Protein AF-0000000076148195 (afdb_homodimer)

pLDDT: mean 84.01, std 14.73, range [21.88, 97.12]

Sequence (1240 aa):
MNKMLRAEDVKEEFLLCCICTKDFDEDLHVPRVLPCLHTFCQSCLRKMLKGEVLPCPMCKTEYLLPSEGIYVFPKDATRRNLIEFLRVRKRSSDIICKDCPDDNIASEFCKECYIFMCLECTRAHRRSLASRNHAVLSVEQLQKQGPEIFKRRLKCNKQGHEGQHLSFYCAKKGCEKMICTSCTVCDHDKNRGHIIQNMNDVHVEKKHELDKIFRMLEEDVKIAKELHKQTEQEMVNLDIKEFEVEQELDDAVKRCHDMIERRREDLREKVAILTDAKKSSLRARAEQLESFIQGVTGAREFSENIMTHTDVSEFVPLHTTLYRRLKVLTKHHVKKTMQIESPAFEPTRMEGDFHRFVKGMGNVTTVTHNKQLCTTRGHSDVSLASLRNTQAEGDVRHGEITCPNITFDSNTVHQYRDVSEDGKTLKNQSIGGQRLIGSNERRLKNYRGAISSRPLKGPGKFYFEVLVDFQITKPLDNVNFVFEIGFSRRHDVDIGHYVYDQSTAWSFCAQQCDEHKQLCQWCRHNGRNLAHAPLSSASAGTVSQNTYGFLLETEQKRITVYDCTFKKKFYTFHNVDVSRPIWPVFGCHWPSKVKIDITLKTGADIVSIPNYMRTSSTMAMNKMLRAEDVKEEFLLCCICTKDFDEDLHVPRVLPCLHTFCQSCLRKMLKGEVLPCPMCKTEYLLPSEGIYVFPKDATRRNLIEFLRVRKRSSDIICKDCPDDNIASEFCKECYIFMCLECTRAHRRSLASRNHAVLSVEQLQKQGPEIFKRRLKCNKQGHEGQHLSFYCAKKGCEKMICTSCTVCDHDKNRGHIIQNMNDVHVEKKHELDKIFRMLEEDVKIAKELHKQTEQEMVNLDIKEFEVEQELDDAVKRCHDMIERRREDLREKVAILTDAKKSSLRARAEQLESFIQGVTGAREFSENIMTHTDVSEFVPLHTTLYRRLKVLTKHHVKKTMQIESPAFEPTRMEGDFHRFVKGMGNVTTVTHNKQLCTTRGHSDVSLASLRNTQAEGDVRHGEITCPNITFDSNTVHQYRDVSEDGKTLKNQSIGGQRLIGSNERRLKNYRGAISSRPLKGPGKFYFEVLVDFQITKPLDNVNFVFEIGFSRRHDVDIGHYVYDQSTAWSFCAQQCDEHKQLCQWCRHNGRNLAHAPLSSASAGTVSQNTYGFLLETEQKRITVYDCTFKKKFYTFHNVDVSRPIWPVFGCHWPSKVKIDITLKTGADIVSIPNYMRTSSTMA

Structure (mmCIF, N/CA/C/O backbone):
data_AF-0000000076148195-model_v1
#
loop_
_entity.id
_entity.type
_entity.pdbx_description
1 polymer 'Tripartite motif-containing protein 56'
#
loop_
_atom_site.group_PDB
_atom_site.id
_atom_site.type_symbol
_atom_site.label_atom_id
_atom_site.label_alt_id
_atom_site.label_comp_id
_atom_site.label_asym_id
_atom_site.label_entity_id
_atom_site.label_seq_id
_atom_site.pdbx_PDB_ins_code
_atom_site.Cartn_x
_atom_site.Cartn_y
_atom_site.Cartn_z
_atom_site.occupancy
_atom_site.B_iso_or_equiv
_atom_site.auth_seq_id
_atom_site.auth_comp_id
_atom_site.auth_asym_id
_atom_site.auth_atom_id
_atom_site.pdbx_PDB_model_num
ATOM 1 N N . MET A 1 1 ? -9.156 -73.5 -17.234 1 30.02 1 MET A N 1
ATOM 2 C CA . MET A 1 1 ? -10.266 -73.25 -18.156 1 30.02 1 MET A CA 1
ATOM 3 C C . MET A 1 1 ? -9.969 -72.062 -19.047 1 30.02 1 MET A C 1
ATOM 5 O O . MET A 1 1 ? -9.703 -70.938 -18.562 1 30.02 1 MET A O 1
ATOM 9 N N . ASN A 1 2 ? -9.297 -72.312 -20.062 1 39.12 2 ASN A N 1
ATOM 10 C CA . ASN A 1 2 ? -8.82 -71.312 -21.047 1 39.12 2 ASN A CA 1
ATOM 11 C C . ASN A 1 2 ? -9.914 -70.312 -21.438 1 39.12 2 ASN A C 1
ATOM 13 O O . ASN A 1 2 ? -10.938 -70.75 -22 1 39.12 2 ASN A O 1
ATOM 17 N N . LYS A 1 3 ? -10.18 -69.438 -20.703 1 51.25 3 LYS A N 1
ATOM 18 C CA . LYS A 1 3 ? -11.266 -68.5 -20.953 1 51.25 3 LYS A CA 1
ATOM 19 C C . LYS A 1 3 ? -11.305 -68.062 -22.422 1 51.25 3 LYS A C 1
ATOM 21 O O . LYS A 1 3 ? -10.312 -67.625 -22.953 1 51.25 3 LYS A O 1
ATOM 26 N N . MET A 1 4 ? -12.148 -68.75 -23.141 1 59.94 4 MET A N 1
ATOM 27 C CA . MET A 1 4 ? -12.453 -68.5 -24.547 1 59.94 4 MET A CA 1
ATOM 28 C C . MET A 1 4 ? -12.625 -67 -24.797 1 59.94 4 MET A C 1
ATOM 30 O O . MET A 1 4 ? -13.367 -66.312 -24.094 1 59.94 4 MET A O 1
ATOM 34 N N . LEU A 1 5 ? -11.742 -66.375 -25.344 1 68.31 5 LEU A N 1
ATOM 35 C CA . LEU A 1 5 ? -11.836 -64.938 -25.719 1 68.31 5 LEU A CA 1
ATOM 36 C C . LEU A 1 5 ? -13.219 -64.625 -26.25 1 68.31 5 LEU A C 1
ATOM 38 O O . LEU A 1 5 ? -13.742 -65.312 -27.109 1 68.31 5 LEU A O 1
ATOM 42 N N . ARG A 1 6 ? -14.047 -63.75 -25.391 1 67.12 6 ARG A N 1
ATOM 43 C CA . ARG A 1 6 ? -15.336 -63.281 -25.859 1 67.12 6 ARG A CA 1
ATOM 44 C C . ARG A 1 6 ? -15.156 -62.125 -26.859 1 67.12 6 ARG A C 1
ATOM 46 O O . ARG A 1 6 ? -14.195 -61.375 -26.766 1 67.12 6 ARG A O 1
ATOM 53 N N . ALA A 1 7 ? -15.883 -62.281 -27.938 1 72.19 7 ALA A N 1
ATOM 54 C CA . ALA A 1 7 ? -15.859 -61.219 -28.953 1 72.19 7 ALA A CA 1
ATOM 55 C C . ALA A 1 7 ? -15.914 -59.844 -28.312 1 72.19 7 ALA A C 1
ATOM 57 O O . ALA A 1 7 ? -15.297 -58.906 -28.812 1 72.19 7 ALA A O 1
ATOM 58 N N . GLU A 1 8 ? -16.516 -59.719 -27.203 1 72.69 8 GLU A N 1
ATOM 59 C CA . GLU A 1 8 ? -16.672 -58.438 -26.516 1 72.69 8 GLU A CA 1
ATOM 60 C C . GLU A 1 8 ? -15.352 -58 -25.891 1 72.69 8 GLU A C 1
ATOM 62 O O . GLU A 1 8 ? -15.156 -56.812 -25.625 1 72.69 8 GLU A O 1
ATOM 67 N N . ASP A 1 9 ? -14.508 -59 -25.719 1 71.56 9 ASP A N 1
ATOM 68 C CA . ASP A 1 9 ? -13.242 -58.688 -25.062 1 71.56 9 ASP A CA 1
ATOM 69 C C . ASP A 1 9 ? -12.242 -58.094 -26.047 1 71.56 9 ASP A C 1
ATOM 71 O O . ASP A 1 9 ? -11.211 -57.531 -25.641 1 71.56 9 ASP A O 1
ATOM 75 N N . VAL A 1 10 ? -12.562 -58.188 -27.297 1 74.94 10 VAL A N 1
ATOM 76 C CA . VAL A 1 10 ? -11.641 -57.688 -28.312 1 74.94 10 VAL A CA 1
ATOM 77 C C . VAL A 1 10 ? -11.961 -56.25 -28.641 1 74.94 10 VAL A C 1
ATOM 79 O O . VAL A 1 10 ? -13.102 -55.906 -28.969 1 74.94 10 VAL A O 1
ATOM 82 N N . LYS A 1 11 ? -11.031 -55.406 -28.375 1 72.31 11 LYS A N 1
ATOM 83 C CA . LYS A 1 11 ? -11.242 -53.969 -28.656 1 72.31 11 LYS A CA 1
ATOM 84 C C . LYS A 1 11 ? -11.336 -53.75 -30.172 1 72.31 11 LYS A C 1
ATOM 86 O O . LYS A 1 11 ? -10.453 -54.156 -30.922 1 72.31 11 LYS A O 1
ATOM 91 N N . GLU A 1 12 ? -12.383 -53.094 -30.641 1 71.25 12 GLU A N 1
ATOM 92 C CA . GLU A 1 12 ? -12.656 -52.875 -32.062 1 71.25 12 GLU A CA 1
ATOM 93 C C . GLU A 1 12 ? -11.539 -52.062 -32.688 1 71.25 12 GLU A C 1
ATOM 95 O O . GLU A 1 12 ? -11.305 -52.156 -33.906 1 71.25 12 GLU A O 1
ATOM 100 N N . GLU A 1 13 ? -10.797 -51.375 -31.844 1 73.25 13 GLU A N 1
ATOM 101 C CA . GLU A 1 13 ? -9.688 -50.562 -32.344 1 73.25 13 GLU A CA 1
ATOM 102 C C . GLU A 1 13 ? -8.578 -51.438 -32.906 1 73.25 13 GLU A C 1
ATOM 104 O O . GLU A 1 13 ? -7.797 -51 -33.75 1 73.25 13 GLU A O 1
ATOM 109 N N . PHE A 1 14 ? -8.711 -52.594 -32.469 1 74.81 14 PHE A N 1
ATOM 110 C CA . PHE A 1 14 ? -7.711 -53.562 -32.906 1 74.81 14 PHE A CA 1
ATOM 111 C C . PHE A 1 14 ? -7.926 -53.938 -34.344 1 74.81 14 PHE A C 1
ATOM 113 O O . PHE A 1 14 ? -6.996 -54.406 -35.031 1 74.81 14 PHE A O 1
ATOM 120 N N . LEU A 1 15 ? -9.086 -53.625 -34.844 1 78 15 LEU A N 1
ATOM 121 C CA . LEU A 1 15 ? -9.461 -54.125 -36.188 1 78 15 LEU A CA 1
ATOM 122 C C . LEU A 1 15 ? -9.281 -53.031 -37.219 1 78 15 LEU A C 1
ATOM 124 O O . LEU A 1 15 ? -9.367 -53.312 -38.438 1 78 15 LEU A O 1
ATOM 128 N N . LEU A 1 16 ? -8.945 -51.875 -36.719 1 85.75 16 LEU A N 1
ATOM 129 C CA . LEU A 1 16 ? -8.836 -50.719 -37.656 1 85.75 16 LEU A CA 1
ATOM 130 C C . LEU A 1 16 ? -7.41 -50.188 -37.656 1 85.75 16 LEU A C 1
ATOM 132 O O . LEU A 1 16 ? -6.723 -50.188 -36.656 1 85.75 16 LEU A O 1
ATOM 136 N N . CYS A 1 17 ? -6.961 -49.875 -38.812 1 90.06 17 CYS A N 1
ATOM 137 C CA . CYS A 1 17 ? -5.707 -49.125 -38.906 1 90.06 17 CYS A CA 1
ATOM 138 C C . CYS A 1 17 ? -5.859 -47.719 -38.344 1 90.06 17 CYS A C 1
ATOM 140 O O . CYS A 1 17 ? -6.801 -47 -38.688 1 90.06 17 CYS A O 1
ATOM 142 N N . CYS A 1 18 ? -5.066 -47.312 -37.531 1 85.88 18 CYS A N 1
ATOM 143 C CA . CYS A 1 18 ? -5.199 -46.031 -36.812 1 85.88 18 CYS A CA 1
ATOM 144 C C . CYS A 1 18 ? -4.938 -44.875 -37.75 1 85.88 18 CYS A C 1
ATOM 146 O O . CYS A 1 18 ? -5.266 -43.719 -37.438 1 85.88 18 CYS A O 1
ATOM 148 N N . ILE A 1 19 ? -4.43 -45.094 -38.969 1 89.19 19 ILE A N 1
ATOM 149 C CA . ILE A 1 19 ? -4.102 -44.031 -39.906 1 89.19 19 ILE A CA 1
ATOM 150 C C . ILE A 1 19 ? -5.266 -43.812 -40.875 1 89.19 19 ILE A C 1
ATOM 152 O O . ILE A 1 19 ? -5.816 -42.719 -40.938 1 89.19 19 ILE A O 1
ATOM 156 N N . CYS A 1 20 ? -5.688 -44.875 -41.562 1 90.69 20 CYS A N 1
ATOM 157 C CA . CYS A 1 20 ? -6.715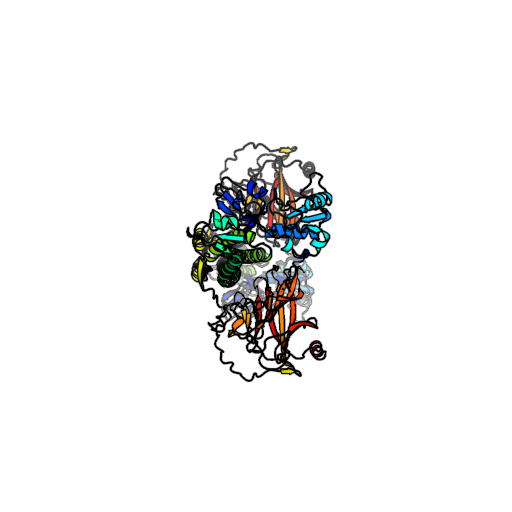 -44.719 -42.594 1 90.69 20 CYS A CA 1
ATOM 158 C C . CYS A 1 20 ? -8.086 -45.125 -42.031 1 90.69 20 CYS A C 1
ATOM 160 O O . CYS A 1 20 ? -9.109 -44.844 -42.688 1 90.69 20 CYS A O 1
ATOM 162 N N . THR A 1 21 ? -8.234 -45.875 -40.969 1 88.12 21 THR A N 1
ATOM 163 C CA . THR A 1 21 ? -9.445 -46.281 -40.281 1 88.12 21 THR A CA 1
ATOM 164 C C . THR A 1 21 ? -10.219 -47.312 -41.062 1 88.12 21 THR A C 1
ATOM 166 O O . THR A 1 21 ? -11.43 -47.5 -40.875 1 88.12 21 THR A O 1
ATOM 169 N N . LYS A 1 22 ? -9.461 -47.906 -41.875 1 87.25 22 LYS A N 1
ATOM 170 C CA . LYS A 1 22 ? -10.07 -49 -42.625 1 87.25 22 LYS A CA 1
ATOM 171 C C . LYS A 1 22 ? -9.812 -50.344 -41.938 1 87.25 22 LYS A C 1
ATOM 173 O O . LYS A 1 22 ? -8.852 -50.469 -41.188 1 87.25 22 LYS A O 1
ATOM 178 N N . ASP A 1 23 ? -10.625 -51.281 -42.188 1 83.62 23 ASP A N 1
ATOM 179 C CA . ASP A 1 23 ? -10.438 -52.625 -41.656 1 83.62 23 ASP A CA 1
ATOM 180 C C . ASP A 1 23 ? -9.211 -53.281 -42.281 1 83.62 23 ASP A C 1
ATOM 182 O O . ASP A 1 23 ? -8.969 -53.156 -43.469 1 83.62 23 ASP A O 1
ATOM 186 N N . PHE A 1 24 ? -8.477 -53.938 -41.406 1 89 24 PHE A N 1
ATOM 187 C CA . PHE A 1 24 ? -7.387 -54.75 -41.938 1 89 24 PHE A CA 1
ATOM 188 C C . PHE A 1 24 ? -7.926 -55.875 -42.812 1 89 24 PHE A C 1
ATOM 190 O O . PHE A 1 24 ? -8.984 -56.438 -42.531 1 89 24 PHE A O 1
ATOM 197 N N . ASP A 1 25 ? -7.289 -56.062 -43.906 1 83.75 25 ASP A N 1
ATOM 198 C CA . ASP A 1 25 ? -7.68 -57.156 -44.812 1 83.75 25 ASP A CA 1
ATOM 199 C C . ASP A 1 25 ? -6.453 -57.906 -45.344 1 83.75 25 ASP A C 1
ATOM 201 O O . ASP A 1 25 ? -5.34 -57.688 -44.875 1 83.75 25 ASP A O 1
ATOM 205 N N . GLU A 1 26 ? -6.676 -58.875 -46.188 1 82.38 26 GLU A N 1
ATOM 206 C CA . GLU A 1 26 ? -5.574 -59.688 -46.688 1 82.38 26 GLU A CA 1
ATOM 207 C C . GLU A 1 26 ? -5.09 -59.156 -48.062 1 82.38 26 GLU A C 1
ATOM 209 O O . GLU A 1 26 ? -4.215 -59.75 -48.688 1 82.38 26 GLU A O 1
ATOM 214 N N . ASP A 1 27 ? -5.512 -58 -48.438 1 85.31 27 ASP A N 1
ATOM 215 C CA . ASP A 1 27 ? -5.168 -57.5 -49.781 1 85.31 27 ASP A CA 1
ATOM 216 C C . ASP A 1 27 ? -4.48 -56.125 -49.688 1 85.31 27 ASP A C 1
ATOM 218 O O . ASP A 1 27 ? -3.25 -56.062 -49.625 1 85.31 27 ASP A O 1
ATOM 222 N N . LEU A 1 28 ? -5.234 -55.156 -49.469 1 87.88 28 LEU A N 1
ATOM 223 C CA . LEU A 1 28 ? -4.719 -53.781 -49.5 1 87.88 28 LEU A CA 1
ATOM 224 C C . LEU A 1 28 ? -4.34 -53.344 -48.094 1 87.88 28 LEU A C 1
ATOM 226 O O . LEU A 1 28 ? -3.357 -52.625 -47.906 1 87.88 28 LEU A O 1
ATOM 230 N N . HIS A 1 29 ? -5.055 -53.781 -47.188 1 92.62 29 HIS A N 1
ATOM 231 C CA . HIS A 1 29 ? -4.859 -53.312 -45.812 1 92.62 29 HIS A CA 1
ATOM 232 C C . HIS A 1 29 ? -4.336 -54.438 -44.906 1 92.62 29 HIS A C 1
ATOM 234 O O . HIS A 1 29 ? -4.859 -54.656 -43.812 1 92.62 29 HIS A O 1
ATOM 240 N N . VAL A 1 30 ? -3.256 -55.062 -45.375 1 91.56 30 VAL A N 1
ATOM 241 C CA . VAL A 1 30 ? -2.625 -56.125 -44.625 1 91.56 30 VAL A CA 1
ATOM 242 C C . VAL A 1 30 ? -1.911 -55.562 -43.406 1 91.56 30 VAL A C 1
ATOM 244 O O . VAL A 1 30 ? -1.104 -54.625 -43.531 1 91.56 30 VAL A O 1
ATOM 247 N N . PRO A 1 31 ? -2.271 -56.031 -42.25 1 93 31 PRO A N 1
ATOM 248 C CA . PRO A 1 31 ? -1.59 -55.531 -41.062 1 93 31 PRO A CA 1
ATOM 249 C C . PRO A 1 31 ? -0.141 -56 -40.969 1 93 31 PRO A C 1
ATOM 251 O O . PRO A 1 31 ? 0.129 -57.219 -41.062 1 93 31 PRO A O 1
ATOM 254 N N . ARG A 1 32 ? 0.76 -55.094 -40.812 1 93.44 32 ARG A N 1
ATOM 255 C CA . ARG A 1 32 ? 2.174 -55.438 -40.688 1 93.44 32 ARG A CA 1
ATOM 256 C C . ARG A 1 32 ? 2.762 -54.812 -39.406 1 93.44 32 ARG A C 1
ATOM 258 O O . ARG A 1 32 ? 2.43 -53.688 -39.062 1 93.44 32 ARG A O 1
ATOM 265 N N . VAL A 1 33 ? 3.619 -55.531 -38.75 1 94.5 33 VAL A N 1
ATOM 266 C CA . VAL A 1 33 ? 4.18 -55.125 -37.469 1 94.5 33 VAL A CA 1
ATOM 267 C C . VAL A 1 33 ? 5.555 -54.5 -37.688 1 94.5 33 VAL A C 1
ATOM 269 O O . VAL A 1 33 ? 6.441 -55.125 -38.281 1 94.5 33 VAL A O 1
ATOM 272 N N . LEU A 1 34 ? 5.742 -53.312 -37.219 1 93 34 LEU A N 1
ATOM 273 C CA . LEU A 1 34 ? 7.031 -52.625 -37.281 1 93 34 LEU A CA 1
ATOM 274 C C . LEU A 1 34 ? 7.926 -53.094 -36.125 1 93 34 LEU A C 1
ATOM 276 O O . LEU A 1 34 ? 7.449 -53.688 -35.156 1 93 34 LEU A O 1
ATOM 280 N N . PRO A 1 35 ? 9.25 -52.781 -36.219 1 91.44 35 PRO A N 1
ATOM 281 C CA . PRO A 1 35 ? 10.148 -53.219 -35.125 1 91.44 35 PRO A CA 1
ATOM 282 C C . PRO A 1 35 ? 9.766 -52.625 -33.781 1 91.44 35 PRO A C 1
ATOM 284 O O . PRO A 1 35 ? 10.094 -53.188 -32.719 1 91.44 35 PRO A O 1
ATOM 287 N N . CYS A 1 36 ? 9.023 -51.531 -33.75 1 91.88 36 CYS A N 1
ATOM 288 C CA . CYS A 1 36 ? 8.562 -50.906 -32.5 1 91.88 36 CYS A CA 1
ATOM 289 C C . CYS A 1 36 ? 7.293 -51.594 -32 1 91.88 36 CYS A C 1
ATOM 291 O O . CYS A 1 36 ? 6.758 -51.219 -30.969 1 91.88 36 CYS A O 1
ATOM 293 N N . LEU A 1 37 ? 6.742 -52.594 -32.75 1 92.19 37 LEU A N 1
ATOM 294 C CA . LEU A 1 37 ? 5.617 -53.438 -32.438 1 92.19 37 LEU A CA 1
ATOM 295 C C . LEU A 1 37 ? 4.293 -52.75 -32.688 1 92.19 37 LEU A C 1
ATOM 297 O O . LEU A 1 37 ? 3.234 -53.219 -32.281 1 92.19 37 LEU A O 1
ATOM 301 N N . HIS A 1 38 ? 4.375 -51.594 -33.406 1 90.25 38 HIS A N 1
ATOM 302 C CA . HIS A 1 38 ? 3.143 -50.969 -33.844 1 90.25 38 HIS A CA 1
ATOM 303 C C . HIS A 1 38 ? 2.715 -51.531 -35.219 1 90.25 38 HIS A C 1
ATOM 305 O O . HIS A 1 38 ? 3.559 -51.844 -36.062 1 90.25 38 HIS A O 1
ATOM 311 N N . THR A 1 39 ? 1.424 -51.688 -35.344 1 92.75 39 THR A N 1
ATOM 312 C CA . THR A 1 39 ? 0.886 -52.344 -36.531 1 92.75 39 THR A CA 1
ATOM 313 C C . THR A 1 39 ? 0.13 -51.312 -37.406 1 92.75 39 THR A C 1
ATOM 315 O O . THR A 1 39 ? -0.675 -50.531 -36.875 1 92.75 39 THR A O 1
ATOM 318 N N . PHE A 1 40 ? 0.441 -51.344 -38.688 1 92.88 40 PHE A N 1
ATOM 319 C CA . PHE A 1 40 ? -0.251 -50.5 -39.656 1 92.88 40 PHE A CA 1
ATOM 320 C C . PHE A 1 40 ? -0.542 -51.281 -40.938 1 92.88 40 PHE A C 1
ATOM 322 O O . PHE A 1 40 ? 0.041 -52.344 -41.156 1 92.88 40 PHE A O 1
ATOM 329 N N . CYS A 1 41 ? -1.517 -50.875 -41.688 1 93.94 41 CYS A N 1
ATOM 330 C CA . CYS A 1 41 ? -1.843 -51.594 -42.906 1 93.94 41 CYS A CA 1
ATOM 331 C C . CYS A 1 41 ? -0.826 -51.281 -44 1 93.94 41 CYS A C 1
ATOM 333 O O . CYS A 1 41 ? -0.189 -50.219 -44 1 93.94 41 CYS A O 1
ATOM 335 N N . GLN A 1 42 ? -0.674 -52.094 -44.906 1 93.69 42 GLN A N 1
ATOM 336 C CA . GLN A 1 42 ? 0.305 -52.031 -45.969 1 93.69 42 GLN A CA 1
ATOM 337 C C . GLN A 1 42 ? 0.105 -50.75 -46.812 1 93.69 42 GLN A C 1
ATOM 339 O O . GLN A 1 42 ? 1.075 -50.125 -47.219 1 93.69 42 GLN A O 1
ATOM 344 N N . SER A 1 43 ? -1.131 -50.375 -47.062 1 93.88 43 SER A N 1
ATOM 345 C CA . SER A 1 43 ? -1.434 -49.188 -47.844 1 93.88 43 SER A CA 1
ATOM 346 C C . SER A 1 43 ? -0.91 -47.906 -47.188 1 93.88 43 SER A C 1
ATOM 348 O O . SER A 1 43 ? -0.313 -47.062 -47.844 1 93.88 43 SER A O 1
ATOM 350 N N . CYS A 1 44 ? -1.159 -47.812 -45.969 1 94 44 CYS A N 1
ATOM 351 C CA . CYS A 1 44 ? -0.724 -46.656 -45.219 1 94 44 CYS A CA 1
ATOM 352 C C . CYS A 1 44 ? 0.795 -46.625 -45.094 1 94 44 CYS A C 1
ATOM 354 O O . CYS A 1 44 ? 1.405 -45.531 -45.156 1 94 44 CYS A O 1
ATOM 356 N N . LEU A 1 45 ? 1.437 -47.781 -44.875 1 93.56 45 LEU A N 1
ATOM 357 C CA . LEU A 1 45 ? 2.891 -47.844 -44.781 1 93.56 45 LEU A CA 1
ATOM 358 C C . LEU A 1 45 ? 3.543 -47.344 -46.062 1 93.56 45 LEU A C 1
ATOM 360 O O . LEU A 1 45 ? 4.57 -46.688 -46.031 1 93.56 45 LEU A O 1
ATOM 364 N N . ARG A 1 46 ? 2.889 -47.656 -47.125 1 91.38 46 ARG A N 1
ATOM 365 C CA . ARG A 1 46 ? 3.418 -47.219 -48.406 1 91.38 46 ARG A CA 1
ATOM 366 C C . ARG A 1 46 ? 3.348 -45.719 -48.562 1 91.38 46 ARG A C 1
ATOM 368 O O . ARG A 1 46 ? 4.27 -45.094 -49.094 1 91.38 46 ARG A O 1
ATOM 375 N N . LYS A 1 47 ? 2.279 -45.188 -48.094 1 91.69 47 LYS A N 1
ATOM 376 C CA . LYS A 1 47 ? 2.082 -43.75 -48.188 1 91.69 47 LYS A CA 1
ATOM 377 C C . LYS A 1 47 ? 3.061 -43 -47.312 1 91.69 47 LYS A C 1
ATOM 379 O O . LYS A 1 47 ? 3.459 -41.875 -47.594 1 91.69 47 LYS A O 1
ATOM 384 N N . MET A 1 48 ? 3.436 -43.562 -46.25 1 90.31 48 MET A N 1
ATOM 385 C CA . MET A 1 48 ? 4.258 -42.906 -45.25 1 90.31 48 MET A CA 1
ATOM 386 C C . MET A 1 48 ? 5.738 -43 -45.594 1 90.31 48 MET A C 1
ATOM 388 O O . MET A 1 48 ? 6.57 -42.312 -45 1 90.31 48 MET A O 1
ATOM 392 N N . LEU A 1 49 ? 6.02 -43.875 -46.531 1 88.81 49 LEU A N 1
ATOM 393 C CA . LEU A 1 49 ? 7.406 -44.125 -46.938 1 88.81 49 LEU A CA 1
ATOM 394 C C . LEU A 1 49 ? 7.996 -42.875 -47.562 1 88.81 49 LEU A C 1
ATOM 396 O O . LEU A 1 49 ? 7.414 -42.312 -48.5 1 88.81 49 LEU A O 1
ATOM 400 N N . LYS A 1 50 ? 8.977 -42.344 -46.969 1 86.81 50 LYS A N 1
ATOM 401 C CA . LYS A 1 50 ? 9.75 -41.25 -47.5 1 86.81 50 LYS A CA 1
ATOM 402 C C . LYS A 1 50 ? 11.117 -41.719 -48 1 86.81 50 LYS A C 1
ATOM 404 O O . LYS A 1 50 ? 12.07 -41.781 -47.219 1 86.81 50 LYS A O 1
ATOM 409 N N . GLY A 1 51 ? 11.258 -42.031 -49.25 1 84 51 GLY A N 1
ATOM 410 C CA . GLY A 1 51 ? 12.477 -42.625 -49.75 1 84 51 GLY A CA 1
ATOM 411 C C . GLY A 1 51 ? 12.711 -44.031 -49.219 1 84 51 GLY A C 1
ATOM 412 O O . GLY A 1 51 ? 11.953 -44.969 -49.5 1 84 51 GLY A O 1
ATOM 413 N N . GLU A 1 52 ? 13.68 -44.094 -48.312 1 88.44 52 GLU A N 1
ATOM 414 C CA . GLU A 1 52 ? 13.992 -45.406 -47.719 1 88.44 52 GLU A CA 1
ATOM 415 C C . GLU A 1 52 ? 13.742 -45.406 -46.219 1 88.44 52 GLU A C 1
ATOM 417 O O . GLU A 1 52 ? 14.039 -46.375 -45.531 1 88.44 52 GLU A O 1
ATOM 422 N N . VAL A 1 53 ? 13.148 -44.281 -45.906 1 91.5 53 VAL A N 1
ATOM 423 C CA . VAL A 1 53 ? 12.945 -44.156 -44.469 1 91.5 53 VAL A CA 1
ATOM 424 C C . VAL A 1 53 ? 11.453 -44.188 -44.125 1 91.5 53 VAL A C 1
ATOM 426 O O . VAL A 1 53 ? 10.664 -43.5 -44.781 1 91.5 53 VAL A O 1
ATOM 429 N N . LEU A 1 54 ? 11.078 -44.969 -43.125 1 92.5 54 LEU A N 1
ATOM 430 C CA . LEU A 1 54 ? 9.695 -45.062 -42.688 1 92.5 54 LEU A CA 1
ATOM 431 C C . LEU A 1 54 ? 9.57 -44.656 -41.219 1 92.5 54 LEU A C 1
ATOM 433 O O . LEU A 1 54 ? 10.031 -45.375 -40.344 1 92.5 54 LEU A O 1
ATOM 437 N N . PRO A 1 55 ? 9.07 -43.625 -40.969 1 91.75 55 PRO A N 1
ATOM 438 C CA . PRO A 1 55 ? 8.82 -43.219 -39.562 1 91.75 55 PRO A CA 1
ATOM 439 C C . PRO A 1 55 ? 7.531 -43.812 -39 1 91.75 55 PRO A C 1
ATOM 441 O O . PRO A 1 55 ? 6.508 -43.844 -39.688 1 91.75 55 PRO A O 1
ATOM 444 N N . CYS A 1 56 ? 7.648 -44.344 -37.812 1 91.06 56 CYS A N 1
ATOM 445 C CA . CYS A 1 56 ? 6.422 -44.812 -37.188 1 91.06 56 CYS A CA 1
ATOM 446 C C . CYS A 1 56 ? 5.586 -43.625 -36.688 1 91.06 56 CYS A C 1
ATOM 448 O O . CYS A 1 56 ? 6.055 -42.812 -35.906 1 91.06 56 CYS A O 1
ATOM 450 N N . PRO A 1 57 ? 4.508 -43.469 -37.156 1 86.5 57 PRO A N 1
ATOM 451 C CA . PRO A 1 57 ? 3.672 -42.312 -36.781 1 86.5 57 PRO A CA 1
ATOM 452 C C . PRO A 1 57 ? 3.34 -42.281 -35.281 1 86.5 57 PRO A C 1
ATOM 454 O O . PRO A 1 57 ? 3.014 -41.219 -34.75 1 86.5 57 PRO A O 1
ATOM 457 N N . MET A 1 58 ? 3.369 -43.406 -34.562 1 84.38 58 MET A N 1
ATOM 458 C CA . MET A 1 58 ? 2.955 -43.5 -33.188 1 84.38 58 MET A CA 1
ATOM 459 C C . MET A 1 58 ? 4.117 -43.156 -32.25 1 84.38 58 MET A C 1
ATOM 461 O O . MET A 1 58 ? 3.949 -42.438 -31.266 1 84.38 58 MET A O 1
ATOM 465 N N . CYS A 1 59 ? 5.34 -43.719 -32.5 1 84.38 59 CYS A N 1
ATOM 466 C CA . CYS A 1 59 ? 6.461 -43.531 -31.594 1 84.38 59 CYS A CA 1
ATOM 467 C C . CYS A 1 59 ? 7.543 -42.656 -32.25 1 84.38 59 CYS A C 1
ATOM 469 O O . CYS A 1 59 ? 8.516 -42.281 -31.578 1 84.38 59 CYS A O 1
ATOM 471 N N . LYS A 1 60 ? 7.484 -42.344 -33.531 1 85.44 60 LYS A N 1
ATOM 472 C CA . LYS A 1 60 ? 8.352 -41.438 -34.281 1 85.44 60 LYS A CA 1
ATOM 473 C C . LYS A 1 60 ? 9.711 -42.062 -34.531 1 85.44 60 LYS A C 1
ATOM 475 O O . LYS A 1 60 ? 10.625 -41.375 -35.031 1 85.44 60 LYS A O 1
ATOM 480 N N . THR A 1 61 ? 9.836 -43.375 -34.281 1 86.38 61 THR A N 1
ATOM 481 C CA . THR A 1 61 ? 11.078 -44.062 -34.594 1 86.38 61 THR A CA 1
ATOM 482 C C . THR A 1 61 ? 11.227 -44.219 -36.125 1 86.38 61 THR A C 1
ATOM 484 O O . THR A 1 61 ? 10.258 -44.531 -36.812 1 86.38 61 THR A O 1
ATOM 487 N N . GLU A 1 62 ? 12.367 -44.062 -36.594 1 91.06 62 GLU A N 1
ATOM 488 C CA . GLU A 1 62 ? 12.633 -44.156 -38.031 1 91.06 62 GLU A CA 1
ATOM 489 C C . GLU A 1 62 ? 13.312 -45.469 -38.375 1 91.06 62 GLU A C 1
ATOM 491 O O . GLU A 1 62 ? 14.227 -45.906 -37.688 1 91.06 62 GLU A O 1
ATOM 496 N N . TYR A 1 63 ? 12.758 -46.156 -39.406 1 89.31 63 TYR A N 1
ATOM 497 C CA . TYR A 1 63 ? 13.328 -47.406 -39.875 1 89.31 63 TYR A CA 1
ATOM 498 C C . TYR A 1 63 ? 13.844 -47.281 -41.281 1 89.31 63 TYR A C 1
ATOM 500 O O . TYR A 1 63 ? 13.172 -46.719 -42.156 1 89.31 63 TYR A O 1
ATOM 508 N N . LEU A 1 64 ? 15.023 -47.719 -41.5 1 89.25 64 LEU A N 1
ATOM 509 C CA . LEU A 1 64 ? 15.594 -47.781 -42.844 1 89.25 64 LEU A CA 1
ATOM 510 C C . LEU A 1 64 ? 15.18 -49.094 -43.531 1 89.25 64 LEU A C 1
ATOM 512 O O . LEU A 1 64 ? 15.422 -50.188 -43 1 89.25 64 LEU A O 1
ATOM 516 N N . LEU A 1 65 ? 14.406 -49 -44.625 1 86.5 65 LEU A N 1
ATOM 517 C CA . LEU A 1 65 ? 13.867 -50.188 -45.281 1 86.5 65 LEU A CA 1
ATOM 518 C C . LEU A 1 65 ? 14.852 -50.719 -46.312 1 86.5 65 LEU A C 1
ATOM 520 O O . LEU A 1 65 ? 15.516 -49.969 -47.031 1 86.5 65 LEU A O 1
ATOM 524 N N . PRO A 1 66 ? 15.008 -52.062 -46.219 1 77.25 66 PRO A N 1
ATOM 525 C CA . PRO A 1 66 ? 15.812 -52.688 -47.25 1 77.25 66 PRO A CA 1
ATOM 526 C C . PRO A 1 66 ? 15.117 -52.688 -48.625 1 77.25 66 PRO A C 1
ATOM 528 O O . PRO A 1 66 ? 14.047 -52.094 -48.781 1 77.25 66 PRO A O 1
ATOM 531 N N . SER A 1 67 ? 15.68 -53.375 -49.594 1 73 67 SER A N 1
ATOM 532 C CA . SER A 1 67 ? 15.227 -53.438 -51 1 73 67 SER A CA 1
ATOM 533 C C . SER A 1 67 ? 13.844 -54.094 -51.094 1 73 67 SER A C 1
ATOM 535 O O . SER A 1 67 ? 13.062 -53.75 -51.969 1 73 67 SER A O 1
ATOM 537 N N . GLU A 1 68 ? 13.492 -54.875 -50.094 1 74.69 68 GLU A N 1
ATOM 538 C CA . GLU A 1 68 ? 12.203 -55.562 -50.125 1 74.69 68 GLU A CA 1
ATOM 539 C C . GLU A 1 68 ? 11.07 -54.656 -49.719 1 74.69 68 GLU A C 1
ATOM 541 O O . GLU A 1 68 ? 9.891 -54.969 -49.906 1 74.69 68 GLU A O 1
ATOM 546 N N . GLY A 1 69 ? 11.43 -53.5 -49.281 1 82.88 69 GLY A N 1
ATOM 547 C CA . GLY A 1 69 ? 10.445 -52.469 -48.938 1 82.88 69 GLY A CA 1
ATOM 548 C C . GLY A 1 69 ? 9.648 -52.812 -47.688 1 82.88 69 GLY A C 1
ATOM 549 O O . GLY A 1 69 ? 10.18 -53.406 -46.75 1 82.88 69 GLY A O 1
ATOM 550 N N . ILE A 1 70 ? 8.375 -52.625 -47.656 1 88.75 70 ILE A N 1
ATOM 551 C CA . ILE A 1 70 ? 7.512 -52.719 -46.469 1 88.75 70 ILE A CA 1
ATOM 552 C C . ILE A 1 70 ? 7.156 -54.188 -46.219 1 88.75 70 ILE A C 1
ATOM 554 O O . ILE A 1 70 ? 6.672 -54.531 -45.125 1 88.75 70 ILE A O 1
ATOM 558 N N . TYR A 1 71 ? 7.461 -55.094 -47.156 1 87.94 71 TYR A N 1
ATOM 559 C CA . TYR A 1 71 ? 7.09 -56.5 -47.062 1 87.94 71 TYR A CA 1
ATOM 560 C C . TYR A 1 71 ? 8.039 -57.25 -46.125 1 87.94 71 TYR A C 1
ATOM 562 O O . TYR A 1 71 ? 7.793 -58.406 -45.781 1 87.94 71 TYR A O 1
ATOM 570 N N . VAL A 1 72 ? 9.055 -56.562 -45.75 1 87.75 72 VAL A N 1
ATOM 571 C CA . VAL A 1 72 ? 9.992 -57.125 -44.812 1 87.75 72 VAL A CA 1
ATOM 572 C C . VAL A 1 72 ? 9.328 -57.281 -43.438 1 87.75 72 VAL A C 1
ATOM 574 O O . VAL A 1 72 ? 9.719 -58.125 -42.625 1 87.75 72 VAL A O 1
ATOM 577 N N . PHE A 1 73 ? 8.273 -56.469 -43.219 1 92.25 73 PHE A N 1
ATOM 578 C CA . PHE A 1 73 ? 7.57 -56.531 -41.969 1 92.25 73 PHE A CA 1
ATOM 579 C C . PHE A 1 73 ? 6.578 -57.688 -41.938 1 92.25 73 PHE A C 1
ATOM 581 O O . PHE A 1 73 ? 5.789 -57.844 -42.844 1 92.25 73 PHE A O 1
ATOM 588 N N . PRO A 1 74 ? 6.684 -58.406 -40.844 1 91.94 74 PRO A N 1
ATOM 589 C CA . PRO A 1 74 ? 5.797 -59.562 -40.812 1 91.94 74 PRO A CA 1
ATOM 590 C C . PRO A 1 74 ? 4.324 -59.188 -40.688 1 91.94 74 PRO A C 1
ATOM 592 O O . PRO A 1 74 ? 4.004 -58.094 -40.156 1 91.94 74 PRO A O 1
ATOM 595 N N . LYS A 1 75 ? 3.467 -60.125 -41.188 1 92.56 75 LYS A N 1
ATOM 596 C CA . LYS A 1 75 ? 2.025 -59.938 -41.062 1 92.56 75 LYS A CA 1
ATOM 597 C C . LYS A 1 75 ? 1.558 -60.188 -39.625 1 92.56 75 LYS A C 1
ATOM 599 O O . LYS A 1 75 ? 2.014 -61.125 -38.969 1 92.56 75 LYS A O 1
ATOM 604 N N . ASP A 1 76 ? 0.777 -59.312 -39.219 1 92.75 76 ASP A N 1
ATOM 605 C CA . ASP A 1 76 ? 0.18 -59.469 -37.875 1 92.75 76 ASP A CA 1
ATOM 606 C C . ASP A 1 76 ? -0.917 -60.531 -37.938 1 92.75 76 ASP A C 1
ATOM 608 O O . ASP A 1 76 ? -2.092 -60.219 -38.125 1 92.75 76 ASP A O 1
ATOM 612 N N . ALA A 1 77 ? -0.484 -61.688 -37.688 1 89.56 77 ALA A N 1
ATOM 613 C CA . ALA A 1 77 ? -1.391 -62.844 -37.781 1 89.56 77 ALA A CA 1
ATOM 614 C C . ALA A 1 77 ? -2.451 -62.781 -36.688 1 89.56 77 ALA A C 1
ATOM 616 O O . ALA A 1 77 ? -3.568 -63.281 -36.875 1 89.56 77 ALA A O 1
ATOM 617 N N . THR A 1 78 ? -2.062 -62.219 -35.594 1 88.44 78 THR A N 1
ATOM 618 C CA . THR A 1 78 ? -2.996 -62.125 -34.5 1 88.44 78 THR A CA 1
ATOM 619 C C . THR A 1 78 ? -4.203 -61.281 -34.875 1 88.44 78 THR A C 1
ATOM 621 O O . THR A 1 78 ? -5.348 -61.656 -34.656 1 88.44 78 THR A O 1
ATOM 624 N N . ARG A 1 79 ? -3.953 -60.188 -35.438 1 87.12 79 ARG A N 1
ATOM 625 C CA . ARG A 1 79 ? -5.039 -59.281 -35.812 1 87.12 79 ARG A CA 1
ATOM 626 C C . ARG A 1 79 ? -5.926 -59.938 -36.875 1 87.12 79 ARG A C 1
ATOM 628 O O . ARG A 1 79 ? -7.152 -59.844 -36.812 1 87.12 79 ARG A O 1
ATOM 635 N N . ARG A 1 80 ? -5.242 -60.469 -37.75 1 85.38 80 ARG A N 1
ATOM 636 C CA . ARG A 1 80 ? -5.992 -61.156 -38.812 1 85.38 80 ARG A CA 1
ATOM 637 C C . ARG A 1 80 ? -6.938 -62.188 -38.219 1 85.38 80 ARG A C 1
ATOM 639 O O . ARG A 1 80 ? -8.117 -62.219 -38.562 1 85.38 80 ARG A O 1
ATOM 646 N N . ASN A 1 81 ? -6.41 -63 -37.375 1 87.25 81 ASN A N 1
ATOM 647 C CA . ASN A 1 81 ? -7.215 -64.062 -36.781 1 87.25 81 ASN A CA 1
ATOM 648 C C . ASN A 1 81 ? -8.367 -63.531 -35.938 1 87.25 81 ASN A C 1
ATOM 650 O O . ASN A 1 81 ? -9.492 -64 -36.031 1 87.25 81 ASN A O 1
ATOM 654 N N . LEU A 1 82 ? -8.109 -62.531 -35.281 1 86.62 82 LEU A N 1
ATOM 655 C CA . LEU A 1 82 ? -9.125 -61.938 -34.406 1 86.62 82 LEU A CA 1
ATOM 656 C C . LEU A 1 82 ? -10.195 -61.219 -35.219 1 86.62 82 LEU A C 1
ATOM 658 O O . LEU A 1 82 ? -11.367 -61.219 -34.844 1 86.62 82 LEU A O 1
ATOM 662 N N . ILE A 1 83 ? -9.789 -60.625 -36.312 1 84.62 83 ILE A N 1
ATOM 663 C CA . ILE A 1 83 ? -10.742 -59.969 -37.219 1 84.62 83 ILE A CA 1
ATOM 664 C C . ILE A 1 83 ? -11.727 -61 -37.75 1 84.62 83 ILE A C 1
ATOM 666 O O . ILE A 1 83 ? -12.938 -60.781 -37.75 1 84.62 83 ILE A O 1
ATOM 670 N N . GLU A 1 84 ? -11.188 -62.094 -38.219 1 85.81 84 GLU A N 1
ATOM 671 C CA . GLU A 1 84 ? -12.047 -63.156 -38.75 1 85.81 84 GLU A CA 1
ATOM 672 C C . GLU A 1 84 ? -12.977 -63.688 -37.656 1 85.81 84 GLU A C 1
ATOM 674 O O . GLU A 1 84 ? -14.156 -63.938 -37.938 1 85.81 84 GLU A O 1
ATOM 679 N N . PHE A 1 85 ? -12.484 -63.812 -36.531 1 87.44 85 PHE A N 1
ATOM 680 C CA . PHE A 1 85 ? -13.266 -64.25 -35.375 1 87.44 85 PHE A CA 1
ATOM 681 C C . PHE A 1 85 ? -14.422 -63.312 -35.094 1 87.44 85 PHE A C 1
ATOM 683 O O . PHE A 1 85 ? -15.562 -63.75 -34.938 1 87.44 85 PHE A O 1
ATOM 690 N N . LEU A 1 86 ? -14.141 -62.125 -35.094 1 85.44 86 LEU A N 1
ATOM 691 C CA . LEU A 1 86 ? -15.156 -61.125 -34.781 1 85.44 86 LEU A CA 1
ATOM 692 C C . LEU A 1 86 ? -16.172 -61 -35.906 1 85.44 86 LEU A C 1
ATOM 694 O O . LEU A 1 86 ? -17.375 -60.844 -35.656 1 85.44 86 LEU A O 1
ATOM 698 N N . ARG A 1 87 ? -15.664 -61.062 -37.125 1 83.38 87 ARG A N 1
ATOM 699 C CA . ARG A 1 87 ? -16.547 -61 -38.281 1 83.38 87 ARG A CA 1
ATOM 700 C C . ARG A 1 87 ? -17.578 -62.125 -38.25 1 83.38 87 ARG A C 1
ATOM 702 O O . ARG A 1 87 ? -18.766 -61.906 -38.5 1 83.38 87 ARG A O 1
ATOM 709 N N . VAL A 1 88 ? -17.125 -63.25 -37.938 1 88.88 88 VAL A N 1
ATOM 710 C CA . VAL A 1 88 ? -18 -64.438 -37.906 1 88.88 88 VAL A CA 1
ATOM 711 C C . VAL A 1 88 ? -19.016 -64.25 -36.781 1 88.88 88 VAL A C 1
ATOM 713 O O . VAL A 1 88 ? -20.188 -64.625 -36.906 1 88.88 88 VAL A O 1
ATOM 716 N N . ARG A 1 89 ? -18.594 -63.688 -35.688 1 86.69 89 ARG A N 1
ATOM 717 C CA . ARG A 1 89 ? -19.438 -63.594 -34.5 1 86.69 89 ARG A CA 1
ATOM 718 C C . ARG A 1 89 ? -20.406 -62.406 -34.625 1 86.69 89 ARG A C 1
ATOM 720 O O . ARG A 1 89 ? -21.562 -62.531 -34.219 1 86.69 89 ARG A O 1
ATOM 727 N N . LYS A 1 90 ? -19.969 -61.375 -35.188 1 81.88 90 LYS A N 1
ATOM 728 C CA . LYS A 1 90 ? -20.781 -60.156 -35.125 1 81.88 90 LYS A CA 1
ATOM 729 C C . LYS A 1 90 ? -21.406 -59.844 -36.5 1 81.88 90 LYS A C 1
ATOM 731 O O . LYS A 1 90 ? -22.469 -59.25 -36.562 1 81.88 90 LYS A O 1
ATOM 736 N N . ARG A 1 91 ? -20.688 -60.219 -37.562 1 83.12 91 ARG A N 1
ATOM 737 C CA . ARG A 1 91 ? -21.125 -59.781 -38.906 1 83.12 91 ARG A CA 1
ATOM 738 C C . ARG A 1 91 ? -21.031 -60.969 -39.875 1 83.12 91 ARG A C 1
ATOM 740 O O . ARG A 1 91 ? -20.469 -60.812 -40.969 1 83.12 91 ARG A O 1
ATOM 747 N N . SER A 1 92 ? -21.641 -61.969 -39.5 1 83.31 92 SER A N 1
ATOM 748 C CA . SER A 1 92 ? -21.531 -63.156 -40.344 1 83.31 92 SER A CA 1
ATOM 749 C C . SER A 1 92 ? -22.188 -62.969 -41.688 1 83.31 92 SER A C 1
ATOM 751 O O . SER A 1 92 ? -21.734 -63.531 -42.688 1 83.31 92 SER A O 1
ATOM 753 N N . SER A 1 93 ? -23.188 -62.125 -41.75 1 81.62 93 SER A N 1
ATOM 754 C CA . SER A 1 93 ? -23.953 -61.906 -43 1 81.62 93 SER A CA 1
ATOM 755 C C . SER A 1 93 ? -23.141 -61.094 -44 1 81.62 93 SER A C 1
ATOM 757 O O . SER A 1 93 ? -23.469 -61.062 -45.188 1 81.62 93 SER A O 1
ATOM 759 N N . ASP A 1 94 ? -22.062 -60.531 -43.562 1 81.69 94 ASP A N 1
ATOM 760 C CA . ASP A 1 94 ? -21.281 -59.656 -44.406 1 81.69 94 ASP A CA 1
ATOM 761 C C . ASP A 1 94 ? -20.109 -60.406 -45.031 1 81.69 94 ASP A C 1
ATOM 763 O O . ASP A 1 94 ? -19.391 -59.844 -45.875 1 81.69 94 ASP A O 1
ATOM 767 N N . ILE A 1 95 ? -19.984 -61.625 -44.656 1 87.69 95 ILE A N 1
ATOM 768 C CA . ILE A 1 95 ? -18.828 -62.344 -45.156 1 87.69 95 ILE A CA 1
ATOM 769 C C . ILE A 1 95 ? -19.141 -62.875 -46.562 1 87.69 95 ILE A C 1
ATOM 771 O O . ILE A 1 95 ? -20.094 -63.625 -46.75 1 87.69 95 ILE A O 1
ATOM 775 N N . ILE A 1 96 ? -18.297 -62.5 -47.5 1 87.44 96 ILE A N 1
ATOM 776 C CA . ILE A 1 96 ? -18.531 -62.844 -48.875 1 87.44 96 ILE A CA 1
ATOM 777 C C . ILE A 1 96 ? -17.672 -64.062 -49.281 1 87.44 96 ILE A C 1
ATOM 779 O O . ILE A 1 96 ? -16.594 -64.25 -48.719 1 87.44 96 ILE A O 1
ATOM 783 N N . CYS A 1 97 ? -18.234 -64.812 -50.156 1 91.06 97 CYS A N 1
ATOM 784 C CA . CYS A 1 97 ? -17.5 -65.938 -50.688 1 91.06 97 CYS A CA 1
ATOM 785 C C . CYS A 1 97 ? -16.25 -65.5 -51.438 1 91.06 97 CYS A C 1
ATOM 787 O O . CYS A 1 97 ? -16.328 -64.625 -52.281 1 91.06 97 CYS A O 1
ATOM 789 N N . LYS A 1 98 ? -15.125 -66.062 -51.094 1 84.19 98 LYS A N 1
ATOM 790 C CA . LYS A 1 98 ? -13.867 -65.625 -51.719 1 84.19 98 LYS A CA 1
ATOM 791 C C . LYS A 1 98 ? -13.547 -66.438 -52.938 1 84.19 98 LYS A C 1
ATOM 793 O O . LYS A 1 98 ? -12.672 -66.062 -53.719 1 84.19 98 LYS A O 1
ATOM 798 N N . ASP A 1 99 ? -14.258 -67.438 -53.188 1 82.94 99 ASP A N 1
ATOM 799 C CA . ASP A 1 99 ? -13.945 -68.375 -54.25 1 82.94 99 ASP A CA 1
ATOM 800 C C . ASP A 1 99 ? -14.797 -68.125 -55.5 1 82.94 99 ASP A C 1
ATOM 802 O O . ASP A 1 99 ? -14.594 -68.688 -56.531 1 82.94 99 ASP A O 1
ATOM 806 N N . CYS A 1 100 ? -15.797 -67.312 -55.406 1 84.69 100 CYS A N 1
ATOM 807 C CA . CYS A 1 100 ? -16.656 -67.062 -56.562 1 84.69 100 CYS A CA 1
ATOM 808 C C . CYS A 1 100 ? -16.766 -65.625 -56.906 1 84.69 100 CYS A C 1
ATOM 810 O O . CYS A 1 100 ? -16.594 -64.75 -56.062 1 84.69 100 CYS A O 1
ATOM 812 N N . PRO A 1 101 ? -16.938 -65.25 -58.25 1 82.5 101 PRO A N 1
ATOM 813 C CA . PRO A 1 101 ? -17.031 -63.875 -58.688 1 82.5 101 PRO A CA 1
ATOM 814 C C . PRO A 1 101 ? -18.391 -63.25 -58.375 1 82.5 101 PRO A C 1
ATOM 816 O O . PRO A 1 101 ? -18.547 -62.031 -58.469 1 82.5 101 PRO A O 1
ATOM 819 N N . ASP A 1 102 ? -19.422 -63.938 -58.062 1 81.31 102 ASP A N 1
ATOM 820 C CA . ASP A 1 102 ? -20.797 -63.438 -57.938 1 81.31 102 ASP A CA 1
ATOM 821 C C . ASP A 1 102 ? -21.031 -62.781 -56.594 1 81.31 102 ASP A C 1
ATOM 823 O O . ASP A 1 102 ? -22.125 -62.312 -56.312 1 81.31 102 ASP A O 1
ATOM 827 N N . ASP A 1 103 ? -20.109 -62.594 -55.781 1 81.88 103 ASP A N 1
ATOM 828 C CA . ASP A 1 103 ? -20.188 -61.938 -54.469 1 81.88 103 ASP A CA 1
ATOM 829 C C . ASP A 1 103 ? -21.281 -62.562 -53.625 1 81.88 103 ASP A C 1
ATOM 831 O O . ASP A 1 103 ? -22.078 -61.844 -53 1 81.88 103 ASP A O 1
ATOM 835 N N . ASN A 1 104 ? -21.406 -63.781 -53.531 1 87.69 104 ASN A N 1
ATOM 836 C CA . ASN A 1 104 ? -22.375 -64.5 -52.719 1 87.69 104 ASN A CA 1
ATOM 837 C C . ASN A 1 104 ? -21.969 -64.5 -51.25 1 87.69 104 ASN A C 1
ATOM 839 O O . ASN A 1 104 ? -20.781 -64.375 -50.938 1 87.69 104 ASN A O 1
ATOM 843 N N . ILE A 1 105 ? -22.953 -64.625 -50.406 1 90.94 105 ILE A N 1
ATOM 844 C CA . ILE A 1 105 ? -22.688 -64.688 -48.969 1 90.94 105 ILE A CA 1
ATOM 845 C C . ILE A 1 105 ? -22.078 -66.062 -48.625 1 90.94 105 ILE A C 1
ATOM 847 O O . ILE A 1 105 ? -22.516 -67.062 -49.156 1 90.94 105 ILE A O 1
ATOM 851 N N . ALA A 1 106 ? -21.047 -66 -47.812 1 92.31 106 ALA A N 1
ATOM 852 C CA . ALA A 1 106 ? -20.359 -67.188 -47.406 1 92.31 106 ALA A CA 1
ATOM 853 C C . ALA A 1 106 ? -21.203 -68 -46.438 1 92.31 106 ALA A C 1
ATOM 855 O O . ALA A 1 106 ? -21.875 -67.5 -45.562 1 92.31 106 ALA A O 1
ATOM 856 N N . SER A 1 107 ? -21.25 -69.375 -46.625 1 91.19 107 SER A N 1
ATOM 857 C CA . SER A 1 107 ? -22 -70.25 -45.75 1 91.19 107 SER A CA 1
ATOM 858 C C . SER A 1 107 ? -21.078 -71.188 -45.031 1 91.19 107 SER A C 1
ATOM 860 O O . SER A 1 107 ? -21.453 -71.75 -43.969 1 91.19 107 SER A O 1
ATOM 862 N N . GLU A 1 108 ? -19.969 -71.438 -45.594 1 93.94 108 GLU A N 1
ATOM 863 C CA . GLU A 1 108 ? -19.047 -72.375 -45 1 93.94 108 GLU A CA 1
ATOM 864 C C . GLU A 1 108 ? -17.609 -71.875 -45.062 1 93.94 108 GLU A C 1
ATOM 866 O O . GLU A 1 108 ? -17.297 -70.938 -45.781 1 93.94 108 GLU A O 1
ATOM 871 N N . PHE A 1 109 ? -16.734 -72.5 -44.219 1 93.5 109 PHE A N 1
ATOM 872 C CA . PHE A 1 109 ? -15.32 -72.188 -44.125 1 93.5 109 PHE A CA 1
ATOM 873 C C . PHE A 1 109 ? -14.453 -73.375 -44.25 1 93.5 109 PHE A C 1
ATOM 875 O O . PHE A 1 109 ? -14.688 -74.438 -43.594 1 93.5 109 PHE A O 1
ATOM 882 N N . CYS A 1 110 ? -13.555 -73.438 -45.188 1 93.31 110 CYS A N 1
ATOM 883 C CA . CYS A 1 110 ? -12.617 -74.5 -45.344 1 93.31 110 CYS A CA 1
ATOM 884 C C . CYS A 1 110 ? -11.391 -74.312 -44.438 1 93.31 110 CYS A C 1
ATOM 886 O O . CYS A 1 110 ? -10.664 -73.312 -44.594 1 93.31 110 CYS A O 1
ATOM 888 N N . LYS A 1 111 ? -11.055 -75.188 -43.625 1 88.75 111 LYS A N 1
ATOM 889 C CA . LYS A 1 111 ? -9.984 -75.125 -42.625 1 88.75 111 LYS A CA 1
ATOM 890 C C . LYS A 1 111 ? -8.617 -75.25 -43.281 1 88.75 111 LYS A C 1
ATOM 892 O O . LYS A 1 111 ? -7.598 -74.812 -42.719 1 88.75 111 LYS A O 1
ATOM 897 N N . GLU A 1 112 ? -8.609 -75.812 -44.375 1 85.88 112 GLU A N 1
ATOM 898 C CA . GLU A 1 112 ? -7.332 -76.062 -45.062 1 85.88 112 GLU A CA 1
ATOM 899 C C . GLU A 1 112 ? -6.992 -74.938 -46.031 1 85.88 112 GLU A C 1
ATOM 901 O O . GLU A 1 112 ? -5.832 -74.562 -46.156 1 85.88 112 GLU A O 1
ATOM 906 N N . CYS A 1 113 ? -8.031 -74.438 -46.719 1 86.56 113 CYS A N 1
ATOM 907 C CA . CYS A 1 113 ? -7.809 -73.375 -47.688 1 86.56 113 CYS A CA 1
ATOM 908 C C . CYS A 1 113 ? -7.938 -72 -47 1 86.56 113 CYS A C 1
ATOM 910 O O . CYS A 1 113 ? -7.5 -71 -47.562 1 86.56 113 CYS A O 1
ATOM 912 N N . TYR A 1 114 ? -8.5 -72 -45.906 1 88.06 114 TYR A N 1
ATOM 913 C CA . TYR A 1 114 ? -8.727 -70.75 -45.125 1 88.06 114 TYR A CA 1
ATOM 914 C C . TYR A 1 114 ? -9.578 -69.75 -45.906 1 88.06 114 TYR A C 1
ATOM 916 O O . TYR A 1 114 ? -9.25 -68.562 -45.938 1 88.06 114 TYR A O 1
ATOM 924 N N . ILE A 1 115 ? -10.602 -70.188 -46.5 1 88.81 115 ILE A N 1
ATOM 925 C CA . ILE A 1 115 ? -11.469 -69.312 -47.281 1 88.81 115 ILE A CA 1
ATOM 926 C C . ILE A 1 115 ? -12.93 -69.625 -46.938 1 88.81 115 ILE A C 1
ATOM 928 O O . ILE A 1 115 ? -13.289 -70.75 -46.625 1 88.81 115 ILE A O 1
ATOM 932 N N . PHE A 1 116 ? -13.664 -68.562 -47 1 91.5 116 PHE A N 1
ATOM 933 C CA . PHE A 1 116 ? -15.117 -68.625 -46.875 1 91.5 116 PHE A CA 1
ATOM 934 C C . PHE A 1 116 ? -15.75 -68.938 -48.219 1 91.5 116 PHE A C 1
ATOM 936 O O . PHE A 1 116 ? -15.336 -68.375 -49.25 1 91.5 116 PHE A O 1
ATOM 943 N N . MET A 1 117 ? -16.625 -69.812 -48.188 1 93.19 117 MET A N 1
ATOM 944 C CA . MET A 1 117 ? -17.25 -70.188 -49.469 1 93.19 117 MET A CA 1
ATOM 945 C C . MET A 1 117 ? -18.766 -70.188 -49.344 1 93.19 117 MET A C 1
ATOM 947 O O . MET A 1 117 ? -19.328 -70.375 -48.281 1 93.19 117 MET A O 1
ATOM 951 N N . CYS A 1 118 ? -19.344 -69.875 -50.469 1 93.5 118 CYS A N 1
ATOM 952 C CA . CYS A 1 118 ? -20.797 -70 -50.562 1 93.5 118 CYS A CA 1
ATOM 953 C C . CYS A 1 118 ? -21.25 -71.438 -50.75 1 93.5 118 CYS A C 1
ATOM 955 O O . CYS A 1 118 ? -20.406 -72.312 -50.906 1 93.5 118 CYS A O 1
ATOM 957 N N . LEU A 1 119 ? -22.562 -71.688 -50.781 1 92.62 119 LEU A N 1
ATOM 958 C CA . LEU A 1 119 ? -23.094 -73.062 -50.875 1 92.62 119 LEU A CA 1
ATOM 959 C C . LEU A 1 119 ? -22.688 -73.688 -52.188 1 92.62 119 LEU A C 1
ATOM 961 O O . LEU A 1 119 ? -22.312 -74.875 -52.188 1 92.62 119 LEU A O 1
ATOM 965 N N . GLU A 1 120 ? -22.688 -72.938 -53.25 1 92.44 120 GLU A N 1
ATOM 966 C CA . GLU A 1 120 ? -22.328 -73.5 -54.562 1 92.44 120 GLU A CA 1
ATOM 967 C C . GLU A 1 120 ? -20.844 -73.812 -54.625 1 92.44 120 GLU A C 1
ATOM 969 O O . GLU A 1 120 ? -20.469 -74.875 -55.156 1 92.44 120 GLU A O 1
ATOM 974 N N . CYS A 1 121 ? -20.109 -72.938 -54.125 1 93.44 121 CYS A N 1
ATOM 975 C CA . CYS A 1 121 ? -18.656 -73.125 -54.125 1 93.44 121 CYS A CA 1
ATOM 976 C C . CYS A 1 121 ? -18.266 -74.25 -53.188 1 93.44 121 CYS A C 1
ATOM 978 O O . CYS A 1 121 ? -17.312 -75 -53.469 1 93.44 121 CYS A O 1
ATOM 980 N N . THR A 1 122 ? -19 -74.438 -52.125 1 93.75 122 THR A N 1
ATOM 981 C CA . THR A 1 122 ? -18.75 -75.562 -51.219 1 93.75 122 THR A CA 1
ATOM 982 C C . THR A 1 122 ? -19 -76.875 -51.938 1 93.75 122 THR A C 1
ATOM 984 O O . THR A 1 122 ? -18.234 -77.875 -51.75 1 93.75 122 THR A O 1
ATOM 987 N N . ARG A 1 123 ? -20 -76.938 -52.688 1 92.62 123 ARG A N 1
ATOM 988 C CA . ARG A 1 123 ? -20.312 -78.125 -53.469 1 92.62 123 ARG A CA 1
ATOM 989 C C . ARG A 1 123 ? -19.188 -78.438 -54.438 1 92.62 123 ARG A C 1
ATOM 991 O O . ARG A 1 123 ? -18.781 -79.625 -54.562 1 92.62 123 ARG A O 1
ATOM 998 N N . ALA A 1 124 ? -18.844 -77.438 -55.062 1 92.12 124 ALA A N 1
ATOM 999 C CA . ALA A 1 124 ? -17.75 -77.625 -56 1 92.12 124 ALA A CA 1
ATOM 1000 C C . ALA A 1 124 ? -16.469 -78.062 -55.281 1 92.12 124 ALA A C 1
ATOM 1002 O O . ALA A 1 124 ? -15.742 -78.875 -55.781 1 92.12 124 ALA A O 1
ATOM 1003 N N . HIS A 1 125 ? -16.172 -77.438 -54.125 1 92 125 HIS A N 1
ATOM 1004 C CA . HIS A 1 125 ? -14.992 -77.75 -53.312 1 92 125 HIS A CA 1
ATOM 1005 C C . HIS A 1 125 ? -14.984 -79.188 -52.844 1 92 125 HIS A C 1
ATOM 1007 O O . HIS A 1 125 ? -13.945 -79.875 -52.875 1 92 125 HIS A O 1
ATOM 1013 N N . ARG A 1 126 ? -16.078 -79.75 -52.562 1 92 126 ARG A N 1
ATOM 1014 C CA . ARG A 1 126 ? -16.203 -81.125 -52.062 1 92 126 ARG A CA 1
ATOM 1015 C C . ARG A 1 126 ? -16.078 -82.125 -53.219 1 92 126 ARG A C 1
ATOM 1017 O O . ARG A 1 126 ? -15.742 -83.312 -53 1 92 126 ARG A O 1
ATOM 1024 N N . ARG A 1 127 ? -16.297 -81.625 -54.438 1 90.94 127 ARG A N 1
ATOM 1025 C CA . ARG A 1 127 ? -16.266 -82.5 -55.594 1 90.94 127 ARG A CA 1
ATOM 1026 C C . ARG A 1 127 ? -14.859 -82.562 -56.188 1 90.94 127 ARG A C 1
ATOM 1028 O O . ARG A 1 127 ? -14.516 -83.562 -56.875 1 90.94 127 ARG A O 1
ATOM 1035 N N . SER A 1 128 ? -14.195 -81.562 -55.938 1 89.88 128 SER A N 1
ATOM 1036 C CA . SER A 1 128 ? -12.859 -81.5 -56.531 1 89.88 128 SER A CA 1
ATOM 1037 C C . SER A 1 128 ? -11.922 -82.5 -55.844 1 89.88 128 SER A C 1
ATOM 1039 O O . SER A 1 128 ? -11.938 -82.625 -54.625 1 89.88 128 SER A O 1
ATOM 1041 N N . LEU A 1 129 ? -11.117 -83.188 -56.594 1 85.88 129 LEU A N 1
ATOM 1042 C CA . LEU A 1 129 ? -10.18 -84.188 -56.094 1 85.88 129 LEU A CA 1
ATOM 1043 C C . LEU A 1 129 ? -9.148 -83.562 -55.156 1 85.88 129 LEU A C 1
ATOM 1045 O O . LEU A 1 129 ? -8.734 -84.125 -54.188 1 85.88 129 LEU A O 1
ATOM 1049 N N . ALA A 1 130 ? -8.883 -82.375 -55.406 1 82.38 130 ALA A N 1
ATOM 1050 C CA . ALA A 1 130 ? -7.836 -81.688 -54.656 1 82.38 130 ALA A CA 1
ATOM 1051 C C . ALA A 1 130 ? -8.336 -81.25 -53.281 1 82.38 130 ALA A C 1
ATOM 1053 O O . ALA A 1 130 ? -7.551 -81.125 -52.344 1 82.38 130 ALA A O 1
ATOM 1054 N N . SER A 1 131 ? -9.68 -81.062 -53.094 1 87.06 131 SER A N 1
ATOM 1055 C CA . SER A 1 131 ? -10.164 -80.438 -51.875 1 87.06 131 SER A CA 1
ATOM 1056 C C . SER A 1 131 ? -11.242 -81.25 -51.188 1 87.06 131 SER A C 1
ATOM 1058 O O . SER A 1 131 ? -11.734 -80.875 -50.125 1 87.06 131 SER A O 1
ATOM 1060 N N . ARG A 1 132 ? -11.586 -82.375 -51.688 1 88.62 132 ARG A N 1
ATOM 1061 C CA . ARG A 1 132 ? -12.719 -83.188 -51.219 1 88.62 132 ARG A CA 1
ATOM 1062 C C . ARG A 1 132 ? -12.5 -83.625 -49.781 1 88.62 132 ARG A C 1
ATOM 1064 O O . ARG A 1 132 ? -13.469 -83.875 -49.062 1 88.62 132 ARG A O 1
ATOM 1071 N N . ASN A 1 133 ? -11.227 -83.75 -49.312 1 88.44 133 ASN A N 1
ATOM 1072 C CA . ASN A 1 133 ? -10.945 -84.25 -47.969 1 88.44 133 ASN A CA 1
ATOM 1073 C C . ASN A 1 133 ? -10.727 -83.125 -47 1 88.44 133 ASN A C 1
ATOM 1075 O O . ASN A 1 133 ? -10.375 -83.375 -45.844 1 88.44 133 ASN A O 1
ATOM 1079 N N . HIS A 1 134 ? -11 -81.938 -47.406 1 90.69 134 HIS A N 1
ATOM 1080 C CA . HIS A 1 134 ? -10.797 -80.75 -46.531 1 90.69 134 HIS A CA 1
ATOM 1081 C C . HIS A 1 134 ? -11.922 -80.625 -45.5 1 90.69 134 HIS A C 1
ATOM 1083 O O . HIS A 1 134 ? -13.055 -81.062 -45.781 1 90.69 134 HIS A O 1
ATOM 1089 N N . ALA A 1 135 ? -11.508 -80.25 -44.312 1 90.75 135 ALA A N 1
ATOM 1090 C CA . ALA A 1 135 ? -12.508 -80 -43.281 1 90.75 135 ALA A CA 1
ATOM 1091 C C . ALA A 1 135 ? -13.242 -78.688 -43.5 1 90.75 135 ALA A C 1
ATOM 1093 O O . ALA A 1 135 ? -12.625 -77.625 -43.469 1 90.75 135 ALA A O 1
ATOM 1094 N N . VAL A 1 136 ? -14.531 -78.75 -43.75 1 93.31 136 VAL A N 1
ATOM 1095 C CA . VAL A 1 136 ? -15.352 -77.562 -44 1 93.31 136 VAL A CA 1
ATOM 1096 C C . VAL A 1 136 ? -16.344 -77.375 -42.875 1 93.31 136 VAL A C 1
ATOM 1098 O O . VAL A 1 136 ? -16.984 -78.375 -42.438 1 93.31 136 VAL A O 1
ATOM 1101 N N . LEU A 1 137 ? -16.406 -76.188 -42.344 1 93.62 137 LEU A N 1
ATOM 1102 C CA . LEU A 1 137 ? -17.328 -75.875 -41.25 1 93.62 137 LEU A CA 1
ATOM 1103 C C . LEU A 1 137 ? -18.328 -74.812 -41.688 1 93.62 137 LEU A C 1
ATOM 1105 O O . LEU A 1 137 ? -17.984 -73.875 -42.406 1 93.62 137 LEU A O 1
ATOM 1109 N N . SER A 1 138 ? -19.531 -74.938 -41.188 1 93.56 138 SER A N 1
ATOM 1110 C CA . SER A 1 138 ? -20.547 -73.938 -41.469 1 93.56 138 SER A CA 1
ATOM 1111 C C . SER A 1 138 ? -20.312 -72.688 -40.625 1 93.56 138 SER A C 1
ATOM 1113 O O . SER A 1 138 ? -19.641 -72.75 -39.594 1 93.56 138 SER A O 1
ATOM 1115 N N . VAL A 1 139 ? -20.797 -71.625 -41.062 1 91.62 139 VAL A N 1
ATOM 1116 C CA . VAL A 1 139 ? -20.672 -70.375 -40.312 1 91.62 139 VAL A CA 1
ATOM 1117 C C . VAL A 1 139 ? -21.297 -70.5 -38.938 1 91.62 139 VAL A C 1
ATOM 1119 O O . VAL A 1 139 ? -20.797 -69.938 -37.969 1 91.62 139 VAL A O 1
ATOM 1122 N N . GLU A 1 140 ? -22.344 -71.25 -38.812 1 89.62 140 GLU A N 1
ATOM 1123 C CA . GLU A 1 140 ? -23 -71.5 -37.531 1 89.62 140 GLU A CA 1
ATOM 1124 C C . GLU A 1 140 ? -22.094 -72.25 -36.562 1 89.62 140 GLU A C 1
ATOM 1126 O O . GLU A 1 140 ? -22.047 -71.938 -35.375 1 89.62 140 GLU A O 1
ATOM 1131 N N . GLN A 1 141 ? -21.375 -73.125 -37.094 1 91.56 141 GLN A N 1
ATOM 1132 C CA . GLN A 1 141 ? -20.422 -73.875 -36.281 1 91.56 141 GLN A CA 1
ATOM 1133 C C . GLN A 1 141 ? -19.25 -73.062 -35.844 1 91.56 141 GLN A C 1
ATOM 1135 O O . GLN A 1 141 ? -18.75 -73.188 -34.75 1 91.56 141 GLN A O 1
ATOM 1140 N N . LEU A 1 142 ? -18.875 -72.188 -36.781 1 91.19 142 LEU A N 1
ATOM 1141 C CA . LEU A 1 142 ? -17.734 -71.312 -36.5 1 91.19 142 LEU A CA 1
ATOM 1142 C C . LEU A 1 142 ? -18.062 -70.375 -35.375 1 91.19 142 LEU A C 1
ATOM 1144 O O . LEU A 1 142 ? -17.172 -69.938 -34.625 1 91.19 142 LEU A O 1
ATOM 1148 N N . GLN A 1 143 ? -19.281 -70 -35.312 1 89.12 143 GLN A N 1
ATOM 1149 C CA . GLN A 1 143 ? -19.719 -69 -34.312 1 89.12 143 GLN A CA 1
ATOM 1150 C C . GLN A 1 143 ? -19.578 -69.562 -32.906 1 89.12 143 GLN A C 1
ATOM 1152 O O . GLN A 1 143 ? -19.5 -68.812 -31.922 1 89.12 143 GLN A O 1
ATOM 1157 N N . LYS A 1 144 ? -19.406 -70.938 -32.812 1 87.38 144 LYS A N 1
ATOM 1158 C CA . LYS A 1 144 ? -19.312 -71.625 -31.5 1 87.38 144 LYS A CA 1
ATOM 1159 C C . LYS A 1 144 ? -17.859 -71.938 -31.156 1 87.38 144 LYS A C 1
ATOM 1161 O O . LYS A 1 144 ? -17.562 -72.438 -30.078 1 87.38 144 LYS A O 1
ATOM 1166 N N . GLN A 1 145 ? -17.016 -71.562 -32.062 1 86.25 145 GLN A N 1
ATOM 1167 C CA . GLN A 1 145 ? -15.602 -71.875 -31.844 1 86.25 145 GLN A CA 1
ATOM 1168 C C . GLN A 1 145 ? -14.82 -70.625 -31.469 1 86.25 145 GLN A C 1
ATOM 1170 O O . GLN A 1 145 ? -15.32 -69.5 -31.609 1 86.25 145 GLN A O 1
ATOM 1175 N N . GLY A 1 146 ? -13.656 -70.938 -30.891 1 84.19 146 GLY A N 1
ATOM 1176 C CA . GLY A 1 146 ? -12.789 -69.812 -30.516 1 84.19 146 GLY A CA 1
ATOM 1177 C C . GLY A 1 146 ? -11.93 -69.312 -31.672 1 84.19 146 GLY A C 1
ATOM 1178 O O . GLY A 1 146 ? -12.016 -69.812 -32.781 1 84.19 146 GLY A O 1
ATOM 1179 N N . PRO A 1 147 ? -11.156 -68.25 -31.406 1 86.25 147 PRO A N 1
ATOM 1180 C CA . PRO A 1 147 ? -10.336 -67.688 -32.469 1 86.25 147 PRO A CA 1
ATOM 1181 C C . PRO A 1 147 ? -9.266 -68.625 -33 1 86.25 147 PRO A C 1
ATOM 1183 O O . PRO A 1 147 ? -8.695 -68.375 -34.062 1 86.25 147 PRO A O 1
ATOM 1186 N N . GLU A 1 148 ? -9.031 -69.75 -32.344 1 86.56 148 GLU A N 1
ATOM 1187 C CA . GLU A 1 148 ? -7.965 -70.688 -32.719 1 86.56 148 GLU A CA 1
ATOM 1188 C C . GLU A 1 148 ? -8.234 -71.312 -34.062 1 86.56 148 GLU A C 1
ATOM 1190 O O . GLU A 1 148 ? -7.301 -71.75 -34.75 1 86.56 148 GLU A O 1
ATOM 1195 N N . ILE A 1 149 ? -9.492 -71.375 -34.375 1 88.06 149 ILE A N 1
ATOM 1196 C CA . ILE A 1 149 ? -9.891 -72.062 -35.594 1 88.06 149 ILE A CA 1
ATOM 1197 C C . ILE A 1 149 ? -9.375 -71.25 -36.812 1 88.06 149 ILE A C 1
ATOM 1199 O O . ILE A 1 149 ? -9.234 -71.812 -37.906 1 88.06 149 ILE A O 1
ATOM 1203 N N . PHE A 1 150 ? -9.086 -70.125 -36.625 1 88.5 150 PHE A N 1
ATOM 1204 C CA . PHE A 1 150 ? -8.688 -69.25 -37.75 1 88.5 150 PHE A CA 1
ATOM 1205 C C . PHE A 1 150 ? -7.168 -69.188 -37.875 1 88.5 150 PHE A C 1
ATOM 1207 O O . PHE A 1 150 ? -6.633 -68.5 -38.719 1 88.5 150 PHE A O 1
ATOM 1214 N N . LYS A 1 151 ? -6.438 -69.875 -37.031 1 89.81 151 LYS A N 1
ATOM 1215 C CA . LYS A 1 151 ? -4.984 -69.938 -37.156 1 89.81 151 LYS A CA 1
ATOM 1216 C C . LYS A 1 151 ? -4.582 -70.625 -38.438 1 89.81 151 LYS A C 1
ATOM 1218 O O . LYS A 1 151 ? -5.195 -71.625 -38.875 1 89.81 151 LYS A O 1
ATOM 1223 N N . ARG A 1 152 ? -3.652 -70.062 -39.031 1 88.94 152 ARG A N 1
ATOM 1224 C CA . ARG A 1 152 ? -3.25 -70.562 -40.344 1 88.94 152 ARG A CA 1
ATOM 1225 C C . ARG A 1 152 ? -1.862 -71.188 -40.281 1 88.94 152 ARG A C 1
ATOM 1227 O O . ARG A 1 152 ? -0.945 -70.625 -39.688 1 88.94 152 ARG A O 1
ATOM 1234 N N . ARG A 1 153 ? -1.819 -72.312 -40.812 1 90.62 153 ARG A N 1
ATOM 1235 C CA . ARG A 1 153 ? -0.52 -73 -40.938 1 90.62 153 ARG A CA 1
ATOM 1236 C C . ARG A 1 153 ? 0.119 -72.625 -42.281 1 90.62 153 ARG A C 1
ATOM 1238 O O . ARG A 1 153 ? -0.458 -72.938 -43.344 1 90.62 153 ARG A O 1
ATOM 1245 N N . LEU A 1 154 ? 1.28 -72.125 -42.281 1 90.44 154 LEU A N 1
ATOM 1246 C CA . LEU A 1 154 ? 1.941 -71.688 -43.5 1 90.44 154 LEU A CA 1
ATOM 1247 C C . LEU A 1 154 ? 2.418 -72.875 -44.312 1 90.44 154 LEU A C 1
ATOM 1249 O O . LEU A 1 154 ? 2.822 -73.875 -43.781 1 90.44 154 LEU A O 1
ATOM 1253 N N . LYS A 1 155 ? 2.318 -72.625 -45.625 1 90.25 155 LYS A N 1
ATOM 1254 C CA . LYS A 1 155 ? 2.725 -73.688 -46.562 1 90.25 155 LYS A CA 1
ATOM 1255 C C . LYS A 1 155 ? 3.986 -73.25 -47.312 1 90.25 155 LYS A C 1
ATOM 1257 O O . LYS A 1 155 ? 4.301 -72.062 -47.438 1 90.25 155 LYS A O 1
ATOM 1262 N N . CYS A 1 156 ? 4.672 -74.312 -47.75 1 92.06 156 CYS A N 1
ATOM 1263 C CA . CYS A 1 156 ? 5.926 -74.062 -48.469 1 92.06 156 CYS A CA 1
ATOM 1264 C C . CYS A 1 156 ? 5.668 -73.5 -49.844 1 92.06 156 CYS A C 1
ATOM 1266 O O . CYS A 1 156 ? 4.75 -73.938 -50.531 1 92.06 156 CYS A O 1
ATOM 1268 N N . ASN A 1 157 ? 6.324 -72.5 -50.312 1 85.75 157 ASN A N 1
ATOM 1269 C CA . ASN A 1 157 ? 6.141 -71.875 -51.594 1 85.75 157 ASN A CA 1
ATOM 1270 C C . ASN A 1 157 ? 7.203 -72.312 -52.594 1 85.75 157 ASN A C 1
ATOM 1272 O O . ASN A 1 157 ? 7.305 -71.75 -53.688 1 85.75 157 ASN A O 1
ATOM 1276 N N . LYS A 1 158 ? 7.938 -73.188 -52.281 1 89.12 158 LYS A N 1
ATOM 1277 C CA . LYS A 1 158 ? 8.961 -73.688 -53.219 1 89.12 158 LYS A CA 1
ATOM 1278 C C . LYS A 1 158 ? 8.336 -74.625 -54.281 1 89.12 158 LYS A C 1
ATOM 1280 O O . LYS A 1 158 ? 7.391 -75.375 -54.031 1 89.12 158 LYS A O 1
ATOM 1285 N N . GLN A 1 159 ? 8.898 -74.5 -55.438 1 88.62 159 GLN A N 1
ATOM 1286 C CA . GLN A 1 159 ? 8.398 -75.25 -56.594 1 88.62 159 GLN A CA 1
ATOM 1287 C C . GLN A 1 159 ? 8.531 -76.75 -56.312 1 88.62 159 GLN A C 1
ATOM 1289 O O . GLN A 1 159 ? 9.609 -77.25 -56 1 88.62 159 GLN A O 1
ATOM 1294 N N . GLY A 1 160 ? 7.5 -77.438 -56.406 1 87.5 160 GLY A N 1
ATOM 1295 C CA . GLY A 1 160 ? 7.5 -78.875 -56.219 1 87.5 160 GLY A CA 1
ATOM 1296 C C . GLY A 1 160 ? 7.047 -79.25 -54.844 1 87.5 160 GLY A C 1
ATOM 1297 O O . GLY A 1 160 ? 6.809 -80.438 -54.594 1 87.5 160 GLY A O 1
ATOM 1298 N N . HIS A 1 161 ? 7.031 -78.312 -53.969 1 89.19 161 HIS A N 1
ATOM 1299 C CA . HIS A 1 161 ? 6.633 -78.625 -52.594 1 89.19 161 HIS A CA 1
ATOM 1300 C C . HIS A 1 161 ? 5.273 -78 -52.25 1 89.19 161 HIS A C 1
ATOM 1302 O O . HIS A 1 161 ? 4.941 -77.812 -51.094 1 89.19 161 HIS A O 1
ATOM 1308 N N . GLU A 1 162 ? 4.586 -77.688 -53.312 1 81.62 162 GLU A N 1
ATOM 1309 C CA . GLU A 1 162 ? 3.338 -77 -53.156 1 81.62 162 GLU A CA 1
ATOM 1310 C C . GLU A 1 162 ? 2.355 -77.75 -52.281 1 81.62 162 GLU A C 1
ATOM 1312 O O . GLU A 1 162 ? 2.182 -78.938 -52.438 1 81.62 162 GLU A O 1
ATOM 1317 N N . GLY A 1 163 ? 1.79 -77 -51.219 1 80.69 163 GLY A N 1
ATOM 1318 C CA . GLY A 1 163 ? 0.764 -77.625 -50.375 1 80.69 163 GLY A CA 1
ATOM 1319 C C . GLY A 1 163 ? 1.309 -78.188 -49.094 1 80.69 163 GLY A C 1
ATOM 1320 O O . GLY A 1 163 ? 0.547 -78.438 -48.156 1 80.69 163 GLY A O 1
ATOM 1321 N N . GLN A 1 164 ? 2.641 -78.312 -49.031 1 88.69 164 GLN A N 1
ATOM 1322 C CA . GLN A 1 164 ? 3.213 -78.875 -47.812 1 88.69 164 GLN A CA 1
ATOM 1323 C C . GLN A 1 164 ? 3.332 -77.812 -46.719 1 88.69 164 GLN A C 1
ATOM 1325 O O . GLN A 1 164 ? 3.713 -76.688 -47.031 1 88.69 164 GLN A O 1
ATOM 1330 N N . HIS A 1 165 ? 2.986 -78.25 -45.562 1 90.88 165 HIS A N 1
ATOM 1331 C CA . HIS A 1 165 ? 3.066 -77.312 -44.438 1 90.88 165 HIS A CA 1
ATOM 1332 C C . HIS A 1 165 ? 4.508 -77.125 -43.969 1 90.88 165 HIS A C 1
ATOM 1334 O O . HIS A 1 165 ? 5.332 -78.062 -44.125 1 90.88 165 HIS A O 1
ATOM 1340 N N . LEU A 1 166 ? 4.781 -75.938 -43.438 1 93.31 166 LEU A N 1
ATOM 1341 C CA . LEU A 1 166 ? 6.086 -75.688 -42.844 1 93.31 166 LEU A CA 1
ATOM 1342 C C . LEU A 1 166 ? 6.172 -76.25 -41.438 1 93.31 166 LEU A C 1
ATOM 1344 O O . LEU A 1 166 ? 5.992 -75.5 -40.469 1 93.31 166 LEU A O 1
ATOM 1348 N N . SER A 1 167 ? 6.527 -77.438 -41.25 1 92.5 167 SER A N 1
ATOM 1349 C CA . SER A 1 167 ? 6.449 -78.125 -39.969 1 92.5 167 SER A CA 1
ATOM 1350 C C . SER A 1 167 ? 7.816 -78.188 -39.312 1 92.5 167 SER A C 1
ATOM 1352 O O . SER A 1 167 ? 7.934 -78.625 -38.156 1 92.5 167 SER A O 1
ATOM 1354 N N . PHE A 1 168 ? 8.789 -77.688 -40.031 1 94.5 168 PHE A N 1
ATOM 1355 C CA . PHE A 1 168 ? 10.141 -77.812 -39.469 1 94.5 168 PHE A CA 1
ATOM 1356 C C . PHE A 1 168 ? 10.852 -76.438 -39.562 1 94.5 168 PHE A C 1
ATOM 1358 O O . PHE A 1 168 ? 10.406 -75.562 -40.281 1 94.5 168 PHE A O 1
ATOM 1365 N N . TYR A 1 169 ? 11.82 -76.312 -38.75 1 94.62 169 TYR A N 1
ATOM 1366 C CA . TYR A 1 169 ? 12.641 -75.125 -38.719 1 94.62 169 TYR A CA 1
ATOM 1367 C C . TYR A 1 169 ? 14.125 -75.5 -38.781 1 94.62 169 TYR A C 1
ATOM 1369 O O . TYR A 1 169 ? 14.586 -76.375 -38.062 1 94.62 169 TYR A O 1
ATOM 1377 N N . CYS A 1 170 ? 14.859 -74.875 -39.688 1 94.81 170 CYS A N 1
ATOM 1378 C CA . CYS A 1 170 ? 16.297 -75.062 -39.75 1 94.81 170 CYS A CA 1
ATOM 1379 C C . CYS A 1 170 ? 17.016 -74.062 -38.812 1 94.81 170 CYS A C 1
ATOM 1381 O O . CYS A 1 170 ? 17.016 -72.875 -39.062 1 94.81 170 CYS A O 1
ATOM 1383 N N . ALA A 1 171 ? 17.641 -74.562 -37.781 1 91.12 171 ALA A N 1
ATOM 1384 C CA . ALA A 1 171 ? 18.219 -73.688 -36.719 1 91.12 171 ALA A CA 1
ATOM 1385 C C . ALA A 1 171 ? 19.672 -73.375 -37.031 1 91.12 171 ALA A C 1
ATOM 1387 O O . ALA A 1 171 ? 20.375 -72.812 -36.188 1 91.12 171 ALA A O 1
ATOM 1388 N N . LYS A 1 172 ? 20.141 -73.75 -38.219 1 91.19 172 LYS A N 1
ATOM 1389 C CA . LYS A 1 172 ? 21.531 -73.438 -38.531 1 91.19 172 LYS A CA 1
ATOM 1390 C C . LYS A 1 172 ? 21.734 -71.938 -38.625 1 91.19 172 LYS A C 1
ATOM 1392 O O . LYS A 1 172 ? 20.938 -71.25 -39.281 1 91.19 172 LYS A O 1
ATOM 1397 N N . LYS A 1 173 ? 22.844 -71.562 -38 1 87.69 173 LYS A N 1
ATOM 1398 C CA . LYS A 1 173 ? 23.172 -70.125 -38.062 1 87.69 173 LYS A CA 1
ATOM 1399 C C . LYS A 1 173 ? 23.359 -69.625 -39.5 1 87.69 173 LYS A C 1
ATOM 1401 O O . LYS A 1 173 ? 24.141 -70.188 -40.25 1 87.69 173 LYS A O 1
ATOM 1406 N N . GLY A 1 174 ? 22.578 -68.75 -39.875 1 85.69 174 GLY A N 1
ATOM 1407 C CA . GLY A 1 174 ? 22.625 -68.188 -41.219 1 85.69 174 GLY A CA 1
ATOM 1408 C C . GLY A 1 174 ? 21.453 -68.625 -42.094 1 85.69 174 GLY A C 1
ATOM 1409 O O . GLY A 1 174 ? 21.156 -68 -43.094 1 85.69 174 GLY A O 1
ATOM 1410 N N . CYS A 1 175 ? 20.781 -69.75 -41.844 1 89.81 175 CYS A N 1
ATOM 1411 C CA . CYS A 1 175 ? 19.625 -70.25 -42.594 1 89.81 175 CYS A CA 1
ATOM 1412 C C . CYS A 1 175 ? 18.312 -69.875 -41.906 1 89.81 175 CYS A C 1
ATOM 1414 O O . CYS A 1 175 ? 17.578 -69 -42.344 1 89.81 175 CYS A O 1
ATOM 1416 N N . GLU A 1 176 ? 18.109 -70.25 -40.625 1 88.19 176 GLU A N 1
ATOM 1417 C CA . GLU A 1 176 ? 17 -69.938 -39.75 1 88.19 176 GLU A CA 1
ATOM 1418 C C . GLU A 1 176 ? 15.711 -69.688 -40.531 1 88.19 176 GLU A C 1
ATOM 1420 O O . GLU A 1 176 ? 15.141 -68.562 -40.469 1 88.19 176 GLU A O 1
ATOM 1425 N N . LYS A 1 177 ? 15.242 -70.75 -41.281 1 90.94 177 LYS A N 1
ATOM 1426 C CA . LYS A 1 177 ? 14.055 -70.688 -42.094 1 90.94 177 LYS A CA 1
ATOM 1427 C C . LYS A 1 177 ? 13.086 -71.812 -41.781 1 90.94 177 LYS A C 1
ATOM 1429 O O . LYS A 1 177 ? 13.508 -72.875 -41.375 1 90.94 177 LYS A O 1
ATOM 1434 N N . MET A 1 178 ? 11.875 -71.562 -41.969 1 92.94 178 MET A N 1
ATOM 1435 C CA . MET A 1 178 ? 10.859 -72.625 -41.906 1 92.94 178 MET A CA 1
ATOM 1436 C C . MET A 1 178 ? 10.844 -73.438 -43.188 1 92.94 178 MET A C 1
ATOM 1438 O O . MET A 1 178 ? 10.93 -72.938 -44.281 1 92.94 178 MET A O 1
ATOM 1442 N N . ILE A 1 179 ? 10.805 -74.75 -43 1 94 179 ILE A N 1
ATOM 1443 C CA . ILE A 1 179 ? 10.906 -75.625 -44.156 1 94 179 ILE A CA 1
ATOM 1444 C C . ILE A 1 179 ? 9.852 -76.75 -44.031 1 94 179 ILE A C 1
ATOM 1446 O O . ILE A 1 179 ? 9.336 -77 -42.969 1 94 179 ILE A O 1
ATOM 1450 N N . CYS A 1 180 ? 9.469 -77.25 -45.188 1 94.06 180 CYS A N 1
ATOM 1451 C CA . CYS A 1 180 ? 8.508 -78.312 -45.219 1 94.06 180 CYS A CA 1
ATOM 1452 C C . CYS A 1 180 ? 9.219 -79.688 -45.156 1 94.06 180 CYS A C 1
ATOM 1454 O O . CYS A 1 180 ? 10.438 -79.75 -45.031 1 94.06 180 CYS A O 1
ATOM 1456 N N . THR A 1 181 ? 8.508 -80.75 -45.156 1 91.81 181 THR A N 1
ATOM 1457 C CA . THR A 1 181 ? 9.047 -82.125 -45.062 1 91.81 181 THR A CA 1
ATOM 1458 C C . THR A 1 181 ? 9.977 -82.375 -46.25 1 91.81 181 THR A C 1
ATOM 1460 O O . THR A 1 181 ? 11.062 -82.938 -46.062 1 91.81 181 THR A O 1
ATOM 1463 N N . SER A 1 182 ? 9.609 -81.938 -47.469 1 92.56 182 SER A N 1
ATOM 1464 C CA . SER A 1 182 ? 10.414 -82.188 -48.656 1 92.56 182 SER A CA 1
ATOM 1465 C C . SER A 1 182 ? 11.695 -81.375 -48.625 1 92.56 182 SER A C 1
ATOM 1467 O O . SER A 1 182 ? 12.734 -81.812 -49.125 1 92.56 182 SER A O 1
ATOM 1469 N N . CYS A 1 183 ? 11.594 -80.188 -48.062 1 93.44 183 CYS A N 1
ATOM 1470 C CA . CYS A 1 183 ? 12.742 -79.312 -48 1 93.44 183 CYS A CA 1
ATOM 1471 C C . CYS A 1 183 ? 13.844 -79.938 -47.125 1 93.44 183 CYS A C 1
ATOM 1473 O O . CYS A 1 183 ? 15.031 -79.688 -47.344 1 93.44 183 CYS A O 1
ATOM 1475 N N . THR A 1 184 ? 13.469 -80.688 -46.062 1 90.88 184 THR A N 1
ATOM 1476 C CA . THR A 1 184 ? 14.43 -81.312 -45.125 1 90.88 184 THR A CA 1
ATOM 1477 C C . THR A 1 184 ? 15.375 -82.25 -45.844 1 90.88 184 THR A C 1
ATOM 1479 O O . THR A 1 184 ? 16.531 -82.438 -45.438 1 90.88 184 THR A O 1
ATOM 1482 N N . VAL A 1 185 ? 14.867 -82.75 -46.969 1 87 185 VAL A N 1
ATOM 1483 C CA . VAL A 1 185 ? 15.648 -83.75 -47.688 1 87 185 VAL A CA 1
ATOM 1484 C C . VAL A 1 185 ? 16.375 -83.125 -48.844 1 87 185 VAL A C 1
ATOM 1486 O O . VAL A 1 185 ? 17.547 -83.375 -49.094 1 87 185 VAL A O 1
ATOM 1489 N N . CYS A 1 186 ? 15.688 -82.188 -49.5 1 88.25 186 CYS A N 1
ATOM 1490 C CA . CYS A 1 186 ? 16.203 -81.688 -50.75 1 88.25 186 CYS A CA 1
ATOM 1491 C C . CYS A 1 186 ? 17.219 -80.562 -50.531 1 88.25 186 CYS A C 1
ATOM 1493 O O . CYS A 1 186 ? 18.25 -80.5 -51.188 1 88.25 186 CYS A O 1
ATOM 1495 N N . ASP A 1 187 ? 17.047 -79.75 -49.594 1 88.44 187 ASP A N 1
ATOM 1496 C CA . ASP A 1 187 ? 17.828 -78.5 -49.5 1 88.44 187 ASP A CA 1
ATOM 1497 C C . ASP A 1 187 ? 18.531 -78.375 -48.156 1 88.44 187 ASP A C 1
ATOM 1499 O O . ASP A 1 187 ? 19.562 -77.75 -48.062 1 88.44 187 ASP A O 1
ATOM 1503 N N . HIS A 1 188 ? 17.906 -79 -47.125 1 90.12 188 HIS A N 1
ATOM 1504 C CA . HIS A 1 188 ? 18.406 -78.75 -45.781 1 90.12 188 HIS A CA 1
ATOM 1505 C C . HIS A 1 188 ? 18.922 -80.062 -45.156 1 90.12 188 HIS A C 1
ATOM 1507 O O . HIS A 1 188 ? 18.422 -80.5 -44.125 1 90.12 188 HIS A O 1
ATOM 1513 N N . ASP A 1 189 ? 19.875 -80.5 -45.781 1 85.75 189 ASP A N 1
ATOM 1514 C CA . ASP A 1 189 ? 20.453 -81.812 -45.438 1 85.75 189 ASP A CA 1
ATOM 1515 C C . ASP A 1 189 ? 21.281 -81.688 -44.156 1 85.75 189 ASP A C 1
ATOM 1517 O O . ASP A 1 189 ? 22.125 -80.812 -44.031 1 85.75 189 ASP A O 1
ATOM 1521 N N . LYS A 1 190 ? 21.094 -82.625 -43.25 1 85 190 LYS A N 1
ATOM 1522 C CA . LYS A 1 190 ? 21.812 -82.688 -41.969 1 85 190 LYS A CA 1
ATOM 1523 C C . LYS A 1 190 ? 23.312 -82.875 -42.219 1 85 190 LYS A C 1
ATOM 1525 O O . LYS A 1 190 ? 24.125 -82.312 -41.438 1 85 190 LYS A O 1
ATOM 1530 N N . ASN A 1 191 ? 23.625 -83.5 -43.25 1 85.06 191 ASN A N 1
ATOM 1531 C CA . ASN A 1 191 ? 25.031 -83.75 -43.562 1 85.06 191 ASN A CA 1
ATOM 1532 C C . ASN A 1 191 ? 25.766 -82.5 -43.938 1 85.06 191 ASN A C 1
ATOM 1534 O O . ASN A 1 191 ? 27 -82.438 -43.906 1 85.06 191 ASN A O 1
ATOM 1538 N N . ARG A 1 192 ? 25.078 -81.5 -44.281 1 90.12 192 ARG A N 1
ATOM 1539 C CA . ARG A 1 192 ? 25.672 -80.25 -44.656 1 90.12 192 ARG A CA 1
ATOM 1540 C C . ARG A 1 192 ? 25.625 -79.25 -43.5 1 90.12 192 ARG A C 1
ATOM 1542 O O . ARG A 1 192 ? 25.734 -78.062 -43.688 1 90.12 192 ARG A O 1
ATOM 1549 N N . GLY A 1 193 ? 25.312 -79.75 -42.312 1 89.56 193 GLY A N 1
ATOM 1550 C CA . GLY A 1 193 ? 25.391 -78.938 -41.125 1 89.56 193 GLY A CA 1
ATOM 1551 C C . GLY A 1 193 ? 24.047 -78.312 -40.719 1 89.56 193 GLY A C 1
ATOM 1552 O O . GLY A 1 193 ? 23.984 -77.562 -39.781 1 89.56 193 GLY A O 1
ATOM 1553 N N . HIS A 1 194 ? 23 -78.562 -41.375 1 92.12 194 HIS A N 1
ATOM 1554 C CA . HIS A 1 194 ? 21.688 -78 -41.031 1 92.12 194 HIS A CA 1
ATOM 1555 C C . HIS A 1 194 ? 21.078 -78.75 -39.844 1 92.12 194 HIS A C 1
ATOM 1557 O O . HIS A 1 194 ? 21.219 -79.938 -39.719 1 92.12 194 HIS A O 1
ATOM 1563 N N . ILE A 1 195 ? 20.625 -77.938 -38.875 1 93 195 ILE A N 1
ATOM 1564 C CA . ILE A 1 195 ? 19.953 -78.5 -37.688 1 93 195 ILE A CA 1
ATOM 1565 C C . ILE A 1 195 ? 18.453 -78.312 -37.812 1 93 195 ILE A C 1
ATOM 1567 O O . ILE A 1 195 ? 17.938 -77.188 -37.719 1 93 195 ILE A O 1
ATOM 1571 N N . ILE A 1 196 ? 17.766 -79.438 -38.031 1 93.31 196 ILE A N 1
ATOM 1572 C CA . ILE A 1 196 ? 16.328 -79.375 -38.281 1 93.31 196 ILE A CA 1
ATOM 1573 C C . ILE A 1 196 ? 15.57 -79.625 -36.969 1 93.31 196 ILE A C 1
ATOM 1575 O O . ILE A 1 196 ? 15.852 -80.625 -36.281 1 93.31 196 ILE A O 1
ATOM 1579 N N . GLN A 1 197 ? 14.711 -78.812 -36.656 1 93.75 197 GLN A N 1
ATOM 1580 C CA . GLN A 1 197 ? 13.875 -78.938 -35.469 1 93.75 197 GLN A CA 1
ATOM 1581 C C . GLN A 1 197 ? 12.398 -78.875 -35.812 1 93.75 197 GLN A C 1
ATOM 1583 O O . GLN A 1 197 ? 12 -78.312 -36.844 1 93.75 197 GLN A O 1
ATOM 1588 N N . ASN A 1 198 ? 11.617 -79.562 -34.969 1 94.25 198 ASN A N 1
ATOM 1589 C CA . ASN A 1 198 ? 10.172 -79.438 -35.094 1 94.25 198 ASN A CA 1
ATOM 1590 C C . ASN A 1 198 ? 9.641 -78.125 -34.688 1 94.25 198 ASN A C 1
ATOM 1592 O O . ASN A 1 198 ? 10.102 -77.5 -33.719 1 94.25 198 ASN A O 1
ATOM 1596 N N . MET A 1 199 ? 8.695 -77.625 -35.344 1 93.25 199 MET A N 1
ATOM 1597 C CA . MET A 1 199 ? 8.172 -76.312 -35.125 1 93.25 199 MET A CA 1
ATOM 1598 C C . MET A 1 199 ? 7.617 -76.188 -33.719 1 93.25 199 MET A C 1
ATOM 1600 O O . MET A 1 199 ? 7.703 -75.125 -33.125 1 93.25 199 MET A O 1
ATOM 1604 N N . ASN A 1 200 ? 7.02 -77.188 -33.156 1 92.19 200 ASN A N 1
ATOM 1605 C CA . ASN A 1 200 ? 6.484 -77.125 -31.812 1 92.19 200 ASN A CA 1
ATOM 1606 C C . ASN A 1 200 ? 7.594 -76.938 -30.781 1 92.19 200 ASN A C 1
ATOM 1608 O O . ASN A 1 200 ? 7.418 -76.188 -29.797 1 92.19 200 ASN A O 1
ATOM 1612 N N . ASP A 1 201 ? 8.695 -77.562 -31.031 1 94 201 ASP A N 1
ATOM 1613 C CA . ASP A 1 201 ? 9.836 -77.438 -30.125 1 94 201 ASP A CA 1
ATOM 1614 C C . ASP A 1 201 ? 10.406 -76 -30.219 1 94 201 ASP A C 1
ATOM 1616 O O . ASP A 1 201 ? 10.781 -75.438 -29.203 1 94 201 ASP A O 1
ATOM 1620 N N . VAL A 1 202 ? 10.398 -75.562 -31.438 1 93.69 202 VAL A N 1
ATOM 1621 C CA . VAL A 1 202 ? 10.875 -74.188 -31.656 1 93.69 202 VAL A CA 1
ATOM 1622 C C . VAL A 1 202 ? 9.961 -73.188 -30.922 1 93.69 202 VAL A C 1
ATOM 1624 O O . VAL A 1 202 ? 10.438 -72.25 -30.312 1 93.69 202 VAL A O 1
ATOM 1627 N N . HIS A 1 203 ? 8.688 -73.438 -30.969 1 94.31 203 HIS A N 1
ATOM 1628 C CA . HIS A 1 203 ? 7.703 -72.625 -30.297 1 94.31 203 HIS A CA 1
ATOM 1629 C C . HIS A 1 203 ? 7.965 -72.562 -28.797 1 94.31 203 HIS A C 1
ATOM 1631 O O . HIS A 1 203 ? 7.957 -71.438 -28.203 1 94.31 203 HIS A O 1
ATOM 1637 N N . VAL A 1 204 ? 8.203 -73.688 -28.156 1 94.5 204 VAL A N 1
ATOM 1638 C CA . VAL A 1 204 ? 8.445 -73.75 -26.719 1 94.5 204 VAL A CA 1
ATOM 1639 C C . VAL A 1 204 ? 9.75 -73.062 -26.375 1 94.5 204 VAL A C 1
ATOM 1641 O O . VAL A 1 204 ? 9.812 -72.312 -25.391 1 94.5 204 VAL A O 1
ATOM 1644 N N . GLU A 1 205 ? 10.781 -73.25 -27.188 1 94.12 205 GLU A N 1
ATOM 1645 C CA . GLU A 1 205 ? 12.078 -72.562 -26.953 1 94.12 205 GLU A CA 1
ATOM 1646 C C . GLU A 1 205 ? 11.969 -71.062 -27.047 1 94.12 205 GLU A C 1
ATOM 1648 O O . GLU A 1 205 ? 12.492 -70.375 -26.188 1 94.12 205 GLU A O 1
ATOM 1653 N N . LYS A 1 206 ? 11.258 -70.625 -28.094 1 94.44 206 LYS A N 1
ATOM 1654 C CA . LYS A 1 206 ? 11.109 -69.188 -28.297 1 94.44 206 LYS A CA 1
ATOM 1655 C C . LYS A 1 206 ? 10.242 -68.562 -27.219 1 94.44 206 LYS A C 1
ATOM 1657 O O . LYS A 1 206 ? 10.492 -67.438 -26.797 1 94.44 206 LYS A O 1
ATOM 1662 N N . LYS A 1 207 ? 9.281 -69.25 -26.703 1 93.62 207 LYS A N 1
ATOM 1663 C CA . LYS A 1 207 ? 8.484 -68.812 -25.578 1 93.62 207 LYS A CA 1
ATOM 1664 C C . LYS A 1 207 ? 9.336 -68.625 -24.312 1 93.62 207 LYS A C 1
ATOM 1666 O O . LYS A 1 207 ? 9.227 -67.625 -23.609 1 93.62 207 LYS A O 1
ATOM 1671 N N . HIS A 1 208 ? 10.219 -69.562 -24.078 1 94.31 208 HIS A N 1
ATOM 1672 C CA . HIS A 1 208 ? 11.086 -69.562 -22.906 1 94.31 208 HIS A CA 1
ATOM 1673 C C . HIS A 1 208 ? 12.078 -68.375 -23 1 94.31 208 HIS A C 1
ATOM 1675 O O . HIS A 1 208 ? 12.375 -67.75 -21.984 1 94.31 208 HIS A O 1
ATOM 1681 N N . GLU A 1 209 ? 12.562 -68.188 -24.203 1 93.19 209 GLU A N 1
ATOM 1682 C CA . GLU A 1 209 ? 13.469 -67.062 -24.422 1 93.19 209 GLU A CA 1
ATOM 1683 C C . GLU A 1 209 ? 12.805 -65.75 -24.078 1 93.19 209 GLU A C 1
ATOM 1685 O O . GLU A 1 209 ? 13.406 -64.875 -23.391 1 93.19 209 GLU A O 1
ATOM 1690 N N . LEU A 1 210 ? 11.57 -65.562 -24.484 1 94.38 210 LEU A N 1
ATOM 1691 C CA . LEU A 1 210 ? 10.828 -64.312 -24.203 1 94.38 210 LEU A CA 1
ATOM 1692 C C . LEU A 1 210 ? 10.562 -64.188 -22.719 1 94.38 210 LEU A C 1
ATOM 1694 O O . LEU A 1 210 ? 10.719 -63.094 -22.156 1 94.38 210 LEU A O 1
ATOM 1698 N N . ASP A 1 211 ? 10.227 -65.25 -22.031 1 93.31 211 ASP A N 1
ATOM 1699 C CA . ASP A 1 211 ? 9.938 -65.25 -20.594 1 93.31 211 ASP A CA 1
ATOM 1700 C C . ASP A 1 211 ? 11.164 -64.812 -19.797 1 93.31 211 ASP A C 1
ATOM 1702 O O . ASP A 1 211 ? 11.047 -64 -18.828 1 93.31 211 ASP A O 1
ATOM 1706 N N . LYS A 1 212 ? 12.344 -65.25 -20.219 1 93.5 212 LYS A N 1
ATOM 1707 C CA . LYS A 1 212 ? 13.586 -64.875 -19.531 1 93.5 212 LYS A CA 1
ATOM 1708 C C . LYS A 1 212 ? 13.852 -63.375 -19.656 1 93.5 212 LYS A C 1
ATOM 1710 O O . LYS A 1 212 ? 14.172 -62.719 -18.656 1 93.5 212 LYS A O 1
ATOM 1715 N N . ILE A 1 213 ? 13.672 -62.844 -20.812 1 93.88 213 ILE A N 1
ATOM 1716 C CA . ILE A 1 213 ? 13.922 -61.406 -21.031 1 93.88 213 ILE A CA 1
ATOM 1717 C C . ILE A 1 213 ? 12.898 -60.594 -20.266 1 93.88 213 ILE A C 1
ATOM 1719 O O . ILE A 1 213 ? 13.242 -59.562 -19.672 1 93.88 213 ILE A O 1
ATOM 1723 N N . PHE A 1 214 ? 11.617 -61.062 -20.219 1 93.31 214 PHE A N 1
ATOM 1724 C CA . PHE A 1 214 ? 10.57 -60.312 -19.531 1 93.31 214 PHE A CA 1
ATOM 1725 C C . PHE A 1 214 ? 10.812 -60.312 -18.016 1 93.31 214 PHE A C 1
ATOM 1727 O O . PHE A 1 214 ? 10.508 -59.344 -17.344 1 93.31 214 PHE A O 1
ATOM 1734 N N . ARG A 1 215 ? 11.391 -61.344 -17.469 1 90.25 215 ARG A N 1
ATOM 1735 C CA . ARG A 1 215 ? 11.719 -61.375 -16.047 1 90.25 215 ARG A CA 1
ATOM 1736 C C . ARG A 1 215 ? 12.766 -60.312 -15.695 1 90.25 215 ARG A C 1
ATOM 1738 O O . ARG A 1 215 ? 12.641 -59.656 -14.68 1 90.25 215 ARG A O 1
ATOM 1745 N N . MET A 1 216 ? 13.727 -60.156 -16.625 1 87.94 216 MET A N 1
ATOM 1746 C CA . MET A 1 216 ? 14.766 -59.156 -16.422 1 87.94 216 MET A CA 1
ATOM 1747 C C . MET A 1 216 ? 14.188 -57.75 -16.531 1 87.94 216 MET A C 1
ATOM 1749 O O . MET A 1 216 ? 14.484 -56.875 -15.711 1 87.94 216 MET A O 1
ATOM 1753 N N . LEU A 1 217 ? 13.281 -57.625 -17.422 1 90.56 217 LEU A N 1
ATOM 1754 C CA . LEU A 1 217 ? 12.703 -56.312 -17.688 1 90.56 217 LEU A CA 1
ATOM 1755 C C . LEU A 1 217 ? 11.688 -55.938 -16.609 1 90.56 217 LEU A C 1
ATOM 1757 O O . LEU A 1 217 ? 11.438 -54.75 -16.375 1 90.56 217 LEU A O 1
ATOM 1761 N N . GLU A 1 218 ? 11.078 -56.969 -15.969 1 88.31 218 GLU A N 1
ATOM 1762 C CA . GLU A 1 218 ? 10.094 -56.719 -14.922 1 88.31 218 GLU A CA 1
ATOM 1763 C C . GLU A 1 218 ? 10.703 -55.938 -13.758 1 88.31 218 GLU A C 1
ATOM 1765 O O . GLU A 1 218 ? 10.078 -55.031 -13.219 1 88.31 218 GLU A O 1
ATOM 1770 N N . GLU A 1 219 ? 11.945 -56.312 -13.414 1 83.75 219 GLU A N 1
ATOM 1771 C CA . GLU A 1 219 ? 12.641 -55.594 -12.352 1 83.75 219 GLU A CA 1
ATOM 1772 C C . GLU A 1 219 ? 12.93 -54.156 -12.758 1 83.75 219 GLU A C 1
ATOM 1774 O O . GLU A 1 219 ? 12.758 -53.219 -11.961 1 83.75 219 GLU A O 1
ATOM 1779 N N . ASP A 1 220 ? 13.336 -54 -14.008 1 86.31 220 ASP A N 1
ATOM 1780 C CA . ASP A 1 220 ? 13.625 -52.656 -14.508 1 86.31 220 ASP A CA 1
ATOM 1781 C C . ASP A 1 220 ? 12.367 -51.812 -14.555 1 86.31 220 ASP A C 1
ATOM 1783 O O . ASP A 1 220 ? 12.414 -50.594 -14.266 1 86.31 220 ASP A O 1
ATOM 1787 N N . VAL A 1 221 ? 11.227 -52.438 -14.875 1 89.44 221 VAL A N 1
ATOM 1788 C CA . VAL A 1 221 ? 9.961 -51.719 -14.945 1 89.44 221 VAL A CA 1
ATOM 1789 C C . VAL A 1 221 ? 9.531 -51.281 -13.547 1 89.44 221 VAL A C 1
ATOM 1791 O O . VAL A 1 221 ? 9.039 -50.156 -13.359 1 89.44 221 VAL A O 1
ATOM 1794 N N . LYS A 1 222 ? 9.742 -52.156 -12.578 1 83.75 222 LYS A N 1
ATOM 1795 C CA . LYS A 1 222 ? 9.406 -51.812 -11.195 1 83.75 222 LYS A CA 1
ATOM 1796 C C . LYS A 1 222 ? 10.211 -50.625 -10.719 1 83.75 222 LYS A C 1
ATOM 1798 O O . LYS A 1 222 ? 9.656 -49.688 -10.133 1 83.75 222 LYS A O 1
ATOM 1803 N N . ILE A 1 223 ? 11.555 -50.656 -11.039 1 83.75 223 ILE A N 1
ATOM 1804 C CA . ILE A 1 223 ? 12.438 -49.531 -10.664 1 83.75 223 ILE A CA 1
ATOM 1805 C C . ILE A 1 223 ? 12.016 -48.281 -11.398 1 83.75 223 ILE A C 1
ATOM 1807 O O . ILE A 1 223 ? 11.938 -47.188 -10.797 1 83.75 223 ILE A O 1
ATOM 1811 N N . ALA A 1 224 ? 11.648 -48.406 -12.688 1 88.12 224 ALA A N 1
ATOM 1812 C CA . ALA A 1 224 ? 11.266 -47.25 -13.5 1 88.12 224 ALA A CA 1
ATOM 1813 C C . ALA A 1 224 ? 9.969 -46.625 -13 1 88.12 224 ALA A C 1
ATOM 1815 O O . ALA A 1 224 ? 9.812 -45.406 -13.008 1 88.12 224 ALA A O 1
ATOM 1816 N N . LYS A 1 225 ? 9 -47.5 -12.586 1 87.12 225 LYS A N 1
ATOM 1817 C CA . LYS A 1 225 ? 7.738 -47 -12.047 1 87.12 225 LYS A CA 1
ATOM 1818 C C . LYS A 1 225 ? 7.965 -46.188 -10.773 1 87.12 225 LYS A C 1
ATOM 1820 O O . LYS A 1 225 ? 7.371 -45.125 -10.594 1 87.12 225 LYS A O 1
ATOM 1825 N N . GLU A 1 226 ? 8.875 -46.688 -9.961 1 80.75 226 GLU A N 1
ATOM 1826 C CA . GLU A 1 226 ? 9.195 -46 -8.727 1 80.75 226 GLU A CA 1
ATOM 1827 C C . GLU A 1 226 ? 9.906 -44.656 -9.016 1 80.75 226 GLU A C 1
ATOM 1829 O O . GLU A 1 226 ? 9.586 -43.625 -8.422 1 80.75 226 GLU A O 1
ATOM 1834 N N . LEU A 1 227 ? 10.836 -44.719 -9.953 1 84.94 227 LEU A N 1
ATOM 1835 C CA . LEU A 1 227 ? 11.562 -43.531 -10.32 1 84.94 227 LEU A CA 1
ATOM 1836 C C . LEU A 1 227 ? 10.625 -42.5 -10.938 1 84.94 227 LEU A C 1
ATOM 1838 O O . LEU A 1 227 ? 10.781 -41.281 -10.719 1 84.94 227 LEU A O 1
ATOM 1842 N N . HIS A 1 228 ? 9.633 -43 -11.719 1 87.56 228 HIS A N 1
ATOM 1843 C CA . HIS A 1 228 ? 8.648 -42.125 -12.328 1 87.56 228 HIS A CA 1
ATOM 1844 C C . HIS A 1 228 ? 7.82 -41.406 -11.266 1 87.56 228 HIS A C 1
ATOM 1846 O O . HIS A 1 228 ? 7.637 -40.188 -11.328 1 87.56 228 HIS A O 1
ATOM 1852 N N . LYS A 1 229 ? 7.367 -42.188 -10.234 1 80.81 229 LYS A N 1
ATOM 1853 C CA . LYS A 1 229 ? 6.598 -41.625 -9.125 1 80.81 229 LYS A CA 1
ATOM 1854 C C . LYS A 1 229 ? 7.414 -40.562 -8.359 1 80.81 229 LYS A C 1
ATOM 1856 O O . LYS A 1 229 ? 6.918 -39.5 -8.047 1 80.81 229 LYS A O 1
ATOM 1861 N N . GLN A 1 230 ? 8.695 -40.906 -8.117 1 78.5 230 GLN A N 1
ATOM 1862 C CA . GLN A 1 230 ? 9.57 -40 -7.379 1 78.5 230 GLN A CA 1
ATOM 1863 C C . GLN A 1 230 ? 9.844 -38.719 -8.188 1 78.5 230 GLN A C 1
ATOM 1865 O O . GLN A 1 230 ? 9.898 -37.625 -7.625 1 78.5 230 GLN A O 1
ATOM 1870 N N . THR A 1 231 ? 10.008 -38.906 -9.5 1 85.06 231 THR A N 1
ATOM 1871 C CA . THR A 1 231 ? 10.258 -37.75 -10.367 1 85.06 231 THR A CA 1
ATOM 1872 C C . THR A 1 231 ? 9.07 -36.812 -10.367 1 85.06 231 THR A C 1
ATOM 1874 O O . THR A 1 231 ? 9.234 -35.594 -10.297 1 85.06 231 THR A O 1
ATOM 1877 N N . GLU A 1 232 ? 7.859 -37.406 -10.375 1 80.88 232 GLU A N 1
ATOM 1878 C CA . GLU A 1 232 ? 6.648 -36.594 -10.328 1 80.88 232 GLU A CA 1
ATOM 1879 C C . GLU A 1 232 ? 6.531 -35.844 -8.992 1 80.88 232 GLU A C 1
ATOM 1881 O O . GLU A 1 232 ? 6.133 -34.688 -8.945 1 80.88 232 GLU A O 1
ATOM 1886 N N . GLN A 1 233 ? 6.883 -36.562 -7.941 1 75.38 233 GLN A N 1
ATOM 1887 C CA . GLN A 1 233 ? 6.852 -35.938 -6.617 1 75.38 233 GLN A CA 1
ATOM 1888 C C . GLN A 1 233 ? 7.859 -34.812 -6.512 1 75.38 233 GLN A C 1
ATOM 1890 O O . GLN A 1 233 ? 7.578 -33.75 -5.902 1 75.38 233 GLN A O 1
ATOM 1895 N N . GLU A 1 234 ? 9.039 -34.969 -7.105 1 81.25 234 GLU A N 1
ATOM 1896 C CA . GLU A 1 234 ? 10.062 -33.938 -7.066 1 81.25 234 GLU A CA 1
ATOM 1897 C C . GLU A 1 234 ? 9.625 -32.688 -7.844 1 81.25 234 GLU A C 1
ATOM 1899 O O . GLU A 1 234 ? 9.969 -31.562 -7.473 1 81.25 234 GLU A O 1
ATOM 1904 N N . MET A 1 235 ? 8.828 -32.906 -8.906 1 80.38 235 MET A N 1
ATOM 1905 C CA . MET A 1 235 ? 8.289 -31.781 -9.656 1 80.38 235 MET A CA 1
ATOM 1906 C C . MET A 1 235 ? 7.359 -30.938 -8.789 1 80.38 235 MET A C 1
ATOM 1908 O O . MET A 1 235 ? 7.422 -29.719 -8.812 1 80.38 235 MET A O 1
ATOM 1912 N N . VAL A 1 236 ? 6.551 -31.625 -7.934 1 72.69 236 VAL A N 1
ATOM 1913 C CA . VAL A 1 236 ? 5.668 -30.922 -7.008 1 72.69 236 VAL A CA 1
ATOM 1914 C C . VAL A 1 236 ? 6.496 -30.219 -5.941 1 72.69 236 VAL A C 1
ATOM 1916 O O . VAL A 1 236 ? 6.215 -29.062 -5.59 1 72.69 236 VAL A O 1
ATOM 1919 N N . ASN A 1 237 ? 7.562 -30.906 -5.441 1 73.44 237 ASN A N 1
ATOM 1920 C CA . ASN A 1 237 ? 8.453 -30.297 -4.457 1 73.44 237 ASN A CA 1
ATOM 1921 C C . ASN A 1 237 ? 9.109 -29.031 -4.996 1 73.44 237 ASN A C 1
ATOM 1923 O O . ASN A 1 237 ? 9.32 -28.062 -4.254 1 73.44 237 ASN A O 1
ATOM 1927 N N . LEU A 1 238 ? 9.453 -29.094 -6.266 1 81.19 238 LEU A N 1
ATOM 1928 C CA . LEU A 1 238 ? 10.078 -27.938 -6.895 1 81.19 238 LEU A CA 1
ATOM 1929 C C . LEU A 1 238 ? 9.117 -26.75 -6.93 1 81.19 238 LEU A C 1
ATOM 1931 O O . LEU A 1 238 ? 9.531 -25.609 -6.75 1 81.19 238 LEU A O 1
ATOM 1935 N N . ASP A 1 239 ? 7.805 -27 -7.137 1 75.81 239 ASP A N 1
ATOM 1936 C CA . ASP A 1 239 ? 6.789 -25.953 -7.094 1 75.81 239 ASP A CA 1
ATOM 1937 C C . ASP A 1 239 ? 6.707 -25.328 -5.703 1 75.81 239 ASP A C 1
ATOM 1939 O O . ASP A 1 239 ? 6.637 -24.109 -5.57 1 75.81 239 ASP A O 1
ATOM 1943 N N . ILE A 1 240 ? 6.727 -26.156 -4.688 1 69.25 240 ILE A N 1
ATOM 1944 C CA . ILE A 1 240 ? 6.66 -25.688 -3.307 1 69.25 240 ILE A CA 1
ATOM 1945 C C . ILE A 1 240 ? 7.902 -24.859 -2.982 1 69.25 240 ILE A C 1
ATOM 1947 O O . ILE A 1 240 ? 7.801 -23.781 -2.385 1 69.25 240 ILE A O 1
ATOM 1951 N N . LYS A 1 241 ? 9.055 -25.422 -3.404 1 79.44 241 LYS A N 1
ATOM 1952 C CA . LYS A 1 241 ? 10.305 -24.703 -3.15 1 79.44 241 LYS A CA 1
ATOM 1953 C C . LYS A 1 241 ? 10.312 -23.344 -3.852 1 79.44 241 LYS A C 1
ATOM 1955 O O . LYS A 1 241 ? 10.812 -22.359 -3.301 1 79.44 241 LYS A O 1
ATOM 1960 N N . GLU A 1 242 ? 9.828 -23.359 -5.125 1 82 242 GLU A N 1
ATOM 1961 C CA . GLU A 1 242 ? 9.719 -22.094 -5.84 1 82 242 GLU A CA 1
ATOM 1962 C C . GLU A 1 242 ? 8.898 -21.078 -5.043 1 82 242 GLU A C 1
ATOM 1964 O O . GLU A 1 242 ? 9.305 -19.922 -4.895 1 82 242 GLU A O 1
ATOM 1969 N N . PHE A 1 243 ? 7.777 -21.422 -4.523 1 75.44 243 PHE A N 1
ATOM 1970 C CA . PHE A 1 243 ? 6.898 -20.562 -3.746 1 75.44 243 PHE A CA 1
ATOM 1971 C C . PHE A 1 243 ? 7.598 -20.078 -2.482 1 75.44 243 PHE A C 1
ATOM 1973 O O . PHE A 1 243 ? 7.52 -18.891 -2.139 1 75.44 243 PHE A O 1
ATOM 1980 N N . GLU A 1 244 ? 8.273 -21.031 -1.757 1 75.06 244 GLU A N 1
ATOM 1981 C CA . GLU A 1 244 ? 9 -20.688 -0.539 1 75.06 244 GLU A CA 1
ATOM 1982 C C . GLU A 1 244 ? 10.062 -19.625 -0.818 1 75.06 244 GLU A C 1
ATOM 1984 O O . GLU A 1 244 ? 10.203 -18.656 -0.064 1 75.06 244 GLU A O 1
ATOM 1989 N N . VAL A 1 245 ? 10.805 -19.906 -1.858 1 86.5 245 VAL A N 1
ATOM 1990 C CA . VAL A 1 245 ? 11.875 -18.984 -2.229 1 86.5 245 VAL A CA 1
ATOM 1991 C C . VAL A 1 245 ? 11.273 -17.625 -2.578 1 86.5 245 VAL A C 1
ATOM 1993 O O . VAL A 1 245 ? 11.812 -16.594 -2.188 1 86.5 245 VAL A O 1
ATOM 1996 N N . GLU A 1 246 ? 10.148 -17.625 -3.291 1 85.62 246 GLU A N 1
ATOM 1997 C CA . GLU A 1 246 ? 9.469 -16.391 -3.627 1 85.62 246 GLU A CA 1
ATOM 1998 C C . GLU A 1 246 ? 9 -15.656 -2.371 1 85.62 246 GLU A C 1
ATOM 2000 O O . GLU A 1 246 ? 9.102 -14.43 -2.283 1 85.62 246 GLU A O 1
ATOM 2005 N N . GLN A 1 247 ? 8.516 -16.406 -1.419 1 79.75 247 GLN A N 1
ATOM 2006 C CA . GLN A 1 247 ? 8.078 -15.797 -0.166 1 79.75 247 GLN A CA 1
ATOM 2007 C C . GLN A 1 247 ? 9.25 -15.195 0.599 1 79.75 247 GLN A C 1
ATOM 2009 O O . GLN A 1 247 ? 9.141 -14.094 1.147 1 79.75 247 GLN A O 1
ATOM 2014 N N . GLU A 1 248 ? 10.312 -15.984 0.642 1 83.44 248 GLU A N 1
ATOM 2015 C CA . GLU A 1 248 ? 11.516 -15.461 1.289 1 83.44 248 GLU A CA 1
ATOM 2016 C C . GLU A 1 248 ? 11.977 -14.164 0.632 1 83.44 248 GLU A C 1
ATOM 2018 O O . GLU A 1 248 ? 12.352 -13.219 1.32 1 83.44 248 GLU A O 1
ATOM 2023 N N . LEU A 1 249 ? 11.914 -14.219 -0.7 1 92.12 249 LEU A N 1
ATOM 2024 C CA . LEU A 1 249 ? 12.281 -13.039 -1.476 1 92.12 249 LEU A CA 1
ATOM 2025 C C . LEU A 1 249 ? 11.359 -11.867 -1.149 1 92.12 249 LEU A C 1
ATOM 2027 O O . LEU A 1 249 ? 11.828 -10.758 -0.877 1 92.12 249 LEU A O 1
ATOM 2031 N N . ASP A 1 250 ? 10.047 -12.078 -1.1 1 88.75 250 ASP A N 1
ATOM 2032 C CA . ASP A 1 250 ? 9.062 -11.039 -0.809 1 88.75 250 ASP A CA 1
ATOM 2033 C C . ASP A 1 250 ? 9.242 -10.5 0.608 1 88.75 250 ASP A C 1
ATOM 2035 O O . ASP A 1 250 ? 9.125 -9.289 0.837 1 88.75 250 ASP A O 1
ATOM 2039 N N . ASP A 1 251 ? 9.547 -11.359 1.56 1 87.12 251 ASP A N 1
ATOM 2040 C CA . ASP A 1 251 ? 9.766 -10.938 2.939 1 87.12 251 ASP A CA 1
ATOM 2041 C C . ASP A 1 251 ? 10.992 -10.039 3.053 1 87.12 251 ASP A C 1
ATOM 2043 O O . ASP A 1 251 ? 10.969 -9.031 3.762 1 87.12 251 ASP A O 1
ATOM 2047 N N . ALA A 1 252 ? 12.062 -10.562 2.363 1 92.62 252 ALA A N 1
ATOM 2048 C CA . ALA A 1 252 ? 13.281 -9.758 2.379 1 92.62 252 ALA A CA 1
ATOM 2049 C C . ALA A 1 252 ? 13.031 -8.375 1.78 1 92.62 252 ALA A C 1
ATOM 2051 O O . ALA A 1 252 ? 13.492 -7.363 2.324 1 92.62 252 ALA A O 1
ATOM 2052 N N . VAL A 1 253 ? 12.258 -8.273 0.665 1 95.19 253 VAL A N 1
ATOM 2053 C CA . VAL A 1 253 ? 11.93 -7.02 -0.005 1 95.19 253 VAL A CA 1
ATOM 2054 C C . VAL A 1 253 ? 11.062 -6.156 0.905 1 95.19 253 VAL A C 1
ATOM 2056 O O . VAL A 1 253 ? 11.258 -4.941 0.997 1 95.19 253 VAL A O 1
ATOM 2059 N N . LYS A 1 254 ? 10.109 -6.754 1.585 1 91.75 254 LYS A N 1
ATOM 2060 C CA . LYS A 1 254 ? 9.25 -6.031 2.518 1 91.75 254 LYS A CA 1
ATOM 2061 C C . LYS A 1 254 ? 10.07 -5.391 3.637 1 91.75 254 LYS A C 1
ATOM 2063 O O . LYS A 1 254 ? 9.82 -4.246 4.023 1 91.75 254 LYS A O 1
ATOM 2068 N N . ARG A 1 255 ? 11.039 -6.09 4.145 1 91.62 255 ARG A N 1
ATOM 2069 C CA . ARG A 1 255 ? 11.906 -5.535 5.176 1 91.62 255 ARG A CA 1
ATOM 2070 C C . ARG A 1 255 ? 12.68 -4.332 4.652 1 91.62 255 ARG A C 1
ATOM 2072 O O . ARG A 1 255 ? 12.867 -3.348 5.371 1 91.62 255 ARG A O 1
ATOM 2079 N N . CYS A 1 256 ? 13.117 -4.473 3.395 1 96.06 256 CYS A N 1
ATOM 2080 C CA . CYS A 1 256 ? 13.812 -3.346 2.773 1 96.06 256 CYS A CA 1
ATOM 2081 C C . CYS A 1 256 ? 12.891 -2.137 2.656 1 96.06 256 CYS A C 1
ATOM 2083 O O . CYS A 1 256 ? 13.289 -1.013 2.955 1 96.06 256 CYS A O 1
ATOM 2085 N N . HIS A 1 257 ? 11.633 -2.383 2.25 1 95.69 257 HIS A N 1
ATOM 2086 C CA . HIS A 1 257 ? 10.648 -1.308 2.186 1 95.69 257 HIS A CA 1
ATOM 2087 C C . HIS A 1 257 ? 10.445 -0.66 3.551 1 95.69 257 HIS A C 1
ATOM 2089 O O . HIS A 1 257 ? 10.375 0.567 3.656 1 95.69 257 HIS A O 1
ATOM 2095 N N . ASP A 1 258 ? 10.391 -1.478 4.574 1 93.31 258 ASP A N 1
ATOM 2096 C CA . ASP A 1 258 ? 10.188 -0.977 5.93 1 93.31 258 ASP A CA 1
ATOM 2097 C C . ASP A 1 258 ? 11.344 -0.085 6.367 1 93.31 258 ASP A C 1
ATOM 2099 O O . ASP A 1 258 ? 11.141 0.931 7.035 1 93.31 258 ASP A O 1
ATOM 2103 N N . MET A 1 259 ? 12.516 -0.524 6.023 1 96.06 259 MET A N 1
ATOM 2104 C CA . MET A 1 259 ? 13.688 0.271 6.379 1 96.06 259 MET A CA 1
ATOM 2105 C C . MET A 1 259 ? 13.656 1.631 5.688 1 96.06 259 MET A C 1
ATOM 2107 O O . MET A 1 259 ? 13.992 2.648 6.293 1 96.06 259 MET A O 1
ATOM 2111 N N . ILE A 1 260 ? 13.18 1.629 4.422 1 97 260 ILE A N 1
ATOM 2112 C CA . ILE A 1 260 ? 13.062 2.875 3.674 1 97 260 ILE A CA 1
ATOM 2113 C C . ILE A 1 260 ? 11.984 3.756 4.297 1 97 260 ILE A C 1
ATOM 2115 O O . ILE A 1 260 ? 12.164 4.969 4.422 1 97 260 ILE A O 1
ATOM 2119 N N . GLU A 1 261 ? 10.914 3.096 4.766 1 95.06 261 GLU A N 1
ATOM 2120 C CA . GLU A 1 261 ? 9.828 3.832 5.398 1 95.06 261 GLU A CA 1
ATOM 2121 C C . GLU A 1 261 ? 10.273 4.453 6.719 1 95.06 261 GLU A C 1
ATOM 2123 O O . GLU A 1 261 ? 9.898 5.582 7.039 1 95.06 261 GLU A O 1
ATOM 2128 N N . ARG A 1 262 ? 11.016 3.762 7.488 1 95 262 ARG A N 1
ATOM 2129 C CA . ARG A 1 262 ? 11.547 4.305 8.734 1 95 262 ARG A CA 1
ATOM 2130 C C . ARG A 1 262 ? 12.445 5.504 8.477 1 95 262 ARG A C 1
ATOM 2132 O O . ARG A 1 262 ? 12.391 6.5 9.203 1 95 262 ARG A O 1
ATOM 2139 N N . ARG A 1 263 ? 13.203 5.387 7.402 1 96.88 263 ARG A N 1
ATOM 2140 C CA . ARG A 1 263 ? 14.062 6.508 7.031 1 96.88 263 ARG A CA 1
ATOM 2141 C C . ARG A 1 263 ? 13.234 7.715 6.605 1 96.88 263 ARG A C 1
ATOM 2143 O O . ARG A 1 263 ? 13.555 8.852 6.957 1 96.88 263 ARG A O 1
ATOM 2150 N N . ARG A 1 264 ? 12.203 7.426 5.844 1 95.81 264 ARG A N 1
ATOM 2151 C CA . ARG A 1 264 ? 11.273 8.484 5.457 1 95.81 264 ARG A CA 1
ATOM 2152 C C . ARG A 1 264 ? 10.734 9.211 6.68 1 95.81 264 ARG A C 1
ATOM 2154 O O . ARG A 1 264 ? 10.711 10.445 6.719 1 95.81 264 ARG A O 1
ATOM 2161 N N . GLU A 1 265 ? 10.328 8.477 7.684 1 93.94 265 GLU A N 1
ATOM 2162 C CA . GLU A 1 265 ? 9.773 9.047 8.906 1 93.94 265 GLU A CA 1
ATOM 2163 C C . GLU A 1 265 ? 10.82 9.875 9.656 1 93.94 265 GLU A C 1
ATOM 2165 O O . GLU A 1 265 ? 10.516 10.953 10.164 1 93.94 265 GLU A O 1
ATOM 2170 N N . ASP A 1 266 ? 12.008 9.352 9.656 1 96.38 266 ASP A N 1
ATOM 2171 C CA . ASP A 1 266 ? 13.102 10.078 10.297 1 96.38 266 ASP A CA 1
ATOM 2172 C C . ASP A 1 266 ? 13.328 11.43 9.633 1 96.38 266 ASP A C 1
ATOM 2174 O O . ASP A 1 266 ? 13.469 12.445 10.312 1 96.38 266 ASP A O 1
ATOM 2178 N N . LEU A 1 267 ? 13.352 11.391 8.305 1 96.62 267 LEU A N 1
ATOM 2179 C CA . LEU A 1 267 ? 13.594 12.617 7.543 1 96.62 267 LEU A CA 1
ATOM 2180 C C . LEU A 1 267 ? 12.43 13.586 7.684 1 96.62 267 LEU A C 1
ATOM 2182 O O . LEU A 1 267 ? 12.633 14.797 7.812 1 96.62 267 LEU A O 1
ATOM 2186 N N . ARG A 1 268 ? 11.195 13.039 7.688 1 93.56 268 ARG A N 1
ATOM 2187 C CA . ARG A 1 268 ? 10.016 13.883 7.883 1 93.56 268 ARG A CA 1
ATOM 2188 C C . ARG A 1 268 ? 10.039 14.539 9.258 1 93.56 268 ARG A C 1
ATOM 2190 O O . ARG A 1 268 ? 9.664 15.703 9.406 1 93.56 268 ARG A O 1
ATOM 2197 N N . GLU A 1 269 ? 10.477 13.766 10.234 1 93.75 269 GLU A N 1
ATOM 2198 C CA . GLU A 1 269 ? 10.578 14.305 11.586 1 93.75 269 GLU A CA 1
ATOM 2199 C C . GLU A 1 269 ? 11.617 15.422 11.656 1 93.75 269 GLU A C 1
ATOM 2201 O O . GLU A 1 269 ? 11.391 16.438 12.305 1 93.75 269 GLU A O 1
ATOM 2206 N N . LYS A 1 270 ? 12.719 15.258 10.953 1 95.88 270 LYS A N 1
ATOM 2207 C CA . LYS A 1 270 ? 13.75 16.297 10.922 1 95.88 270 LYS A CA 1
ATOM 2208 C C . LYS A 1 270 ? 13.242 17.562 10.258 1 95.88 270 LYS A C 1
ATOM 2210 O O . LYS A 1 270 ? 13.508 18.672 10.734 1 95.88 270 LYS A O 1
ATOM 2215 N N . VAL A 1 271 ? 12.461 17.359 9.141 1 94 271 VAL A N 1
ATOM 2216 C CA . VAL A 1 271 ? 11.859 18.5 8.453 1 94 271 VAL A CA 1
ATOM 2217 C C . VAL A 1 271 ? 10.906 19.234 9.398 1 94 271 VAL A C 1
ATOM 2219 O O . VAL A 1 271 ? 10.938 20.453 9.5 1 94 271 VAL A O 1
ATOM 2222 N N . ALA A 1 272 ? 10.094 18.469 10.133 1 90.75 272 ALA A N 1
ATOM 2223 C CA . ALA A 1 272 ? 9.109 19.031 11.055 1 90.75 272 ALA A CA 1
ATOM 2224 C C . ALA A 1 272 ? 9.789 19.797 12.188 1 90.75 272 ALA A C 1
ATOM 2226 O O . ALA A 1 272 ? 9.391 20.906 12.516 1 90.75 272 ALA A O 1
ATOM 2227 N N . ILE A 1 273 ? 10.875 19.203 12.75 1 94 273 ILE A N 1
ATOM 2228 C CA . ILE A 1 273 ? 11.594 19.828 13.859 1 94 273 ILE A CA 1
ATOM 2229 C C . ILE A 1 273 ? 12.219 21.141 13.406 1 94 273 ILE A C 1
ATOM 2231 O O . ILE A 1 273 ? 12.102 22.156 14.086 1 94 273 ILE A O 1
ATOM 2235 N N . LEU A 1 274 ? 12.828 21.172 12.203 1 93.12 274 LEU A N 1
ATOM 2236 C CA . LEU A 1 274 ? 13.461 22.375 11.672 1 93.12 274 LEU A CA 1
ATOM 2237 C C . LEU A 1 274 ? 12.422 23.453 11.375 1 93.12 274 LEU A C 1
ATOM 2239 O O . LEU A 1 274 ? 12.625 24.609 11.727 1 93.12 274 LEU A O 1
ATOM 2243 N N . THR A 1 275 ? 11.305 23 10.789 1 88.94 275 THR A N 1
ATOM 2244 C CA . THR A 1 275 ? 10.258 23.938 10.43 1 88.94 275 THR A CA 1
ATOM 2245 C C . THR A 1 275 ? 9.602 24.516 11.68 1 88.94 275 THR A C 1
ATOM 2247 O O . THR A 1 275 ? 9.336 25.719 11.742 1 88.94 275 THR A O 1
ATOM 2250 N N . ASP A 1 276 ? 9.391 23.703 12.695 1 90.06 276 ASP A N 1
ATOM 2251 C CA . ASP A 1 276 ? 8.781 24.141 13.938 1 90.06 276 ASP A CA 1
ATOM 2252 C C . ASP A 1 276 ? 9.664 25.172 14.656 1 90.06 276 ASP A C 1
ATOM 2254 O O . ASP A 1 276 ? 9.172 26.141 15.211 1 90.06 276 ASP A O 1
ATOM 2258 N N . ALA A 1 277 ? 10.953 24.938 14.672 1 92.5 277 ALA A N 1
ATOM 2259 C CA . ALA A 1 277 ? 11.898 25.859 15.297 1 92.5 277 ALA A CA 1
ATOM 2260 C C . ALA A 1 277 ? 11.883 27.219 14.602 1 92.5 277 ALA A C 1
ATOM 2262 O O . ALA A 1 277 ? 11.867 28.266 15.266 1 92.5 277 ALA A O 1
ATOM 2263 N N . LYS A 1 278 ? 11.742 27.203 13.297 1 90.12 278 LYS A N 1
ATOM 2264 C CA . LYS A 1 278 ? 11.734 28.438 12.523 1 90.12 278 LYS A CA 1
ATOM 2265 C C . LYS A 1 278 ? 10.406 29.172 12.68 1 90.12 278 LYS A C 1
ATOM 2267 O O . LYS A 1 278 ? 10.383 30.406 12.781 1 90.12 278 LYS A O 1
ATOM 2272 N N . LYS A 1 279 ? 9.328 28.406 12.742 1 86.5 279 LYS A N 1
ATOM 2273 C CA . LYS A 1 279 ? 8.016 29 12.961 1 86.5 279 LYS A CA 1
ATOM 2274 C C . LYS A 1 279 ? 7.93 29.672 14.336 1 86.5 279 LYS A C 1
ATOM 2276 O O . LYS A 1 279 ? 7.359 30.75 14.477 1 86.5 279 LYS A O 1
ATOM 2281 N N . SER A 1 280 ? 8.57 28.984 15.289 1 91.69 280 SER A N 1
ATOM 2282 C CA . SER A 1 280 ? 8.578 29.531 16.641 1 91.69 280 SER A CA 1
ATOM 2283 C C . SER A 1 280 ? 9.352 30.844 16.703 1 91.69 280 SER A C 1
ATOM 2285 O O . SER A 1 280 ? 8.945 31.781 17.391 1 91.69 280 SER A O 1
ATOM 2287 N N . SER A 1 281 ? 10.438 30.922 15.938 1 91.56 281 SER A N 1
ATOM 2288 C CA . SER A 1 281 ? 11.234 32.156 15.875 1 91.56 281 SER A CA 1
ATOM 2289 C C . SER A 1 281 ? 10.461 33.281 15.211 1 91.56 281 SER A C 1
ATOM 2291 O O . SER A 1 281 ? 10.477 34.406 15.688 1 91.56 281 SER A O 1
ATOM 2293 N N . LEU A 1 282 ? 9.703 32.969 14.148 1 89.25 282 LEU A N 1
ATOM 2294 C CA . LEU A 1 282 ? 8.914 33.969 13.438 1 89.25 282 LEU A CA 1
ATOM 2295 C C . LEU A 1 282 ? 7.727 34.406 14.273 1 89.25 282 LEU A C 1
ATOM 2297 O O . LEU A 1 282 ? 7.363 35.594 14.258 1 89.25 282 LEU A O 1
ATOM 2301 N N . ARG A 1 283 ? 7.199 33.406 15.039 1 90.12 283 ARG A N 1
ATOM 2302 C CA . ARG A 1 283 ? 6.098 33.75 15.938 1 90.12 283 ARG A CA 1
ATOM 2303 C C . ARG A 1 283 ? 6.562 34.719 17.031 1 90.12 283 ARG A C 1
ATOM 2305 O O . ARG A 1 283 ? 5.859 35.688 17.359 1 90.12 283 ARG A O 1
ATOM 2312 N N . ALA A 1 284 ? 7.77 34.469 17.547 1 92.06 284 ALA A N 1
ATOM 2313 C CA . ALA A 1 284 ? 8.336 35.344 18.562 1 92.06 284 ALA A CA 1
ATOM 2314 C C . ALA A 1 284 ? 8.578 36.719 18.016 1 92.06 284 ALA A C 1
ATOM 2316 O O . ALA A 1 284 ? 8.289 37.719 18.688 1 92.06 284 ALA A O 1
ATOM 2317 N N . ARG A 1 285 ? 9.039 36.812 16.797 1 91.06 285 ARG A N 1
ATOM 2318 C CA . ARG A 1 285 ? 9.266 38.125 16.156 1 91.06 285 ARG A CA 1
ATOM 2319 C C . ARG A 1 285 ? 7.945 38.844 15.922 1 91.06 285 ARG A C 1
ATOM 2321 O O . ARG A 1 285 ? 7.84 40.031 16.188 1 91.06 285 ARG A O 1
ATOM 2328 N N . ALA A 1 286 ? 6.914 38.094 15.445 1 89.12 286 ALA A N 1
ATOM 2329 C CA . ALA A 1 286 ? 5.594 38.656 15.203 1 89.12 286 ALA A CA 1
ATOM 2330 C C . ALA A 1 286 ? 4.992 39.219 16.5 1 89.12 286 ALA A C 1
ATOM 2332 O O . ALA A 1 286 ? 4.41 40.312 16.516 1 89.12 286 ALA A O 1
ATOM 2333 N N . GLU A 1 287 ? 5.215 38.469 17.562 1 90.56 287 GLU A N 1
ATOM 2334 C CA . GLU A 1 287 ? 4.695 38.906 18.875 1 90.56 287 GLU A CA 1
ATOM 2335 C C . GLU A 1 287 ? 5.402 40.156 19.375 1 90.56 287 GLU A C 1
ATOM 2337 O O . GLU A 1 287 ? 4.77 41.031 19.953 1 90.56 287 GLU A O 1
ATOM 2342 N N . GLN A 1 288 ? 6.711 40.219 19.078 1 91 288 GLN A N 1
ATOM 2343 C CA . GLN A 1 288 ? 7.48 41.406 19.469 1 91 288 GLN A CA 1
ATOM 2344 C C . GLN A 1 288 ? 7.027 42.656 18.719 1 91 288 GLN A C 1
ATOM 2346 O O . GLN A 1 288 ? 6.867 43.719 19.312 1 91 288 GLN A O 1
ATOM 2351 N N . LEU A 1 289 ? 6.797 42.438 17.422 1 90.56 289 LEU A N 1
ATOM 2352 C CA . LEU A 1 289 ? 6.332 43.531 16.594 1 90.56 289 LEU A CA 1
ATOM 2353 C C . LEU A 1 289 ? 4.938 44 17.016 1 90.56 289 LEU A C 1
ATOM 2355 O O . LEU A 1 289 ? 4.68 45.188 17.141 1 90.56 289 LEU A O 1
ATOM 2359 N N . GLU A 1 290 ? 4.09 43 17.328 1 89.69 290 GLU A N 1
ATOM 2360 C CA . GLU A 1 290 ? 2.73 43.312 17.766 1 89.69 290 GLU A CA 1
ATOM 2361 C C . GLU A 1 290 ? 2.732 44.031 19.109 1 89.69 290 GLU A C 1
ATOM 2363 O O . GLU A 1 290 ? 1.954 44.969 19.312 1 89.69 290 GLU A O 1
ATOM 2368 N N . SER A 1 291 ? 3.631 43.562 20 1 89.81 291 SER A N 1
ATOM 2369 C CA . SER A 1 291 ? 3.738 44.219 21.312 1 89.81 291 SER A CA 1
ATOM 2370 C C . SER A 1 291 ? 4.18 45.656 21.188 1 89.81 291 SER A C 1
ATOM 2372 O O . SER A 1 291 ? 3.67 46.531 21.891 1 89.81 291 SER A O 1
ATOM 2374 N N . PHE A 1 292 ? 5.137 45.938 20.234 1 92.12 292 PHE A N 1
ATOM 2375 C CA . PHE A 1 292 ? 5.605 47.281 20 1 92.12 292 PHE A CA 1
ATOM 2376 C C . PHE A 1 292 ? 4.48 48.156 19.453 1 92.12 292 PHE A C 1
ATOM 2378 O O . PHE A 1 292 ? 4.262 49.281 19.922 1 92.12 292 PHE A O 1
ATOM 2385 N N . ILE A 1 293 ? 3.713 47.594 18.469 1 91.5 293 ILE A N 1
ATOM 2386 C CA . ILE A 1 293 ? 2.615 48.312 17.828 1 91.5 293 ILE A CA 1
ATOM 2387 C C . ILE A 1 293 ? 1.55 48.656 18.875 1 91.5 293 ILE A C 1
ATOM 2389 O O . ILE A 1 293 ? 1.1 49.781 18.969 1 91.5 293 ILE A O 1
ATOM 2393 N N . GLN A 1 294 ? 1.251 47.656 19.734 1 90.06 294 GLN A N 1
ATOM 2394 C CA . GLN A 1 294 ? 0.237 47.875 20.766 1 90.06 294 GLN A CA 1
ATOM 2395 C C . GLN A 1 294 ? 0.719 48.844 21.828 1 90.06 294 GLN A C 1
ATOM 2397 O O . GLN A 1 294 ? -0.071 49.625 22.375 1 90.06 294 GLN A O 1
ATOM 2402 N N . GLY A 1 295 ? 2.008 48.75 22.078 1 90.75 295 GLY A N 1
ATOM 2403 C CA . GLY A 1 295 ? 2.582 49.656 23.047 1 90.75 295 GLY A CA 1
ATOM 2404 C C . GLY A 1 295 ? 2.477 51.125 22.641 1 90.75 295 GLY A C 1
ATOM 2405 O O . GLY A 1 295 ? 2.041 51.969 23.422 1 90.75 295 GLY A O 1
ATOM 2406 N N . VAL A 1 296 ? 2.742 51.406 21.375 1 93.25 296 VAL A N 1
ATOM 2407 C CA . VAL A 1 296 ? 2.697 52.781 20.875 1 93.25 296 VAL A CA 1
ATOM 2408 C C . VAL A 1 296 ? 1.244 53.219 20.734 1 93.25 296 VAL A C 1
ATOM 2410 O O . VAL A 1 296 ? 0.889 54.344 21.109 1 93.25 296 VAL A O 1
ATOM 2413 N N . THR A 1 297 ? 0.402 52.312 20.203 1 91 297 THR A N 1
ATOM 2414 C CA . THR A 1 297 ? -1.007 52.625 20.016 1 91 297 THR A CA 1
ATOM 2415 C C . THR A 1 297 ? -1.679 52.906 21.359 1 91 297 THR A C 1
ATOM 2417 O O . THR A 1 297 ? -2.463 53.844 21.484 1 91 297 THR A O 1
ATOM 2420 N N . GLY A 1 298 ? -1.358 52.094 22.391 1 90 298 GLY A N 1
ATOM 2421 C CA . GLY A 1 298 ? -1.885 52.312 23.734 1 90 298 GLY A CA 1
ATOM 2422 C C . GLY A 1 298 ? -1.419 53.594 24.359 1 90 298 GLY A C 1
ATOM 2423 O O . GLY A 1 298 ? -2.199 54.281 25.016 1 90 298 GLY A O 1
ATOM 2424 N N . ALA A 1 299 ? -0.165 53.938 24.062 1 94.19 299 ALA A N 1
ATOM 2425 C CA . ALA A 1 299 ? 0.384 55.188 24.578 1 94.19 299 ALA A CA 1
ATOM 2426 C C . ALA A 1 299 ? -0.281 56.406 23.922 1 94.19 299 ALA A C 1
ATOM 2428 O O . ALA A 1 299 ? -0.534 57.406 24.578 1 94.19 299 ALA A O 1
ATOM 2429 N N . ARG A 1 300 ? -0.535 56.25 22.609 1 93.25 300 ARG A N 1
ATOM 2430 C CA . ARG A 1 300 ? -1.206 57.344 21.891 1 93.25 300 ARG A CA 1
ATOM 2431 C C . ARG A 1 300 ? -2.611 57.562 22.438 1 93.25 300 ARG A C 1
ATOM 2433 O O . ARG A 1 300 ? -3.02 58.719 22.656 1 93.25 300 ARG A O 1
ATOM 2440 N N . GLU A 1 301 ? -3.312 56.469 22.656 1 90.12 301 GLU A N 1
ATOM 2441 C CA . GLU A 1 301 ? -4.652 56.562 23.234 1 90.12 301 GLU A CA 1
ATOM 2442 C C . GLU A 1 301 ? -4.617 57.188 24.625 1 90.12 301 GLU A C 1
ATOM 2444 O O . GLU A 1 301 ? -5.457 58.031 24.969 1 90.12 301 GLU A O 1
ATOM 2449 N N . PHE A 1 302 ? -3.652 56.75 25.391 1 92.62 302 PHE A N 1
ATOM 2450 C CA . PHE A 1 302 ? -3.471 57.281 26.734 1 92.62 302 PHE A CA 1
ATOM 2451 C C . PHE A 1 302 ? -3.197 58.781 26.688 1 92.62 302 PHE A C 1
ATOM 2453 O O . PHE A 1 302 ? -3.779 59.562 27.438 1 92.62 302 PHE A O 1
ATOM 2460 N N . SER A 1 303 ? -2.342 59.156 25.766 1 94.31 303 SER A N 1
ATOM 2461 C CA . SER A 1 303 ? -1.993 60.562 25.594 1 94.31 303 SER A CA 1
ATOM 2462 C C . SER A 1 303 ? -3.217 61.406 25.234 1 94.31 303 SER A C 1
ATOM 2464 O O . SER A 1 303 ? -3.441 62.469 25.797 1 94.31 303 SER A O 1
ATOM 2466 N N . GLU A 1 304 ? -4.012 60.906 24.359 1 90.75 304 GLU A N 1
ATOM 2467 C CA . GLU A 1 304 ? -5.211 61.625 23.938 1 90.75 304 GLU A CA 1
ATOM 2468 C C . GLU A 1 304 ? -6.199 61.781 25.094 1 90.75 304 GLU A C 1
ATOM 2470 O O . GLU A 1 304 ? -6.809 62.844 25.25 1 90.75 304 GLU A O 1
ATOM 2475 N N . ASN A 1 305 ? -6.285 60.812 25.906 1 89.56 305 ASN A N 1
ATOM 2476 C CA . ASN A 1 305 ? -7.211 60.844 27.031 1 89.56 305 ASN A CA 1
ATOM 2477 C C . ASN A 1 305 ? -6.777 61.844 28.094 1 89.56 305 ASN A C 1
ATOM 2479 O O . ASN A 1 305 ? -7.598 62.625 28.578 1 89.56 305 ASN A O 1
ATOM 2483 N N . ILE A 1 306 ? -5.5 61.812 28.422 1 92.62 306 ILE A N 1
ATOM 2484 C CA . ILE A 1 306 ? -5.062 62.688 29.5 1 92.62 306 ILE A CA 1
ATOM 2485 C C . ILE A 1 306 ? -5.059 64.125 29.031 1 92.62 306 ILE A C 1
ATOM 2487 O O . ILE A 1 306 ? -5.277 65.062 29.812 1 92.62 306 ILE A O 1
ATOM 2491 N N . MET A 1 307 ? -4.848 64.375 27.766 1 89.62 307 MET A N 1
ATOM 2492 C CA . MET A 1 307 ? -4.84 65.688 27.203 1 89.62 307 MET A CA 1
ATOM 2493 C C . MET A 1 307 ? -6.254 66.312 27.156 1 89.62 307 MET A C 1
ATOM 2495 O O . MET A 1 307 ? -6.441 67.5 27.375 1 89.62 307 MET A O 1
ATOM 2499 N N . THR A 1 308 ? -7.184 65.438 26.984 1 88 308 THR A N 1
ATOM 2500 C CA . THR A 1 308 ? -8.547 65.875 26.766 1 88 308 THR A CA 1
ATOM 2501 C C . THR A 1 308 ? -9.328 65.938 28.078 1 88 308 THR A C 1
ATOM 2503 O O . THR A 1 308 ? -10.133 66.812 28.312 1 88 308 THR A O 1
ATOM 2506 N N . HIS A 1 309 ? -9.055 65.062 29.078 1 88.44 309 HIS A N 1
ATOM 2507 C CA . HIS A 1 309 ? -10 64.812 30.172 1 88.44 309 HIS A CA 1
ATOM 2508 C C . HIS A 1 309 ? -9.375 65.188 31.516 1 88.44 309 HIS A C 1
ATOM 2510 O O . HIS A 1 309 ? -9.969 64.938 32.562 1 88.44 309 HIS A O 1
ATOM 2516 N N . THR A 1 310 ? -8.266 65.688 31.547 1 90.44 310 THR A N 1
ATOM 2517 C CA . THR A 1 310 ? -7.629 66 32.812 1 90.44 310 THR A CA 1
ATOM 2518 C C . THR A 1 310 ? -7.293 67.5 32.906 1 90.44 310 THR A C 1
ATOM 2520 O O . THR A 1 310 ? -7.059 68.125 31.859 1 90.44 310 THR A O 1
ATOM 2523 N N . ASP A 1 311 ? -7.387 68 34.188 1 91.69 311 ASP A N 1
ATOM 2524 C CA . ASP A 1 311 ? -6.902 69.375 34.438 1 91.69 311 ASP A CA 1
ATOM 2525 C C . ASP A 1 311 ? -5.383 69.438 34.281 1 91.69 311 ASP A C 1
ATOM 2527 O O . ASP A 1 311 ? -4.691 68.438 34.375 1 91.69 311 ASP A O 1
ATOM 2531 N N . VAL A 1 312 ? -4.891 70.625 34.031 1 92.56 312 VAL A N 1
ATOM 2532 C CA . VAL A 1 312 ? -3.471 70.812 33.781 1 92.56 312 VAL A CA 1
ATOM 2533 C C . VAL A 1 312 ? -2.646 70.375 34.969 1 92.56 312 VAL A C 1
ATOM 2535 O O . VAL A 1 312 ? -1.582 69.75 34.781 1 92.56 312 VAL A O 1
ATOM 2538 N N . SER A 1 313 ? -3.145 70.562 36.188 1 91.81 313 SER A N 1
ATOM 2539 C CA . SER A 1 313 ? -2.402 70.25 37.375 1 91.81 313 SER A CA 1
ATOM 2540 C C . SER A 1 313 ? -2.348 68.688 37.562 1 91.81 313 SER A C 1
ATOM 2542 O O . SER A 1 313 ? -1.405 68.188 38.156 1 91.81 313 SER A O 1
ATOM 2544 N N . GLU A 1 314 ? -3.309 68 37.031 1 92.19 314 GLU A N 1
ATOM 2545 C CA . GLU A 1 314 ? -3.318 66.562 37.094 1 92.19 314 GLU A CA 1
ATOM 2546 C C . GLU A 1 314 ? -2.631 65.875 35.906 1 92.19 314 GLU A C 1
ATOM 2548 O O . GLU A 1 314 ? -2.221 64.75 35.938 1 92.19 314 GLU A O 1
ATOM 2553 N N . PHE A 1 315 ? -2.539 66.625 34.844 1 93.56 315 PHE A N 1
ATOM 2554 C CA . PHE A 1 315 ? -1.926 66.188 33.594 1 93.56 315 PHE A CA 1
ATOM 2555 C C . PHE A 1 315 ? -0.423 66 33.75 1 93.56 315 PHE A C 1
ATOM 2557 O O . PHE A 1 315 ? 0.153 65.062 33.219 1 93.56 315 PHE A O 1
ATOM 2564 N N . VAL A 1 316 ? 0.223 66.812 34.531 1 92.31 316 VAL A N 1
ATOM 2565 C CA . VAL A 1 316 ? 1.679 66.875 34.594 1 92.31 316 VAL A CA 1
ATOM 2566 C C . VAL A 1 316 ? 2.26 65.625 35.125 1 92.31 316 VAL A C 1
ATOM 2568 O O . VAL A 1 316 ? 3.166 65 34.531 1 92.31 316 VAL A O 1
ATOM 2571 N N . PRO A 1 317 ? 1.706 65.062 36.25 1 90.5 317 PRO A N 1
ATOM 2572 C CA . PRO A 1 317 ? 2.254 63.781 36.719 1 90.5 317 PRO A CA 1
ATOM 2573 C C . PRO A 1 317 ? 2.033 62.656 35.719 1 90.5 317 PRO A C 1
ATOM 2575 O O . PRO A 1 317 ? 2.898 61.781 35.562 1 90.5 317 PRO A O 1
ATOM 2578 N N . LEU A 1 318 ? 0.923 62.625 35.062 1 94.12 318 LEU A N 1
ATOM 2579 C CA . LEU A 1 318 ? 0.612 61.594 34.062 1 94.12 318 LEU A CA 1
ATOM 2580 C C . LEU A 1 318 ? 1.499 61.75 32.844 1 94.12 318 LEU A C 1
ATOM 2582 O O . LEU A 1 318 ? 1.909 60.75 32.25 1 94.12 318 LEU A O 1
ATOM 2586 N N . HIS A 1 319 ? 1.767 63 32.5 1 94.25 319 HIS A N 1
ATOM 2587 C CA . HIS A 1 319 ? 2.676 63.281 31.391 1 94.25 319 HIS A CA 1
ATOM 2588 C C . HIS A 1 319 ? 4.059 62.688 31.656 1 94.25 319 HIS A C 1
ATOM 2590 O O . HIS A 1 319 ? 4.68 62.125 30.75 1 94.25 319 HIS A O 1
ATOM 2596 N N . THR A 1 320 ? 4.539 62.844 32.875 1 91.69 320 THR A N 1
ATOM 2597 C CA . THR A 1 320 ? 5.863 62.344 33.219 1 91.69 320 THR A CA 1
ATOM 2598 C C . THR A 1 320 ? 5.934 60.812 33.031 1 91.69 320 THR A C 1
ATOM 2600 O O . THR A 1 320 ? 6.902 60.312 32.469 1 91.69 320 THR A O 1
ATOM 2603 N N . THR A 1 321 ? 4.895 60.125 33.438 1 93.56 321 THR A N 1
ATOM 2604 C CA . THR A 1 321 ? 4.824 58.688 33.281 1 93.56 321 THR A CA 1
ATOM 2605 C C . THR A 1 321 ? 4.766 58.312 31.797 1 93.56 321 THR A C 1
ATOM 2607 O O . THR A 1 321 ? 5.48 57.406 31.344 1 93.56 321 THR A O 1
ATOM 2610 N N . LEU A 1 322 ? 3.9 58.969 31.062 1 95.5 322 LEU A N 1
ATOM 2611 C CA . LEU A 1 322 ? 3.742 58.719 29.625 1 95.5 322 LEU A CA 1
ATOM 2612 C C . LEU A 1 322 ? 5.039 59 28.875 1 95.5 322 LEU A C 1
ATOM 2614 O O . LEU A 1 322 ? 5.453 58.219 28.016 1 95.5 322 LEU A O 1
ATOM 2618 N N . TYR A 1 323 ? 5.652 60.125 29.234 1 94.31 323 TYR A N 1
ATOM 2619 C CA . TYR A 1 323 ? 6.891 60.531 28.578 1 94.31 323 TYR A CA 1
ATOM 2620 C C . TYR A 1 323 ? 7.984 59.5 28.781 1 94.31 323 TYR A C 1
ATOM 2622 O O . TYR A 1 323 ? 8.719 59.188 27.844 1 94.31 323 TYR A O 1
ATOM 2630 N N . ARG A 1 324 ? 8.117 58.938 29.922 1 92.5 324 ARG A N 1
ATOM 2631 C CA . ARG A 1 324 ? 9.109 57.906 30.219 1 92.5 324 ARG A CA 1
ATOM 2632 C C . ARG A 1 324 ? 8.836 56.625 29.406 1 92.5 324 ARG A C 1
ATOM 2634 O O . ARG A 1 324 ? 9.758 56.031 28.891 1 92.5 324 ARG A O 1
ATOM 2641 N N . ARG A 1 325 ? 7.586 56.281 29.297 1 93.75 325 ARG A N 1
ATOM 2642 C CA . ARG A 1 325 ? 7.199 55.094 28.516 1 93.75 325 ARG A CA 1
ATOM 2643 C C . ARG A 1 325 ? 7.543 55.281 27.047 1 93.75 325 ARG A C 1
ATOM 2645 O O . ARG A 1 325 ? 8.047 54.375 26.391 1 93.75 325 ARG A O 1
ATOM 2652 N N . LEU A 1 326 ? 7.223 56.469 26.531 1 93.75 326 LEU A N 1
ATOM 2653 C CA . LEU A 1 326 ? 7.496 56.781 25.125 1 93.75 326 LEU A CA 1
ATOM 2654 C C . LEU A 1 326 ? 8.992 56.75 24.844 1 93.75 326 LEU A C 1
ATOM 2656 O O . LEU A 1 326 ? 9.414 56.281 23.781 1 93.75 326 LEU A O 1
ATOM 2660 N N . LYS A 1 327 ? 9.844 57.156 25.812 1 90.38 327 LYS A N 1
ATOM 2661 C CA . LYS A 1 327 ? 11.297 57.094 25.656 1 90.38 327 LYS A CA 1
ATOM 2662 C C . LYS A 1 327 ? 11.781 55.656 25.562 1 90.38 327 LYS A C 1
ATOM 2664 O O . LYS A 1 327 ? 12.688 55.344 24.781 1 90.38 327 LYS A O 1
ATOM 2669 N N . VAL A 1 328 ? 11.141 54.781 26.312 1 89.75 328 VAL A N 1
ATOM 2670 C CA . VAL A 1 328 ? 11.477 53.344 26.266 1 89.75 328 VAL A CA 1
ATOM 2671 C C . VAL A 1 328 ? 11.094 52.781 24.906 1 89.75 328 VAL A C 1
ATOM 2673 O O . VAL A 1 328 ? 11.852 52 24.328 1 89.75 328 VAL A O 1
ATOM 2676 N N . LEU A 1 329 ? 9.914 53.188 24.406 1 90.06 329 LEU A N 1
ATOM 2677 C CA . LEU A 1 329 ? 9.398 52.688 23.141 1 90.06 329 LEU A CA 1
ATOM 2678 C C . LEU A 1 329 ? 10.242 53.188 21.969 1 90.06 329 LEU A C 1
ATOM 2680 O O . LEU A 1 329 ? 10.398 52.469 20.969 1 90.06 329 LEU A O 1
ATOM 2684 N N . THR A 1 330 ? 10.836 54.375 22.078 1 88.69 330 THR A N 1
ATOM 2685 C CA . THR A 1 330 ? 11.664 54.938 21.016 1 88.69 330 THR A CA 1
ATOM 2686 C C . THR A 1 330 ? 13 54.219 20.922 1 88.69 330 THR A C 1
ATOM 2688 O O . THR A 1 330 ? 13.641 54.219 19.859 1 88.69 330 THR A O 1
ATOM 2691 N N . LYS A 1 331 ? 13.43 53.562 22.016 1 85.5 331 LYS A N 1
ATOM 2692 C CA . LYS A 1 331 ? 14.695 52.844 22.031 1 85.5 331 LYS A CA 1
ATOM 2693 C C . LYS A 1 331 ? 14.562 51.469 21.375 1 85.5 331 LYS A C 1
ATOM 2695 O O . LYS A 1 331 ? 15.562 50.844 21.016 1 85.5 331 LYS A O 1
ATOM 2700 N N . HIS A 1 332 ? 13.328 51.062 21.203 1 78.56 332 HIS A N 1
ATOM 2701 C CA . HIS A 1 332 ? 13.102 49.781 20.547 1 78.56 332 HIS A CA 1
ATOM 2702 C C . HIS A 1 332 ? 13.219 49.906 19.031 1 78.56 332 HIS A C 1
ATOM 2704 O O . HIS A 1 332 ? 12.344 50.5 18.391 1 78.56 332 HIS A O 1
ATOM 2710 N N . HIS A 1 333 ? 14.406 49.656 18.453 1 73.31 333 HIS A N 1
ATOM 2711 C CA . HIS A 1 333 ? 14.617 49.719 17.016 1 73.31 333 HIS A CA 1
ATOM 2712 C C . HIS A 1 333 ? 14.188 48.438 16.328 1 73.31 333 HIS A C 1
ATOM 2714 O O . HIS A 1 333 ? 14.562 47.344 16.766 1 73.31 333 HIS A O 1
ATOM 2720 N N . VAL A 1 334 ? 13.133 48.656 15.461 1 74.75 334 VAL A N 1
ATOM 2721 C CA . VAL A 1 334 ? 12.648 47.5 14.695 1 74.75 334 VAL A CA 1
ATOM 2722 C C . VAL A 1 334 ? 13.641 47.156 13.578 1 74.75 334 VAL A C 1
ATOM 2724 O O . VAL A 1 334 ? 14.023 48.031 12.797 1 74.75 334 VAL A O 1
ATOM 2727 N N . LYS A 1 335 ? 14.281 45.969 13.688 1 75.44 335 LYS A N 1
ATOM 2728 C CA . LYS A 1 335 ? 15.18 45.5 12.641 1 75.44 335 LYS A CA 1
ATOM 2729 C C . LYS A 1 335 ? 14.43 45.281 11.328 1 75.44 335 LYS A C 1
ATOM 2731 O O . LYS A 1 335 ? 13.445 44.531 11.281 1 75.44 335 LYS A O 1
ATOM 2736 N N . LYS A 1 336 ? 14.938 45.969 10.25 1 74 336 LYS A N 1
ATOM 2737 C CA . LYS A 1 336 ? 14.273 45.938 8.945 1 74 336 LYS A CA 1
ATOM 2738 C C . LYS A 1 336 ? 14.664 44.688 8.156 1 74 336 LYS A C 1
ATOM 2740 O O . LYS A 1 336 ? 14.047 44.375 7.137 1 74 336 LYS A O 1
ATOM 2745 N N . THR A 1 337 ? 15.672 43.969 8.594 1 75 337 THR A N 1
ATOM 2746 C CA . THR A 1 337 ? 16.109 42.75 7.895 1 75 337 THR A CA 1
ATOM 2747 C C . THR A 1 337 ? 15.578 41.5 8.578 1 75 337 THR A C 1
ATOM 2749 O O . THR A 1 337 ? 15.438 41.469 9.805 1 75 337 THR A O 1
ATOM 2752 N N . MET A 1 338 ? 14.969 40.688 7.723 1 74.06 338 MET A N 1
ATOM 2753 C CA . MET A 1 338 ? 14.484 39.406 8.258 1 74.06 338 MET A CA 1
ATOM 2754 C C . MET A 1 338 ? 15.234 38.25 7.625 1 74.06 338 MET A C 1
ATOM 2756 O O . MET A 1 338 ? 15.414 38.188 6.406 1 74.06 338 MET A O 1
ATOM 2760 N N . GLN A 1 339 ? 15.922 37.531 8.477 1 77.12 339 GLN A N 1
ATOM 2761 C CA . GLN A 1 339 ? 16.531 36.281 8.039 1 77.12 339 GLN A CA 1
ATOM 2762 C C . GLN A 1 339 ? 15.516 35.156 8 1 77.12 339 GLN A C 1
ATOM 2764 O O . GLN A 1 339 ? 14.867 34.875 9.008 1 77.12 339 GLN A O 1
ATOM 2769 N N . ILE A 1 340 ? 15.211 34.719 6.633 1 75.44 340 ILE A N 1
ATOM 2770 C CA . ILE A 1 340 ? 14.25 33.625 6.465 1 75.44 340 ILE A CA 1
ATOM 2771 C C . ILE A 1 340 ? 14.992 32.312 6.215 1 75.44 340 ILE A C 1
ATOM 2773 O O . ILE A 1 340 ? 15.844 32.25 5.332 1 75.44 340 ILE A O 1
ATOM 2777 N N . GLU A 1 341 ? 14.891 31.422 7.145 1 83.88 341 GLU A N 1
ATOM 2778 C CA . GLU A 1 341 ? 15.445 30.078 7.008 1 83.88 341 GLU A CA 1
ATOM 2779 C C . GLU A 1 341 ? 14.359 29.062 6.664 1 83.88 341 GLU A C 1
ATOM 2781 O O . GLU A 1 341 ? 13.242 29.141 7.18 1 83.88 341 GLU A O 1
ATOM 2786 N N . SER A 1 342 ? 14.578 28.312 5.531 1 81.75 342 SER A N 1
ATOM 2787 C CA . SER A 1 342 ? 13.633 27.281 5.129 1 81.75 342 SER A CA 1
ATOM 2788 C C . SER A 1 342 ? 14.328 25.922 4.996 1 81.75 342 SER A C 1
ATOM 2790 O O . SER A 1 342 ? 15.539 25.859 4.754 1 81.75 342 SER A O 1
ATOM 2792 N N . PRO A 1 343 ? 13.547 24.875 5.352 1 88.75 343 PRO A N 1
ATOM 2793 C CA . PRO A 1 343 ? 14.133 23.547 5.18 1 88.75 343 PRO A CA 1
ATOM 2794 C C . PRO A 1 343 ? 14.312 23.172 3.711 1 88.75 343 PRO A C 1
ATOM 2796 O O . PRO A 1 343 ? 13.625 23.703 2.842 1 88.75 343 PRO A O 1
ATOM 2799 N N . ALA A 1 344 ? 15.383 22.438 3.346 1 88.31 344 ALA A N 1
ATOM 2800 C CA . ALA A 1 344 ? 15.633 21.891 2.016 1 88.31 344 ALA A CA 1
ATOM 2801 C C . ALA A 1 344 ? 16 20.406 2.094 1 88.31 344 ALA A C 1
ATOM 2803 O O . ALA A 1 344 ? 16.609 19.953 3.07 1 88.31 344 ALA A O 1
ATOM 2804 N N . PHE A 1 345 ? 15.477 19.656 1.078 1 94.25 345 PHE A N 1
ATOM 2805 C CA . PHE A 1 345 ? 15.742 18.219 1.004 1 94.25 345 PHE A CA 1
ATOM 2806 C C . PHE A 1 345 ? 16.625 17.891 -0.192 1 94.25 345 PHE A C 1
ATOM 2808 O O . PHE A 1 345 ? 16.375 18.359 -1.305 1 94.25 345 PHE A O 1
ATOM 2815 N N . GLU A 1 346 ? 17.719 17.219 0.039 1 91.19 346 GLU A N 1
ATOM 2816 C CA . GLU A 1 346 ? 18.594 16.672 -0.998 1 91.19 346 GLU A CA 1
ATOM 2817 C C . GLU A 1 346 ? 18.547 15.148 -1.016 1 91.19 346 GLU A C 1
ATOM 2819 O O . GLU A 1 346 ? 18.859 14.5 -0.016 1 91.19 346 GLU A O 1
ATOM 2824 N N . PRO A 1 347 ? 18.078 14.547 -2.168 1 93.19 347 PRO A N 1
ATOM 2825 C CA . PRO A 1 347 ? 18 13.086 -2.262 1 93.19 347 PRO A CA 1
ATOM 2826 C C . PRO A 1 347 ? 19.375 12.43 -2.416 1 93.19 347 PRO A C 1
ATOM 2828 O O . PRO A 1 347 ? 19.594 11.68 -3.371 1 93.19 347 PRO A O 1
ATOM 2831 N N . THR A 1 348 ? 20.219 12.648 -1.408 1 92.81 348 THR A N 1
ATOM 2832 C CA . THR A 1 348 ? 21.547 12.055 -1.407 1 92.81 348 THR A CA 1
ATOM 2833 C C . THR A 1 348 ? 21.469 10.539 -1.349 1 92.81 348 THR A C 1
ATOM 2835 O O . THR A 1 348 ? 20.719 9.984 -0.53 1 92.81 348 THR A O 1
ATOM 2838 N N . ARG A 1 349 ? 22.156 9.742 -2.221 1 94.38 349 ARG A N 1
ATOM 2839 C CA . ARG A 1 349 ? 22.266 8.289 -2.264 1 94.38 349 ARG A CA 1
ATOM 2840 C C . ARG A 1 349 ? 20.906 7.648 -2.551 1 94.38 349 ARG A C 1
ATOM 2842 O O . ARG A 1 349 ? 20.672 6.504 -2.16 1 94.38 349 ARG A O 1
ATOM 2849 N N . MET A 1 350 ? 19.875 8.398 -3.094 1 95.12 350 MET A N 1
ATOM 2850 C CA . MET A 1 350 ? 18.531 7.867 -3.301 1 95.12 350 MET A CA 1
ATOM 2851 C C . MET A 1 350 ? 18.234 7.691 -4.785 1 95.12 350 MET A C 1
ATOM 2853 O O . MET A 1 350 ? 17.141 7.277 -5.164 1 95.12 350 MET A O 1
ATOM 2857 N N . GLU A 1 351 ? 19.219 7.973 -5.672 1 91.06 351 GLU A N 1
ATOM 2858 C CA . GLU A 1 351 ? 19.031 7.848 -7.113 1 91.06 351 GLU A CA 1
ATOM 2859 C C . GLU A 1 351 ? 20.016 6.844 -7.715 1 91.06 351 GLU A C 1
ATOM 2861 O O . GLU A 1 351 ? 19.906 5.641 -7.461 1 91.06 351 GLU A O 1
ATOM 2866 N N . GLY A 1 352 ? 21.031 7.336 -8.383 1 90.62 352 GLY A N 1
ATOM 2867 C CA . GLY A 1 352 ? 21.969 6.453 -9.055 1 90.62 352 GLY A CA 1
ATOM 2868 C C . GLY A 1 352 ? 22.672 5.5 -8.109 1 90.62 352 GLY A C 1
ATOM 2869 O O . GLY A 1 352 ? 22.812 4.309 -8.406 1 90.62 352 GLY A O 1
ATOM 2870 N N . ASP A 1 353 ? 23.094 6.051 -6.957 1 92.38 353 ASP A N 1
ATOM 2871 C CA . ASP A 1 353 ? 23.766 5.23 -5.961 1 92.38 353 ASP A CA 1
ATOM 2872 C C . ASP A 1 353 ? 22.844 4.125 -5.441 1 92.38 353 ASP A C 1
ATOM 2874 O O . ASP A 1 353 ? 23.266 2.979 -5.289 1 92.38 353 ASP A O 1
ATOM 2878 N N . PHE A 1 354 ? 21.656 4.512 -5.297 1 96.81 354 PHE A N 1
ATOM 2879 C CA . PHE A 1 354 ? 20.672 3.547 -4.809 1 96.81 354 PHE A CA 1
ATOM 2880 C C . PHE A 1 354 ? 20.375 2.498 -5.871 1 96.81 354 PHE A C 1
ATOM 2882 O O . PHE A 1 354 ? 20.297 1.304 -5.57 1 96.81 354 PHE A O 1
ATOM 2889 N N . HIS A 1 355 ? 20.234 2.934 -7.109 1 94.69 355 HIS A N 1
ATOM 2890 C CA . HIS A 1 355 ? 19.969 2.02 -8.211 1 94.69 355 HIS A CA 1
ATOM 2891 C C . HIS A 1 355 ? 21.078 0.981 -8.352 1 94.69 355 HIS A C 1
ATOM 2893 O O . HIS A 1 355 ? 20.797 -0.212 -8.492 1 94.69 355 HIS A O 1
ATOM 2899 N N . ARG A 1 356 ? 22.344 1.436 -8.266 1 94.62 356 ARG A N 1
ATOM 2900 C CA . ARG A 1 356 ? 23.484 0.532 -8.367 1 94.62 356 ARG A CA 1
ATOM 2901 C C . ARG A 1 356 ? 23.5 -0.457 -7.207 1 94.62 356 ARG A C 1
ATOM 2903 O O . ARG A 1 356 ? 23.812 -1.638 -7.395 1 94.62 356 ARG A O 1
ATOM 2910 N N . PHE A 1 357 ? 23.141 0.054 -5.98 1 97.12 357 PHE A N 1
ATOM 2911 C CA . PHE A 1 357 ? 23.094 -0.803 -4.801 1 97.12 357 PHE A CA 1
ATOM 2912 C C . PHE A 1 357 ? 22.016 -1.87 -4.941 1 97.12 357 PHE A C 1
ATOM 2914 O O . PHE A 1 357 ? 22.266 -3.053 -4.703 1 97.12 357 PHE A O 1
ATOM 2921 N N . VAL A 1 358 ? 20.828 -1.457 -5.445 1 96.31 358 VAL A N 1
ATOM 2922 C CA . VAL A 1 358 ? 19.656 -2.322 -5.535 1 96.31 358 VAL A CA 1
ATOM 2923 C C . VAL A 1 358 ? 19.891 -3.402 -6.59 1 96.31 358 VAL A C 1
ATOM 2925 O O . VAL A 1 358 ? 19.469 -4.547 -6.418 1 96.31 358 VAL A O 1
ATOM 2928 N N . LYS A 1 359 ? 20.641 -3.078 -7.66 1 94.69 359 LYS A N 1
ATOM 2929 C CA . LYS A 1 359 ? 20.906 -4.031 -8.727 1 94.69 359 LYS A CA 1
ATOM 2930 C C . LYS A 1 359 ? 21.703 -5.23 -8.211 1 94.69 359 LYS A C 1
ATOM 2932 O O . LYS A 1 359 ? 21.594 -6.332 -8.758 1 94.69 359 LYS A O 1
ATOM 2937 N N . GLY A 1 360 ? 22.422 -5.02 -7.105 1 94.25 360 GLY A N 1
ATOM 2938 C CA . GLY A 1 360 ? 23.25 -6.082 -6.555 1 94.25 360 GLY A CA 1
ATOM 2939 C C . GLY A 1 360 ? 22.594 -6.793 -5.383 1 94.25 360 GLY A C 1
ATOM 2940 O O . GLY A 1 360 ? 23.219 -7.66 -4.758 1 94.25 360 GLY A O 1
ATOM 2941 N N . MET A 1 361 ? 21.312 -6.473 -5.133 1 96.06 361 MET A N 1
ATOM 2942 C CA . MET A 1 361 ? 20.609 -7.047 -3.992 1 96.06 361 MET A CA 1
ATOM 2943 C C . MET A 1 361 ? 20.016 -8.406 -4.344 1 96.06 361 MET A C 1
ATOM 2945 O O . MET A 1 361 ? 19.406 -8.57 -5.406 1 96.06 361 MET A O 1
ATOM 2949 N N . GLY A 1 362 ? 20.188 -9.312 -3.416 1 95.31 362 GLY A N 1
ATOM 2950 C CA . GLY A 1 362 ? 19.562 -10.625 -3.574 1 95.31 362 GLY A CA 1
ATOM 2951 C C . GLY A 1 362 ? 20.281 -11.5 -4.59 1 95.31 362 GLY A C 1
ATOM 2952 O O . GLY A 1 362 ? 20.797 -11 -5.59 1 95.31 362 GLY A O 1
ATOM 2953 N N . ASN A 1 363 ? 20.469 -12.789 -4.273 1 94.12 363 ASN A N 1
ATOM 2954 C CA . ASN A 1 363 ? 21.094 -13.773 -5.156 1 94.12 363 ASN A CA 1
ATOM 2955 C C . ASN A 1 363 ? 20.281 -15.062 -5.207 1 94.12 363 ASN A C 1
ATOM 2957 O O . ASN A 1 363 ? 19.812 -15.555 -4.176 1 94.12 363 ASN A O 1
ATOM 2961 N N . VAL A 1 364 ? 19.969 -15.383 -6.445 1 94.81 364 VAL A N 1
ATOM 2962 C CA . VAL A 1 364 ? 19.266 -16.656 -6.648 1 94.81 364 VAL A CA 1
ATOM 2963 C C . VAL A 1 364 ? 20.25 -17.703 -7.141 1 94.81 364 VAL A C 1
ATOM 2965 O O . VAL A 1 364 ? 20.953 -17.484 -8.133 1 94.81 364 VAL A O 1
ATOM 2968 N N . THR A 1 365 ? 20.438 -18.812 -6.348 1 90.81 365 THR A N 1
ATOM 2969 C CA . THR A 1 365 ? 21.359 -19.891 -6.68 1 90.81 365 THR A CA 1
ATOM 2970 C C . THR A 1 365 ? 20.625 -21.219 -6.77 1 90.81 365 THR A C 1
ATOM 2972 O O . THR A 1 365 ? 19.406 -21.266 -6.617 1 90.81 365 THR A O 1
ATOM 2975 N N . THR A 1 366 ? 21.359 -22.172 -7.328 1 90.06 366 THR A N 1
ATOM 2976 C CA . THR A 1 366 ? 20.844 -23.516 -7.434 1 90.06 366 THR A CA 1
ATOM 2977 C C . THR A 1 366 ? 21.5 -24.438 -6.406 1 90.06 366 THR A C 1
ATOM 2979 O O . THR A 1 366 ? 22.719 -24.391 -6.207 1 90.06 366 THR A O 1
ATOM 2982 N N . VAL A 1 367 ? 20.688 -25.094 -5.59 1 81.69 367 VAL A N 1
ATOM 2983 C CA . VAL A 1 367 ? 21.172 -26.094 -4.637 1 81.69 367 VAL A CA 1
ATOM 2984 C C . VAL A 1 367 ? 20.922 -27.5 -5.184 1 81.69 367 VAL A C 1
ATOM 2986 O O . VAL A 1 367 ? 19.828 -27.797 -5.668 1 81.69 367 VAL A O 1
ATOM 2989 N N . THR A 1 368 ? 22.016 -28.281 -5.305 1 82.19 368 THR A N 1
ATOM 2990 C CA . THR A 1 368 ? 21.953 -29.625 -5.867 1 82.19 368 THR A CA 1
ATOM 2991 C C . THR A 1 368 ? 21.953 -30.672 -4.762 1 82.19 368 THR A C 1
ATOM 2993 O O . THR A 1 368 ? 22.734 -30.594 -3.822 1 82.19 368 THR A O 1
ATOM 2996 N N . HIS A 1 369 ? 20.844 -31.484 -4.766 1 69.19 369 HIS A N 1
ATOM 2997 C CA . HIS A 1 369 ? 20.781 -32.625 -3.867 1 69.19 369 HIS A CA 1
ATOM 2998 C C . HIS A 1 369 ? 20.734 -33.938 -4.645 1 69.19 369 HIS A C 1
ATOM 3000 O O . HIS A 1 369 ? 20.047 -34.031 -5.672 1 69.19 369 HIS A O 1
ATOM 3006 N N . ASN A 1 370 ? 21.766 -34.75 -4.461 1 66.75 370 ASN A N 1
ATOM 3007 C CA . ASN A 1 370 ? 21.75 -36.094 -5.059 1 66.75 370 ASN A CA 1
ATOM 3008 C C . ASN A 1 370 ? 20.922 -37.062 -4.223 1 66.75 370 ASN A C 1
ATOM 3010 O O . ASN A 1 370 ? 21.141 -37.188 -3.014 1 66.75 370 ASN A O 1
ATOM 3014 N N . LYS A 1 371 ? 19.781 -37.312 -4.727 1 57.5 371 LYS A N 1
ATOM 3015 C CA . LYS A 1 371 ? 18.938 -38.281 -4.016 1 57.5 371 LYS A CA 1
ATOM 3016 C C . LYS A 1 371 ? 19.109 -39.688 -4.578 1 57.5 371 LYS A C 1
ATOM 3018 O O . LYS A 1 371 ? 19.078 -39.875 -5.793 1 57.5 371 LYS A O 1
ATOM 3023 N N . GLN A 1 372 ? 19.844 -40.5 -3.795 1 53.81 372 GLN A N 1
ATOM 3024 C CA . GLN A 1 372 ? 19.891 -41.906 -4.168 1 53.81 372 GLN A CA 1
ATOM 3025 C C . GLN A 1 372 ? 18.516 -42.562 -3.984 1 53.81 372 GLN A C 1
ATOM 3027 O O . GLN A 1 372 ? 17.906 -42.438 -2.922 1 53.81 372 GLN A O 1
ATOM 3032 N N . LEU A 1 373 ? 17.953 -42.719 -5.16 1 45.53 373 LEU A N 1
ATOM 3033 C CA . LEU A 1 373 ? 16.609 -43.281 -5.105 1 45.53 373 LEU A CA 1
ATOM 3034 C C . LEU A 1 373 ? 16.641 -44.688 -4.523 1 45.53 373 LEU A C 1
ATOM 3036 O O . LEU A 1 373 ? 17.484 -45.5 -4.91 1 45.53 373 LEU A O 1
ATOM 3040 N N . CYS A 1 374 ? 16.609 -44.719 -3.191 1 38 374 CYS A N 1
ATOM 3041 C CA . CYS A 1 374 ? 16.609 -46.031 -2.51 1 38 374 CYS A CA 1
ATOM 3042 C C . CYS A 1 374 ? 15.539 -46.938 -3.078 1 38 374 CYS A C 1
ATOM 3044 O O . CYS A 1 374 ? 14.383 -46.531 -3.215 1 38 374 CYS A O 1
ATOM 3046 N N . THR A 1 375 ? 15.977 -47.719 -4.105 1 35.06 375 THR A N 1
ATOM 3047 C CA . THR A 1 375 ? 15.047 -48.719 -4.574 1 35.06 375 THR A CA 1
ATOM 3048 C C . THR A 1 375 ? 14.43 -49.469 -3.395 1 35.06 375 THR A C 1
ATOM 3050 O O . THR A 1 375 ? 13.438 -50.188 -3.559 1 35.06 375 THR A O 1
ATOM 3053 N N . THR A 1 376 ? 15.383 -50.156 -2.545 1 28.7 376 THR A N 1
ATOM 3054 C CA . THR A 1 376 ? 14.906 -51.031 -1.472 1 28.7 376 THR A CA 1
ATOM 3055 C C . THR A 1 376 ? 14.391 -50.188 -0.299 1 28.7 376 THR A C 1
ATOM 3057 O O . THR A 1 376 ? 15.055 -49.25 0.155 1 28.7 376 THR A O 1
ATOM 3060 N N . ARG A 1 377 ? 13.164 -49.812 -0.327 1 29.2 377 ARG A N 1
ATOM 3061 C CA . ARG A 1 377 ? 12.477 -49.281 0.843 1 29.2 377 ARG A CA 1
ATOM 3062 C C . ARG A 1 377 ? 12.992 -49.938 2.125 1 29.2 377 ARG A C 1
ATOM 3064 O O . ARG A 1 377 ? 12.266 -50.656 2.795 1 29.2 377 ARG A O 1
ATOM 3071 N N . GLY A 1 378 ? 14.227 -50.531 2.09 1 24.09 378 GLY A N 1
ATOM 3072 C CA . GLY A 1 378 ? 14.469 -51.219 3.35 1 24.09 378 GLY A CA 1
ATOM 3073 C C . GLY A 1 378 ? 14.406 -50.312 4.555 1 24.09 378 GLY A C 1
ATOM 3074 O O . GLY A 1 378 ? 14.398 -49.094 4.402 1 24.09 378 GLY A O 1
ATOM 3075 N N . HIS A 1 379 ? 14.391 -50.969 5.793 1 24.25 379 HIS A N 1
ATOM 3076 C CA . HIS A 1 379 ? 14.148 -50.875 7.227 1 24.25 379 HIS A CA 1
ATOM 3077 C C . HIS A 1 379 ? 15.141 -49.938 7.891 1 24.25 379 HIS A C 1
ATOM 3079 O O . HIS A 1 379 ? 16.328 -50.25 7.973 1 24.25 379 HIS A O 1
ATOM 3085 N N . SER A 1 380 ? 15.359 -48.812 7.387 1 23.98 380 SER A N 1
ATOM 3086 C CA . SER A 1 380 ? 16.375 -48.25 8.266 1 23.98 380 SER A CA 1
ATOM 3087 C C . SER A 1 380 ? 15.969 -48.375 9.727 1 23.98 380 SER A C 1
ATOM 3089 O O . SER A 1 380 ? 14.789 -48.25 10.055 1 23.98 380 SER A O 1
ATOM 3091 N N . ASP A 1 381 ? 16.75 -49.062 10.508 1 22.44 381 ASP A N 1
ATOM 3092 C CA . ASP A 1 381 ? 16.859 -49.281 11.938 1 22.44 381 ASP A CA 1
ATOM 3093 C C . ASP A 1 381 ? 16.938 -47.969 12.711 1 22.44 381 ASP A C 1
ATOM 3095 O O . ASP A 1 381 ? 18 -47.344 12.773 1 22.44 381 ASP A O 1
ATOM 3099 N N . VAL A 1 382 ? 16.047 -47.062 12.422 1 26.81 382 VAL A N 1
ATOM 3100 C CA . VAL A 1 382 ? 16.156 -45.906 13.281 1 26.81 382 VAL A CA 1
ATOM 3101 C C . VAL A 1 382 ? 16.188 -46.344 14.742 1 26.81 382 VAL A C 1
ATOM 3103 O O . VAL A 1 382 ? 15.43 -47.219 15.148 1 26.81 382 VAL A O 1
ATOM 3106 N N . SER A 1 383 ? 17.297 -46.312 15.336 1 22.8 383 SER A N 1
ATOM 3107 C CA . SER A 1 383 ? 17.562 -46.562 16.75 1 22.8 383 SER A CA 1
ATOM 3108 C C . SER A 1 383 ? 16.484 -45.938 17.641 1 22.8 383 SER A C 1
ATOM 3110 O O . SER A 1 383 ? 15.891 -44.906 17.281 1 22.8 383 SER A O 1
ATOM 3112 N N . LEU A 1 384 ? 15.797 -46.75 18.516 1 23.75 384 LEU A N 1
ATOM 3113 C CA . LEU A 1 384 ? 14.844 -46.625 19.609 1 23.75 384 LEU A CA 1
ATOM 3114 C C . LEU A 1 384 ? 15.148 -45.438 20.484 1 23.75 384 LEU A C 1
ATOM 3116 O O . LEU A 1 384 ? 16.219 -45.344 21.109 1 23.75 384 LEU A O 1
ATOM 3120 N N . ALA A 1 385 ? 15.023 -44.25 20 1 24.88 385 ALA A N 1
ATOM 3121 C CA . ALA A 1 385 ? 15.242 -43.344 21.141 1 24.88 385 ALA A CA 1
ATOM 3122 C C . ALA A 1 385 ? 14.477 -43.812 22.375 1 24.88 385 ALA A C 1
ATOM 3124 O O . ALA A 1 385 ? 13.43 -44.469 22.25 1 24.88 385 ALA A O 1
ATOM 3125 N N . SER A 1 386 ? 15.133 -44.094 23.469 1 26.3 386 SER A N 1
ATOM 3126 C CA . SER A 1 386 ? 14.648 -44.5 24.781 1 26.3 386 SER A CA 1
ATOM 3127 C C . SER A 1 386 ? 13.367 -43.75 25.141 1 26.3 386 SER A C 1
ATOM 3129 O O . SER A 1 386 ? 13.32 -42.531 25.125 1 26.3 386 SER A O 1
ATOM 3131 N N . LEU A 1 387 ? 12.164 -44.219 24.766 1 29.31 387 LEU A N 1
ATOM 3132 C CA . LEU A 1 387 ? 10.852 -43.875 25.297 1 29.31 387 LEU A CA 1
ATOM 3133 C C . LEU A 1 387 ? 10.922 -43.656 26.797 1 29.31 387 LEU A C 1
ATOM 3135 O O . LEU A 1 387 ? 11.102 -44.594 27.578 1 29.31 387 LEU A O 1
ATOM 3139 N N . ARG A 1 388 ? 11.617 -42.688 27.344 1 27.75 388 ARG A N 1
ATOM 3140 C CA . ARG A 1 388 ? 11.406 -42.562 28.781 1 27.75 388 ARG A CA 1
ATOM 3141 C C . ARG A 1 388 ? 9.922 -42.594 29.125 1 27.75 388 ARG A C 1
ATOM 3143 O O . ARG A 1 388 ? 9.125 -41.875 28.531 1 27.75 388 ARG A O 1
ATOM 3150 N N . ASN A 1 389 ? 9.266 -43.688 29.438 1 30.8 389 ASN A N 1
ATOM 3151 C CA . ASN A 1 389 ? 7.996 -44 30.078 1 30.8 389 ASN A CA 1
ATOM 3152 C C . ASN A 1 389 ? 7.574 -42.906 31.062 1 30.8 389 ASN A C 1
ATOM 3154 O O . ASN A 1 389 ? 7.871 -43 32.25 1 30.8 389 ASN A O 1
ATOM 3158 N N . THR A 1 390 ? 7.883 -41.656 30.859 1 33.16 390 THR A N 1
ATOM 3159 C CA . THR A 1 390 ? 7.391 -40.938 32.031 1 33.16 390 THR A CA 1
ATOM 3160 C C . THR A 1 390 ? 5.887 -41.156 32.188 1 33.16 390 THR A C 1
ATOM 3162 O O . THR A 1 390 ? 5.117 -40.969 31.25 1 33.16 390 THR A O 1
ATOM 3165 N N . GLN A 1 391 ? 5.414 -42.062 32.906 1 36.59 391 GLN A N 1
ATOM 3166 C CA . GLN A 1 391 ? 4.074 -42.156 33.469 1 36.59 391 GLN A CA 1
ATOM 3167 C C . GLN A 1 391 ? 3.404 -40.812 33.594 1 36.59 391 GLN A C 1
ATOM 3169 O O . GLN A 1 391 ? 3.814 -39.969 34.406 1 36.59 391 GLN A O 1
ATOM 3174 N N . ALA A 1 392 ? 3.078 -40.094 32.531 1 42.22 392 ALA A N 1
ATOM 3175 C CA . ALA A 1 392 ? 2.713 -38.688 32.469 1 42.22 392 ALA A CA 1
ATOM 3176 C C . ALA A 1 392 ? 1.51 -38.375 33.375 1 42.22 392 ALA A C 1
ATOM 3178 O O . ALA A 1 392 ? 0.516 -39.125 33.344 1 42.22 392 ALA A O 1
ATOM 3179 N N . GLU A 1 393 ? 1.46 -37.781 34.219 1 50.69 393 GLU A N 1
ATOM 3180 C CA . GLU A 1 393 ? 0.497 -36.969 34.938 1 50.69 393 GLU A CA 1
ATOM 3181 C C . GLU A 1 393 ? -0.446 -36.25 33.969 1 50.69 393 GLU A C 1
ATOM 3183 O O . GLU A 1 393 ? -0.004 -35.656 32.969 1 50.69 393 GLU A O 1
ATOM 3188 N N . GLY A 1 394 ? -1.976 -36.75 33.906 1 65.56 394 GLY A N 1
ATOM 3189 C CA . GLY A 1 394 ? -3.023 -36.062 33.188 1 65.56 394 GLY A CA 1
ATOM 3190 C C . GLY A 1 394 ? -3.834 -36.938 32.281 1 65.56 394 GLY A C 1
ATOM 3191 O O . GLY A 1 394 ? -4.758 -36.469 31.609 1 65.56 394 GLY A O 1
ATOM 3192 N N . ASP A 1 395 ? -3.4 -38.312 32.125 1 73.62 395 ASP A N 1
ATOM 3193 C CA . ASP A 1 395 ? -4.242 -39.219 31.375 1 73.62 395 ASP A CA 1
ATOM 3194 C C . ASP A 1 395 ? -5.555 -39.5 32.094 1 73.62 395 ASP A C 1
ATOM 3196 O O . ASP A 1 395 ? -5.578 -39.59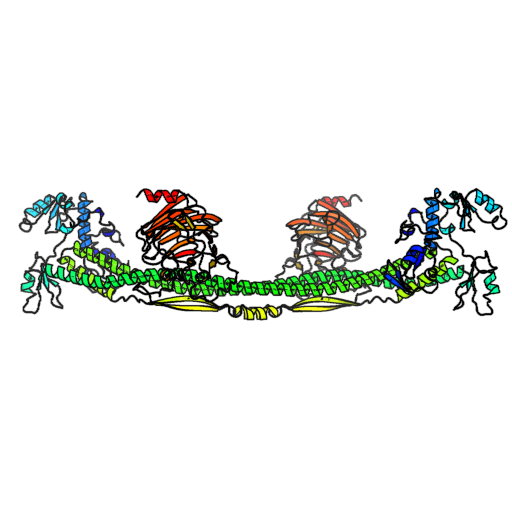4 33.344 1 73.62 395 ASP A O 1
ATOM 3200 N N . VAL A 1 396 ? -6.621 -39.469 31.359 1 82.75 396 VAL A N 1
ATOM 3201 C CA . VAL A 1 396 ? -7.93 -39.75 31.938 1 82.75 396 VAL A CA 1
ATOM 3202 C C . VAL A 1 396 ? -8.5 -41.031 31.312 1 82.75 396 VAL A C 1
ATOM 3204 O O . VAL A 1 396 ? -8.211 -41.344 30.172 1 82.75 396 VAL A O 1
ATOM 3207 N N . ARG A 1 397 ? -9.148 -41.75 32.188 1 81.75 397 ARG A N 1
ATOM 3208 C CA . ARG A 1 397 ? -9.766 -42.969 31.719 1 81.75 397 ARG A CA 1
ATOM 3209 C C . ARG A 1 397 ? -11.289 -42.875 31.75 1 81.75 397 ARG A C 1
ATOM 3211 O O . ARG A 1 397 ? -11.852 -42.375 32.719 1 81.75 397 ARG A O 1
ATOM 3218 N N . HIS A 1 398 ? -11.828 -43.156 30.656 1 82.69 398 HIS A N 1
ATOM 3219 C CA . HIS A 1 398 ? -13.281 -43.281 30.562 1 82.69 398 HIS A CA 1
ATOM 3220 C C . HIS A 1 398 ? -13.68 -44.719 30.266 1 82.69 398 HIS A C 1
ATOM 3222 O O . HIS A 1 398 ? -13.703 -45.125 29.094 1 82.69 398 HIS A O 1
ATOM 3228 N N . GLY A 1 399 ? -13.906 -45.5 31.219 1 77.69 399 GLY A N 1
ATOM 3229 C CA . GLY A 1 399 ? -14.141 -46.938 31.016 1 77.69 399 GLY A CA 1
ATOM 3230 C C . GLY A 1 399 ? -12.891 -47.688 30.609 1 77.69 399 GLY A C 1
ATOM 3231 O O . GLY A 1 399 ? -11.891 -47.688 31.328 1 77.69 399 GLY A O 1
ATOM 3232 N N . GLU A 1 400 ? -12.992 -48.219 29.406 1 82.94 400 GLU A N 1
ATOM 3233 C CA . GLU A 1 400 ? -11.859 -48.969 28.906 1 82.94 400 GLU A CA 1
ATOM 3234 C C . GLU A 1 400 ? -10.984 -48.125 27.984 1 82.94 400 GLU A C 1
ATOM 3236 O O . GLU A 1 400 ? -9.938 -48.594 27.516 1 82.94 400 GLU A O 1
ATOM 3241 N N . ILE A 1 401 ? -11.414 -46.906 27.875 1 90.25 401 ILE A N 1
ATOM 3242 C CA . ILE A 1 401 ? -10.727 -46.031 26.922 1 90.25 401 ILE A CA 1
ATOM 3243 C C . ILE A 1 401 ? -9.812 -45.062 27.672 1 90.25 401 ILE A C 1
ATOM 3245 O O . ILE A 1 401 ? -10.25 -44.406 28.609 1 90.25 401 ILE A O 1
ATOM 3249 N N . THR A 1 402 ? -8.578 -45.031 27.312 1 90 402 THR A N 1
ATOM 3250 C CA . THR A 1 402 ? -7.609 -44.094 27.859 1 90 402 THR A CA 1
ATOM 3251 C C . THR A 1 402 ? -7.461 -42.875 26.953 1 90 402 THR A C 1
ATOM 3253 O O . THR A 1 402 ? -7.285 -43.031 25.75 1 90 402 THR A O 1
ATOM 3256 N N . CYS A 1 403 ? -7.613 -41.781 27.547 1 92.75 403 CYS A N 1
ATOM 3257 C CA . CYS A 1 403 ? -7.332 -40.531 26.828 1 92.75 403 CYS A CA 1
ATOM 3258 C C . CYS A 1 403 ? -5.973 -39.969 27.234 1 92.75 403 CYS A C 1
ATOM 3260 O O . CYS A 1 403 ? -5.848 -39.281 28.25 1 92.75 403 CYS A O 1
ATOM 3262 N N . PRO A 1 404 ? -4.992 -40.281 26.391 1 89.25 404 PRO A N 1
ATOM 3263 C CA . PRO A 1 404 ? -3.631 -39.844 26.734 1 89.25 404 PRO A CA 1
ATOM 3264 C C . PRO A 1 404 ? -3.438 -38.344 26.641 1 89.25 404 PRO A C 1
ATOM 3266 O O . PRO A 1 404 ? -4.078 -37.688 25.812 1 89.25 404 PRO A O 1
ATOM 3269 N N . ASN A 1 405 ? -2.619 -37.844 27.516 1 87.88 405 ASN A N 1
ATOM 3270 C CA . ASN A 1 405 ? -2.238 -36.438 27.438 1 87.88 405 ASN A CA 1
ATOM 3271 C C . ASN A 1 405 ? -1.114 -36.219 26.422 1 87.88 405 ASN A C 1
ATOM 3273 O O . ASN A 1 405 ? 0.064 -36.281 26.781 1 87.88 405 ASN A O 1
ATOM 3277 N N . ILE A 1 406 ? -1.51 -36 25.234 1 89.5 406 ILE A N 1
ATOM 3278 C CA . ILE A 1 406 ? -0.528 -35.781 24.188 1 89.5 406 ILE A CA 1
ATOM 3279 C C . ILE A 1 406 ? -0.534 -34.281 23.781 1 89.5 406 ILE A C 1
ATOM 3281 O O . ILE A 1 406 ? -1.588 -33.656 23.766 1 89.5 406 ILE A O 1
ATOM 3285 N N . THR A 1 407 ? 0.639 -33.812 23.578 1 90.75 407 THR A N 1
ATOM 3286 C CA . THR A 1 407 ? 0.861 -32.469 23.016 1 90.75 407 THR A CA 1
ATOM 3287 C C . THR A 1 407 ? 1.705 -32.562 21.75 1 90.75 407 THR A C 1
ATOM 3289 O O . THR A 1 407 ? 2.174 -33.656 21.375 1 90.75 407 THR A O 1
ATOM 3292 N N . PHE A 1 408 ? 1.669 -31.531 21.109 1 92.69 408 PHE A N 1
ATOM 3293 C CA . PHE A 1 408 ? 2.625 -31.484 20.016 1 92.69 408 PHE A CA 1
ATOM 3294 C C . PHE A 1 408 ? 4.055 -31.438 20.547 1 92.69 408 PHE A C 1
ATOM 3296 O O . PHE A 1 408 ? 4.352 -30.703 21.484 1 92.69 408 PHE A O 1
ATOM 3303 N N . ASP A 1 409 ? 4.867 -32.25 20.047 1 85.69 409 ASP A N 1
ATOM 3304 C CA . ASP A 1 409 ? 6.285 -32.188 20.391 1 85.69 409 ASP A CA 1
ATOM 3305 C C . ASP A 1 409 ? 6.941 -30.953 19.75 1 85.69 409 ASP A C 1
ATOM 3307 O O . ASP A 1 409 ? 7.176 -30.938 18.531 1 85.69 409 ASP A O 1
ATOM 3311 N N . SER A 1 410 ? 7.227 -30.062 20.547 1 83.44 410 SER A N 1
ATOM 3312 C CA . SER A 1 410 ? 7.754 -28.781 20.062 1 83.44 410 SER A CA 1
ATOM 3313 C C . SER A 1 410 ? 9.07 -28.984 19.312 1 83.44 410 SER A C 1
ATOM 3315 O O . SER A 1 410 ? 9.43 -28.172 18.453 1 83.44 410 SER A O 1
ATOM 3317 N N . ASN A 1 411 ? 9.648 -30.078 19.578 1 78.44 411 ASN A N 1
ATOM 3318 C CA . ASN A 1 411 ? 10.945 -30.312 18.953 1 78.44 411 ASN A CA 1
ATOM 3319 C C . ASN A 1 411 ? 10.805 -30.891 17.562 1 78.44 411 ASN A C 1
ATOM 3321 O O . ASN A 1 411 ? 11.773 -30.969 16.812 1 78.44 411 ASN A O 1
ATOM 3325 N N . THR A 1 412 ? 9.547 -31.312 17.266 1 85.62 412 THR A N 1
ATOM 3326 C CA . THR A 1 412 ? 9.367 -31.984 15.977 1 85.62 412 THR A CA 1
ATOM 3327 C C . THR A 1 412 ? 8.641 -31.062 14.992 1 85.62 412 THR A C 1
ATOM 3329 O O . THR A 1 412 ? 8.438 -31.422 13.836 1 85.62 412 THR A O 1
ATOM 3332 N N . VAL A 1 413 ? 8.336 -29.922 15.406 1 88 413 VAL A N 1
ATOM 3333 C CA . VAL A 1 413 ? 7.508 -29.047 14.594 1 88 413 VAL A CA 1
ATOM 3334 C C . VAL A 1 413 ? 8.289 -28.578 13.375 1 88 413 VAL A C 1
ATOM 3336 O O . VAL A 1 413 ? 9.43 -28.109 13.492 1 88 413 VAL A O 1
ATOM 3339 N N . HIS A 1 414 ? 7.594 -28.812 12.328 1 84.81 414 HIS A N 1
ATOM 3340 C CA . HIS A 1 414 ? 8.195 -28.359 11.078 1 84.81 414 HIS A CA 1
ATOM 3341 C C . HIS A 1 414 ? 8.438 -26.859 11.094 1 84.81 414 HIS A C 1
ATOM 3343 O O . HIS A 1 414 ? 7.699 -26.109 11.742 1 84.81 414 HIS A O 1
ATOM 3349 N N . GLN A 1 415 ? 9.242 -26.391 10.383 1 75.06 415 GLN A N 1
ATOM 3350 C CA . GLN A 1 415 ? 9.711 -25.016 10.414 1 75.06 415 GLN A CA 1
ATOM 3351 C C . GLN A 1 415 ? 8.594 -24.047 10 1 75.06 415 GLN A C 1
ATOM 3353 O O . GLN A 1 415 ? 8.562 -22.906 10.445 1 75.06 415 GLN A O 1
ATOM 3358 N N . TYR A 1 416 ? 7.664 -24.578 9.164 1 75.94 416 TYR A N 1
ATOM 3359 C CA . TYR A 1 416 ? 6.617 -23.688 8.688 1 75.94 416 TYR A CA 1
ATOM 3360 C C . TYR A 1 416 ? 5.375 -23.766 9.562 1 75.94 416 TYR A C 1
ATOM 3362 O O . TYR A 1 416 ? 4.312 -23.266 9.203 1 75.94 416 TYR A O 1
ATOM 3370 N N . ARG A 1 417 ? 5.613 -24.453 10.648 1 86 417 ARG A N 1
ATOM 3371 C CA . ARG A 1 417 ? 4.484 -24.625 11.562 1 86 417 ARG A CA 1
ATOM 3372 C C . ARG A 1 417 ? 4.82 -24.109 12.953 1 86 417 ARG A C 1
ATOM 3374 O O . ARG A 1 417 ? 5.992 -23.938 13.297 1 86 417 ARG A O 1
ATOM 3381 N N . ASP A 1 418 ? 3.742 -23.719 13.617 1 85 418 ASP A N 1
ATOM 3382 C CA . ASP A 1 418 ? 3.902 -23.234 14.984 1 85 418 ASP A CA 1
ATOM 3383 C C . ASP A 1 418 ? 2.949 -23.953 15.938 1 85 418 ASP A C 1
ATOM 3385 O O . ASP A 1 418 ? 1.844 -24.328 15.547 1 85 418 ASP A O 1
ATOM 3389 N N . VAL A 1 419 ? 3.541 -24.125 17.109 1 89 419 VAL A N 1
ATOM 3390 C CA . VAL A 1 419 ? 2.738 -24.734 18.172 1 89 419 VAL A CA 1
ATOM 3391 C C . VAL A 1 419 ? 2.562 -23.75 19.328 1 89 419 VAL A C 1
ATOM 3393 O O . VAL A 1 419 ? 3.48 -23 19.641 1 89 419 VAL A O 1
ATOM 3396 N N . SER A 1 420 ? 1.488 -23.719 19.859 1 87.88 420 SER A N 1
ATOM 3397 C CA . SER A 1 420 ? 1.206 -22.844 20.984 1 87.88 420 SER A CA 1
ATOM 3398 C C . SER A 1 420 ? 2.094 -23.188 22.172 1 87.88 420 SER A C 1
ATOM 3400 O O . SER A 1 420 ? 2.664 -24.266 22.25 1 87.88 420 SER A O 1
ATOM 3402 N N . GLU A 1 421 ? 2.18 -22.203 23.094 1 83.06 421 GLU A N 1
ATOM 3403 C CA . GLU A 1 421 ? 3.018 -22.359 24.266 1 83.06 421 GLU A CA 1
ATOM 3404 C C . GLU A 1 421 ? 2.588 -23.562 25.094 1 83.06 421 GLU A C 1
ATOM 3406 O O . GLU A 1 421 ? 3.426 -24.266 25.672 1 83.06 421 GLU A O 1
ATOM 3411 N N . ASP A 1 422 ? 1.301 -23.844 25 1 83.81 422 ASP A N 1
ATOM 3412 C CA . ASP A 1 422 ? 0.794 -24.969 25.781 1 83.81 422 ASP A CA 1
ATOM 3413 C C . ASP A 1 422 ? 0.935 -26.281 25.016 1 83.81 422 ASP A C 1
ATOM 3415 O O . ASP A 1 422 ? 0.605 -27.344 25.547 1 83.81 422 ASP A O 1
ATOM 3419 N N . GLY A 1 423 ? 1.381 -26.172 23.781 1 88.56 423 GLY A N 1
ATOM 3420 C CA . GLY A 1 423 ? 1.619 -27.359 22.969 1 88.56 423 GLY A CA 1
ATOM 3421 C C . GLY A 1 423 ? 0.343 -27.984 22.453 1 88.56 423 GLY A C 1
ATOM 3422 O O . GLY A 1 423 ? 0.343 -29.156 22.047 1 88.56 423 GLY A O 1
ATOM 3423 N N . LYS A 1 424 ? -0.777 -27.219 22.312 1 92.44 424 LYS A N 1
ATOM 3424 C CA . LYS A 1 424 ? -2.057 -27.844 22 1 92.44 424 LYS A CA 1
ATOM 3425 C C . LYS A 1 424 ? -2.613 -27.344 20.672 1 92.44 424 LYS A C 1
ATOM 3427 O O . LYS A 1 424 ? -3.58 -27.906 20.141 1 92.44 424 LYS A O 1
ATOM 3432 N N . THR A 1 425 ? -2.012 -26.375 20.125 1 94.12 425 THR A N 1
ATOM 3433 C CA . THR A 1 425 ? -2.506 -25.844 18.859 1 94.12 425 THR A CA 1
ATOM 3434 C C . THR A 1 425 ? -1.382 -25.75 17.828 1 94.12 425 THR A C 1
ATOM 3436 O O . THR A 1 425 ? -0.317 -25.203 18.109 1 94.12 425 THR A O 1
ATOM 3439 N N . LEU A 1 426 ? -1.686 -26.359 16.719 1 93.12 426 LEU A N 1
ATOM 3440 C CA . LEU A 1 426 ? -0.783 -26.312 15.578 1 93.12 426 LEU A CA 1
ATOM 3441 C C . LEU A 1 426 ? -1.339 -25.406 14.484 1 93.12 426 LEU A C 1
ATOM 3443 O O . LEU A 1 426 ? -2.514 -25.5 14.125 1 93.12 426 LEU A O 1
ATOM 3447 N N . LYS A 1 427 ? -0.606 -24.547 14.047 1 88.81 427 LYS A N 1
ATOM 3448 C CA . LYS A 1 427 ? -1.047 -23.609 13 1 88.81 427 LYS A CA 1
ATOM 3449 C C . LYS A 1 427 ? 0.072 -23.344 12 1 88.81 427 LYS A C 1
ATOM 3451 O O . LYS A 1 427 ? 1.223 -23.719 12.227 1 88.81 427 LYS A O 1
ATOM 3456 N N . ASN A 1 428 ? -0.445 -22.844 10.961 1 82 428 ASN A N 1
ATOM 3457 C CA . ASN A 1 428 ? 0.558 -22.375 10.008 1 82 428 ASN A CA 1
ATOM 3458 C C . ASN A 1 428 ? 1.33 -21.172 10.547 1 82 428 ASN A C 1
ATOM 3460 O O . ASN A 1 428 ? 0.77 -20.344 11.258 1 82 428 ASN A O 1
ATOM 3464 N N . GLN A 1 429 ? 2.553 -21.203 10.539 1 67.88 429 GLN A N 1
ATOM 3465 C CA . GLN A 1 429 ? 3.34 -20.062 11 1 67.88 429 GLN A CA 1
ATOM 3466 C C . GLN A 1 429 ? 2.959 -18.781 10.25 1 67.88 429 GLN A C 1
ATOM 3468 O O . GLN A 1 429 ? 2.73 -18.828 9.039 1 67.88 429 GLN A O 1
ATOM 3473 N N . SER A 1 430 ? 2.664 -17.797 11.148 1 53.53 430 SER A N 1
ATOM 3474 C CA . SER A 1 430 ? 2.379 -16.5 10.547 1 53.53 430 SER A CA 1
ATOM 3475 C C . SER A 1 430 ? 3.584 -15.969 9.773 1 53.53 430 SER A C 1
ATOM 3477 O O . SER A 1 430 ? 4.73 -16.219 10.156 1 53.53 430 SER A O 1
ATOM 3479 N N . ILE A 1 431 ? 3.555 -15.703 8.586 1 48.31 431 ILE A N 1
ATOM 3480 C CA . ILE A 1 431 ? 4.574 -15.312 7.621 1 48.31 431 ILE A CA 1
ATOM 3481 C C . ILE A 1 431 ? 5.574 -14.367 8.281 1 48.31 431 ILE A C 1
ATOM 3483 O O . ILE A 1 431 ? 6.773 -14.414 7.996 1 48.31 431 ILE A O 1
ATOM 3487 N N . GLY A 1 432 ? 5.371 -13.602 9.445 1 43.09 432 GLY A N 1
ATOM 3488 C CA . GLY A 1 432 ? 6.195 -12.547 10.008 1 43.09 432 GLY A CA 1
ATOM 3489 C C . GLY A 1 432 ? 6.941 -12.977 11.258 1 43.09 432 GLY A C 1
ATOM 3490 O O . GLY A 1 432 ? 7.762 -12.227 11.789 1 43.09 432 GLY A O 1
ATOM 3491 N N . GLY A 1 433 ? 6.484 -13.82 12.094 1 41.66 433 GLY A N 1
ATOM 3492 C CA . GLY A 1 433 ? 7.117 -14.047 13.383 1 41.66 433 GLY A CA 1
ATOM 3493 C C . GLY A 1 433 ? 8.367 -14.898 13.297 1 41.66 433 GLY A C 1
ATOM 3494 O O . GLY A 1 433 ? 8.367 -15.945 12.641 1 41.66 433 GLY A O 1
ATOM 3495 N N . GLN A 1 434 ? 9.477 -14.234 13.352 1 37.25 434 GLN A N 1
ATOM 3496 C CA . GLN A 1 434 ? 10.812 -14.789 13.508 1 37.25 434 GLN A CA 1
ATOM 3497 C C . GLN A 1 434 ? 10.859 -15.781 14.664 1 37.25 434 GLN A C 1
ATOM 3499 O O . GLN A 1 434 ? 11.062 -15.398 15.812 1 37.25 434 GLN A O 1
ATOM 3504 N N . ARG A 1 435 ? 10.055 -16.719 15.039 1 42.75 435 ARG A N 1
ATOM 3505 C CA . ARG A 1 435 ? 10.547 -17.484 16.172 1 42.75 435 ARG A CA 1
ATOM 3506 C C . ARG A 1 435 ? 11.836 -18.219 15.828 1 42.75 435 ARG A C 1
ATOM 3508 O O . ARG A 1 435 ? 11.961 -18.781 14.734 1 42.75 435 ARG A O 1
ATOM 3515 N N . LEU A 1 436 ? 12.992 -17.875 16.438 1 40.38 436 LEU A N 1
ATOM 3516 C CA . LEU A 1 436 ? 14.273 -18.547 16.578 1 40.38 436 LEU A CA 1
ATOM 3517 C C . LEU A 1 436 ? 14.094 -20.047 16.734 1 40.38 436 LEU A C 1
ATOM 3519 O O . LEU A 1 436 ? 13.773 -20.531 17.828 1 40.38 436 LEU A O 1
ATOM 3523 N N . ILE A 1 437 ? 13.422 -20.688 15.906 1 43.84 437 ILE A N 1
ATOM 3524 C CA . ILE A 1 437 ? 13.352 -22.109 16.234 1 43.84 437 ILE A CA 1
ATOM 3525 C C . ILE A 1 437 ? 14.758 -22.703 16.234 1 43.84 437 ILE A C 1
ATOM 3527 O O . ILE A 1 437 ? 15.461 -22.672 15.227 1 43.84 437 ILE A O 1
ATOM 3531 N N . GLY A 1 438 ? 15.461 -22.688 17.281 1 43.94 438 GLY A N 1
ATOM 3532 C CA . GLY A 1 438 ? 16.719 -23.375 17.547 1 43.94 438 GLY A CA 1
ATOM 3533 C C . GLY A 1 438 ? 16.844 -24.703 16.797 1 43.94 438 GLY A C 1
ATOM 3534 O O . GLY A 1 438 ? 15.852 -25.25 16.328 1 43.94 438 GLY A O 1
ATOM 3535 N N . SER A 1 439 ? 18.016 -25.062 16.328 1 48.06 439 SER A N 1
ATOM 3536 C CA . SER A 1 439 ? 18.453 -26.297 15.68 1 48.06 439 SER A CA 1
ATOM 3537 C C . SER A 1 439 ? 18.094 -27.516 16.516 1 48.06 439 SER A C 1
ATOM 3539 O O . SER A 1 439 ? 18.641 -27.703 17.609 1 48.06 439 SER A O 1
ATOM 3541 N N . ASN A 1 440 ? 16.938 -27.938 16.641 1 56.69 440 ASN A N 1
ATOM 3542 C CA . ASN A 1 440 ? 16.562 -29.172 17.312 1 56.69 440 ASN A CA 1
ATOM 3543 C C . ASN A 1 440 ? 16.609 -30.359 16.359 1 56.69 440 ASN A C 1
ATOM 3545 O O . ASN A 1 440 ? 16.031 -30.312 15.266 1 56.69 440 ASN A O 1
ATOM 3549 N N . GLU A 1 441 ? 17.5 -31.312 16.516 1 62 441 GLU A N 1
ATOM 3550 C CA . GLU A 1 441 ? 17.703 -32.531 15.742 1 62 441 GLU A CA 1
ATOM 3551 C C . GLU A 1 441 ? 16.406 -33.312 15.562 1 62 441 GLU A C 1
ATOM 3553 O O . GLU A 1 441 ? 16.25 -34.062 14.602 1 62 441 GLU A O 1
ATOM 3558 N N . ARG A 1 442 ? 15.383 -33.031 16.25 1 72 442 ARG A N 1
ATOM 3559 C CA . ARG A 1 442 ? 14.141 -33.781 16.219 1 72 442 ARG A CA 1
ATOM 3560 C C . ARG A 1 442 ? 13.086 -33.094 15.367 1 72 442 ARG A C 1
ATOM 3562 O O . ARG A 1 442 ? 11.984 -33.594 15.18 1 72 442 ARG A O 1
ATOM 3569 N N . ARG A 1 443 ? 13.516 -32.062 14.742 1 81.19 443 ARG A N 1
ATOM 3570 C CA . ARG A 1 443 ? 12.562 -31.297 13.953 1 81.19 443 ARG A CA 1
ATOM 3571 C C . ARG A 1 443 ? 12.273 -31.984 12.625 1 81.19 443 ARG A C 1
ATOM 3573 O O . ARG A 1 443 ? 13.195 -32.438 11.945 1 81.19 443 ARG A O 1
ATOM 3580 N N . LEU A 1 444 ? 11 -31.984 12.328 1 81.5 444 LEU A N 1
ATOM 3581 C CA . LEU A 1 444 ? 10.594 -32.594 11.062 1 81.5 444 LEU A CA 1
ATOM 3582 C C . LEU A 1 444 ? 11.039 -31.734 9.883 1 81.5 444 LEU A C 1
ATOM 3584 O O . LEU A 1 444 ? 10.906 -30.516 9.914 1 81.5 444 LEU A O 1
ATOM 3588 N N . LYS A 1 445 ? 11.516 -32.375 8.977 1 74.44 445 LYS A N 1
ATOM 3589 C CA . LYS A 1 445 ? 12.047 -31.641 7.824 1 74.44 445 LYS A CA 1
ATOM 3590 C C . LYS A 1 445 ? 11.117 -31.75 6.621 1 74.44 445 LYS A C 1
ATOM 3592 O O . LYS A 1 445 ? 10.922 -30.781 5.887 1 74.44 445 LYS A O 1
ATOM 3597 N N . ASN A 1 446 ? 10.477 -32.938 6.484 1 75.62 446 ASN A N 1
ATOM 3598 C CA . ASN A 1 446 ? 9.641 -33.188 5.32 1 75.62 446 ASN A CA 1
ATOM 3599 C C . ASN A 1 446 ? 8.156 -33.125 5.668 1 75.62 446 ASN A C 1
ATOM 3601 O O . ASN A 1 446 ? 7.406 -32.375 5.031 1 75.62 446 ASN A O 1
ATOM 3605 N N . TYR A 1 447 ? 7.84 -33.781 6.66 1 85.69 447 TYR A N 1
ATOM 3606 C CA . TYR A 1 447 ? 6.434 -33.781 7.051 1 85.69 447 TYR A CA 1
ATOM 3607 C C . TYR A 1 447 ? 6.027 -32.406 7.594 1 85.69 447 TYR A C 1
ATOM 3609 O O . TYR A 1 447 ? 6.629 -31.922 8.547 1 85.69 447 TYR A O 1
ATOM 3617 N N . ARG A 1 448 ? 5.055 -31.906 7.008 1 86.19 448 ARG A N 1
ATOM 3618 C CA . ARG A 1 448 ? 4.648 -30.547 7.355 1 86.19 448 ARG A CA 1
ATOM 3619 C C . ARG A 1 448 ? 3.639 -30.562 8.5 1 86.19 448 ARG A C 1
ATOM 3621 O O . ARG A 1 448 ? 2.473 -30.203 8.312 1 86.19 448 ARG A O 1
ATOM 3628 N N . GLY A 1 449 ? 4.188 -30.875 9.531 1 91.44 449 GLY A N 1
ATOM 3629 C CA . GLY A 1 449 ? 3.35 -30.969 10.719 1 91.44 449 GLY A CA 1
ATOM 3630 C C . GLY A 1 449 ? 4.141 -31.203 11.992 1 91.44 449 GLY A C 1
ATOM 3631 O O . GLY A 1 449 ? 5.199 -30.594 12.188 1 91.44 449 GLY A O 1
ATOM 3632 N N . ALA A 1 450 ? 3.646 -31.859 12.828 1 92.06 450 ALA A N 1
ATOM 3633 C CA . ALA A 1 450 ? 4.25 -32.188 14.117 1 92.06 450 ALA A CA 1
ATOM 3634 C C . ALA A 1 450 ? 3.854 -33.594 14.578 1 92.06 450 ALA A C 1
ATOM 3636 O O . ALA A 1 450 ? 2.875 -34.156 14.078 1 92.06 450 ALA A O 1
ATOM 3637 N N . ILE A 1 451 ? 4.711 -34.062 15.43 1 91.44 451 ILE A N 1
ATOM 3638 C CA . ILE A 1 451 ? 4.465 -35.375 16.016 1 91.44 451 ILE A CA 1
ATOM 3639 C C . ILE A 1 451 ? 3.977 -35.219 17.453 1 91.44 451 ILE A C 1
ATOM 3641 O O . ILE A 1 451 ? 4.277 -34.188 18.109 1 91.44 451 ILE A O 1
ATOM 3645 N N . SER A 1 452 ? 3.311 -36.125 17.875 1 92.19 452 SER A N 1
ATOM 3646 C CA . SER A 1 452 ? 2.865 -36.094 19.266 1 92.19 452 SER A CA 1
ATOM 3647 C C . SER A 1 452 ? 4.043 -36.219 20.219 1 92.19 452 SER A C 1
ATOM 3649 O O . SER A 1 452 ? 5.09 -36.781 19.875 1 92.19 452 SER A O 1
ATOM 3651 N N . SER A 1 453 ? 3.883 -35.625 21.328 1 87.06 453 SER A N 1
ATOM 3652 C CA . SER A 1 453 ? 4.918 -35.656 22.359 1 87.06 453 SER A CA 1
ATOM 3653 C C . SER A 1 453 ? 5.207 -37.062 22.844 1 87.06 453 SER A C 1
ATOM 3655 O O . SER A 1 453 ? 6.305 -37.344 23.328 1 87.06 453 SER A O 1
ATOM 3657 N N . ARG A 1 454 ? 4.227 -37.969 22.688 1 85 454 ARG A N 1
ATOM 3658 C CA . ARG A 1 454 ? 4.406 -39.375 23.094 1 85 454 ARG A CA 1
ATOM 3659 C C . ARG A 1 454 ? 3.686 -40.312 22.156 1 85 454 ARG A C 1
ATOM 3661 O O . ARG A 1 454 ? 2.699 -39.938 21.516 1 85 454 ARG A O 1
ATOM 3668 N N . PRO A 1 455 ? 4.227 -41.5 21.984 1 86.62 455 PRO A N 1
ATOM 3669 C CA . PRO A 1 455 ? 3.541 -42.5 21.188 1 86.62 455 PRO A CA 1
ATOM 3670 C C . PRO A 1 455 ? 2.389 -43.188 21.922 1 86.62 455 PRO A C 1
ATOM 3672 O O . PRO A 1 455 ? 2.268 -43.031 23.141 1 86.62 455 PRO A O 1
ATOM 3675 N N . LEU A 1 456 ? 1.574 -43.75 21.156 1 87.81 456 LEU A N 1
ATOM 3676 C CA . LEU A 1 456 ? 0.574 -44.656 21.719 1 87.81 456 LEU A CA 1
ATOM 3677 C C . LEU A 1 456 ? 1.08 -46.094 21.719 1 87.81 456 LEU A C 1
ATOM 3679 O O . LEU A 1 456 ? 1.338 -46.656 20.656 1 87.81 456 LEU A O 1
ATOM 3683 N N . LYS A 1 457 ? 1.381 -46.5 22.891 1 79 457 LYS A N 1
ATOM 3684 C CA . LYS A 1 457 ? 1.968 -47.844 23.016 1 79 457 LYS A CA 1
ATOM 3685 C C . LYS A 1 457 ? 1.243 -48.656 24.094 1 79 457 LYS A C 1
ATOM 3687 O O . LYS A 1 457 ? 0.688 -48.094 25.031 1 79 457 LYS A O 1
ATOM 3692 N N . GLY A 1 458 ? 1.23 -50 23.906 1 77.81 458 GLY A N 1
ATOM 3693 C CA . GLY A 1 458 ? 0.674 -50.906 24.891 1 77.81 458 GLY A CA 1
ATOM 3694 C C . GLY A 1 458 ? -0.729 -51.375 24.547 1 77.81 458 GLY A C 1
ATOM 3695 O O . GLY A 1 458 ? -1.335 -50.906 23.594 1 77.81 458 GLY A O 1
ATOM 3696 N N . PRO A 1 459 ? -1.15 -52.375 25.172 1 82.75 459 PRO A N 1
ATOM 3697 C CA . PRO A 1 459 ? -2.506 -52.875 24.953 1 82.75 459 PRO A CA 1
ATOM 3698 C C . PRO A 1 459 ? -3.582 -51.938 25.5 1 82.75 459 PRO A C 1
ATOM 3700 O O . PRO A 1 459 ? -3.395 -51.344 26.562 1 82.75 459 PRO A O 1
ATOM 3703 N N . GLY A 1 460 ? -4.574 -51.594 24.781 1 88.31 460 GLY A N 1
ATOM 3704 C CA . GLY A 1 460 ? -5.695 -50.781 25.25 1 88.31 460 GLY A CA 1
ATOM 3705 C C . GLY A 1 460 ? -6.367 -50 24.156 1 88.31 460 GLY A C 1
ATOM 3706 O O . GLY A 1 460 ? -6.156 -50.25 22.969 1 88.31 460 GLY A O 1
ATOM 3707 N N . LYS A 1 461 ? -7.289 -49.188 24.609 1 90.56 461 LYS A N 1
ATOM 3708 C CA . LYS A 1 461 ? -8.016 -48.25 23.75 1 90.56 461 LYS A CA 1
ATOM 3709 C C . LYS A 1 461 ? -7.609 -46.812 24.047 1 90.56 461 LYS A C 1
ATOM 3711 O O . LYS A 1 461 ? -7.672 -46.375 25.203 1 90.56 461 LYS A O 1
ATOM 3716 N N . PHE A 1 462 ? -7.066 -46.156 23.062 1 92.88 462 PHE A N 1
ATOM 3717 C CA . PHE A 1 462 ? -6.605 -44.781 23.203 1 92.88 462 PHE A CA 1
ATOM 3718 C C . PHE A 1 462 ? -7.453 -43.844 22.359 1 92.88 462 PHE A C 1
ATOM 3720 O O . PHE A 1 462 ? -7.691 -44.094 21.188 1 92.88 462 PHE A O 1
ATOM 3727 N N . TYR A 1 463 ? -7.922 -42.812 23 1 93.69 463 TYR A N 1
ATOM 3728 C CA . TYR A 1 463 ? -8.805 -41.875 22.312 1 93.69 463 TYR A CA 1
ATOM 3729 C C . TYR A 1 463 ? -8.328 -40.438 22.484 1 93.69 463 TYR A C 1
ATOM 3731 O O . TYR A 1 463 ? -7.906 -40.062 23.578 1 93.69 463 TYR A O 1
ATOM 3739 N N . PHE A 1 464 ? -8.328 -39.688 21.422 1 94.12 464 PHE A N 1
ATOM 3740 C CA . PHE A 1 464 ? -8.125 -38.25 21.469 1 94.12 464 PHE A CA 1
ATOM 3741 C C . PHE A 1 464 ? -8.938 -37.531 20.391 1 94.12 464 PHE A C 1
ATOM 3743 O O . PHE A 1 464 ? -9.477 -38.188 19.484 1 94.12 464 PHE A O 1
ATOM 3750 N N . GLU A 1 465 ? -9.109 -36.281 20.5 1 94.75 465 GLU A N 1
ATOM 3751 C CA . GLU A 1 465 ? -9.859 -35.469 19.531 1 94.75 465 GLU A CA 1
ATOM 3752 C C . GLU A 1 465 ? -9 -34.344 18.969 1 94.75 465 GLU A C 1
ATOM 3754 O O . GLU A 1 465 ? -8.023 -33.906 19.594 1 94.75 465 GLU A O 1
ATOM 3759 N N . VAL A 1 466 ? -9.406 -33.969 17.797 1 95.88 466 VAL A N 1
ATOM 3760 C CA . VAL A 1 466 ? -8.727 -32.875 17.109 1 95.88 466 VAL A CA 1
ATOM 3761 C C . VAL A 1 466 ? -9.758 -31.906 16.547 1 95.88 466 VAL A C 1
ATOM 3763 O O . VAL A 1 466 ? -10.672 -32.312 15.82 1 95.88 466 VAL A O 1
ATOM 3766 N N . LEU A 1 467 ? -9.617 -30.703 16.984 1 95.44 467 LEU A N 1
ATOM 3767 C CA . LEU A 1 467 ? -10.422 -29.625 16.406 1 95.44 467 LEU A CA 1
ATOM 3768 C C . LEU A 1 467 ? -9.695 -28.984 15.227 1 95.44 467 LEU A C 1
ATOM 3770 O O . LEU A 1 467 ? -8.586 -28.469 15.391 1 95.44 467 LEU A O 1
ATOM 3774 N N . VAL A 1 468 ? -10.336 -29.062 14.109 1 95.12 468 VAL A N 1
ATOM 3775 C CA . VAL A 1 468 ? -9.75 -28.469 12.922 1 95.12 468 VAL A CA 1
ATOM 3776 C C . VAL A 1 468 ? -10.578 -27.25 12.492 1 95.12 468 VAL A C 1
ATOM 3778 O O . VAL A 1 468 ? -11.742 -27.391 12.125 1 95.12 468 VAL A O 1
ATOM 3781 N N . ASP A 1 469 ? -9.938 -26.141 12.57 1 94.12 469 ASP A N 1
ATOM 3782 C CA . ASP A 1 469 ? -10.508 -24.891 12.102 1 94.12 469 ASP A CA 1
ATOM 3783 C C . ASP A 1 469 ? -9.742 -24.344 10.898 1 94.12 469 ASP A C 1
ATOM 3785 O O . ASP A 1 469 ? -8.547 -24.094 10.984 1 94.12 469 ASP A O 1
ATOM 3789 N N . PHE A 1 470 ? -10.492 -24.25 9.75 1 92.19 470 PHE A N 1
ATOM 3790 C CA . PHE A 1 470 ? -9.734 -23.734 8.617 1 92.19 470 PHE A CA 1
ATOM 3791 C C . PHE A 1 470 ? -10.594 -22.781 7.789 1 92.19 470 PHE A C 1
ATOM 3793 O O . PHE A 1 470 ? -11.82 -22.812 7.871 1 92.19 470 PHE A O 1
ATOM 3800 N N . GLN A 1 471 ? -9.961 -21.891 7.059 1 93 471 GLN A N 1
ATOM 3801 C CA . GLN A 1 471 ? -10.531 -20.969 6.09 1 93 471 GLN A CA 1
ATOM 3802 C C . GLN A 1 471 ? -9.797 -21.031 4.758 1 93 471 GLN A C 1
ATOM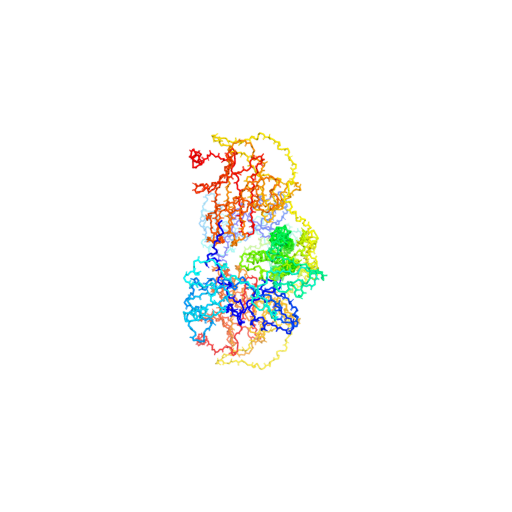 3804 O O . GLN A 1 471 ? -8.578 -20.859 4.707 1 93 471 GLN A O 1
ATOM 3809 N N . ILE A 1 472 ? -10.641 -21.266 3.811 1 88.31 472 ILE A N 1
ATOM 3810 C CA . ILE A 1 472 ? -10.047 -21.297 2.479 1 88.31 472 ILE A CA 1
ATOM 3811 C C . ILE A 1 472 ? -9.992 -19.875 1.921 1 88.31 472 ILE A C 1
ATOM 3813 O O . ILE A 1 472 ? -11.023 -19.219 1.738 1 88.31 472 ILE A O 1
ATOM 3817 N N . THR A 1 473 ? -8.812 -19.438 1.703 1 85.69 473 THR A N 1
ATOM 3818 C CA . THR A 1 473 ? -8.633 -18.062 1.258 1 85.69 473 THR A CA 1
ATOM 3819 C C . THR A 1 473 ? -8.562 -18 -0.265 1 85.69 473 THR A C 1
ATOM 3821 O O . THR A 1 473 ? -8.93 -16.984 -0.86 1 85.69 473 THR A O 1
ATOM 3824 N N . LYS A 1 474 ? -8.094 -19 -0.958 1 82.81 474 LYS A N 1
ATOM 3825 C CA . LYS A 1 474 ? -8.047 -19.156 -2.41 1 82.81 474 LYS A CA 1
ATOM 3826 C C . LYS A 1 474 ? -8.602 -20.516 -2.84 1 82.81 474 LYS A C 1
ATOM 3828 O O . LYS A 1 474 ? -8.445 -21.5 -2.129 1 82.81 474 LYS A O 1
ATOM 3833 N N . PRO A 1 475 ? -9.234 -20.516 -4.012 1 81.38 475 PRO A N 1
ATOM 3834 C CA . PRO A 1 475 ? -9.805 -21.781 -4.441 1 81.38 475 PRO A CA 1
ATOM 3835 C C . PRO A 1 475 ? -8.773 -22.906 -4.527 1 81.38 475 PRO A C 1
ATOM 3837 O O . PRO A 1 475 ? -7.637 -22.672 -4.945 1 81.38 475 PRO A O 1
ATOM 3840 N N . LEU A 1 476 ? -9.242 -24.125 -4.117 1 78.44 476 LEU A N 1
ATOM 3841 C CA . LEU A 1 476 ? -8.359 -25.281 -4.078 1 78.44 476 LEU A CA 1
ATOM 3842 C C . LEU A 1 476 ? -8.359 -26.016 -5.418 1 78.44 476 LEU A C 1
ATOM 3844 O O . LEU A 1 476 ? -9.344 -25.969 -6.152 1 78.44 476 LEU A O 1
ATOM 3848 N N . ASP A 1 477 ? -7.301 -26.609 -5.762 1 71.5 477 ASP A N 1
ATOM 3849 C CA . ASP A 1 477 ? -7.199 -27.469 -6.934 1 71.5 477 ASP A CA 1
ATOM 3850 C C . ASP A 1 477 ? -7.098 -28.938 -6.52 1 71.5 477 ASP A C 1
ATOM 3852 O O . ASP A 1 477 ? -7.105 -29.25 -5.328 1 71.5 477 ASP A O 1
ATOM 3856 N N . ASN A 1 478 ? -7.039 -29.938 -7.496 1 61.31 478 ASN A N 1
ATOM 3857 C CA . ASN A 1 478 ? -7.105 -31.375 -7.262 1 61.31 478 ASN A CA 1
ATOM 3858 C C . ASN A 1 478 ? -5.902 -31.875 -6.469 1 61.31 478 ASN A C 1
ATOM 3860 O O . ASN A 1 478 ? -5.949 -32.938 -5.879 1 61.31 478 ASN A O 1
ATOM 3864 N N . VAL A 1 479 ? -4.926 -30.984 -6.25 1 62.47 479 VAL A N 1
ATOM 3865 C CA . VAL A 1 479 ? -3.723 -31.5 -5.602 1 62.47 479 VAL A CA 1
ATOM 3866 C C . VAL A 1 479 ? -3.617 -30.938 -4.184 1 62.47 479 VAL A C 1
ATOM 3868 O O . VAL A 1 479 ? -2.764 -31.359 -3.404 1 62.47 479 VAL A O 1
ATOM 3871 N N . ASN A 1 480 ? -4.543 -30.094 -3.785 1 69.88 480 ASN A N 1
ATOM 3872 C CA . ASN A 1 480 ? -4.367 -29.406 -2.51 1 69.88 480 ASN A CA 1
ATOM 3873 C C . ASN A 1 480 ? -4.855 -30.266 -1.344 1 69.88 480 ASN A C 1
ATOM 3875 O O . ASN A 1 480 ? -6.008 -30.703 -1.331 1 69.88 480 ASN A O 1
ATOM 3879 N N . PHE A 1 481 ? -3.75 -30.547 -0.398 1 78.25 481 PHE A N 1
ATOM 3880 C CA . PHE A 1 481 ? -3.945 -31.203 0.885 1 78.25 481 PHE A CA 1
ATOM 3881 C C . PHE A 1 481 ? -4.172 -30.188 1.994 1 78.25 481 PHE A C 1
ATOM 3883 O O . PHE A 1 481 ? -3.357 -29.281 2.188 1 78.25 481 PHE A O 1
ATOM 3890 N N . VAL A 1 482 ? -5.363 -30.188 2.639 1 87.69 482 VAL A N 1
ATOM 3891 C CA . VAL A 1 482 ? -5.656 -29.188 3.654 1 87.69 482 VAL A CA 1
ATOM 3892 C C . VAL A 1 482 ? -5.047 -29.609 4.992 1 87.69 482 VAL A C 1
ATOM 3894 O O . VAL A 1 482 ? -4.281 -28.859 5.598 1 87.69 482 VAL A O 1
ATOM 3897 N N . PHE A 1 483 ? -5.371 -30.781 5.41 1 93.25 483 PHE A N 1
ATOM 3898 C CA . PHE A 1 483 ? -4.781 -31.297 6.641 1 93.25 483 PHE A CA 1
ATOM 3899 C C . PHE A 1 483 ? -4.645 -32.812 6.582 1 93.25 483 PHE A C 1
ATOM 3901 O O . PHE A 1 483 ? -5.227 -33.469 5.711 1 93.25 483 PHE A O 1
ATOM 3908 N N . GLU A 1 484 ? -3.799 -33.281 7.418 1 93.5 484 GLU A N 1
ATOM 3909 C CA . GLU A 1 484 ? -3.615 -34.719 7.605 1 93.5 484 GLU A CA 1
ATOM 3910 C C . GLU A 1 484 ? -3.463 -35.062 9.086 1 93.5 484 GLU A C 1
ATOM 3912 O O . GLU A 1 484 ? -2.686 -34.406 9.797 1 93.5 484 GLU A O 1
ATOM 3917 N N . ILE A 1 485 ? -4.305 -35.906 9.531 1 94.5 485 ILE A N 1
ATOM 3918 C CA . ILE A 1 485 ? -4.172 -36.5 10.859 1 94.5 485 ILE A CA 1
ATOM 3919 C C . ILE A 1 485 ? -3.99 -38.031 10.727 1 94.5 485 ILE A C 1
ATOM 3921 O O . ILE A 1 485 ? -4.812 -38.719 10.117 1 94.5 485 ILE A O 1
ATOM 3925 N N . GLY A 1 486 ? -2.875 -38.438 11.164 1 90 486 GLY A N 1
ATOM 3926 C CA . GLY A 1 486 ? -2.625 -39.844 10.953 1 90 486 GLY A CA 1
ATOM 3927 C C . GLY A 1 486 ? -1.81 -40.5 12.062 1 90 486 GLY A C 1
ATOM 3928 O O . GLY A 1 486 ? -1.647 -39.906 13.133 1 90 486 GLY A O 1
ATOM 3929 N N . PHE A 1 487 ? -1.511 -41.75 11.852 1 93.94 487 PHE A N 1
ATOM 3930 C CA . PHE A 1 487 ? -0.674 -42.594 12.703 1 93.94 487 PHE A CA 1
ATOM 3931 C C . PHE A 1 487 ? 0.486 -43.188 11.906 1 93.94 487 PHE A C 1
ATOM 3933 O O . PHE A 1 487 ? 0.301 -43.656 10.781 1 93.94 487 PHE A O 1
ATOM 3940 N N . SER A 1 488 ? 1.626 -42.938 12.453 1 91.06 488 SER A N 1
ATOM 3941 C CA . SER A 1 488 ? 2.795 -43.469 11.758 1 91.06 488 SER A CA 1
ATOM 3942 C C . SER A 1 488 ? 3.891 -43.875 12.734 1 91.06 488 SER A C 1
ATOM 3944 O O . SER A 1 488 ? 3.764 -43.656 13.938 1 91.06 488 SER A O 1
ATOM 3946 N N . ARG A 1 489 ? 4.801 -44.562 12.219 1 85.31 489 ARG A N 1
ATOM 3947 C CA . ARG A 1 489 ? 6.016 -44.781 12.992 1 85.31 489 ARG A CA 1
ATOM 3948 C C . ARG A 1 489 ? 6.891 -43.531 13.016 1 85.31 489 ARG A C 1
ATOM 3950 O O . ARG A 1 489 ? 6.957 -42.812 12.031 1 85.31 489 ARG A O 1
ATOM 3957 N N . ARG A 1 490 ? 7.457 -43.344 14.148 1 81.81 490 ARG A N 1
ATOM 3958 C CA . ARG A 1 490 ? 8.211 -42.125 14.352 1 81.81 490 ARG A CA 1
ATOM 3959 C C . ARG A 1 490 ? 9.25 -41.938 13.258 1 81.81 490 ARG A C 1
ATOM 3961 O O . ARG A 1 490 ? 9.414 -40.812 12.734 1 81.81 490 ARG A O 1
ATOM 3968 N N . HIS A 1 491 ? 9.805 -43.094 12.836 1 74.62 491 HIS A N 1
ATOM 3969 C CA . HIS A 1 491 ? 10.914 -42.969 11.891 1 74.62 491 HIS A CA 1
ATOM 3970 C C . HIS A 1 491 ? 10.406 -42.812 10.469 1 74.62 491 HIS A C 1
ATOM 3972 O O . HIS A 1 491 ? 11.148 -42.344 9.594 1 74.62 491 HIS A O 1
ATOM 3978 N N . ASP A 1 492 ? 9.102 -43.094 10.328 1 81.06 492 ASP A N 1
ATOM 3979 C CA . ASP A 1 492 ? 8.562 -43.094 8.969 1 81.06 492 ASP A CA 1
ATOM 3980 C C . ASP A 1 492 ? 7.875 -41.75 8.664 1 81.06 492 ASP A C 1
ATOM 3982 O O . ASP A 1 492 ? 7.535 -41.469 7.516 1 81.06 492 ASP A O 1
ATOM 3986 N N . VAL A 1 493 ? 7.723 -40.906 9.664 1 88.25 493 VAL A N 1
ATOM 3987 C CA . VAL A 1 493 ? 6.906 -39.688 9.516 1 88.25 493 VAL A CA 1
ATOM 3988 C C . VAL A 1 493 ? 7.57 -38.75 8.523 1 88.25 493 VAL A C 1
ATOM 3990 O O . VAL A 1 493 ? 6.914 -38.219 7.629 1 88.25 493 VAL A O 1
ATOM 3993 N N . ASP A 1 494 ? 8.859 -38.688 8.664 1 80.5 494 ASP A N 1
ATOM 3994 C CA . ASP A 1 494 ? 9.555 -37.594 7.957 1 80.5 494 ASP A CA 1
ATOM 3995 C C . ASP A 1 494 ? 10.086 -38.094 6.609 1 80.5 494 ASP A C 1
ATOM 3997 O O . ASP A 1 494 ? 10.953 -37.438 6.012 1 80.5 494 ASP A O 1
ATOM 4001 N N . ILE A 1 495 ? 9.477 -39.281 6.176 1 72.94 495 ILE A N 1
ATOM 4002 C CA . ILE A 1 495 ? 9.891 -39.875 4.902 1 72.94 495 ILE A CA 1
ATOM 4003 C C . ILE A 1 495 ? 9.352 -39.031 3.752 1 72.94 495 ILE A C 1
ATOM 4005 O O . ILE A 1 495 ? 10.008 -38.875 2.717 1 72.94 495 ILE A O 1
ATOM 4009 N N . GLY A 1 496 ? 8.133 -38.5 3.941 1 75.31 496 GLY A N 1
ATOM 4010 C CA . GLY A 1 496 ? 7.484 -37.688 2.926 1 75.31 496 GLY A CA 1
ATOM 4011 C C . GLY A 1 496 ? 6.711 -36.531 3.502 1 75.31 496 GLY A C 1
ATOM 4012 O O . GLY A 1 496 ? 6.82 -36.219 4.695 1 75.31 496 GLY A O 1
ATOM 4013 N N . HIS A 1 497 ? 5.988 -35.938 2.529 1 77 497 HIS A N 1
ATOM 4014 C CA . HIS A 1 497 ? 5.211 -34.75 2.939 1 77 497 HIS A CA 1
ATOM 4015 C C . HIS A 1 497 ? 3.91 -35.188 3.615 1 77 497 HIS A C 1
ATOM 4017 O O . HIS A 1 497 ? 3.283 -34.375 4.312 1 77 497 HIS A O 1
ATOM 4023 N N . TYR A 1 498 ? 3.666 -36.406 3.197 1 83.06 498 TYR A N 1
ATOM 4024 C CA . TYR A 1 498 ? 2.451 -37 3.75 1 83.06 498 TYR A CA 1
ATOM 4025 C C . TYR A 1 498 ? 2.707 -38.406 4.238 1 83.06 498 TYR A C 1
ATOM 4027 O O . TYR A 1 498 ? 3.695 -39.031 3.848 1 83.06 498 TYR A O 1
ATOM 4035 N N . VAL A 1 499 ? 1.84 -38.844 5.02 1 88.12 499 VAL A N 1
ATOM 4036 C CA . VAL A 1 499 ? 2.049 -40.188 5.516 1 88.12 499 VAL A CA 1
ATOM 4037 C C . VAL A 1 499 ? 1.04 -41.156 4.871 1 88.12 499 VAL A C 1
ATOM 4039 O O . VAL A 1 499 ? 1.139 -42.375 5.023 1 88.12 499 VAL A O 1
ATOM 4042 N N . TYR A 1 500 ? 0.142 -40.625 4.035 1 84.38 500 TYR A N 1
ATOM 4043 C CA . TYR A 1 500 ? -0.975 -41.438 3.584 1 84.38 500 TYR A CA 1
ATOM 4044 C C . TYR A 1 500 ? -0.501 -42.5 2.617 1 84.38 500 TYR A C 1
ATOM 4046 O O . TYR A 1 500 ? -1.199 -43.5 2.393 1 84.38 500 TYR A O 1
ATOM 4054 N N . ASP A 1 501 ? 0.661 -42.438 2.023 1 76.62 501 ASP A N 1
ATOM 4055 C CA . ASP A 1 501 ? 1.151 -43.375 1.026 1 76.62 501 ASP A CA 1
ATOM 4056 C C . ASP A 1 501 ? 2.004 -44.469 1.674 1 76.62 501 ASP A C 1
ATOM 4058 O O . ASP A 1 501 ? 2.467 -45.375 0.995 1 76.62 501 ASP A O 1
ATOM 4062 N N . GLN A 1 502 ? 2.109 -44.344 2.963 1 81.25 502 GLN A N 1
ATOM 4063 C CA . GLN A 1 502 ? 3 -45.281 3.658 1 81.25 502 GLN A CA 1
ATOM 4064 C C . GLN A 1 502 ? 2.246 -46.531 4.133 1 81.25 502 GLN A C 1
ATOM 4066 O O . GLN A 1 502 ? 1.095 -46.438 4.562 1 81.25 502 GLN A O 1
ATOM 4071 N N . SER A 1 503 ? 2.906 -47.656 3.99 1 82.94 503 SER A N 1
ATOM 4072 C CA . SER A 1 503 ? 2.297 -48.906 4.438 1 82.94 503 SER A CA 1
ATOM 4073 C C . SER A 1 503 ? 2.24 -48.969 5.961 1 82.94 503 SER A C 1
ATOM 4075 O O . SER A 1 503 ? 1.491 -49.781 6.523 1 82.94 503 SER A O 1
ATOM 4077 N N . THR A 1 504 ? 3.02 -48.062 6.555 1 85.38 504 THR A N 1
ATOM 4078 C CA . THR A 1 504 ? 3.076 -48.125 8.016 1 85.38 504 THR A CA 1
ATOM 4079 C C . THR A 1 504 ? 2.279 -46.969 8.617 1 85.38 504 THR A C 1
ATOM 4081 O O . THR A 1 504 ? 2.439 -46.625 9.797 1 85.38 504 THR A O 1
ATOM 4084 N N . ALA A 1 505 ? 1.485 -46.281 7.703 1 91.44 505 ALA A N 1
ATOM 4085 C CA . ALA A 1 505 ? 0.746 -45.156 8.211 1 91.44 505 ALA A CA 1
ATOM 4086 C C . ALA A 1 505 ? -0.733 -45.25 7.844 1 91.44 505 ALA A C 1
ATOM 4088 O O . ALA A 1 505 ? -1.099 -45.906 6.875 1 91.44 505 ALA A O 1
ATOM 4089 N N . TRP A 1 506 ? -1.566 -44.781 8.648 1 94.38 506 TRP A N 1
ATOM 4090 C CA . TRP A 1 506 ? -3.008 -44.625 8.469 1 94.38 506 TRP A CA 1
ATOM 4091 C C . TRP A 1 506 ? -3.42 -43.156 8.531 1 94.38 506 TRP A C 1
ATOM 4093 O O . TRP A 1 506 ? -3.248 -42.5 9.555 1 94.38 506 TRP A O 1
ATOM 4103 N N . SER A 1 507 ? -3.984 -42.688 7.43 1 94.06 507 SER A N 1
ATOM 4104 C CA . SER A 1 507 ? -4.125 -41.25 7.285 1 94.06 507 SER A CA 1
ATOM 4105 C C . SER A 1 507 ? -5.582 -40.844 7.074 1 94.06 507 SER A C 1
ATOM 4107 O O . SER A 1 507 ? -6.301 -41.5 6.312 1 94.06 507 SER A O 1
ATOM 4109 N N . PHE A 1 508 ? -6 -39.844 7.863 1 95 508 PHE A N 1
ATOM 4110 C CA . PHE A 1 508 ? -7.219 -39.094 7.645 1 95 508 PHE A CA 1
ATOM 4111 C C . PHE A 1 508 ? -6.891 -37.688 7.129 1 95 508 PHE A C 1
ATOM 4113 O O . PHE A 1 508 ? -6.176 -36.938 7.785 1 95 508 PHE A O 1
ATOM 4120 N N . CYS A 1 509 ? -7.332 -37.469 5.906 1 92.69 509 CYS A N 1
ATOM 4121 C CA . CYS A 1 509 ? -6.91 -36.188 5.344 1 92.69 509 CYS A CA 1
ATOM 4122 C C . CYS A 1 509 ? -8.047 -35.531 4.562 1 92.69 509 CYS A C 1
ATOM 4124 O O . CYS A 1 509 ? -9.078 -36.156 4.312 1 92.69 509 CYS A O 1
ATOM 4126 N N . ALA A 1 510 ? -7.969 -34.281 4.352 1 92.19 510 ALA A N 1
ATOM 4127 C CA . ALA A 1 510 ? -8.914 -33.5 3.529 1 92.19 510 ALA A CA 1
ATOM 4128 C C . ALA A 1 510 ? -8.242 -33 2.262 1 92.19 510 ALA A C 1
ATOM 4130 O O . ALA A 1 510 ? -7.195 -32.344 2.326 1 92.19 510 ALA A O 1
ATOM 4131 N N . GLN A 1 511 ? -8.836 -33.375 1.172 1 87 511 GLN A N 1
ATOM 4132 C CA . GLN A 1 511 ? -8.305 -32.969 -0.13 1 87 511 GLN A CA 1
ATOM 4133 C C . GLN A 1 511 ? -9.43 -32.719 -1.128 1 87 511 GLN A C 1
ATOM 4135 O O . GLN A 1 511 ? -10.523 -33.281 -0.997 1 87 511 GLN A O 1
ATOM 4140 N N . GLN A 1 512 ? -9.117 -31.984 -2.043 1 81.12 512 GLN A N 1
ATOM 4141 C CA . GLN A 1 512 ? -10.094 -31.719 -3.096 1 81.12 512 GLN A CA 1
ATOM 4142 C C . GLN A 1 512 ? -10.438 -33 -3.859 1 81.12 512 GLN A C 1
ATOM 4144 O O . GLN A 1 512 ? -9.555 -33.812 -4.16 1 81.12 512 GLN A O 1
ATOM 4149 N N . CYS A 1 513 ? -11.742 -33.188 -4.105 1 78.38 513 CYS A N 1
ATOM 4150 C CA . CYS A 1 513 ? -12.258 -34.375 -4.812 1 78.38 513 CYS A CA 1
ATOM 4151 C C . CYS A 1 513 ? -12.82 -33.969 -6.172 1 78.38 513 CYS A C 1
ATOM 4153 O O . CYS A 1 513 ? -13.719 -33.125 -6.258 1 78.38 513 CYS A O 1
ATOM 4155 N N . ASP A 1 514 ? -12.422 -34.594 -7.18 1 72.69 514 ASP A N 1
ATOM 4156 C CA . ASP A 1 514 ? -12.859 -34.25 -8.539 1 72.69 514 ASP A CA 1
ATOM 4157 C C . ASP A 1 514 ? -14.266 -34.781 -8.805 1 72.69 514 ASP A C 1
ATOM 4159 O O . ASP A 1 514 ? -15 -34.219 -9.617 1 72.69 514 ASP A O 1
ATOM 4163 N N . GLU A 1 515 ? -14.547 -35.812 -8.078 1 72.06 515 GLU A N 1
ATOM 4164 C CA . GLU A 1 515 ? -15.875 -36.406 -8.258 1 72.06 515 GLU A CA 1
ATOM 4165 C C . GLU A 1 515 ? -16.953 -35.531 -7.664 1 72.06 515 GLU A C 1
ATOM 4167 O O . GLU A 1 515 ? -17.984 -35.281 -8.297 1 72.06 515 GLU A O 1
ATOM 4172 N N . HIS A 1 516 ? -16.672 -34.906 -6.523 1 83.44 516 HIS A N 1
ATOM 4173 C CA . HIS A 1 516 ? -17.688 -34.125 -5.828 1 83.44 516 HIS A CA 1
ATOM 4174 C C . HIS A 1 516 ? -17.469 -32.625 -6.074 1 83.44 516 HIS A C 1
ATOM 4176 O O . HIS A 1 516 ? -18.328 -31.812 -5.723 1 83.44 516 HIS A O 1
ATOM 4182 N N . LYS A 1 517 ? -16.297 -32.281 -6.656 1 79.25 517 LYS A N 1
ATOM 4183 C CA . LYS A 1 517 ? -15.906 -30.875 -6.871 1 79.25 517 LYS A CA 1
ATOM 4184 C C . LYS A 1 517 ? -15.961 -30.078 -5.57 1 79.25 517 LYS A C 1
ATOM 4186 O O . LYS A 1 517 ? -16.406 -28.938 -5.559 1 79.25 517 LYS A O 1
ATOM 4191 N N . GLN A 1 518 ? -15.672 -30.703 -4.453 1 88.12 518 GLN A N 1
ATOM 4192 C CA . GLN A 1 518 ? -15.633 -30.156 -3.105 1 88.12 518 GLN A CA 1
ATOM 4193 C C . GLN A 1 518 ? -14.445 -30.703 -2.32 1 88.12 518 GLN A C 1
ATOM 4195 O O . GLN A 1 518 ? -13.695 -31.547 -2.826 1 88.12 518 GLN A O 1
ATOM 4200 N N . LEU A 1 519 ? -14.234 -30.078 -1.238 1 90.19 519 LEU A N 1
ATOM 4201 C CA . LEU A 1 519 ? -13.266 -30.656 -0.314 1 90.19 519 LEU A CA 1
ATOM 4202 C C . LEU A 1 519 ? -13.836 -31.906 0.355 1 90.19 519 LEU A C 1
ATOM 4204 O O . LEU A 1 519 ? -14.922 -31.859 0.941 1 90.19 519 LEU A O 1
ATOM 4208 N N . CYS A 1 520 ? -13.148 -33 0.143 1 89.31 520 CYS A N 1
ATOM 4209 C CA . CYS A 1 520 ? -13.602 -34.25 0.756 1 89.31 520 CYS A CA 1
ATOM 4210 C C . CYS A 1 520 ? -12.602 -34.719 1.804 1 89.31 520 CYS A C 1
ATOM 4212 O O . CYS A 1 520 ? -11.422 -34.375 1.754 1 89.31 520 CYS A O 1
ATOM 4214 N N . GLN A 1 521 ? -13.117 -35.438 2.754 1 91.25 521 GLN A N 1
ATOM 4215 C CA . GLN A 1 521 ? -12.297 -36.125 3.736 1 91.25 521 GLN A CA 1
ATOM 4216 C C . GLN A 1 521 ? -12.023 -37.562 3.309 1 91.25 521 GLN A C 1
ATOM 4218 O O . GLN A 1 521 ? -12.906 -38.25 2.758 1 91.25 521 GLN A O 1
ATOM 4223 N N . TRP A 1 522 ? -10.766 -37.969 3.502 1 89.69 522 TRP A N 1
ATOM 4224 C CA . TRP A 1 522 ? -10.312 -39.25 3.016 1 89.69 522 TRP A CA 1
ATOM 4225 C C . TRP A 1 522 ? -9.641 -40.062 4.129 1 89.69 522 TRP A C 1
ATOM 4227 O O . TRP A 1 522 ? -8.945 -39.469 4.977 1 89.69 522 TRP A O 1
ATOM 4237 N N . CYS A 1 523 ? -9.875 -41.375 4.109 1 92.69 523 CYS A N 1
ATOM 4238 C CA . CYS A 1 523 ? -9.023 -42.312 4.836 1 92.69 523 CYS A CA 1
ATOM 4239 C C . CYS A 1 523 ? -8.133 -43.094 3.877 1 92.69 523 CYS A C 1
ATOM 4241 O O . CYS A 1 523 ? -8.633 -43.719 2.934 1 92.69 523 CYS A O 1
ATOM 4243 N N . ARG A 1 524 ? -6.91 -42.969 4.129 1 90.38 524 ARG A N 1
ATOM 4244 C CA . ARG A 1 524 ? -5.949 -43.531 3.193 1 90.38 524 ARG A CA 1
ATOM 4245 C C . ARG A 1 524 ? -4.934 -44.406 3.922 1 90.38 524 ARG A C 1
ATOM 4247 O O . ARG A 1 524 ? -4.574 -44.125 5.066 1 90.38 524 ARG A O 1
ATOM 4254 N N . HIS A 1 525 ? -4.559 -45.531 3.301 1 87.44 525 HIS A N 1
ATOM 4255 C CA . HIS A 1 525 ? -3.535 -46.469 3.783 1 87.44 525 HIS A CA 1
ATOM 4256 C C . HIS A 1 525 ? -2.793 -47.125 2.625 1 87.44 525 HIS A C 1
ATOM 4258 O O . HIS A 1 525 ? -3.418 -47.625 1.689 1 87.44 525 HIS A O 1
ATOM 4264 N N . ASN A 1 526 ? -1.564 -47 2.697 1 78.44 526 ASN A N 1
ATOM 4265 C CA . ASN A 1 526 ? -0.711 -47.625 1.703 1 78.44 526 ASN A CA 1
ATOM 4266 C C . ASN A 1 526 ? -1.047 -47.156 0.29 1 78.44 526 ASN A C 1
ATOM 4268 O O . ASN A 1 526 ? -1.164 -47.969 -0.627 1 78.44 526 ASN A O 1
ATOM 4272 N N . GLY A 1 527 ? -1.439 -45.875 0.26 1 74.12 527 GLY A N 1
ATOM 4273 C CA . GLY A 1 527 ? -1.709 -45.281 -1.031 1 74.12 527 GLY A CA 1
ATOM 4274 C C . GLY A 1 527 ? -3.117 -45.531 -1.533 1 74.12 527 GLY A C 1
ATOM 4275 O O . GLY A 1 527 ? -3.469 -45.125 -2.643 1 74.12 527 GLY A O 1
ATOM 4276 N N . ARG A 1 528 ? -3.906 -46.219 -0.766 1 78.12 528 ARG A N 1
ATOM 4277 C CA . ARG A 1 528 ? -5.258 -46.562 -1.188 1 78.12 528 ARG A CA 1
ATOM 4278 C C . ARG A 1 528 ? -6.289 -45.656 -0.506 1 78.12 528 ARG A C 1
ATOM 4280 O O . ARG A 1 528 ? -6.145 -45.344 0.672 1 78.12 528 ARG A O 1
ATOM 4287 N N . ASN A 1 529 ? -7.227 -45.25 -1.291 1 85.69 529 ASN A N 1
ATOM 4288 C CA . ASN A 1 529 ? -8.391 -44.562 -0.739 1 85.69 529 ASN A CA 1
ATOM 4289 C C . ASN A 1 529 ? -9.406 -45.562 -0.174 1 85.69 529 ASN A C 1
ATOM 4291 O O . ASN A 1 529 ? -10.016 -46.312 -0.924 1 85.69 529 ASN A O 1
ATOM 4295 N N . LEU A 1 530 ? -9.539 -45.5 1.054 1 86.5 530 LEU A N 1
ATOM 4296 C CA . LEU A 1 530 ? -10.375 -46.5 1.707 1 86.5 530 LEU A CA 1
ATOM 4297 C C . LEU A 1 530 ? -11.805 -46 1.872 1 86.5 530 LEU A C 1
ATOM 4299 O O . LEU A 1 530 ? -12.758 -46.781 1.807 1 86.5 530 LEU A O 1
ATOM 4303 N N . ALA A 1 531 ? -11.914 -44.688 2.178 1 87.5 531 ALA A N 1
ATOM 4304 C CA . ALA A 1 531 ? -13.211 -44.031 2.363 1 87.5 531 ALA A CA 1
ATOM 4305 C C . ALA A 1 531 ? -13.125 -42.531 2.088 1 87.5 531 ALA A C 1
ATOM 4307 O O . ALA A 1 531 ? -12.062 -41.938 2.234 1 87.5 531 ALA A O 1
ATOM 4308 N N . HIS A 1 532 ? -14.086 -41.938 1.541 1 85.81 532 HIS A N 1
ATOM 4309 C CA . HIS A 1 532 ? -14.117 -40.469 1.436 1 85.81 532 HIS A CA 1
ATOM 4310 C C . HIS A 1 532 ? -15.547 -39.969 1.492 1 85.81 532 HIS A C 1
ATOM 4312 O O . HIS A 1 532 ? -16.5 -40.688 1.218 1 85.81 532 HIS A O 1
ATOM 4318 N N . ALA A 1 533 ? -15.75 -38.812 2.059 1 88.56 533 ALA A N 1
ATOM 4319 C CA . ALA A 1 533 ? -17.016 -38.094 2.188 1 88.56 533 ALA A CA 1
ATOM 4320 C C . ALA A 1 533 ? -16.828 -36.594 2.014 1 88.56 533 ALA A C 1
ATOM 4322 O O . ALA A 1 533 ? -15.781 -36.031 2.361 1 88.56 533 ALA A O 1
ATOM 4323 N N . PRO A 1 534 ? -17.844 -35.938 1.413 1 88.38 534 PRO A N 1
ATOM 4324 C CA . PRO A 1 534 ? -17.734 -34.5 1.273 1 88.38 534 PRO A CA 1
ATOM 4325 C C . PRO A 1 534 ? -17.609 -33.781 2.617 1 88.38 534 PRO A C 1
ATOM 4327 O O . PRO A 1 534 ? -18.25 -34.188 3.596 1 88.38 534 PRO A O 1
ATOM 4330 N N . LEU A 1 535 ? -16.734 -32.781 2.711 1 91.25 535 LEU A N 1
ATOM 4331 C CA . LEU A 1 535 ? -16.5 -32 3.928 1 91.25 535 LEU A CA 1
ATOM 4332 C C . LEU A 1 535 ? -17.031 -30.578 3.781 1 91.25 535 LEU A C 1
ATOM 4334 O O . LEU A 1 535 ? -17.828 -30.125 4.602 1 91.25 535 LEU A O 1
ATOM 4338 N N . SER A 1 536 ? -16.562 -29.859 2.797 1 90.75 536 SER A N 1
ATOM 4339 C CA . SER A 1 536 ? -16.953 -28.469 2.576 1 90.75 536 SER A CA 1
ATOM 4340 C C . SER A 1 536 ? -16.703 -28.047 1.129 1 90.75 536 SER A C 1
ATOM 4342 O O . SER A 1 536 ? -16.172 -28.828 0.333 1 90.75 536 SER A O 1
ATOM 4344 N N . SER A 1 537 ? -17.094 -26.781 0.827 1 89.69 537 SER A N 1
ATOM 4345 C CA . SER A 1 537 ? -16.766 -26.219 -0.472 1 89.69 537 SER A CA 1
ATOM 4346 C C . SER A 1 537 ? -15.266 -25.953 -0.592 1 89.69 537 SER A C 1
ATOM 4348 O O . SER A 1 537 ? -14.586 -25.734 0.413 1 89.69 537 SER A O 1
ATOM 4350 N N . ALA A 1 538 ? -14.844 -26.047 -1.745 1 86.56 538 ALA A N 1
ATOM 4351 C CA . ALA A 1 538 ? -13.43 -25.766 -2.021 1 86.56 538 ALA A CA 1
ATOM 4352 C C . ALA A 1 538 ? -13.234 -24.328 -2.486 1 86.56 538 ALA A C 1
ATOM 4354 O O . ALA A 1 538 ? -12.133 -23.938 -2.893 1 86.56 538 ALA A O 1
ATOM 4355 N N . SER A 1 539 ? -14.242 -23.531 -2.381 1 87.69 539 SER A N 1
ATOM 4356 C CA . SER A 1 539 ? -14.203 -22.156 -2.867 1 87.69 539 SER A CA 1
ATOM 4357 C C . SER A 1 539 ? -13.594 -21.219 -1.829 1 87.69 539 SER A C 1
ATOM 4359 O O . SER A 1 539 ? -13.594 -21.516 -0.634 1 87.69 539 SER A O 1
ATOM 4361 N N . ALA A 1 540 ? -13.164 -20.109 -2.344 1 86.69 540 ALA A N 1
ATOM 4362 C CA . ALA A 1 540 ? -12.578 -19.094 -1.466 1 86.69 540 ALA A CA 1
ATOM 4363 C C . ALA A 1 540 ? -13.625 -18.516 -0.522 1 86.69 540 ALA A C 1
ATOM 4365 O O . ALA A 1 540 ? -14.758 -18.25 -0.932 1 86.69 540 ALA A O 1
ATOM 4366 N N . GLY A 1 541 ? -13.211 -18.422 0.749 1 87.06 541 GLY A N 1
ATOM 4367 C CA . GLY A 1 541 ? -14.117 -17.859 1.743 1 87.06 541 GLY A CA 1
ATOM 4368 C C . GLY A 1 541 ? -14.766 -18.922 2.619 1 87.06 541 GLY A C 1
ATOM 4369 O O . GLY A 1 541 ? -15.391 -18.594 3.629 1 87.06 541 GLY A O 1
ATOM 4370 N N . THR A 1 542 ? -14.609 -20.141 2.262 1 91.06 542 THR A N 1
ATOM 4371 C CA . THR A 1 542 ? -15.211 -21.234 3.025 1 91.06 542 THR A CA 1
ATOM 4372 C C . THR A 1 542 ? -14.555 -21.344 4.398 1 91.06 542 THR A C 1
ATOM 4374 O O . THR A 1 542 ? -13.328 -21.344 4.516 1 91.06 542 THR A O 1
ATOM 4377 N N . VAL A 1 543 ? -15.352 -21.281 5.375 1 93.06 543 VAL A N 1
ATOM 4378 C CA . VAL A 1 543 ? -14.898 -21.5 6.746 1 93.06 543 VAL A CA 1
ATOM 4379 C C . VAL A 1 543 ? -15.516 -22.781 7.297 1 93.06 543 VAL A C 1
ATOM 4381 O O . VAL A 1 543 ? -16.703 -23.047 7.086 1 93.06 543 VAL A O 1
ATOM 4384 N N . SER A 1 544 ? -14.727 -23.594 7.895 1 92.38 544 SER A N 1
ATOM 4385 C CA . SER A 1 544 ? -15.219 -24.859 8.453 1 92.38 544 SER A CA 1
ATOM 4386 C C . SER A 1 544 ? -14.562 -25.156 9.797 1 92.38 544 SER A C 1
ATOM 4388 O O . SER A 1 544 ? -13.375 -24.891 9.992 1 92.38 544 SER A O 1
ATOM 4390 N N . GLN A 1 545 ? -15.305 -25.516 10.734 1 93.56 545 GLN A N 1
ATOM 4391 C CA . GLN A 1 545 ? -14.859 -25.984 12.047 1 93.56 545 GLN A CA 1
ATOM 4392 C C . GLN A 1 545 ? -15.383 -27.391 12.344 1 93.56 545 GLN A C 1
ATOM 4394 O O . GLN A 1 545 ? -16.594 -27.594 12.445 1 93.56 545 GLN A O 1
ATOM 4399 N N . ASN A 1 546 ? -14.469 -28.328 12.422 1 93.62 546 ASN A N 1
ATOM 4400 C CA . ASN A 1 546 ? -14.844 -29.734 12.625 1 93.62 546 ASN A CA 1
ATOM 4401 C C . ASN A 1 546 ? -14.008 -30.375 13.727 1 93.62 546 ASN A C 1
ATOM 4403 O O . ASN A 1 546 ? -12.812 -30.109 13.852 1 93.62 546 ASN A O 1
ATOM 4407 N N . THR A 1 547 ? -14.664 -31.188 14.469 1 94.06 547 THR A N 1
ATOM 4408 C CA . THR A 1 547 ? -13.969 -31.969 15.484 1 94.06 547 THR A CA 1
ATOM 4409 C C . THR A 1 547 ? -13.953 -33.438 15.094 1 94.06 547 THR A C 1
ATOM 4411 O O . THR A 1 547 ? -14.984 -34.031 14.742 1 94.06 547 THR A O 1
ATOM 4414 N N . TYR A 1 548 ? -12.766 -34.031 15.141 1 94 548 TYR A N 1
ATOM 4415 C CA . TYR A 1 548 ? -12.609 -35.438 14.82 1 94 548 TYR A CA 1
ATOM 4416 C C . TYR A 1 548 ? -12.094 -36.219 16.016 1 94 548 TYR A C 1
ATOM 4418 O O . TYR A 1 548 ? -11.281 -35.688 16.797 1 94 548 TYR A O 1
ATOM 4426 N N . GLY A 1 549 ? -12.562 -37.438 16.109 1 93.56 549 GLY A N 1
ATOM 4427 C CA . GLY A 1 549 ? -12.078 -38.344 17.125 1 93.56 549 GLY A CA 1
ATOM 4428 C C . GLY A 1 549 ? -11.336 -39.531 16.547 1 93.56 549 GLY A C 1
ATOM 4429 O O . GLY A 1 549 ? -11.703 -40.062 15.484 1 93.56 549 GLY A O 1
ATOM 4430 N N . PHE A 1 550 ? -10.312 -39.938 17.25 1 94.81 550 PHE A N 1
ATOM 4431 C CA . PHE A 1 550 ? -9.508 -41.062 16.828 1 94.81 550 PHE A CA 1
ATOM 4432 C C . PHE A 1 550 ? -9.383 -42.094 17.938 1 94.81 550 PHE A C 1
ATOM 4434 O O . PHE A 1 550 ? -8.938 -41.75 19.047 1 94.81 550 PHE A O 1
ATOM 4441 N N . LEU A 1 551 ? -9.797 -43.25 17.594 1 93.88 551 LEU A N 1
ATOM 4442 C CA . LEU A 1 551 ? -9.727 -44.344 18.562 1 93.88 551 LEU A CA 1
ATOM 4443 C C . LEU A 1 551 ? -8.797 -45.438 18.078 1 93.88 551 LEU A C 1
ATOM 4445 O O . LEU A 1 551 ? -9.047 -46.062 17.031 1 93.88 551 LEU A O 1
ATOM 4449 N N . LEU A 1 552 ? -7.777 -45.625 18.812 1 94 552 LEU A N 1
ATOM 4450 C CA . LEU A 1 552 ? -6.871 -46.75 18.547 1 94 552 LEU A CA 1
ATOM 4451 C C . LEU A 1 552 ? -7.148 -47.906 19.484 1 94 552 LEU A C 1
ATOM 4453 O O . LEU A 1 552 ? -7.113 -47.75 20.703 1 94 552 LEU A O 1
ATOM 4457 N N . GLU A 1 553 ? -7.457 -49 18.859 1 91.38 553 GLU A N 1
ATOM 4458 C CA . GLU A 1 553 ? -7.633 -50.25 19.609 1 91.38 553 GLU A CA 1
ATOM 4459 C C . GLU A 1 553 ? -6.52 -51.25 19.281 1 91.38 553 GLU A C 1
ATOM 4461 O O . GLU A 1 553 ? -6.578 -51.938 18.266 1 91.38 553 GLU A O 1
ATOM 4466 N N . THR A 1 554 ? -5.586 -51.375 20.156 1 90.5 554 THR A N 1
ATOM 4467 C CA . THR A 1 554 ? -4.383 -52.156 19.875 1 90.5 554 THR A CA 1
ATOM 4468 C C . THR A 1 554 ? -4.691 -53.656 19.844 1 90.5 554 THR A C 1
ATOM 4470 O O . THR A 1 554 ? -4.102 -54.406 19.062 1 90.5 554 THR A O 1
ATOM 4473 N N . GLU A 1 555 ? -5.562 -54.062 20.609 1 89.25 555 GLU A N 1
ATOM 4474 C CA . GLU A 1 555 ? -5.883 -55.5 20.656 1 89.25 555 GLU A CA 1
ATOM 4475 C C . GLU A 1 555 ? -6.625 -55.938 19.391 1 89.25 555 GLU A C 1
ATOM 4477 O O . GLU A 1 555 ? -6.363 -57 18.859 1 89.25 555 GLU A O 1
ATOM 4482 N N . GLN A 1 556 ? -7.578 -55.094 18.906 1 90.56 556 GLN A N 1
ATOM 4483 C CA . GLN A 1 556 ? -8.336 -55.406 17.703 1 90.56 556 GLN A CA 1
ATOM 4484 C C . GLN A 1 556 ? -7.59 -54.938 16.453 1 90.56 556 GLN A C 1
ATOM 4486 O O . GLN A 1 556 ? -8.031 -55.219 15.336 1 90.56 556 GLN A O 1
ATOM 4491 N N . LYS A 1 557 ? -6.5 -54.25 16.672 1 91.88 557 LYS A N 1
ATOM 4492 C CA . LYS A 1 557 ? -5.676 -53.75 15.578 1 91.88 557 LYS A CA 1
ATOM 4493 C C . LYS A 1 557 ? -6.496 -52.906 14.617 1 91.88 557 LYS A C 1
ATOM 4495 O O . LYS A 1 557 ? -6.469 -53.094 13.406 1 91.88 557 LYS A O 1
ATOM 4500 N N . ARG A 1 558 ? -7.203 -51.969 15.227 1 94.44 558 ARG A N 1
ATOM 4501 C CA . ARG A 1 558 ? -8.023 -51.094 14.398 1 94.44 558 ARG A CA 1
ATOM 4502 C C . ARG A 1 558 ? -7.902 -49.656 14.852 1 94.44 558 ARG A C 1
ATOM 4504 O O . ARG A 1 558 ? -7.629 -49.375 16.031 1 94.44 558 ARG A O 1
ATOM 4511 N N . ILE A 1 559 ? -8.016 -48.688 13.953 1 94.81 559 ILE A N 1
ATOM 4512 C CA . ILE A 1 559 ? -8.141 -47.25 14.18 1 94.81 559 ILE A CA 1
ATOM 4513 C C . ILE A 1 559 ? -9.469 -46.75 13.617 1 94.81 559 ILE A C 1
ATOM 4515 O O . ILE A 1 559 ? -9.742 -46.906 12.422 1 94.81 559 ILE A O 1
ATOM 4519 N N . THR A 1 560 ? -10.242 -46.25 14.461 1 93.69 560 THR A N 1
ATOM 4520 C CA . THR A 1 560 ? -11.539 -45.719 14.016 1 93.69 560 THR A CA 1
ATOM 4521 C C . THR A 1 560 ? -11.555 -44.188 14.039 1 93.69 560 THR A C 1
ATOM 4523 O O . THR A 1 560 ? -11.148 -43.594 15.031 1 93.69 560 THR A O 1
ATOM 4526 N N . VAL A 1 561 ? -11.984 -43.656 12.969 1 94.31 561 VAL A N 1
ATOM 4527 C CA . VAL A 1 561 ? -12.109 -42.188 12.836 1 94.31 561 VAL A CA 1
ATOM 4528 C C . VAL A 1 561 ? -13.578 -41.781 13.008 1 94.31 561 VAL A C 1
ATOM 4530 O O . VAL A 1 561 ? -14.461 -42.375 12.367 1 94.31 561 VAL A O 1
ATOM 4533 N N . TYR A 1 562 ? -13.734 -40.781 13.891 1 91.88 562 TYR A N 1
ATOM 4534 C CA . TYR A 1 562 ? -15.078 -40.281 14.141 1 91.88 562 TYR A CA 1
ATOM 4535 C C . TYR A 1 562 ? -15.195 -38.812 13.734 1 91.88 562 TYR A C 1
ATOM 4537 O O . TYR A 1 562 ? -14.273 -38.031 13.961 1 91.88 562 TYR A O 1
ATOM 4545 N N . ASP A 1 563 ? -16.266 -38.5 13.117 1 89.44 563 ASP A N 1
ATOM 4546 C CA . ASP A 1 563 ? -16.672 -37.125 12.953 1 89.44 563 ASP A CA 1
ATOM 4547 C C . ASP A 1 563 ? -17.547 -36.656 14.117 1 89.44 563 ASP A C 1
ATOM 4549 O O . ASP A 1 563 ? -18.75 -36.906 14.117 1 89.44 563 ASP A O 1
ATOM 4553 N N . CYS A 1 564 ? -16.938 -36 14.961 1 88.31 564 CYS A N 1
ATOM 4554 C CA . CYS A 1 564 ? -17.641 -35.625 16.172 1 88.31 564 CYS A CA 1
ATOM 4555 C C . CYS A 1 564 ? -18.609 -34.469 15.906 1 88.31 564 CYS A C 1
ATOM 4557 O O . CYS A 1 564 ? -19.562 -34.281 16.656 1 88.31 564 CYS A O 1
ATOM 4559 N N . THR A 1 565 ? -18.328 -33.781 14.93 1 86.81 565 THR A N 1
ATOM 4560 C CA . THR A 1 565 ? -19.219 -32.688 14.562 1 86.81 565 THR A CA 1
ATOM 4561 C C . THR A 1 565 ? -20.578 -33.219 14.094 1 86.81 565 THR A C 1
ATOM 4563 O O . THR A 1 565 ? -21.625 -32.719 14.516 1 86.81 565 THR A O 1
ATOM 4566 N N . PHE A 1 566 ? -20.516 -34.25 13.312 1 83.25 566 PHE A N 1
ATOM 4567 C CA . PHE A 1 566 ? -21.75 -34.812 12.797 1 83.25 566 PHE A CA 1
ATOM 4568 C C . PHE A 1 566 ? -22.094 -36.125 13.531 1 83.25 566 PHE A C 1
ATOM 4570 O O . PHE A 1 566 ? -23.016 -36.844 13.133 1 83.25 566 PHE A O 1
ATOM 4577 N N . LYS A 1 567 ? -21.375 -36.469 14.516 1 84.19 567 LYS A N 1
ATOM 4578 C CA . LYS A 1 567 ? -21.625 -37.594 15.414 1 84.19 567 LYS A CA 1
ATOM 4579 C C . LYS A 1 567 ? -21.75 -38.906 14.641 1 84.19 567 LYS A C 1
ATOM 4581 O O . LYS A 1 567 ? -22.703 -39.656 14.828 1 84.19 567 LYS A O 1
ATOM 4586 N N . LYS A 1 568 ? -20.812 -39.156 13.766 1 86.69 568 LYS A N 1
ATOM 4587 C CA . LYS A 1 568 ? -20.828 -40.375 12.977 1 86.69 568 LYS A CA 1
ATOM 4588 C C . LYS A 1 568 ? -19.438 -41 12.898 1 86.69 568 LYS A C 1
ATOM 4590 O O . LYS A 1 568 ? -18.438 -40.281 13.008 1 86.69 568 LYS A O 1
ATOM 4595 N N . LYS A 1 569 ? -19.484 -42.312 12.75 1 88.75 569 LYS A N 1
ATOM 4596 C CA . LYS A 1 569 ? -18.266 -43.062 12.453 1 88.75 569 LYS A CA 1
ATOM 4597 C C . LYS A 1 569 ? -17.859 -42.906 10.984 1 88.75 569 LYS A C 1
ATOM 4599 O O . LYS A 1 569 ? -18.688 -43.094 10.094 1 88.75 569 LYS A O 1
ATOM 4604 N N . PHE A 1 570 ? -16.766 -42.5 10.82 1 90.19 570 PHE A N 1
ATOM 4605 C CA . PHE A 1 570 ? -16.344 -42.25 9.453 1 90.19 570 PHE A CA 1
ATOM 4606 C C . PHE A 1 570 ? -15.789 -43.531 8.82 1 90.19 570 PHE A C 1
ATOM 4608 O O . PHE A 1 570 ? -16.297 -44 7.801 1 90.19 570 PHE A O 1
ATOM 4615 N N . TYR A 1 571 ? -14.719 -44.031 9.445 1 92.5 571 TYR A N 1
ATOM 4616 C CA . TYR A 1 571 ? -14.07 -45.219 8.891 1 92.5 571 TYR A CA 1
ATOM 4617 C C . TYR A 1 571 ? -13.227 -45.938 9.945 1 92.5 571 TYR A C 1
ATOM 4619 O O . TYR A 1 571 ? -12.742 -45.281 10.891 1 92.5 571 TYR A O 1
ATOM 4627 N N . THR A 1 572 ? -13.055 -47.281 9.742 1 92.81 572 THR A N 1
ATOM 4628 C CA . THR A 1 572 ? -12.195 -48.062 10.617 1 92.81 572 THR A CA 1
ATOM 4629 C C . THR A 1 572 ? -11.086 -48.75 9.812 1 92.81 572 THR A C 1
ATOM 4631 O O . THR A 1 572 ? -11.367 -49.531 8.891 1 92.81 572 THR A O 1
ATOM 4634 N N . PHE A 1 573 ? -9.906 -48.344 10.148 1 93.56 573 PHE A N 1
ATOM 4635 C CA . PHE A 1 573 ? -8.766 -49.094 9.602 1 93.56 573 PHE A CA 1
ATOM 4636 C C . PHE A 1 573 ? -8.602 -50.438 10.297 1 93.56 573 PHE A C 1
ATOM 4638 O O . PHE A 1 573 ? -8.656 -50.531 11.523 1 93.56 573 PHE A O 1
ATOM 4645 N N . HIS A 1 574 ? -8.375 -51.438 9.445 1 91.38 574 HIS A N 1
ATOM 4646 C CA . HIS A 1 574 ? -8.203 -52.75 10.016 1 91.38 574 HIS A CA 1
ATOM 4647 C C . HIS A 1 574 ? -6.777 -53.25 9.82 1 91.38 574 HIS A C 1
ATOM 4649 O O . HIS A 1 574 ? -6.039 -52.75 8.984 1 91.38 574 HIS A O 1
ATOM 4655 N N . ASN A 1 575 ? -6.367 -54.219 10.617 1 89.69 575 ASN A N 1
ATOM 4656 C CA . ASN A 1 575 ? -5.062 -54.875 10.562 1 89.69 575 ASN A CA 1
ATOM 4657 C C . ASN A 1 575 ? -3.93 -53.875 10.766 1 89.69 575 ASN A C 1
ATOM 4659 O O . ASN A 1 575 ? -2.955 -53.844 10.016 1 89.69 575 ASN A O 1
ATOM 4663 N N . VAL A 1 576 ? -4.199 -53 11.742 1 92.88 576 VAL A N 1
ATOM 4664 C CA . VAL A 1 576 ? -3.186 -52 12.078 1 92.88 576 VAL A CA 1
ATOM 4665 C C . VAL A 1 576 ? -2.027 -52.688 12.812 1 92.88 576 VAL A C 1
ATOM 4667 O O . VAL A 1 576 ? -2.24 -53.406 13.789 1 92.88 576 VAL A O 1
ATOM 4670 N N . ASP A 1 577 ? -0.856 -52.5 12.352 1 87.81 577 ASP A N 1
ATOM 4671 C CA . ASP A 1 577 ? 0.325 -53.062 13 1 87.81 577 ASP A CA 1
ATOM 4672 C C . ASP A 1 577 ? 0.67 -52.281 14.273 1 87.81 577 ASP A C 1
ATOM 4674 O O . ASP A 1 577 ? 1.21 -51.188 14.211 1 87.81 577 ASP A O 1
ATOM 4678 N N . VAL A 1 578 ? 0.415 -52.906 15.406 1 87.25 578 VAL A N 1
ATOM 4679 C CA . VAL A 1 578 ? 0.653 -52.25 16.688 1 87.25 578 VAL A CA 1
ATOM 4680 C C . VAL A 1 578 ? 1.855 -52.906 17.375 1 87.25 578 VAL A C 1
ATOM 4682 O O . VAL A 1 578 ? 2.018 -52.781 18.594 1 87.25 578 VAL A O 1
ATOM 4685 N N . SER A 1 579 ? 2.621 -53.594 16.562 1 82.56 579 SER A N 1
ATOM 4686 C CA . SER A 1 579 ? 3.789 -54.25 17.125 1 82.56 579 SER A CA 1
ATOM 4687 C C . SER A 1 579 ? 4.816 -53.25 17.625 1 82.56 579 SER A C 1
ATOM 4689 O O . SER A 1 579 ? 5.617 -53.562 18.516 1 82.56 579 SER A O 1
ATOM 4691 N N . ARG A 1 580 ? 4.797 -52.031 17.031 1 81.81 580 ARG A N 1
ATOM 4692 C CA . ARG A 1 580 ? 5.652 -50.938 17.453 1 81.81 580 ARG A CA 1
ATOM 4693 C C . ARG A 1 580 ? 4.82 -49.688 17.828 1 81.81 580 ARG A C 1
ATOM 4695 O O . ARG A 1 580 ? 3.656 -49.594 17.438 1 81.81 580 ARG A O 1
ATOM 4702 N N . PRO A 1 581 ? 5.441 -48.812 18.609 1 83.5 581 PRO A N 1
ATOM 4703 C CA . PRO A 1 581 ? 4.699 -47.625 19 1 83.5 581 PRO A CA 1
ATOM 4704 C C . PRO A 1 581 ? 4.211 -46.812 17.812 1 83.5 581 PRO A C 1
ATOM 4706 O O . PRO A 1 581 ? 4.922 -46.688 16.797 1 83.5 581 PRO A O 1
ATOM 4709 N N . ILE A 1 582 ? 2.955 -46.406 17.984 1 89.06 582 ILE A N 1
ATOM 4710 C CA . ILE A 1 582 ? 2.334 -45.594 16.938 1 89.06 582 ILE A CA 1
ATOM 4711 C C . ILE A 1 582 ? 2.289 -44.125 17.375 1 89.06 582 ILE A C 1
ATOM 4713 O O . ILE A 1 582 ? 1.93 -43.812 18.516 1 89.06 582 ILE A O 1
ATOM 4717 N N . TRP A 1 583 ? 2.689 -43.281 16.484 1 91.38 583 TRP A N 1
ATOM 4718 C CA . TRP A 1 583 ? 2.729 -41.844 16.781 1 91.38 583 TRP A CA 1
ATOM 4719 C C . TRP A 1 583 ? 1.635 -41.094 16.016 1 91.38 583 TRP A C 1
ATOM 4721 O O . TRP A 1 583 ? 1.558 -41.188 14.789 1 91.38 583 TRP A O 1
ATOM 4731 N N . PRO A 1 584 ? 0.76 -40.469 16.75 1 94.62 584 PRO A N 1
ATOM 4732 C CA . PRO A 1 584 ? -0.101 -39.5 16.031 1 94.62 584 PRO A CA 1
ATOM 4733 C C . PRO A 1 584 ? 0.686 -38.406 15.344 1 94.62 584 PRO A C 1
ATOM 4735 O O . PRO A 1 584 ? 1.645 -37.875 15.914 1 94.62 584 PRO A O 1
ATOM 4738 N N . VAL A 1 585 ? 0.314 -38.156 14.125 1 94.94 585 VAL A N 1
ATOM 4739 C CA . VAL A 1 585 ? 0.966 -37.094 13.344 1 94.94 585 VAL A CA 1
ATOM 4740 C C . VAL A 1 585 ? -0.079 -36.125 12.812 1 94.94 585 VAL A C 1
ATOM 4742 O O . VAL A 1 585 ? -1.213 -36.5 12.523 1 94.94 585 VAL A O 1
ATOM 4745 N N . PHE A 1 586 ? 0.32 -34.875 12.75 1 95.19 586 PHE A N 1
ATOM 4746 C CA . PHE A 1 586 ? -0.593 -33.812 12.383 1 95.19 586 PHE A CA 1
ATOM 4747 C C . PHE A 1 586 ? 0.038 -32.906 11.344 1 95.19 586 PHE A C 1
ATOM 4749 O O . PHE A 1 586 ? 1.098 -32.312 11.578 1 95.19 586 PHE A O 1
ATOM 4756 N N . GLY A 1 587 ? -0.699 -32.844 10.234 1 92.19 587 GLY A N 1
ATOM 4757 C CA . GLY A 1 587 ? -0.156 -32 9.164 1 92.19 587 GLY A CA 1
ATOM 4758 C C . GLY A 1 587 ? -1.09 -30.891 8.734 1 92.19 587 GLY A C 1
ATOM 4759 O O . GLY A 1 587 ? -2.311 -31.062 8.727 1 92.19 587 GLY A O 1
ATOM 4760 N N . CYS A 1 588 ? -0.554 -29.734 8.531 1 86.88 588 CYS A N 1
ATOM 4761 C CA . CYS A 1 588 ? -1.223 -28.594 7.914 1 86.88 588 CYS A CA 1
ATOM 4762 C C . CYS A 1 588 ? -0.551 -28.203 6.602 1 86.88 588 CYS A C 1
ATOM 4764 O O . CYS A 1 588 ? 0.671 -28.062 6.543 1 86.88 588 CYS A O 1
ATOM 4766 N N . HIS A 1 589 ? -1.421 -28.078 5.617 1 80.94 589 HIS A N 1
ATOM 4767 C CA . HIS A 1 589 ? -0.801 -27.922 4.305 1 80.94 589 HIS A CA 1
ATOM 4768 C C . HIS A 1 589 ? -1.316 -26.672 3.594 1 80.94 589 HIS A C 1
ATOM 4770 O O . HIS A 1 589 ? -2.373 -26.156 3.943 1 80.94 589 HIS A O 1
ATOM 4776 N N . TRP A 1 590 ? -0.621 -26.062 2.75 1 74.94 590 TRP A N 1
ATOM 4777 C CA . TRP A 1 590 ? -0.915 -24.984 1.819 1 74.94 590 TRP A CA 1
ATOM 4778 C C . TRP A 1 590 ? -1.25 -23.703 2.57 1 74.94 590 TRP A C 1
ATOM 4780 O O . TRP A 1 590 ? -2.373 -23.203 2.482 1 74.94 590 TRP A O 1
ATOM 4790 N N . PRO A 1 591 ? -0.275 -23.188 3.279 1 74.12 591 PRO A N 1
ATOM 4791 C CA . PRO A 1 591 ? -0.53 -21.984 4.07 1 74.12 591 PRO A CA 1
ATOM 4792 C C . PRO A 1 591 ? -0.976 -20.797 3.217 1 74.12 591 PRO A C 1
ATOM 4794 O O . PRO A 1 591 ? -1.614 -19.875 3.723 1 74.12 591 PRO A O 1
ATOM 4797 N N . SER A 1 592 ? -0.731 -20.812 1.951 1 72.88 592 SER A N 1
ATOM 4798 C CA . SER A 1 592 ? -1.085 -19.703 1.071 1 72.88 592 SER A CA 1
ATOM 4799 C C . SER A 1 592 ? -2.568 -19.734 0.714 1 72.88 592 SER A C 1
ATOM 4801 O O . SER A 1 592 ? -3.141 -18.719 0.338 1 72.88 592 SER A O 1
ATOM 4803 N N . LYS A 1 593 ? -3.135 -20.906 0.879 1 79.38 593 LYS A N 1
ATOM 4804 C CA . LYS A 1 593 ? -4.523 -21.031 0.441 1 79.38 593 LYS A CA 1
ATOM 4805 C C . LYS A 1 593 ? -5.449 -21.297 1.621 1 79.38 593 LYS A C 1
ATOM 4807 O O . LYS A 1 593 ? -6.656 -21.078 1.535 1 79.38 593 LYS A O 1
ATOM 4812 N N . VAL A 1 594 ? -4.832 -21.844 2.713 1 85.44 594 VAL A N 1
ATOM 4813 C CA . VAL A 1 594 ? -5.68 -22.281 3.818 1 85.44 594 VAL A CA 1
ATOM 4814 C C . VAL A 1 594 ? -5.102 -21.781 5.141 1 85.44 594 VAL A C 1
ATOM 4816 O O . VAL A 1 594 ? -3.934 -22.031 5.445 1 85.44 594 VAL A O 1
ATOM 4819 N N . LYS A 1 595 ? -5.879 -20.984 5.867 1 87.38 595 LYS A N 1
ATOM 4820 C CA . LYS A 1 595 ? -5.586 -20.734 7.273 1 87.38 595 LYS A CA 1
ATOM 4821 C C . LYS A 1 595 ? -6.164 -21.828 8.164 1 87.38 595 LYS A C 1
ATOM 4823 O O . LYS A 1 595 ? -7.375 -22.047 8.164 1 87.38 595 LYS A O 1
ATOM 4828 N N . ILE A 1 596 ? -5.285 -22.516 8.883 1 90.88 596 ILE A N 1
ATOM 4829 C CA . ILE A 1 596 ? -5.789 -23.688 9.609 1 90.88 596 ILE A CA 1
ATOM 4830 C C . ILE A 1 596 ? -5.211 -23.703 11.023 1 90.88 596 ILE A C 1
ATOM 4832 O O . ILE A 1 596 ? -4.039 -23.375 11.227 1 90.88 596 ILE A O 1
ATOM 4836 N N . ASP A 1 597 ? -6.059 -24 12.008 1 92.5 597 ASP A N 1
ATOM 4837 C CA . ASP A 1 597 ? -5.699 -24.297 13.391 1 92.5 597 ASP A CA 1
ATOM 4838 C C . ASP A 1 597 ? -6.137 -25.703 13.789 1 92.5 597 ASP A C 1
ATOM 4840 O O . ASP A 1 597 ? -7.32 -26.031 13.711 1 92.5 597 ASP A O 1
ATOM 4844 N N . ILE A 1 598 ? -5.133 -26.484 14.148 1 94.44 598 ILE A N 1
ATOM 4845 C CA . ILE A 1 598 ? -5.426 -27.812 14.672 1 94.44 598 ILE A CA 1
ATOM 4846 C C . ILE A 1 598 ? -5.219 -27.844 16.188 1 94.44 598 ILE A C 1
ATOM 4848 O O . ILE A 1 598 ? -4.102 -27.641 16.656 1 94.44 598 ILE A O 1
ATOM 4852 N N . THR A 1 599 ? -6.25 -28.062 16.922 1 95.44 599 THR A N 1
ATOM 4853 C CA . THR A 1 599 ? -6.184 -28.047 18.375 1 95.44 599 THR A CA 1
ATOM 4854 C C . THR A 1 599 ? -6.43 -29.453 18.938 1 95.44 599 THR A C 1
ATOM 4856 O O . THR A 1 599 ? -7.434 -30.094 18.609 1 95.44 599 THR A O 1
ATOM 4859 N N . LEU A 1 600 ? -5.512 -29.828 19.797 1 94.25 600 LEU A N 1
ATOM 4860 C CA . LEU A 1 600 ? -5.629 -31.156 20.406 1 94.25 600 LEU A CA 1
ATOM 4861 C C . LEU A 1 600 ? -6.508 -31.094 21.656 1 94.25 600 LEU A C 1
ATOM 4863 O O . LEU A 1 600 ? -6.367 -30.188 22.469 1 94.25 600 LEU A O 1
ATOM 4867 N N . LYS A 1 601 ? -7.406 -31.922 21.672 1 93.31 601 LYS A N 1
ATOM 4868 C CA . LYS A 1 601 ? -8.156 -32.219 22.891 1 93.31 601 LYS A CA 1
ATOM 4869 C C . LYS A 1 601 ? -7.781 -33.594 23.453 1 93.31 601 LYS A C 1
ATOM 4871 O O . LYS A 1 601 ? -8.234 -34.625 22.938 1 93.31 601 LYS A O 1
ATOM 4876 N N . THR A 1 602 ? -6.965 -33.531 24.438 1 90.5 602 THR A N 1
ATOM 4877 C CA . THR A 1 602 ? -6.395 -34.75 24.953 1 90.5 602 THR A CA 1
ATOM 4878 C C . THR A 1 602 ? -6.465 -34.781 26.484 1 90.5 602 THR A C 1
ATOM 4880 O O . THR A 1 602 ? -6.727 -33.75 27.109 1 90.5 602 THR A O 1
ATOM 4883 N N . GLY A 1 603 ? -6.422 -35.906 27 1 88.44 603 GLY A N 1
ATOM 4884 C CA . GLY A 1 603 ? -6.387 -36.094 28.438 1 88.44 603 GLY A CA 1
ATOM 4885 C C . GLY A 1 603 ? -7.617 -35.531 29.141 1 88.44 603 GLY A C 1
ATOM 4886 O O . GLY A 1 603 ? -8.742 -35.938 28.828 1 88.44 603 GLY A O 1
ATOM 4887 N N . ALA A 1 604 ? -7.379 -34.469 29.922 1 85.31 604 ALA A N 1
ATOM 4888 C CA . ALA A 1 604 ? -8.438 -33.938 30.766 1 85.31 604 ALA A CA 1
ATOM 4889 C C . ALA A 1 604 ? -9.367 -33.031 29.953 1 85.31 604 ALA A C 1
ATOM 4891 O O . ALA A 1 604 ? -10.484 -32.719 30.391 1 85.31 604 ALA A O 1
ATOM 4892 N N . ASP A 1 605 ? -8.938 -32.781 28.75 1 87.25 605 ASP A N 1
ATOM 4893 C CA . ASP A 1 605 ? -9.758 -31.922 27.906 1 87.25 605 ASP A CA 1
ATOM 4894 C C . ASP A 1 605 ? -10.961 -32.688 27.359 1 87.25 605 ASP A C 1
ATOM 4896 O O . ASP A 1 605 ? -11.922 -32.062 26.875 1 87.25 605 ASP A O 1
ATOM 4900 N N . ILE A 1 606 ? -10.797 -33.938 27.406 1 88.06 606 ILE A N 1
ATOM 4901 C CA . ILE A 1 606 ? -11.914 -34.781 26.953 1 88.06 606 ILE A CA 1
ATOM 4902 C C . ILE A 1 606 ? -12.867 -35.031 28.109 1 88.06 606 ILE A C 1
ATOM 4904 O O . ILE A 1 606 ? -12.562 -35.844 29 1 88.06 606 ILE A O 1
ATOM 4908 N N . VAL A 1 607 ? -13.984 -34.406 28.172 1 80.75 607 VAL A N 1
ATOM 4909 C CA . VAL A 1 607 ? -14.922 -34.469 29.297 1 80.75 607 VAL A CA 1
ATOM 4910 C C . VAL A 1 607 ? -15.766 -35.75 29.188 1 80.75 607 VAL A C 1
ATOM 4912 O O . VAL A 1 607 ? -16.078 -36.375 30.203 1 80.75 607 VAL A O 1
ATOM 4915 N N . SER A 1 608 ? -16.203 -36.062 27.938 1 82.12 608 SER A N 1
ATOM 4916 C CA . SER A 1 608 ? -16.969 -37.281 27.734 1 82.12 608 SER A CA 1
ATOM 4917 C C . SER A 1 608 ? -16.75 -37.844 26.344 1 82.12 608 SER A C 1
ATOM 4919 O O . SER A 1 608 ? -16.469 -37.094 25.391 1 82.12 608 SER A O 1
ATOM 4921 N N . ILE A 1 609 ? -16.703 -39.125 26.328 1 80.19 609 ILE A N 1
ATOM 4922 C CA . ILE A 1 609 ? -16.609 -39.812 25.047 1 80.19 609 ILE A CA 1
ATOM 4923 C C . ILE A 1 609 ? -18.016 -40.094 24.5 1 80.19 609 ILE A C 1
ATOM 4925 O O . ILE A 1 609 ? -18.875 -40.625 25.219 1 80.19 609 ILE A O 1
ATOM 4929 N N . PRO A 1 610 ? -18.328 -39.562 23.406 1 72.06 610 PRO A N 1
ATOM 4930 C CA . PRO A 1 610 ? -19.688 -39.688 22.891 1 72.06 610 PRO A CA 1
ATOM 4931 C C . PRO A 1 610 ? -20.188 -41.125 22.875 1 72.06 610 PRO A C 1
ATOM 4933 O O . PRO A 1 610 ? -19.406 -42.062 22.656 1 72.06 610 PRO A O 1
ATOM 4936 N N . ASN A 1 611 ? -21.438 -41.406 23.109 1 68.75 611 ASN A N 1
ATOM 4937 C CA . ASN A 1 611 ? -22.094 -42.688 23.234 1 68.75 611 ASN A CA 1
ATOM 4938 C C . ASN A 1 611 ? -22.031 -43.469 21.938 1 68.75 611 ASN A C 1
ATOM 4940 O O . ASN A 1 611 ? -22 -44.719 21.969 1 68.75 611 ASN A O 1
ATOM 4944 N N . TYR A 1 612 ? -22.047 -42.75 20.797 1 65.19 612 TYR A N 1
ATOM 4945 C CA . TYR A 1 612 ? -22.047 -43.469 19.516 1 65.19 612 TYR A CA 1
ATOM 4946 C C . TYR A 1 612 ? -20.734 -44.188 19.297 1 65.19 612 TYR A C 1
ATOM 4948 O O . TYR A 1 612 ? -20.625 -45 18.375 1 65.19 612 TYR A O 1
ATOM 4956 N N . MET A 1 613 ? -19.828 -43.938 20.172 1 69.69 613 MET A N 1
ATOM 4957 C CA . MET A 1 613 ? -18.547 -44.594 20.078 1 69.69 613 MET A CA 1
ATOM 4958 C C . MET A 1 613 ? -18.562 -45.906 20.875 1 69.69 613 MET A C 1
ATOM 4960 O O . MET A 1 613 ? -17.781 -46.812 20.594 1 69.69 613 MET A O 1
ATOM 4964 N N . ARG A 1 614 ? -19.391 -46 21.938 1 58.44 614 ARG A N 1
ATOM 4965 C CA . ARG A 1 614 ? -19.469 -47.156 22.828 1 58.44 614 ARG A CA 1
ATOM 4966 C C . ARG A 1 614 ? -20.188 -48.344 22.156 1 58.44 614 ARG A C 1
ATOM 4968 O O . ARG A 1 614 ? -19.859 -49.5 22.422 1 58.44 614 ARG A O 1
ATOM 4975 N N . THR A 1 615 ? -21.25 -48.031 21.391 1 49.41 615 THR A N 1
ATOM 4976 C CA . THR A 1 615 ? -22.094 -49.125 20.875 1 49.41 615 THR A CA 1
ATOM 4977 C C . THR A 1 615 ? -21.344 -49.938 19.828 1 49.41 615 THR A C 1
ATOM 4979 O O . THR A 1 615 ? -21.766 -51.031 19.469 1 49.41 615 THR A O 1
ATOM 4982 N N . SER A 1 616 ? -20.422 -49.438 19.219 1 44.25 616 SER A N 1
ATOM 4983 C CA . SER A 1 616 ? -19.891 -50.219 18.125 1 44.25 616 SER A CA 1
ATOM 4984 C C . SER A 1 616 ? -19.109 -51.438 18.656 1 44.25 616 SER A C 1
ATOM 4986 O O . SER A 1 616 ? -18.672 -52.281 17.891 1 44.25 616 SER A O 1
ATOM 4988 N N . SER A 1 617 ? -18.734 -51.406 19.891 1 39.22 617 SER A N 1
ATOM 4989 C CA . SER A 1 617 ? -17.969 -52.562 20.359 1 39.22 617 SER A CA 1
ATOM 4990 C C . SER A 1 617 ? -18.875 -53.781 20.547 1 39.22 617 SER A C 1
ATOM 4992 O O . SER A 1 617 ? -18.375 -54.906 20.75 1 39.22 617 SER A O 1
ATOM 4994 N N . THR A 1 618 ? -20.094 -53.656 20.953 1 34.62 618 THR A N 1
ATOM 4995 C CA . THR A 1 618 ? -20.859 -54.844 21.328 1 34.62 618 THR A CA 1
ATOM 4996 C C . THR A 1 618 ? -21.297 -55.594 20.078 1 34.62 618 THR A C 1
ATOM 4998 O O . THR A 1 618 ? -21.875 -56.688 20.188 1 34.62 618 THR A O 1
ATOM 5001 N N . MET A 1 619 ? -21.547 -54.875 18.969 1 30.34 619 MET A N 1
ATOM 5002 C CA . MET A 1 619 ? -22.094 -55.719 17.922 1 30.34 619 MET A CA 1
ATOM 5003 C C . MET A 1 619 ? -21 -56.562 17.25 1 30.34 619 MET A C 1
ATOM 5005 O O . MET A 1 619 ? -21.234 -57.156 16.219 1 30.34 619 MET A O 1
ATOM 5009 N N . ALA A 1 620 ? -19.859 -56.75 17.969 1 28.11 620 ALA A N 1
ATOM 5010 C CA . ALA A 1 620 ? -19.234 -58 17.516 1 28.11 620 ALA A CA 1
ATOM 5011 C C . ALA A 1 620 ? -19.812 -59.188 18.25 1 28.11 620 ALA A C 1
ATOM 5013 O O . ALA A 1 620 ? -20 -59.156 19.469 1 28.11 620 ALA A O 1
ATOM 5014 N N . MET B 1 1 ? -16.469 71.375 16.516 1 29.5 1 MET B N 1
ATOM 5015 C CA . MET B 1 1 ? -17.516 71 17.453 1 29.5 1 MET B CA 1
ATOM 5016 C C . MET B 1 1 ? -17.109 69.875 18.328 1 29.5 1 MET B C 1
ATOM 5018 O O . MET B 1 1 ? -16.766 68.812 17.828 1 29.5 1 MET B O 1
ATOM 5022 N N . ASN B 1 2 ? -16.438 70.188 19.312 1 38.69 2 ASN B N 1
ATOM 5023 C CA . ASN B 1 2 ? -15.852 69.25 20.281 1 38.69 2 ASN B CA 1
ATOM 5024 C C . ASN B 1 2 ? -16.844 68.188 20.703 1 38.69 2 ASN B C 1
ATOM 5026 O O . ASN B 1 2 ? -17.891 68.5 21.266 1 38.69 2 ASN B O 1
ATOM 5030 N N . LYS B 1 3 ? -17.047 67.312 19.953 1 50.81 3 LYS B N 1
ATOM 5031 C CA . LYS B 1 3 ? -18.031 66.25 20.203 1 50.81 3 LYS B CA 1
ATOM 5032 C C . LYS B 1 3 ? -18 65.812 21.672 1 50.81 3 LYS B C 1
ATOM 5034 O O . LYS B 1 3 ? -16.953 65.438 22.188 1 50.81 3 LYS B O 1
ATOM 5039 N N . MET B 1 4 ? -18.891 66.312 22.391 1 59.59 4 MET B N 1
ATOM 5040 C CA . MET B 1 4 ? -19.141 66.062 23.797 1 59.59 4 MET B CA 1
ATOM 5041 C C . MET B 1 4 ? -19.156 64.562 24.047 1 59.59 4 MET B C 1
ATOM 5043 O O . MET B 1 4 ? -19.844 63.812 23.328 1 59.59 4 MET B O 1
ATOM 5047 N N . LEU B 1 5 ? -18.219 64 24.562 1 68.25 5 LEU B N 1
ATOM 5048 C CA . LEU B 1 5 ? -18.156 62.594 24.906 1 68.25 5 LEU B CA 1
ATOM 5049 C C . LEU B 1 5 ? -19.5 62.094 25.469 1 68.25 5 LEU B C 1
ATOM 5051 O O . LEU B 1 5 ? -20.078 62.75 26.344 1 68.25 5 LEU B O 1
ATOM 5055 N N . ARG B 1 6 ? -20.25 61.188 24.609 1 66.88 6 ARG B N 1
ATOM 5056 C CA . ARG B 1 6 ? -21.469 60.562 25.094 1 66.88 6 ARG B CA 1
ATOM 5057 C C . ARG B 1 6 ? -21.172 59.438 26.078 1 66.88 6 ARG B C 1
ATOM 5059 O O . ARG B 1 6 ? -20.141 58.781 25.969 1 66.88 6 ARG B O 1
ATOM 5066 N N . ALA B 1 7 ? -21.906 59.5 27.156 1 71.88 7 ALA B N 1
ATOM 5067 C CA . ALA B 1 7 ? -21.766 58.438 28.141 1 71.88 7 ALA B CA 1
ATOM 5068 C C . ALA B 1 7 ? -21.672 57.062 27.484 1 71.88 7 ALA B C 1
ATOM 5070 O O . ALA B 1 7 ? -20.969 56.188 27.969 1 71.88 7 ALA B O 1
ATOM 5071 N N . GLU B 1 8 ? -22.266 56.906 26.375 1 72.44 8 GLU B N 1
ATOM 5072 C CA . GLU B 1 8 ? -22.297 55.625 25.672 1 72.44 8 GLU B CA 1
ATOM 5073 C C . GLU B 1 8 ? -20.938 55.312 25.031 1 72.44 8 GLU B C 1
ATOM 5075 O O . GLU B 1 8 ? -20.625 54.156 24.75 1 72.44 8 GLU B O 1
ATOM 5080 N N . ASP B 1 9 ? -20.219 56.375 24.859 1 71.25 9 ASP B N 1
ATOM 5081 C CA . ASP B 1 9 ? -18.938 56.219 24.188 1 71.25 9 ASP B CA 1
ATOM 5082 C C . ASP B 1 9 ? -17.859 55.719 25.156 1 71.25 9 ASP B C 1
ATOM 5084 O O . ASP B 1 9 ? -16.797 55.281 24.719 1 71.25 9 ASP B O 1
ATOM 5088 N N . VAL B 1 10 ? -18.172 55.812 26.422 1 74.69 10 VAL B N 1
ATOM 5089 C CA . VAL B 1 10 ? -17.188 55.375 27.406 1 74.69 10 VAL B CA 1
ATOM 5090 C C . VAL B 1 10 ? -17.344 53.906 27.703 1 74.69 10 VAL B C 1
ATOM 5092 O O . VAL B 1 10 ? -18.438 53.438 28.047 1 74.69 10 VAL B O 1
ATOM 5095 N N . LYS B 1 11 ? -16.344 53.156 27.422 1 72.06 11 LYS B N 1
ATOM 5096 C CA . LYS B 1 11 ? -16.391 51.719 27.703 1 72.06 11 LYS B CA 1
ATOM 5097 C C . LYS B 1 11 ? -16.438 51.438 29.203 1 72.06 11 LYS B C 1
ATOM 5099 O O . LYS B 1 11 ? -15.586 51.938 29.953 1 72.06 11 LYS B O 1
ATOM 5104 N N . GLU B 1 12 ? -17.406 50.719 29.656 1 71 12 GLU B N 1
ATOM 5105 C CA . GLU B 1 12 ? -17.641 50.438 31.078 1 71 12 GLU B CA 1
ATOM 5106 C C . GLU B 1 12 ? -16.438 49.719 31.688 1 71 12 GLU B C 1
ATOM 5108 O O . GLU B 1 12 ? -16.203 49.812 32.906 1 71 12 GLU B O 1
ATOM 5113 N N . GLU B 1 13 ? -15.656 49.125 30.828 1 72.81 13 GLU B N 1
ATOM 5114 C CA . GLU B 1 13 ? -14.461 48.438 31.297 1 72.81 13 GLU B CA 1
ATOM 5115 C C . GLU B 1 13 ? -13.445 49.406 31.875 1 72.81 13 GLU B C 1
ATOM 5117 O O . GLU B 1 13 ? -12.617 49.031 32.719 1 72.81 13 GLU B O 1
ATOM 5122 N N . PHE B 1 14 ? -13.688 50.531 31.469 1 74.44 14 PHE B N 1
ATOM 5123 C CA . PHE B 1 14 ? -12.789 51.594 31.906 1 74.44 14 PHE B CA 1
ATOM 5124 C C . PHE B 1 14 ? -13.039 51.938 33.375 1 74.44 14 PHE B C 1
ATOM 5126 O O . PHE B 1 14 ? -12.156 52.5 34.062 1 74.44 14 PHE B O 1
ATOM 5133 N N . LEU B 1 15 ? -14.164 51.469 33.875 1 78 15 LEU B N 1
ATOM 5134 C CA . LEU B 1 15 ? -14.578 51.906 35.188 1 78 15 LEU B CA 1
ATOM 5135 C C . LEU B 1 15 ? -14.273 50.844 36.25 1 78 15 LEU B C 1
ATOM 5137 O O . LEU B 1 15 ? -14.359 51.094 37.438 1 78 15 LEU B O 1
ATOM 5141 N N . LEU B 1 16 ? -13.828 49.719 35.719 1 85.69 16 LEU B N 1
ATOM 5142 C CA . LEU B 1 16 ? -13.594 48.594 36.625 1 85.69 16 LEU B CA 1
ATOM 5143 C C . LEU B 1 16 ? -12.117 48.219 36.625 1 85.69 16 LEU B C 1
ATOM 5145 O O . LEU B 1 16 ? -11.453 48.281 35.594 1 85.69 16 LEU B O 1
ATOM 5149 N N . CYS B 1 17 ? -11.633 47.906 37.75 1 89.88 17 CYS B N 1
ATOM 5150 C CA . CYS B 1 17 ? -10.305 47.312 37.812 1 89.88 17 CYS B CA 1
ATOM 5151 C C . CYS B 1 17 ? -10.32 45.906 37.25 1 89.88 17 CYS B C 1
ATOM 5153 O O . CYS B 1 17 ? -11.18 45.094 37.594 1 89.88 17 CYS B O 1
ATOM 5155 N N . CYS B 1 18 ? -9.492 45.594 36.438 1 85.44 18 CYS B N 1
ATOM 5156 C CA . CYS B 1 18 ? -9.5 44.344 35.719 1 85.44 18 CYS B CA 1
ATOM 5157 C C . CYS B 1 18 ? -9.109 43.188 36.625 1 85.44 18 CYS B C 1
ATOM 5159 O O . CYS B 1 18 ? -9.344 42.031 36.312 1 85.44 18 CYS B O 1
ATOM 5161 N N . ILE B 1 19 ? -8.625 43.438 37.812 1 88.81 19 ILE B N 1
ATOM 5162 C CA . ILE B 1 19 ? -8.18 42.406 38.75 1 88.81 19 ILE B CA 1
ATOM 5163 C C . ILE B 1 19 ? -9.305 42.062 39.719 1 88.81 19 ILE B C 1
ATOM 5165 O O . ILE B 1 19 ? -9.734 40.906 39.781 1 88.81 19 ILE B O 1
ATOM 5169 N N . CYS B 1 20 ? -9.836 43.094 40.438 1 90.44 20 CYS B N 1
ATOM 5170 C CA . CYS B 1 20 ? -10.836 42.812 41.469 1 90.44 20 CYS B CA 1
ATOM 5171 C C . CYS B 1 20 ? -12.242 43.062 40.938 1 90.44 20 CYS B C 1
ATOM 5173 O O . CYS B 1 20 ? -13.227 42.656 41.562 1 90.44 20 CYS B O 1
ATOM 5175 N N . THR B 1 21 ? -12.469 43.812 39.875 1 88 21 THR B N 1
ATOM 5176 C CA . THR B 1 21 ? -13.727 44.062 39.188 1 88 21 THR B CA 1
ATOM 5177 C C . THR B 1 21 ? -14.594 45.031 40 1 88 21 THR B C 1
ATOM 5179 O O . THR B 1 21 ? -15.812 45.062 39.812 1 88 21 THR B O 1
ATOM 5182 N N . LYS B 1 22 ? -13.891 45.656 40.812 1 87.12 22 LYS B N 1
ATOM 5183 C CA . LYS B 1 22 ? -14.609 46.688 41.562 1 87.12 22 LYS B CA 1
ATOM 5184 C C . LYS B 1 22 ? -14.492 48.062 40.906 1 87.12 22 LYS B C 1
ATOM 5186 O O . LYS B 1 22 ? -13.562 48.281 40.125 1 87.12 22 LYS B O 1
ATOM 5191 N N . ASP B 1 23 ? -15.398 48.906 41.188 1 83.69 23 ASP B N 1
ATOM 5192 C CA . ASP B 1 23 ? -15.352 50.281 40.656 1 83.69 23 ASP B CA 1
ATOM 5193 C C . ASP B 1 23 ? -14.203 51.062 41.281 1 83.69 23 ASP B C 1
ATOM 5195 O O . ASP B 1 23 ? -13.938 50.938 42.5 1 83.69 23 ASP B O 1
ATOM 5199 N N . PHE B 1 24 ? -13.539 51.781 40.438 1 89.12 24 PHE B N 1
ATOM 5200 C CA . PHE B 1 24 ? -12.531 52.688 40.969 1 89.12 24 PHE B CA 1
ATOM 5201 C C . PHE B 1 24 ? -13.18 53.75 41.844 1 89.12 24 PHE B C 1
ATOM 5203 O O . PHE B 1 24 ? -14.289 54.188 41.594 1 89.12 24 PHE B O 1
ATOM 5210 N N . ASP B 1 25 ? -12.555 54 42.969 1 83.81 25 ASP B N 1
ATOM 5211 C CA . ASP B 1 25 ? -13.047 55.031 43.875 1 83.81 25 ASP B CA 1
ATOM 5212 C C . ASP B 1 25 ? -11.898 55.875 44.406 1 83.81 25 ASP B C 1
ATOM 5214 O O . ASP B 1 25 ? -10.766 55.812 43.938 1 83.81 25 ASP B O 1
ATOM 5218 N N . GLU B 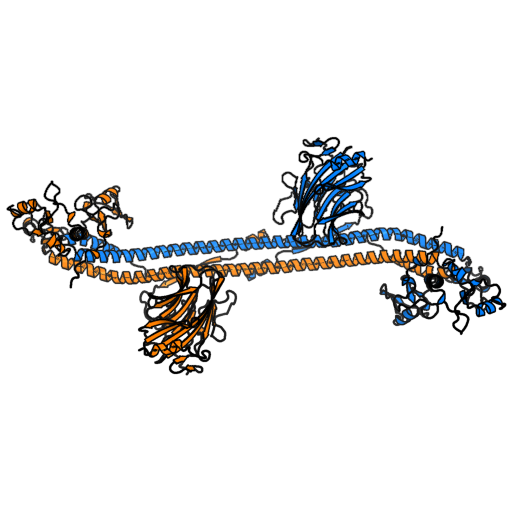1 26 ? -12.203 56.812 45.281 1 82.56 26 GLU B N 1
ATOM 5219 C CA . GLU B 1 26 ? -11.188 57.719 45.781 1 82.56 26 GLU B CA 1
ATOM 5220 C C . GLU B 1 26 ? -10.633 57.25 47.125 1 82.56 26 GLU B C 1
ATOM 5222 O O . GLU B 1 26 ? -9.797 57.938 47.719 1 82.56 26 GLU B O 1
ATOM 5227 N N . ASP B 1 27 ? -10.93 56.062 47.5 1 85.31 27 ASP B N 1
ATOM 5228 C CA . ASP B 1 27 ? -10.523 55.594 48.812 1 85.31 27 ASP B CA 1
ATOM 5229 C C . ASP B 1 27 ? -9.703 54.312 48.719 1 85.31 27 ASP B C 1
ATOM 5231 O O . ASP B 1 27 ? -8.477 54.344 48.688 1 85.31 27 ASP B O 1
ATOM 5235 N N . LEU B 1 28 ? -10.375 53.281 48.469 1 87.81 28 LEU B N 1
ATOM 5236 C CA . LEU B 1 28 ? -9.727 51.969 48.469 1 87.81 28 LEU B CA 1
ATOM 5237 C C . LEU B 1 28 ? -9.312 51.562 47.062 1 87.81 28 LEU B C 1
ATOM 5239 O O . LEU B 1 28 ? -8.266 50.938 46.875 1 87.81 28 LEU B O 1
ATOM 5243 N N . HIS B 1 29 ? -10.078 51.938 46.156 1 92.69 29 HIS B N 1
ATOM 5244 C CA . HIS B 1 29 ? -9.836 51.5 44.781 1 92.69 29 HIS B CA 1
ATOM 5245 C C . HIS B 1 29 ? -9.438 52.688 43.875 1 92.69 29 HIS B C 1
ATOM 5247 O O . HIS B 1 29 ? -10 52.875 42.812 1 92.69 29 HIS B O 1
ATOM 5253 N N . VAL B 1 30 ? -8.414 53.406 44.375 1 91.69 30 VAL B N 1
ATOM 5254 C CA . VAL B 1 30 ? -7.902 54.562 43.625 1 91.69 30 VAL B CA 1
ATOM 5255 C C . VAL B 1 30 ? -7.145 54.062 42.375 1 91.69 30 VAL B C 1
ATOM 5257 O O . VAL B 1 30 ? -6.242 53.25 42.5 1 91.69 30 VAL B O 1
ATOM 5260 N N . PRO B 1 31 ? -7.559 54.5 41.219 1 93.12 31 PRO B N 1
ATOM 5261 C CA . PRO B 1 31 ? -6.84 54.094 40.031 1 93.12 31 PRO B CA 1
ATOM 5262 C C . PRO B 1 31 ? -5.449 54.719 39.938 1 93.12 31 PRO B C 1
ATOM 5264 O O . PRO B 1 31 ? -5.301 55.938 40.031 1 93.12 31 PRO B O 1
ATOM 5267 N N . ARG B 1 32 ? -4.461 53.906 39.781 1 93.56 32 ARG B N 1
ATOM 5268 C CA . ARG B 1 32 ? -3.09 54.406 39.656 1 93.56 32 ARG B CA 1
ATOM 5269 C C . ARG B 1 32 ? -2.451 53.844 38.375 1 93.56 32 ARG B C 1
ATOM 5271 O O . ARG B 1 32 ? -2.676 52.688 38 1 93.56 32 ARG B O 1
ATOM 5278 N N . VAL B 1 33 ? -1.681 54.688 37.719 1 94.56 33 VAL B N 1
ATOM 5279 C CA . VAL B 1 33 ? -1.093 54.344 36.406 1 94.56 33 VAL B CA 1
ATOM 5280 C C . VAL B 1 33 ? 0.341 53.844 36.625 1 94.56 33 VAL B C 1
ATOM 5282 O O . VAL B 1 33 ? 1.169 54.562 37.188 1 94.56 33 VAL B O 1
ATOM 5285 N N . LEU B 1 34 ? 0.641 52.688 36.156 1 93.12 34 LEU B N 1
ATOM 5286 C CA . LEU B 1 34 ? 1.994 52.125 36.156 1 93.12 34 LEU B CA 1
ATOM 5287 C C . LEU B 1 34 ? 2.83 52.688 35.031 1 93.12 34 LEU B C 1
ATOM 5289 O O . LEU B 1 34 ? 2.287 53.281 34.094 1 93.12 34 LEU B O 1
ATOM 5293 N N . PRO B 1 35 ? 4.18 52.531 35.094 1 91.56 35 PRO B N 1
ATOM 5294 C CA . PRO B 1 35 ? 5.023 53.062 34.031 1 91.56 35 PRO B CA 1
ATOM 5295 C C . PRO B 1 35 ? 4.699 52.469 32.656 1 91.56 35 PRO B C 1
ATOM 5297 O O . PRO B 1 35 ? 4.961 53.094 31.625 1 91.56 35 PRO B O 1
ATOM 5300 N N . CYS B 1 36 ? 4.055 51.312 32.625 1 91.94 36 CYS B N 1
ATOM 5301 C CA . CYS B 1 36 ? 3.65 50.656 31.391 1 91.94 36 CYS B CA 1
ATOM 5302 C C . CYS B 1 36 ? 2.316 51.188 30.891 1 91.94 36 CYS B C 1
ATOM 5304 O O . CYS B 1 36 ? 1.811 50.781 29.844 1 91.94 36 CYS B O 1
ATOM 5306 N N . LEU B 1 37 ? 1.681 52.125 31.656 1 92.44 37 LEU B N 1
ATOM 5307 C CA . LEU B 1 37 ? 0.469 52.875 31.359 1 92.44 37 LEU B CA 1
ATOM 5308 C C . LEU B 1 37 ? -0.774 52.031 31.609 1 92.44 37 LEU B C 1
ATOM 5310 O O . LEU B 1 37 ? -1.882 52.438 31.234 1 92.44 37 LEU B O 1
ATOM 5314 N N . HIS B 1 38 ? -0.572 50.875 32.281 1 90.38 38 HIS B N 1
ATOM 5315 C CA . HIS B 1 38 ? -1.729 50.125 32.75 1 90.38 38 HIS B CA 1
ATOM 5316 C C . HIS B 1 38 ? -2.207 50.625 34.125 1 90.38 38 HIS B C 1
ATOM 5318 O O . HIS B 1 38 ? -1.393 51 34.969 1 90.38 38 HIS B O 1
ATOM 5324 N N . THR B 1 39 ? -3.508 50.688 34.25 1 92.81 39 THR B N 1
ATOM 5325 C CA . THR B 1 39 ? -4.098 51.25 35.469 1 92.81 39 THR B CA 1
ATOM 5326 C C . THR B 1 39 ? -4.742 50.156 36.312 1 92.81 39 THR B C 1
ATOM 5328 O O . THR B 1 39 ? -5.469 49.312 35.781 1 92.81 39 THR B O 1
ATOM 5331 N N . PHE B 1 40 ? -4.426 50.156 37.594 1 92.88 40 PHE B N 1
ATOM 5332 C CA . PHE B 1 40 ? -5.02 49.25 38.562 1 92.88 40 PHE B CA 1
ATOM 5333 C C . PHE B 1 40 ? -5.379 50 39.844 1 92.88 40 PHE B C 1
ATOM 5335 O O . PHE B 1 40 ? -4.91 51.125 40.062 1 92.88 40 PHE B O 1
ATOM 5342 N N . CYS B 1 41 ? -6.281 49.469 40.594 1 93.88 41 CYS B N 1
ATOM 5343 C CA . CYS B 1 41 ? -6.672 50.125 41.844 1 93.88 41 CYS B CA 1
ATOM 5344 C C . CYS B 1 41 ? -5.617 49.906 42.906 1 93.88 41 CYS B C 1
ATOM 5346 O O . CYS B 1 41 ? -4.879 48.938 42.906 1 93.88 41 CYS B O 1
ATOM 5348 N N . GLN B 1 42 ? -5.551 50.75 43.812 1 93.69 42 GLN B N 1
ATOM 5349 C CA . GLN B 1 42 ? -4.562 50.75 44.875 1 93.69 42 GLN B CA 1
ATOM 5350 C C . GLN B 1 42 ? -4.621 49.469 45.719 1 93.69 42 GLN B C 1
ATOM 5352 O O . GLN B 1 42 ? -3.588 48.938 46.094 1 93.69 42 GLN B O 1
ATOM 5357 N N . SER B 1 43 ? -5.805 48.938 45.969 1 93.81 43 SER B N 1
ATOM 5358 C CA . SER B 1 43 ? -5.977 47.719 46.75 1 93.81 43 SER B CA 1
ATOM 5359 C C . SER B 1 43 ? -5.328 46.531 46.062 1 93.81 43 SER B C 1
ATOM 5361 O O . SER B 1 43 ? -4.645 45.719 46.688 1 93.81 43 SER B O 1
ATOM 5363 N N . CYS B 1 44 ? -5.586 46.406 44.844 1 93.94 44 CYS B N 1
ATOM 5364 C CA . CYS B 1 44 ? -5.035 45.281 44.062 1 93.94 44 CYS B CA 1
ATOM 5365 C C . CYS B 1 44 ? -3.523 45.406 43.938 1 93.94 44 CYS B C 1
ATOM 5367 O O . CYS B 1 44 ? -2.807 44.406 43.969 1 93.94 44 CYS B O 1
ATOM 5369 N N . LEU B 1 45 ? -3 46.656 43.719 1 93.56 45 LEU B N 1
ATOM 5370 C CA . LEU B 1 45 ? -1.562 46.875 43.625 1 93.56 45 LEU B CA 1
ATOM 5371 C C . LEU B 1 45 ? -0.855 46.438 44.906 1 93.56 45 LEU B C 1
ATOM 5373 O O . LEU B 1 45 ? 0.244 45.875 44.844 1 93.56 45 LEU B O 1
ATOM 5377 N N . ARG B 1 46 ? -1.53 46.656 45.969 1 91.31 46 ARG B N 1
ATOM 5378 C CA . ARG B 1 46 ? -0.954 46.281 47.25 1 91.31 46 ARG B CA 1
ATOM 5379 C C . ARG B 1 46 ? -0.867 44.75 47.406 1 91.31 46 ARG B C 1
ATOM 5381 O O . ARG B 1 46 ? 0.113 44.219 47.938 1 91.31 46 ARG B O 1
ATOM 5388 N N . LYS B 1 47 ? -1.871 44.125 46.938 1 91.56 47 LYS B N 1
ATOM 5389 C CA . LYS B 1 47 ? -1.92 42.656 47 1 91.56 47 LYS B CA 1
ATOM 5390 C C . LYS B 1 47 ? -0.877 42.031 46.094 1 91.56 47 LYS B C 1
ATOM 5392 O O . LYS B 1 47 ? -0.385 40.938 46.375 1 91.56 47 LYS B O 1
ATOM 5397 N N . MET B 1 48 ? -0.576 42.656 45.062 1 90.19 48 MET B N 1
ATOM 5398 C CA . MET B 1 48 ? 0.303 42.094 44.031 1 90.19 48 MET B CA 1
ATOM 5399 C C . MET B 1 48 ? 1.768 42.312 44.375 1 90.19 48 MET B C 1
ATOM 5401 O O . MET B 1 48 ? 2.66 41.719 43.781 1 90.19 48 MET B O 1
ATOM 5405 N N . LEU B 1 49 ? 1.952 43.219 45.312 1 88.62 49 LEU B N 1
ATOM 5406 C CA . LEU B 1 49 ? 3.311 43.594 45.719 1 88.62 49 LEU B CA 1
ATOM 5407 C C . LEU B 1 49 ? 4.035 42.406 46.344 1 88.62 49 LEU B C 1
ATOM 5409 O O . LEU B 1 49 ? 3.521 41.781 47.25 1 88.62 49 LEU B O 1
ATOM 5413 N N . LYS B 1 50 ? 5.059 42 45.719 1 86.44 50 LYS B N 1
ATOM 5414 C CA . LYS B 1 50 ? 5.949 40.969 46.25 1 86.44 50 LYS B CA 1
ATOM 5415 C C . LYS B 1 50 ? 7.262 41.562 46.719 1 86.44 50 LYS B C 1
ATOM 5417 O O . LYS B 1 50 ? 8.219 41.688 45.969 1 86.44 50 LYS B O 1
ATOM 5422 N N . GLY B 1 51 ? 7.375 41.875 48 1 83.88 51 GLY B N 1
ATOM 5423 C CA . GLY B 1 51 ? 8.523 42.594 48.5 1 83.88 51 GLY B CA 1
ATOM 5424 C C . GLY B 1 51 ? 8.617 44.031 47.969 1 83.88 51 GLY B C 1
ATOM 5425 O O . GLY B 1 51 ? 7.762 44.844 48.281 1 83.88 51 GLY B O 1
ATOM 5426 N N . GLU B 1 52 ? 9.578 44.219 47.062 1 88.38 52 GLU B N 1
ATOM 5427 C CA . GLU B 1 52 ? 9.75 45.531 46.5 1 88.38 52 GLU B CA 1
ATOM 5428 C C . GLU B 1 52 ? 9.492 45.531 45 1 88.38 52 GLU B C 1
ATOM 5430 O O . GLU B 1 52 ? 9.672 46.562 44.312 1 88.38 52 GLU B O 1
ATOM 5435 N N . VAL B 1 53 ? 9.016 44.375 44.656 1 91.56 53 VAL B N 1
ATOM 5436 C CA . VAL B 1 53 ? 8.82 44.219 43.219 1 91.56 53 VAL B CA 1
ATOM 5437 C C . VAL B 1 53 ? 7.328 44.094 42.906 1 91.56 53 VAL B C 1
ATOM 5439 O O . VAL B 1 53 ? 6.613 43.344 43.562 1 91.56 53 VAL B O 1
ATOM 5442 N N . LEU B 1 54 ? 6.863 44.875 41.906 1 92.44 54 LEU B N 1
ATOM 5443 C CA . LEU B 1 54 ? 5.473 44.844 41.469 1 92.44 54 LEU B CA 1
ATOM 5444 C C . LEU B 1 54 ? 5.383 44.438 40 1 92.44 54 LEU B C 1
ATOM 5446 O O . LEU B 1 54 ? 5.758 45.219 39.125 1 92.44 54 LEU B O 1
ATOM 5450 N N . PRO B 1 55 ? 4.996 43.344 39.719 1 91.75 55 PRO B N 1
ATOM 5451 C CA . PRO B 1 55 ? 4.777 42.938 38.344 1 91.75 55 PRO B CA 1
ATOM 5452 C C . PRO B 1 55 ? 3.428 43.406 37.781 1 91.75 55 PRO B C 1
ATOM 5454 O O . PRO B 1 55 ? 2.41 43.281 38.5 1 91.75 55 PRO B O 1
ATOM 5457 N N . CYS B 1 56 ? 3.475 43.969 36.594 1 91 56 CYS B N 1
ATOM 5458 C CA . CYS B 1 56 ? 2.201 44.312 35.969 1 91 56 CYS B CA 1
ATOM 5459 C C . CYS B 1 56 ? 1.481 43.062 35.5 1 91 56 CYS B C 1
ATOM 5461 O O . CYS B 1 56 ? 2.027 42.281 34.688 1 91 56 CYS B O 1
ATOM 5463 N N . PRO B 1 57 ? 0.42 42.781 35.938 1 86.31 57 PRO B N 1
ATOM 5464 C CA . PRO B 1 57 ? -0.302 41.562 35.562 1 86.31 57 PRO B CA 1
ATOM 5465 C C . PRO B 1 57 ? -0.635 41.5 34.062 1 86.31 57 PRO B C 1
ATOM 5467 O O . PRO B 1 57 ? -0.86 40.438 33.531 1 86.31 57 PRO B O 1
ATOM 5470 N N . MET B 1 58 ? -0.709 42.625 33.375 1 84.06 58 MET B N 1
ATOM 5471 C CA . MET B 1 58 ? -1.137 42.656 31.984 1 84.06 58 MET B CA 1
ATOM 5472 C C . MET B 1 58 ? 0.05 42.469 31.047 1 84.06 58 MET B C 1
ATOM 5474 O O . MET B 1 58 ? -0.047 41.75 30.062 1 84.06 58 MET B O 1
ATOM 5478 N N . CYS B 1 59 ? 1.199 43.156 31.297 1 83.81 59 CYS B N 1
ATOM 5479 C CA . CYS B 1 59 ? 2.33 43.094 30.375 1 83.81 59 CYS B CA 1
ATOM 5480 C C . CYS B 1 59 ? 3.498 42.344 31.016 1 83.81 59 CYS B C 1
ATOM 5482 O O . CYS B 1 59 ? 4.496 42.062 30.344 1 83.81 59 CYS B O 1
ATOM 5484 N N . LYS B 1 60 ? 3.488 42.031 32.312 1 85.25 60 LYS B N 1
ATOM 5485 C CA . LYS B 1 60 ? 4.445 41.188 33.031 1 85.25 60 LYS B CA 1
ATOM 5486 C C . LYS B 1 60 ? 5.738 41.938 33.312 1 85.25 60 LYS B C 1
ATOM 5488 O O . LYS B 1 60 ? 6.719 41.375 33.781 1 85.25 60 LYS B O 1
ATOM 5493 N N . THR B 1 61 ? 5.727 43.25 33.031 1 86.12 61 THR B N 1
ATOM 5494 C CA . THR B 1 61 ? 6.887 44.062 33.375 1 86.12 61 THR B CA 1
ATOM 5495 C C . THR B 1 61 ? 7.031 44.219 34.875 1 86.12 61 THR B C 1
ATOM 5497 O O . THR B 1 61 ? 6.039 44.438 35.594 1 86.12 61 THR B O 1
ATOM 5500 N N . GLU B 1 62 ? 8.188 44.188 35.375 1 91.12 62 GLU B N 1
ATOM 5501 C CA . GLU B 1 62 ? 8.445 44.281 36.812 1 91.12 62 GLU B CA 1
ATOM 5502 C C . GLU B 1 62 ? 8.992 45.656 37.156 1 91.12 62 GLU B C 1
ATOM 5504 O O . GLU B 1 62 ? 9.852 46.219 36.469 1 91.12 62 GLU B O 1
ATOM 5509 N N . TYR B 1 63 ? 8.383 46.25 38.188 1 89.19 63 TYR B N 1
ATOM 5510 C CA . TYR B 1 63 ? 8.82 47.562 38.656 1 89.19 63 TYR B CA 1
ATOM 5511 C C . TYR B 1 63 ? 9.359 47.5 40.094 1 89.19 63 TYR B C 1
ATOM 5513 O O . TYR B 1 63 ? 8.758 46.844 40.938 1 89.19 63 TYR B O 1
ATOM 5521 N N . LEU B 1 64 ? 10.477 48.031 40.281 1 89.19 64 LEU B N 1
ATOM 5522 C CA . LEU B 1 64 ? 11.039 48.156 41.625 1 89.19 64 LEU B CA 1
ATOM 5523 C C . LEU B 1 64 ? 10.5 49.375 42.312 1 89.19 64 LEU B C 1
ATOM 5525 O O . LEU B 1 64 ? 10.625 50.5 41.812 1 89.19 64 LEU B O 1
ATOM 5529 N N . LEU B 1 65 ? 9.75 49.188 43.438 1 86.38 65 LEU B N 1
ATOM 5530 C CA . LEU B 1 65 ? 9.094 50.312 44.125 1 86.38 65 LEU B CA 1
ATOM 5531 C C . LEU B 1 65 ? 10.023 50.938 45.125 1 86.38 65 LEU B C 1
ATOM 5533 O O . LEU B 1 65 ? 10.773 50.25 45.812 1 86.38 65 LEU B O 1
ATOM 5537 N N . PRO B 1 66 ? 10.039 52.281 45.062 1 76.88 66 PRO B N 1
ATOM 5538 C CA . PRO B 1 66 ? 10.781 53 46.094 1 76.88 66 PRO B CA 1
ATOM 5539 C C . PRO B 1 66 ? 10.109 52.875 47.469 1 76.88 66 PRO B C 1
ATOM 5541 O O . PRO B 1 66 ? 9.102 52.188 47.625 1 76.88 66 PRO B O 1
ATOM 5544 N N . SER B 1 67 ? 10.609 53.625 48.438 1 72.38 67 SER B N 1
ATOM 5545 C CA . SER B 1 67 ? 10.164 53.656 49.812 1 72.38 67 SER B CA 1
ATOM 5546 C C . SER B 1 67 ? 8.719 54.125 49.938 1 72.38 67 SER B C 1
ATOM 5548 O O . SER B 1 67 ? 7.988 53.719 50.812 1 72.38 67 SER B O 1
ATOM 5550 N N . GLU B 1 68 ? 8.289 54.906 48.969 1 74 68 GLU B N 1
ATOM 5551 C CA . GLU B 1 68 ? 6.941 55.469 49 1 74 68 GLU B CA 1
ATOM 5552 C C . GLU B 1 68 ? 5.902 54.406 48.594 1 74 68 GLU B C 1
ATOM 5554 O O . GLU B 1 68 ? 4.703 54.594 48.812 1 74 68 GLU B O 1
ATOM 5559 N N . GLY B 1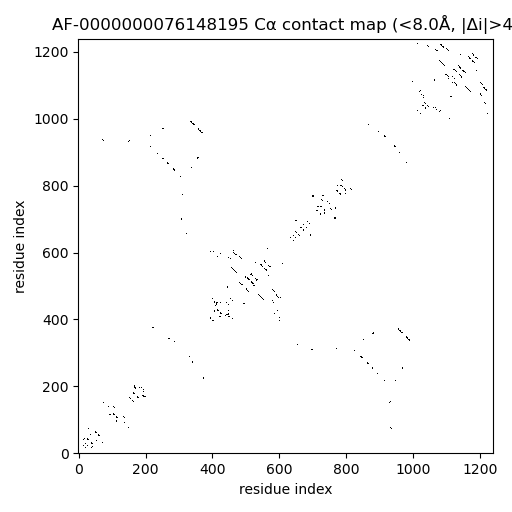 69 ? 6.367 53.312 48.156 1 82.75 69 GLY B N 1
ATOM 5560 C CA . GLY B 1 69 ? 5.488 52.219 47.812 1 82.75 69 GLY B CA 1
ATOM 5561 C C . GLY B 1 69 ? 4.652 52.469 46.562 1 82.75 69 GLY B C 1
ATOM 5562 O O . GLY B 1 69 ? 5.121 53.094 45.625 1 82.75 69 GLY B O 1
ATOM 5563 N N . ILE B 1 70 ? 3.404 52.156 46.531 1 88.88 70 ILE B N 1
ATOM 5564 C CA . ILE B 1 70 ? 2.521 52.188 45.344 1 88.88 70 ILE B CA 1
ATOM 5565 C C . ILE B 1 70 ? 2.016 53.594 45.125 1 88.88 70 ILE B C 1
ATOM 5567 O O . ILE B 1 70 ? 1.51 53.906 44.031 1 88.88 70 ILE B O 1
ATOM 5571 N N . TYR B 1 71 ? 2.234 54.531 46.094 1 88 71 TYR B N 1
ATOM 5572 C CA . TYR B 1 71 ? 1.724 55.875 46 1 88 71 TYR B CA 1
ATOM 5573 C C . TYR B 1 71 ? 2.58 56.75 45.094 1 88 71 TYR B C 1
ATOM 5575 O O . TYR B 1 71 ? 2.203 57.875 44.75 1 88 71 TYR B O 1
ATOM 5583 N N . VAL B 1 72 ? 3.668 56.156 44.688 1 87.81 72 VAL B N 1
ATOM 5584 C CA . VAL B 1 72 ? 4.535 56.844 43.719 1 87.81 72 VAL B CA 1
ATOM 5585 C C . VAL B 1 72 ? 3.854 56.938 42.375 1 87.81 72 VAL B C 1
ATOM 5587 O O . VAL B 1 72 ? 4.141 57.844 41.594 1 87.81 72 VAL B O 1
ATOM 5590 N N . PHE B 1 73 ? 2.881 56.031 42.156 1 92.44 73 PHE B N 1
ATOM 5591 C CA . PHE B 1 73 ? 2.172 56.031 40.875 1 92.44 73 PHE B CA 1
ATOM 5592 C C . PHE B 1 73 ? 1.066 57.062 40.875 1 92.44 73 PHE B C 1
ATOM 5594 O O . PHE B 1 73 ? 0.274 57.156 41.812 1 92.44 73 PHE B O 1
ATOM 5601 N N . PRO B 1 74 ? 1.093 57.812 39.812 1 92.12 74 PRO B N 1
ATOM 5602 C CA . PRO B 1 74 ? 0.089 58.875 39.781 1 92.12 74 PRO B CA 1
ATOM 5603 C C . PRO B 1 74 ? -1.337 58.344 39.656 1 92.12 74 PRO B C 1
ATOM 5605 O O . PRO B 1 74 ? -1.551 57.25 39.125 1 92.12 74 PRO B O 1
ATOM 5608 N N . LYS B 1 75 ? -2.293 59.188 40.188 1 92.75 75 LYS B N 1
ATOM 5609 C CA . LYS B 1 75 ? -3.707 58.844 40.062 1 92.75 75 LYS B CA 1
ATOM 5610 C C . LYS B 1 75 ? -4.211 59.062 38.656 1 92.75 75 LYS B C 1
ATOM 5612 O O . LYS B 1 75 ? -3.852 60.031 38 1 92.75 75 LYS B O 1
ATOM 5617 N N . ASP B 1 76 ? -4.891 58.094 38.219 1 92.94 76 ASP B N 1
ATOM 5618 C CA . ASP B 1 76 ? -5.516 58.25 36.906 1 92.94 76 ASP B CA 1
ATOM 5619 C C . ASP B 1 76 ? -6.715 59.188 36.969 1 92.94 76 ASP B C 1
ATOM 5621 O O . ASP B 1 76 ? -7.855 58.75 37.125 1 92.94 76 ASP B O 1
ATOM 5625 N N . ALA B 1 77 ? -6.418 60.406 36.719 1 89.94 77 ALA B N 1
ATOM 5626 C CA . ALA B 1 77 ? -7.438 61.438 36.844 1 89.94 77 ALA B CA 1
ATOM 5627 C C . ALA B 1 77 ? -8.492 61.281 35.75 1 89.94 77 ALA B C 1
ATOM 5629 O O . ALA B 1 77 ? -9.656 61.656 35.938 1 89.94 77 ALA B O 1
ATOM 5630 N N . THR B 1 78 ? -8.055 60.75 34.656 1 88.5 78 THR B N 1
ATOM 5631 C CA . THR B 1 78 ? -8.984 60.562 33.562 1 88.5 78 THR B CA 1
ATOM 5632 C C . THR B 1 78 ? -10.094 59.594 33.938 1 88.5 78 THR B C 1
ATOM 5634 O O . THR B 1 78 ? -11.273 59.875 33.719 1 88.5 78 THR B O 1
ATOM 5637 N N . ARG B 1 79 ? -9.727 58.531 34.469 1 87.38 79 ARG B N 1
ATOM 5638 C CA . ARG B 1 79 ? -10.711 57.531 34.844 1 87.38 79 ARG B CA 1
ATOM 5639 C C . ARG B 1 79 ? -11.641 58.062 35.938 1 87.38 79 ARG B C 1
ATOM 5641 O O . ARG B 1 79 ? -12.852 57.812 35.875 1 87.38 79 ARG B O 1
ATOM 5648 N N . ARG B 1 80 ? -11.016 58.656 36.812 1 85.44 80 ARG B N 1
ATOM 5649 C CA . ARG B 1 80 ? -11.82 59.219 37.906 1 85.44 80 ARG B CA 1
ATOM 5650 C C . ARG B 1 80 ? -12.875 60.188 37.344 1 85.44 80 ARG B C 1
ATOM 5652 O O . ARG B 1 80 ? -14.047 60.094 37.719 1 85.44 80 ARG B O 1
ATOM 5659 N N . ASN B 1 81 ? -12.445 61.062 36.469 1 87.44 81 ASN B N 1
ATOM 5660 C CA . ASN B 1 81 ? -13.359 62.062 35.906 1 87.44 81 ASN B CA 1
ATOM 5661 C C . ASN B 1 81 ? -14.461 61.406 35.094 1 87.44 81 ASN B C 1
ATOM 5663 O O . ASN B 1 81 ? -15.625 61.812 35.156 1 87.44 81 ASN B O 1
ATOM 5667 N N . LEU B 1 82 ? -14.109 60.438 34.406 1 86.69 82 LEU B N 1
ATOM 5668 C CA . LEU B 1 82 ? -15.07 59.75 33.531 1 86.69 82 LEU B CA 1
ATOM 5669 C C . LEU B 1 82 ? -16.047 58.938 34.344 1 86.69 82 LEU B C 1
ATOM 5671 O O . LEU B 1 82 ? -17.219 58.781 33.969 1 86.69 82 LEU B O 1
ATOM 5675 N N . ILE B 1 83 ? -15.578 58.375 35.438 1 84.69 83 ILE B N 1
ATOM 5676 C CA . ILE B 1 83 ? -16.453 57.594 36.344 1 84.69 83 ILE B CA 1
ATOM 5677 C C . ILE B 1 83 ? -17.531 58.531 36.906 1 84.69 83 ILE B C 1
ATOM 5679 O O . ILE B 1 83 ? -18.703 58.156 36.938 1 84.69 83 ILE B O 1
ATOM 5683 N N . GLU B 1 84 ? -17.094 59.656 37.375 1 85.94 84 GLU B N 1
ATOM 5684 C CA . GLU B 1 84 ? -18.047 60.594 37.938 1 85.94 84 GLU B CA 1
ATOM 5685 C C . GLU B 1 84 ? -19.047 61.062 36.875 1 85.94 84 GLU B C 1
ATOM 5687 O O . GLU B 1 84 ? -20.25 61.188 37.125 1 85.94 84 GLU B O 1
ATOM 5692 N N . PHE B 1 85 ? -18.578 61.25 35.719 1 87.44 85 PHE B N 1
ATOM 5693 C CA . PHE B 1 85 ? -19.422 61.656 34.594 1 87.44 85 PHE B CA 1
ATOM 5694 C C . PHE B 1 85 ? -20.469 60.594 34.312 1 87.44 85 PHE B C 1
ATOM 5696 O O . PHE B 1 85 ? -21.656 60.906 34.156 1 87.44 85 PHE B O 1
ATOM 5703 N N . LEU B 1 86 ? -20.078 59.406 34.312 1 85.62 86 LEU B N 1
ATOM 5704 C CA . LEU B 1 86 ? -20.984 58.312 34 1 85.62 86 LEU B CA 1
ATOM 5705 C C . LEU B 1 86 ? -21.969 58.094 35.125 1 85.62 86 LEU B C 1
ATOM 5707 O O . LEU B 1 86 ? -23.141 57.781 34.875 1 85.62 86 LEU B O 1
ATOM 5711 N N . ARG B 1 87 ? -21.453 58.188 36.344 1 83.44 87 ARG B N 1
ATOM 5712 C CA . ARG B 1 87 ? -22.312 58.031 37.5 1 83.44 87 ARG B CA 1
ATOM 5713 C C . ARG B 1 87 ? -23.453 59.031 37.469 1 83.44 87 ARG B C 1
ATOM 5715 O O . ARG B 1 87 ? -24.609 58.688 37.75 1 83.44 87 ARG B O 1
ATOM 5722 N N . VAL B 1 88 ? -23.125 60.188 37.188 1 88.94 88 VAL B N 1
ATOM 5723 C CA . VAL B 1 88 ? -24.125 61.25 37.156 1 88.94 88 VAL B CA 1
ATOM 5724 C C . VAL B 1 88 ? -25.125 61.031 36.031 1 88.94 88 VAL B C 1
ATOM 5726 O O . VAL B 1 88 ? -26.312 61.25 36.219 1 88.94 88 VAL B O 1
ATOM 5729 N N . ARG B 1 89 ? -24.656 60.5 34.969 1 86.75 89 ARG B N 1
ATOM 5730 C CA . ARG B 1 89 ? -25.5 60.344 33.781 1 86.75 89 ARG B CA 1
ATOM 5731 C C . ARG B 1 89 ? -26.344 59.062 33.875 1 86.75 89 ARG B C 1
ATOM 5733 O O . ARG B 1 89 ? -27.5 59.062 33.438 1 86.75 89 ARG B O 1
ATOM 5740 N N . LYS B 1 90 ? -25.797 58.062 34.438 1 81.94 90 LYS B N 1
ATOM 5741 C CA . LYS B 1 90 ? -26.469 56.781 34.375 1 81.94 90 LYS B CA 1
ATOM 5742 C C . LYS B 1 90 ? -27.047 56.406 35.75 1 81.94 90 LYS B C 1
ATOM 5744 O O . LYS B 1 90 ? -28.031 55.656 35.812 1 81.94 90 LYS B O 1
ATOM 5749 N N . ARG B 1 91 ? -26.359 56.812 36.812 1 83.19 91 ARG B N 1
ATOM 5750 C CA . ARG B 1 91 ? -26.734 56.344 38.125 1 83.19 91 ARG B CA 1
ATOM 5751 C C . ARG B 1 91 ? -26.75 57.5 39.125 1 83.19 91 ARG B C 1
ATOM 5753 O O . ARG B 1 91 ? -26.125 57.406 40.188 1 83.19 91 ARG B O 1
ATOM 5760 N N . SER B 1 92 ? -27.453 58.438 38.781 1 83.44 92 SER B N 1
ATOM 5761 C CA . SER B 1 92 ? -27.438 59.625 39.625 1 83.44 92 SER B CA 1
ATOM 5762 C C . SER B 1 92 ? -28.062 59.344 41 1 83.44 92 SER B C 1
ATOM 5764 O O . SER B 1 92 ? -27.656 59.938 42 1 83.44 92 SER B O 1
ATOM 5766 N N . SER B 1 93 ? -28.953 58.406 41.062 1 81.62 93 SER B N 1
ATOM 5767 C CA . SER B 1 93 ? -29.656 58.094 42.312 1 81.62 93 SER B CA 1
ATOM 5768 C C . SER B 1 93 ? -28.766 57.344 43.281 1 81.62 93 SER B C 1
ATOM 5770 O O . SER B 1 93 ? -29.062 57.281 44.469 1 81.62 93 SER B O 1
ATOM 5772 N N . ASP B 1 94 ? -27.656 56.906 42.812 1 81.62 94 ASP B N 1
ATOM 5773 C CA . ASP B 1 94 ? -26.781 56.094 43.656 1 81.62 94 ASP B CA 1
ATOM 5774 C C . ASP B 1 94 ? -25.688 56.938 44.281 1 81.62 94 ASP B C 1
ATOM 5776 O O . ASP B 1 94 ? -24.906 56.469 45.125 1 81.62 94 ASP B O 1
ATOM 5780 N N . ILE B 1 95 ? -25.688 58.188 43.906 1 87.75 95 ILE B N 1
ATOM 5781 C CA . ILE B 1 95 ? -24.609 59.031 44.438 1 87.75 95 ILE B CA 1
ATOM 5782 C C . ILE B 1 95 ? -24.969 59.5 45.844 1 87.75 95 ILE B C 1
ATOM 5784 O O . ILE B 1 95 ? -25.984 60.156 46.062 1 87.75 95 ILE B O 1
ATOM 5788 N N . ILE B 1 96 ? -24.078 59.188 46.75 1 87.5 96 ILE B N 1
ATOM 5789 C CA . ILE B 1 96 ? -24.328 59.5 48.156 1 87.5 96 ILE B CA 1
ATOM 5790 C C . ILE B 1 96 ? -23.594 60.781 48.531 1 87.5 96 ILE B C 1
ATOM 5792 O O . ILE B 1 96 ? -22.547 61.094 47.969 1 87.5 96 ILE B O 1
ATOM 5796 N N . CYS B 1 97 ? -24.219 61.5 49.438 1 91.06 97 CYS B N 1
ATOM 5797 C CA . CYS B 1 97 ? -23.594 62.688 50 1 91.06 97 CYS B CA 1
ATOM 5798 C C . CYS B 1 97 ? -22.297 62.344 50.719 1 91.06 97 CYS B C 1
ATOM 5800 O O . CYS B 1 97 ? -22.266 61.438 51.531 1 91.06 97 CYS B O 1
ATOM 5802 N N . LYS B 1 98 ? -21.25 63 50.375 1 84.38 98 LYS B N 1
ATOM 5803 C CA . LYS B 1 98 ? -19.938 62.688 50.969 1 84.38 98 LYS B CA 1
ATOM 5804 C C . LYS B 1 98 ? -19.688 63.562 52.219 1 84.38 98 LYS B C 1
ATOM 5806 O O . LYS B 1 98 ? -18.766 63.281 52.969 1 84.38 98 LYS B O 1
ATOM 5811 N N . ASP B 1 99 ? -20.5 64.438 52.469 1 83.06 99 ASP B N 1
ATOM 5812 C CA . ASP B 1 99 ? -20.281 65.375 53.562 1 83.06 99 ASP B CA 1
ATOM 5813 C C . ASP B 1 99 ? -21.078 65 54.781 1 83.06 99 ASP B C 1
ATOM 5815 O O . ASP B 1 99 ? -20.906 65.625 55.875 1 83.06 99 ASP B O 1
ATOM 5819 N N . CYS B 1 100 ? -21.969 64.125 54.719 1 84.94 100 CYS B N 1
ATOM 5820 C CA . CYS B 1 100 ? -22.797 63.812 55.875 1 84.94 100 CYS B CA 1
ATOM 5821 C C . CYS B 1 100 ? -22.734 62.312 56.219 1 84.94 100 CYS B C 1
ATOM 5823 O O . CYS B 1 100 ? -22.5 61.5 55.344 1 84.94 100 CYS B O 1
ATOM 5825 N N . PRO B 1 101 ? -22.875 61.938 57.531 1 82.94 101 PRO B N 1
ATOM 5826 C CA . PRO B 1 101 ? -22.828 60.531 57.969 1 82.94 101 PRO B CA 1
ATOM 5827 C C . PRO B 1 101 ? -24.109 59.781 57.656 1 82.94 101 PRO B C 1
ATOM 5829 O O . PRO B 1 101 ? -24.141 58.562 57.719 1 82.94 101 PRO B O 1
ATOM 5832 N N . ASP B 1 102 ? -25.172 60.344 57.344 1 81.5 102 ASP B N 1
ATOM 5833 C CA . ASP B 1 102 ? -26.5 59.719 57.25 1 81.5 102 ASP B CA 1
ATOM 5834 C C . ASP B 1 102 ? -26.672 59.062 55.875 1 81.5 102 ASP B C 1
ATOM 5836 O O . ASP B 1 102 ? -27.719 58.469 55.625 1 81.5 102 ASP B O 1
ATOM 5840 N N . ASP B 1 103 ? -25.781 59 55.062 1 82.06 103 ASP B N 1
ATOM 5841 C CA . ASP B 1 103 ? -25.797 58.344 53.75 1 82.06 103 ASP B CA 1
ATOM 5842 C C . ASP B 1 103 ? -26.984 58.875 52.906 1 82.06 103 ASP B C 1
ATOM 5844 O O . ASP B 1 103 ? -27.703 58.094 52.312 1 82.06 103 ASP B O 1
ATOM 5848 N N . ASN B 1 104 ? -27.219 60.062 52.844 1 87.75 104 ASN B N 1
ATOM 5849 C CA . ASN B 1 104 ? -28.266 60.656 52.031 1 87.75 104 ASN B CA 1
ATOM 5850 C C . ASN B 1 104 ? -27.875 60.75 50.562 1 87.75 104 ASN B C 1
ATOM 5852 O O . ASN B 1 104 ? -26.688 60.75 50.25 1 87.75 104 ASN B O 1
ATOM 5856 N N . ILE B 1 105 ? -28.875 60.781 49.75 1 91 105 ILE B N 1
ATOM 5857 C CA . ILE B 1 105 ? -28.641 60.906 48.312 1 91 105 ILE B CA 1
ATOM 5858 C C . ILE B 1 105 ? -28.172 62.312 48 1 91 105 ILE B C 1
ATOM 5860 O O . ILE B 1 105 ? -28.703 63.281 48.531 1 91 105 ILE B O 1
ATOM 5864 N N . ALA B 1 106 ? -27.172 62.375 47.125 1 92.12 106 ALA B N 1
ATOM 5865 C CA . ALA B 1 106 ? -26.625 63.656 46.75 1 92.12 106 ALA B CA 1
ATOM 5866 C C . ALA B 1 106 ? -27.562 64.438 45.812 1 92.12 106 ALA B C 1
ATOM 5868 O O . ALA B 1 106 ? -28.172 63.812 44.938 1 92.12 106 ALA B O 1
ATOM 5869 N N . SER B 1 107 ? -27.719 65.75 46.031 1 91.31 107 SER B N 1
ATOM 5870 C CA . SER B 1 107 ? -28.578 66.562 45.156 1 91.31 107 SER B CA 1
ATOM 5871 C C . SER B 1 107 ? -27.766 67.625 44.438 1 91.31 107 SER B C 1
ATOM 5873 O O . SER B 1 107 ? -28.203 68.125 43.375 1 91.31 107 SER B O 1
ATOM 5875 N N . GLU B 1 108 ? -26.672 67.938 45 1 94.06 108 GLU B N 1
ATOM 5876 C CA . GLU B 1 108 ? -25.875 69 44.406 1 94.06 108 GLU B CA 1
ATOM 5877 C C . GLU B 1 108 ? -24.391 68.625 44.438 1 94.06 108 GLU B C 1
ATOM 5879 O O . GLU B 1 108 ? -23.969 67.75 45.156 1 94.06 108 GLU B O 1
ATOM 5884 N N . PHE B 1 109 ? -23.594 69.375 43.594 1 93.44 109 PHE B N 1
ATOM 5885 C CA . PHE B 1 109 ? -22.156 69.125 43.469 1 93.44 109 PHE B CA 1
ATOM 5886 C C . PHE B 1 109 ? -21.422 70.5 43.594 1 93.44 109 PHE B C 1
ATOM 5888 O O . PHE B 1 109 ? -21.766 71.438 42.938 1 93.44 109 PHE B O 1
ATOM 5895 N N . CYS B 1 110 ? -20.516 70.562 44.531 1 93.44 110 CYS B N 1
ATOM 5896 C CA . CYS B 1 110 ? -19.703 71.812 44.688 1 93.44 110 CYS B CA 1
ATOM 5897 C C . CYS B 1 110 ? -18.484 71.75 43.781 1 93.44 110 CYS B C 1
ATOM 5899 O O . CYS B 1 110 ? -17.656 70.812 43.906 1 93.44 110 CYS B O 1
ATOM 5901 N N . LYS B 1 111 ? -18.25 72.625 42.969 1 88.81 111 LYS B N 1
ATOM 5902 C CA . LYS B 1 111 ? -17.172 72.688 41.969 1 88.81 111 LYS B CA 1
ATOM 5903 C C . LYS B 1 111 ? -15.828 72.938 42.625 1 88.81 111 LYS B C 1
ATOM 5905 O O . LYS B 1 111 ? -14.781 72.625 42.062 1 88.81 111 LYS B O 1
ATOM 5910 N N . GLU B 1 112 ? -15.867 73.5 43.719 1 86.25 112 GLU B N 1
ATOM 5911 C CA . GLU B 1 112 ? -14.625 73.875 44.375 1 86.25 112 GLU B CA 1
ATOM 5912 C C . GLU B 1 112 ? -14.156 72.812 45.344 1 86.25 112 GLU B C 1
ATOM 5914 O O . GLU B 1 112 ? -12.953 72.562 45.469 1 86.25 112 GLU B O 1
ATOM 5919 N N . CYS B 1 113 ? -15.125 72.125 46 1 86.88 113 CYS B N 1
ATOM 5920 C CA . CYS B 1 113 ? -14.781 71.062 46.969 1 86.88 113 CYS B CA 1
ATOM 5921 C C . CYS B 1 113 ? -14.781 69.75 46.281 1 86.88 113 CYS B C 1
ATOM 5923 O O . CYS B 1 113 ? -14.227 68.75 46.812 1 86.88 113 CYS B O 1
ATOM 5925 N N . TYR B 1 114 ? -15.352 69.688 45.156 1 88.19 114 TYR B N 1
ATOM 5926 C CA . TYR B 1 114 ? -15.461 68.438 44.375 1 88.19 114 TYR B CA 1
ATOM 5927 C C . TYR B 1 114 ? -16.188 67.375 45.156 1 88.19 114 TYR B C 1
ATOM 5929 O O . TYR B 1 114 ? -15.734 66.188 45.188 1 88.19 114 TYR B O 1
ATOM 5937 N N . ILE B 1 115 ? -17.266 67.688 45.781 1 88.88 115 ILE B N 1
ATOM 5938 C CA . ILE B 1 115 ? -18.016 66.75 46.562 1 88.88 115 ILE B CA 1
ATOM 5939 C C . ILE B 1 115 ? -19.5 66.875 46.25 1 88.88 115 ILE B C 1
ATOM 5941 O O . ILE B 1 115 ? -19.984 67.938 45.969 1 88.88 115 ILE B O 1
ATOM 5945 N N . PHE B 1 116 ? -20.109 65.688 46.281 1 91.56 116 PHE B N 1
ATOM 5946 C CA . PHE B 1 116 ? -21.562 65.625 46.188 1 91.56 116 PHE B CA 1
ATOM 5947 C C . PHE B 1 116 ? -22.219 65.812 47.562 1 91.56 116 PHE B C 1
ATOM 5949 O O . PHE B 1 116 ? -21.719 65.312 48.562 1 91.56 116 PHE B O 1
ATOM 5956 N N . MET B 1 117 ? -23.172 66.625 47.531 1 93.25 117 MET B N 1
ATOM 5957 C CA . MET B 1 117 ? -23.812 66.938 48.812 1 93.25 117 MET B CA 1
ATOM 5958 C C . MET B 1 117 ? -25.328 66.75 48.719 1 93.25 117 MET B C 1
ATOM 5960 O O . MET B 1 117 ? -25.906 66.875 47.656 1 93.25 117 MET B O 1
ATOM 5964 N N . CYS B 1 118 ? -25.844 66.375 49.844 1 93.56 118 CYS B N 1
ATOM 5965 C CA . CYS B 1 118 ? -27.297 66.312 49.938 1 93.56 118 CYS B CA 1
ATOM 5966 C C . CYS B 1 118 ? -27.891 67.75 50.156 1 93.56 118 CYS B C 1
ATOM 5968 O O . CYS B 1 118 ? -27.156 68.688 50.312 1 93.56 118 CYS B O 1
ATOM 5970 N N . LEU B 1 119 ? -29.219 67.812 50.219 1 92.81 119 LEU B N 1
ATOM 5971 C CA . LEU B 1 119 ? -29.906 69.125 50.344 1 92.81 119 LEU B CA 1
ATOM 5972 C C . LEU B 1 119 ? -29.547 69.812 51.656 1 92.81 119 LEU B C 1
ATOM 5974 O O . LEU B 1 119 ? -29.312 71 51.656 1 92.81 119 LEU B O 1
ATOM 5978 N N . GLU B 1 120 ? -29.438 69.062 52.688 1 92.69 120 GLU B N 1
ATOM 5979 C CA . GLU B 1 120 ? -29.125 69.625 54 1 92.69 120 GLU B CA 1
ATOM 5980 C C . GLU B 1 120 ? -27.688 70.062 54.062 1 92.69 120 GLU B C 1
ATOM 5982 O O . GLU B 1 120 ? -27.406 71.188 54.594 1 92.69 120 GLU B O 1
ATOM 5987 N N . CYS B 1 121 ? -26.875 69.312 53.531 1 93.56 121 CYS B N 1
ATOM 5988 C CA . CYS B 1 121 ? -25.469 69.688 53.562 1 93.56 121 CYS B CA 1
ATOM 5989 C C . CYS B 1 121 ? -25.188 70.812 52.625 1 93.56 121 CYS B C 1
ATOM 5991 O O . CYS B 1 121 ? -24.312 71.688 52.906 1 93.56 121 CYS B O 1
ATOM 5993 N N . THR B 1 122 ? -25.953 70.938 51.562 1 93.88 122 THR B N 1
ATOM 5994 C CA . THR B 1 122 ? -25.844 72.062 50.656 1 93.88 122 THR B CA 1
ATOM 5995 C C . THR B 1 122 ? -26.219 73.375 51.375 1 93.88 122 THR B C 1
ATOM 5997 O O . THR B 1 122 ? -25.562 74.375 51.188 1 93.88 122 THR B O 1
ATOM 6000 N N . ARG B 1 123 ? -27.203 73.312 52.156 1 92.62 123 ARG B N 1
ATOM 6001 C CA . ARG B 1 123 ? -27.641 74.438 52.938 1 92.62 123 ARG B CA 1
ATOM 6002 C C . ARG B 1 123 ? -26.547 74.875 53.906 1 92.62 123 ARG B C 1
ATOM 6004 O O . ARG B 1 123 ? -26.266 76.062 54.031 1 92.62 123 ARG B O 1
ATOM 6011 N N . ALA B 1 124 ? -26.078 73.875 54.531 1 92.25 124 ALA B N 1
ATOM 6012 C CA . ALA B 1 124 ? -25 74.188 55.469 1 92.25 124 ALA B CA 1
ATOM 6013 C C . ALA B 1 124 ? -23.781 74.75 54.719 1 92.25 124 ALA B C 1
ATOM 6015 O O . ALA B 1 124 ? -23.125 75.688 55.25 1 92.25 124 ALA B O 1
ATOM 6016 N N . HIS B 1 125 ? -23.453 74.188 53.562 1 92.12 125 HIS B N 1
ATOM 6017 C CA . HIS B 1 125 ? -22.312 74.625 52.75 1 92.12 125 HIS B CA 1
ATOM 6018 C C . HIS B 1 125 ? -22.469 76.062 52.312 1 92.12 125 HIS B C 1
ATOM 6020 O O . HIS B 1 125 ? -21.5 76.812 52.312 1 92.12 125 HIS B O 1
ATOM 6026 N N . ARG B 1 126 ? -23.625 76.562 52.031 1 92 126 ARG B N 1
ATOM 6027 C CA . ARG B 1 126 ? -23.906 77.875 51.562 1 92 126 ARG B CA 1
ATOM 6028 C C . ARG B 1 126 ? -23.859 78.875 52.719 1 92 126 ARG B C 1
ATOM 6030 O O . ARG B 1 126 ? -23.641 80.062 52.5 1 92 126 ARG B O 1
ATOM 6037 N N . ARG B 1 127 ? -23.984 78.312 53.938 1 90.88 127 ARG B N 1
ATOM 6038 C CA . ARG B 1 127 ? -24.031 79.188 55.094 1 90.88 127 ARG B CA 1
ATOM 6039 C C . ARG B 1 127 ? -22.641 79.438 55.688 1 90.88 127 ARG B C 1
ATOM 6041 O O . ARG B 1 127 ? -22.391 80.438 56.344 1 90.88 127 ARG B O 1
ATOM 6048 N N . SER B 1 128 ? -21.891 78.5 55.406 1 89.94 128 SER B N 1
ATOM 6049 C CA . SER B 1 128 ? -20.547 78.562 55.969 1 89.94 128 SER B CA 1
ATOM 6050 C C . SER B 1 128 ? -19.734 79.625 55.281 1 89.94 128 SER B C 1
ATOM 6052 O O . SER B 1 128 ? -19.781 79.812 54.062 1 89.94 128 SER B O 1
ATOM 6054 N N . LEU B 1 129 ? -18.984 80.375 56.062 1 86.06 129 LEU B N 1
ATOM 6055 C CA . LEU B 1 129 ? -18.172 81.5 55.562 1 86.06 129 LEU B CA 1
ATOM 6056 C C . LEU B 1 129 ? -17.078 80.938 54.625 1 86.06 129 LEU B C 1
ATOM 6058 O O . LEU B 1 129 ? -16.734 81.625 53.625 1 86.06 129 LEU B O 1
ATOM 6062 N N . ALA B 1 130 ? -16.719 79.875 54.844 1 82.62 130 ALA B N 1
ATOM 6063 C CA . ALA B 1 130 ? -15.602 79.25 54.062 1 82.62 130 ALA B CA 1
ATOM 6064 C C . ALA B 1 130 ? -16.062 78.812 52.688 1 82.62 130 ALA B C 1
ATOM 6066 O O . ALA B 1 130 ? -15.273 78.75 51.75 1 82.62 130 ALA B O 1
ATOM 6067 N N . SER B 1 131 ? -17.391 78.5 52.5 1 87.31 131 SER B N 1
ATOM 6068 C CA . SER B 1 131 ? -17.812 77.812 51.281 1 87.31 131 SER B CA 1
ATOM 6069 C C . SER B 1 131 ? -18.969 78.562 50.625 1 87.31 131 SER B C 1
ATOM 6071 O O . SER B 1 131 ? -19.422 78.125 49.562 1 87.31 131 SER B O 1
ATOM 6073 N N . ARG B 1 132 ? -19.438 79.562 51.125 1 88.56 132 ARG B N 1
ATOM 6074 C CA . ARG B 1 132 ? -20.641 80.25 50.688 1 88.56 132 ARG B CA 1
ATOM 6075 C C . ARG B 1 132 ? -20.5 80.75 49.25 1 88.56 132 ARG B C 1
ATOM 6077 O O . ARG B 1 132 ? -21.484 80.938 48.531 1 88.56 132 ARG B O 1
ATOM 6084 N N . ASN B 1 133 ? -19.266 81.062 48.781 1 88.38 133 ASN B N 1
ATOM 6085 C CA . ASN B 1 133 ? -19.047 81.562 47.438 1 88.38 133 ASN B CA 1
ATOM 6086 C C . ASN B 1 133 ? -18.719 80.5 46.438 1 88.38 133 ASN B C 1
ATOM 6088 O O . ASN B 1 133 ? -18.422 80.75 45.281 1 88.38 133 ASN B O 1
ATOM 6092 N N . HIS B 1 134 ? -18.859 79.25 46.875 1 90.75 134 HIS B N 1
ATOM 6093 C CA . HIS B 1 134 ? -18.547 78.125 45.969 1 90.75 134 HIS B CA 1
ATOM 6094 C C . HIS B 1 134 ? -19.656 77.938 44.938 1 90.75 134 HIS B C 1
ATOM 6096 O O . HIS B 1 134 ? -20.828 78.188 45.219 1 90.75 134 HIS B O 1
ATOM 6102 N N . ALA B 1 135 ? -19.219 77.562 43.75 1 90.81 135 ALA B N 1
ATOM 6103 C CA . ALA B 1 135 ? -20.203 77.25 42.719 1 90.81 135 ALA B CA 1
ATOM 6104 C C . ALA B 1 135 ? -20.797 75.875 42.906 1 90.81 135 ALA B C 1
ATOM 6106 O O . ALA B 1 135 ? -20.062 74.875 42.906 1 90.81 135 ALA B O 1
ATOM 6107 N N . VAL B 1 136 ? -22.078 75.812 43.156 1 93.38 136 VAL B N 1
ATOM 6108 C CA . VAL B 1 136 ? -22.766 74.562 43.406 1 93.38 136 VAL B CA 1
ATOM 6109 C C . VAL B 1 136 ? -23.766 74.25 42.281 1 93.38 136 VAL B C 1
ATOM 6111 O O . VAL B 1 136 ? -24.484 75.188 41.844 1 93.38 136 VAL B O 1
ATOM 6114 N N . LEU B 1 137 ? -23.703 73.062 41.75 1 93.75 137 LEU B N 1
ATOM 6115 C CA . LEU B 1 137 ? -24.578 72.688 40.688 1 93.75 137 LEU B CA 1
ATOM 6116 C C . LEU B 1 137 ? -25.469 71.5 41.094 1 93.75 137 LEU B C 1
ATOM 6118 O O . LEU B 1 137 ? -25.016 70.625 41.812 1 93.75 137 LEU B O 1
ATOM 6122 N N . SER B 1 138 ? -26.688 71.562 40.625 1 93.5 138 SER B N 1
ATOM 6123 C CA . SER B 1 138 ? -27.578 70.438 40.875 1 93.5 138 SER B CA 1
ATOM 6124 C C . SER B 1 138 ? -27.219 69.188 40.031 1 93.5 138 SER B C 1
ATOM 6126 O O . SER B 1 138 ? -26.594 69.375 38.969 1 93.5 138 SER B O 1
ATOM 6128 N N . VAL B 1 139 ? -27.609 68.062 40.438 1 91.75 139 VAL B N 1
ATOM 6129 C CA . VAL B 1 139 ? -27.344 66.875 39.719 1 91.75 139 VAL B CA 1
ATOM 6130 C C . VAL B 1 139 ? -28 66.938 38.344 1 91.75 139 VAL B C 1
ATOM 6132 O O . VAL B 1 139 ? -27.453 66.438 37.344 1 91.75 139 VAL B O 1
ATOM 6135 N N . GLU B 1 140 ? -29.109 67.562 38.219 1 89.75 140 GLU B N 1
ATOM 6136 C CA . GLU B 1 140 ? -29.797 67.75 36.938 1 89.75 140 GLU B CA 1
ATOM 6137 C C . GLU B 1 140 ? -28.984 68.625 36 1 89.75 140 GLU B C 1
ATOM 6139 O O . GLU B 1 140 ? -28.922 68.375 34.781 1 89.75 140 GLU B O 1
ATOM 6144 N N . GLN B 1 141 ? -28.359 69.625 36.5 1 91.56 141 GLN B N 1
ATOM 6145 C CA . GLN B 1 141 ? -27.516 70.5 35.688 1 91.56 141 GLN B CA 1
ATOM 6146 C C . GLN B 1 141 ? -26.25 69.75 35.25 1 91.56 141 GLN B C 1
ATOM 6148 O O . GLN B 1 141 ? -25.781 69.938 34.125 1 91.56 141 GLN B O 1
ATOM 6153 N N . LEU B 1 142 ? -25.797 68.938 36.156 1 91.25 142 LEU B N 1
ATOM 6154 C CA . LEU B 1 142 ? -24.578 68.188 35.844 1 91.25 142 LEU B CA 1
ATOM 6155 C C . LEU B 1 142 ? -24.812 67.188 34.719 1 91.25 142 LEU B C 1
ATOM 6157 O O . LEU B 1 142 ? -23.891 66.938 33.938 1 91.25 142 LEU B O 1
ATOM 6161 N N . GLN B 1 143 ? -25.984 66.688 34.656 1 89.12 143 GLN B N 1
ATOM 6162 C CA . GLN B 1 143 ? -26.328 65.688 33.656 1 89.12 143 GLN B CA 1
ATOM 6163 C C . GLN B 1 143 ? -26.266 66.312 32.25 1 89.12 143 GLN B C 1
ATOM 6165 O O . GLN B 1 143 ? -26.125 65.625 31.25 1 89.12 143 GLN B O 1
ATOM 6170 N N . LYS B 1 144 ? -26.234 67.688 32.156 1 87.25 144 LYS B N 1
ATOM 6171 C CA . LYS B 1 144 ? -26.219 68.375 30.875 1 87.25 144 LYS B CA 1
ATOM 6172 C C . LYS B 1 144 ? -24.812 68.875 30.531 1 87.25 144 LYS B C 1
ATOM 6174 O O . LYS B 1 144 ? -24.594 69.375 29.453 1 87.25 144 LYS B O 1
ATOM 6179 N N . GLN B 1 145 ? -23.938 68.562 31.391 1 86.38 145 GLN B N 1
ATOM 6180 C CA . GLN B 1 145 ? -22.562 69.062 31.172 1 86.38 145 GLN B CA 1
ATOM 6181 C C . GLN B 1 145 ? -21.656 67.875 30.766 1 86.38 145 GLN B C 1
ATOM 6183 O O . GLN B 1 145 ? -22.047 66.688 30.906 1 86.38 145 GLN B O 1
ATOM 6188 N N . GLY B 1 146 ? -20.531 68.25 30.188 1 84 146 GLY B N 1
ATOM 6189 C CA . GLY B 1 146 ? -19.562 67.25 29.797 1 84 146 GLY B CA 1
ATOM 6190 C C . GLY B 1 146 ? -18.641 66.875 30.938 1 84 146 GLY B C 1
ATOM 6191 O O . GLY B 1 146 ? -18.766 67.375 32.062 1 84 146 GLY B O 1
ATOM 6192 N N . PRO B 1 147 ? -17.75 65.875 30.641 1 86.19 147 PRO B N 1
ATOM 6193 C CA . PRO B 1 147 ? -16.859 65.375 31.688 1 86.19 147 PRO B CA 1
ATOM 6194 C C . PRO B 1 147 ? -15.898 66.438 32.219 1 86.19 147 PRO B C 1
ATOM 6196 O O . PRO B 1 147 ? -15.297 66.25 33.281 1 86.19 147 PRO B O 1
ATOM 6199 N N . GLU B 1 148 ? -15.781 67.562 31.594 1 86.81 148 GLU B N 1
ATOM 6200 C CA . GLU B 1 148 ? -14.82 68.625 31.953 1 86.81 148 GLU B CA 1
ATOM 6201 C C . GLU B 1 148 ? -15.141 69.188 33.312 1 86.81 148 GLU B C 1
ATOM 6203 O O . GLU B 1 148 ? -14.25 69.688 34 1 86.81 148 GLU B O 1
ATOM 6208 N N . ILE B 1 149 ? -16.391 69.125 33.656 1 88.25 149 ILE B N 1
ATOM 6209 C CA . ILE B 1 149 ? -16.844 69.75 34.906 1 88.25 149 ILE B CA 1
ATOM 6210 C C . ILE B 1 149 ? -16.234 69 36.094 1 88.25 149 ILE B C 1
ATOM 6212 O O . ILE B 1 149 ? -16.141 69.562 37.188 1 88.25 149 ILE B O 1
ATOM 6216 N N . PHE B 1 150 ? -15.828 67.875 35.875 1 88.69 150 PHE B N 1
ATOM 6217 C CA . PHE B 1 150 ? -15.336 67.062 36.969 1 88.69 150 PHE B CA 1
ATOM 6218 C C . PHE B 1 150 ? -13.812 67.125 37.062 1 88.69 150 PHE B C 1
ATOM 6220 O O . PHE B 1 150 ? -13.203 66.5 37.906 1 88.69 150 PHE B O 1
ATOM 6227 N N . LYS B 1 151 ? -13.172 67.875 36.25 1 90.06 151 LYS B N 1
ATOM 6228 C CA . LYS B 1 151 ? -11.734 68.125 36.344 1 90.06 151 LYS B CA 1
ATOM 6229 C C . LYS B 1 151 ? -11.391 68.812 37.656 1 90.06 151 LYS B C 1
ATOM 6231 O O . LYS B 1 151 ? -12.102 69.75 38.094 1 90.06 151 LYS B O 1
ATOM 6236 N N . ARG B 1 152 ? -10.398 68.312 38.219 1 89.19 152 ARG B N 1
ATOM 6237 C CA . ARG B 1 152 ? -10.039 68.875 39.531 1 89.19 152 ARG B CA 1
ATOM 6238 C C . ARG B 1 152 ? -8.727 69.625 39.469 1 89.19 152 ARG B C 1
ATOM 6240 O O . ARG B 1 152 ? -7.758 69.188 38.875 1 89.19 152 ARG B O 1
ATOM 6247 N N . ARG B 1 153 ? -8.789 70.75 40 1 90.94 153 ARG B N 1
ATOM 6248 C CA . ARG B 1 153 ? -7.566 71.562 40.125 1 90.94 153 ARG B CA 1
ATOM 6249 C C . ARG B 1 153 ? -6.887 71.25 41.469 1 90.94 153 ARG B C 1
ATOM 6251 O O . ARG B 1 153 ? -7.477 71.5 42.531 1 90.94 153 ARG B O 1
ATOM 6258 N N . LEU B 1 154 ? -5.684 70.875 41.438 1 90.75 154 LEU B N 1
ATOM 6259 C CA . LEU B 1 154 ? -4.969 70.438 42.656 1 90.75 154 LEU B CA 1
ATOM 6260 C C . LEU B 1 154 ? -4.605 71.688 43.5 1 90.75 154 LEU B C 1
ATOM 6262 O O . LEU B 1 154 ? -4.312 72.75 42.938 1 90.75 154 LEU B O 1
ATOM 6266 N N . LYS B 1 155 ? -4.672 71.5 44.781 1 90.5 155 LYS B N 1
ATOM 6267 C CA . LYS B 1 155 ? -4.363 72.562 45.719 1 90.5 155 LYS B CA 1
ATOM 6268 C C . LYS B 1 155 ? -3.059 72.25 46.469 1 90.5 155 LYS B C 1
ATOM 6270 O O . LYS B 1 155 ? -2.619 71.125 46.531 1 90.5 155 LYS B O 1
ATOM 6275 N N . CYS B 1 156 ? -2.467 73.312 46.906 1 92.12 156 CYS B N 1
ATOM 6276 C CA . CYS B 1 156 ? -1.194 73.188 47.625 1 92.12 156 CYS B CA 1
ATOM 6277 C C . CYS B 1 156 ? -1.386 72.562 49 1 92.12 156 CYS B C 1
ATOM 6279 O O . CYS B 1 156 ? -2.34 72.875 49.688 1 92.12 156 CYS B O 1
ATOM 6281 N N . ASN B 1 157 ? -0.624 71.625 49.438 1 86.06 157 ASN B N 1
ATOM 6282 C CA . ASN B 1 157 ? -0.733 71 50.719 1 86.06 157 ASN B CA 1
ATOM 6283 C C . ASN B 1 157 ? 0.276 71.5 51.719 1 86.06 157 ASN B C 1
ATOM 6285 O O . ASN B 1 157 ? 0.43 70.938 52.812 1 86.06 157 ASN B O 1
ATOM 6289 N N . LYS B 1 158 ? 0.908 72.5 51.438 1 89.38 158 LYS B N 1
ATOM 6290 C CA . LYS B 1 158 ? 1.866 73.062 52.375 1 89.38 158 LYS B CA 1
ATOM 6291 C C . LYS B 1 158 ? 1.154 73.875 53.469 1 89.38 158 LYS B C 1
ATOM 6293 O O . LYS B 1 158 ? 0.135 74.5 53.188 1 89.38 158 LYS B O 1
ATOM 6298 N N . GLN B 1 159 ? 1.74 73.812 54.594 1 88.62 159 GLN B N 1
ATOM 6299 C CA . GLN B 1 159 ? 1.158 74.562 55.75 1 88.62 159 GLN B CA 1
ATOM 6300 C C . GLN B 1 159 ? 1.143 76.062 55.5 1 88.62 159 GLN B C 1
ATOM 6302 O O . GLN B 1 159 ? 2.17 76.625 55.188 1 88.62 159 GLN B O 1
ATOM 6307 N N . GLY B 1 160 ? 0.037 76.562 55.625 1 87.44 160 GLY B N 1
ATOM 6308 C CA . GLY B 1 160 ? -0.102 78 55.438 1 87.44 160 GLY B CA 1
ATOM 6309 C C . GLY B 1 160 ? -0.604 78.438 54.062 1 87.44 160 GLY B C 1
ATOM 6310 O O . GLY B 1 160 ? -0.968 79.562 53.844 1 87.44 160 GLY B O 1
ATOM 6311 N N . HIS B 1 161 ? -0.532 77.5 53.156 1 89.25 161 HIS B N 1
ATOM 6312 C CA . HIS B 1 161 ? -0.969 77.75 51.781 1 89.25 161 HIS B CA 1
ATOM 6313 C C . HIS B 1 161 ? -2.283 77.062 51.5 1 89.25 161 HIS B C 1
ATOM 6315 O O . HIS B 1 161 ? -2.609 76.812 50.312 1 89.25 161 HIS B O 1
ATOM 6321 N N . GLU B 1 162 ? -2.945 76.688 52.531 1 81.38 162 GLU B N 1
ATOM 6322 C CA . GLU B 1 162 ? -4.137 75.875 52.375 1 81.38 162 GLU B CA 1
ATOM 6323 C C . GLU B 1 162 ? -5.172 76.562 51.5 1 81.38 162 GLU B C 1
ATOM 6325 O O . GLU B 1 162 ? -5.441 77.75 51.656 1 81.38 162 GLU B O 1
ATOM 6330 N N . GLY B 1 163 ? -5.664 75.75 50.438 1 80.75 163 GLY B N 1
ATOM 6331 C CA . GLY B 1 163 ? -6.73 76.25 49.594 1 80.75 163 GLY B CA 1
ATOM 6332 C C . GLY B 1 163 ? -6.23 76.875 48.312 1 80.75 163 GLY B C 1
ATOM 6333 O O . GLY B 1 163 ? -7.008 77.062 47.375 1 80.75 163 GLY B O 1
ATOM 6334 N N . GLN B 1 164 ? -4.926 77.125 48.25 1 88.75 164 GLN B N 1
ATOM 6335 C CA . GLN B 1 164 ? -4.395 77.75 47.031 1 88.75 164 GLN B CA 1
ATOM 6336 C C . GLN B 1 164 ? -4.172 76.688 45.938 1 88.75 164 GLN B C 1
ATOM 6338 O O . GLN B 1 164 ? -3.674 75.562 46.25 1 88.75 164 GLN B O 1
ATOM 6343 N N . HIS B 1 165 ? -4.559 77.062 44.781 1 91 165 HIS B N 1
ATOM 6344 C CA . HIS B 1 165 ? -4.391 76.188 43.656 1 91 165 HIS B CA 1
ATOM 6345 C C . HIS B 1 165 ? -2.945 76.125 43.188 1 91 165 HIS B C 1
ATOM 6347 O O . HIS B 1 165 ? -2.215 77.125 43.344 1 91 165 HIS B O 1
ATOM 6353 N N . LEU B 1 166 ? -2.559 75 42.625 1 93.44 166 LEU B N 1
ATOM 6354 C CA . LEU B 1 166 ? -1.238 74.875 42.031 1 93.44 166 LEU B CA 1
ATOM 6355 C C . LEU B 1 166 ? -1.222 75.438 40.625 1 93.44 166 LEU B C 1
ATOM 6357 O O . LEU B 1 166 ? -1.31 74.688 39.625 1 93.44 166 LEU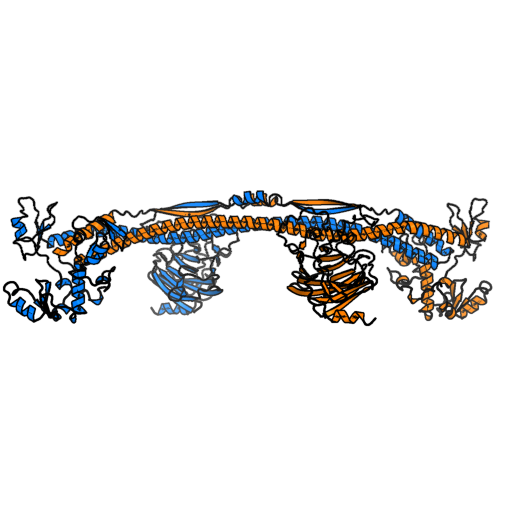 B O 1
ATOM 6361 N N . SER B 1 167 ? -1.002 76.688 40.469 1 92.69 167 SER B N 1
ATOM 6362 C CA . SER B 1 167 ? -1.161 77.438 39.188 1 92.69 167 SER B CA 1
ATOM 6363 C C . SER B 1 167 ? 0.185 77.625 38.5 1 92.69 167 SER B C 1
ATOM 6365 O O . SER B 1 167 ? 0.241 78.125 37.375 1 92.69 167 SER B O 1
ATOM 6367 N N . PHE B 1 168 ? 1.218 77.25 39.219 1 94.62 168 PHE B N 1
ATOM 6368 C CA . PHE B 1 168 ? 2.543 77.438 38.656 1 94.62 168 PHE B CA 1
ATOM 6369 C C . PHE B 1 168 ? 3.393 76.188 38.719 1 94.62 168 PHE B C 1
ATOM 6371 O O . PHE B 1 168 ? 3.047 75.25 39.438 1 94.62 168 PHE B O 1
ATOM 6378 N N . TYR B 1 169 ? 4.367 76.188 37.906 1 94.75 169 TYR B N 1
ATOM 6379 C CA . TYR B 1 169 ? 5.309 75.062 37.844 1 94.75 169 TYR B CA 1
ATOM 6380 C C . TYR B 1 169 ? 6.746 75.562 37.875 1 94.75 169 TYR B C 1
ATOM 6382 O O . TYR B 1 169 ? 7.113 76.5 37.188 1 94.75 169 TYR B O 1
ATOM 6390 N N . CYS B 1 170 ? 7.543 75.062 38.812 1 94.94 170 CYS B N 1
ATOM 6391 C CA . CYS B 1 170 ? 8.961 75.375 38.844 1 94.94 170 CYS B CA 1
ATOM 6392 C C . CYS B 1 170 ? 9.758 74.5 37.906 1 94.94 170 CYS B C 1
ATOM 6394 O O . CYS B 1 170 ? 9.875 73.25 38.125 1 94.94 170 CYS B O 1
ATOM 6396 N N . ALA B 1 171 ? 10.32 75 36.844 1 91.06 171 ALA B N 1
ATOM 6397 C CA . ALA B 1 171 ? 10.969 74.25 35.781 1 91.06 171 ALA B CA 1
ATOM 6398 C C . ALA B 1 171 ? 12.453 74.062 36.062 1 91.06 171 ALA B C 1
ATOM 6400 O O . ALA B 1 171 ? 13.195 73.562 35.219 1 91.06 171 ALA B O 1
ATOM 6401 N N . LYS B 1 172 ? 12.898 74.5 37.25 1 91.38 172 LYS B N 1
ATOM 6402 C CA . LYS B 1 172 ? 14.305 74.312 37.594 1 91.38 172 LYS B CA 1
ATOM 6403 C C . LYS B 1 172 ? 14.664 72.812 37.656 1 91.38 172 LYS B C 1
ATOM 6405 O O . LYS B 1 172 ? 13.961 72 38.281 1 91.38 172 LYS B O 1
ATOM 6410 N N . LYS B 1 173 ? 15.805 72.562 37.031 1 87.62 173 LYS B N 1
ATOM 6411 C CA . LYS B 1 173 ? 16.281 71.188 37.031 1 87.62 173 LYS B CA 1
ATOM 6412 C C . LYS B 1 173 ? 16.531 70.688 38.469 1 87.62 173 LYS B C 1
ATOM 6414 O O . LYS B 1 173 ? 17.25 71.312 39.219 1 87.62 173 LYS B O 1
ATOM 6419 N N . GLY B 1 174 ? 15.844 69.688 38.812 1 85.56 174 GLY B N 1
ATOM 6420 C CA . GLY B 1 174 ? 15.969 69.125 40.188 1 85.56 174 GLY B CA 1
ATOM 6421 C C . GLY B 1 174 ? 14.766 69.438 41.062 1 85.56 174 GLY B C 1
ATOM 6422 O O . GLY B 1 174 ? 14.531 68.75 42.062 1 85.56 174 GLY B O 1
ATOM 6423 N N . CYS B 1 175 ? 13.961 70.5 40.844 1 89.81 175 CYS B N 1
ATOM 6424 C CA . CYS B 1 175 ? 12.766 70.812 41.594 1 89.81 175 CYS B CA 1
ATOM 6425 C C . CYS B 1 175 ? 11.508 70.375 40.906 1 89.81 175 CYS B C 1
ATOM 6427 O O . CYS B 1 175 ? 10.852 69.438 41.344 1 89.81 175 CYS B O 1
ATOM 6429 N N . GLU B 1 176 ? 11.25 70.688 39.625 1 88.12 176 GLU B N 1
ATOM 6430 C CA . GLU B 1 176 ? 10.164 70.312 38.75 1 88.12 176 GLU B CA 1
ATOM 6431 C C . GLU B 1 176 ? 8.922 69.938 39.531 1 88.12 176 GLU B C 1
ATOM 6433 O O . GLU B 1 176 ? 8.461 68.75 39.5 1 88.12 176 GLU B O 1
ATOM 6438 N N . LYS B 1 177 ? 8.336 70.938 40.312 1 90.88 177 LYS B N 1
ATOM 6439 C CA . LYS B 1 177 ? 7.16 70.688 41.156 1 90.88 177 LYS B CA 1
ATOM 6440 C C . LYS B 1 177 ? 6.082 71.75 40.844 1 90.88 177 LYS B C 1
ATOM 6442 O O . LYS B 1 177 ? 6.391 72.875 40.438 1 90.88 177 LYS B O 1
ATOM 6447 N N . MET B 1 178 ? 4.918 71.375 41.062 1 93.06 178 MET B N 1
ATOM 6448 C CA . MET B 1 178 ? 3.803 72.312 41 1 93.06 178 MET B CA 1
ATOM 6449 C C . MET B 1 178 ? 3.721 73.125 42.281 1 93.06 178 MET B C 1
ATOM 6451 O O . MET B 1 178 ? 3.885 72.625 43.375 1 93.06 178 MET B O 1
ATOM 6455 N N . ILE B 1 179 ? 3.525 74.438 42.094 1 94 179 ILE B N 1
ATOM 6456 C CA . ILE B 1 179 ? 3.547 75.312 43.281 1 94 179 ILE B CA 1
ATOM 6457 C C . ILE B 1 179 ? 2.387 76.312 43.188 1 94 179 ILE B C 1
ATOM 6459 O O . ILE B 1 179 ? 1.845 76.562 42.125 1 94 179 ILE B O 1
ATOM 6463 N N . CYS B 1 180 ? 1.977 76.75 44.344 1 94.19 180 CYS B N 1
ATOM 6464 C CA . CYS B 1 180 ? 0.91 77.75 44.406 1 94.19 180 CYS B CA 1
ATOM 6465 C C . CYS B 1 180 ? 1.478 79.125 44.375 1 94.19 180 CYS B C 1
ATOM 6467 O O . CYS B 1 180 ? 2.688 79.312 44.219 1 94.19 180 CYS B O 1
ATOM 6469 N N . THR B 1 181 ? 0.658 80.125 44.406 1 91.88 181 THR B N 1
ATOM 6470 C CA . THR B 1 181 ? 1.062 81.562 44.312 1 91.88 181 THR B CA 1
ATOM 6471 C C . THR B 1 181 ? 1.961 81.938 45.5 1 91.88 181 THR B C 1
ATOM 6473 O O . THR B 1 181 ? 2.984 82.562 45.312 1 91.88 181 THR B O 1
ATOM 6476 N N . SER B 1 182 ? 1.658 81.438 46.719 1 92.62 182 SER B N 1
ATOM 6477 C CA . SER B 1 182 ? 2.447 81.688 47.906 1 92.62 182 SER B CA 1
ATOM 6478 C C . SER B 1 182 ? 3.803 81 47.875 1 92.62 182 SER B C 1
ATOM 6480 O O . SER B 1 182 ? 4.801 81.562 48.344 1 92.62 182 SER B O 1
ATOM 6482 N N . CYS B 1 183 ? 3.828 79.875 47.281 1 93.5 183 CYS B N 1
ATOM 6483 C CA . CYS B 1 183 ? 5.062 79.125 47.156 1 93.5 183 CYS B CA 1
ATOM 6484 C C . CYS B 1 183 ? 6.086 79.812 46.312 1 93.5 183 CYS B C 1
ATOM 6486 O O . CYS B 1 183 ? 7.293 79.688 46.5 1 93.5 183 CYS B O 1
ATOM 6488 N N . THR B 1 184 ? 5.617 80.562 45.25 1 91 184 THR B N 1
ATOM 6489 C CA . THR B 1 184 ? 6.504 81.25 44.312 1 91 184 THR B CA 1
ATOM 6490 C C . THR B 1 184 ? 7.359 82.312 45.062 1 91 184 THR B C 1
ATOM 6492 O O . THR B 1 184 ? 8.484 82.625 44.625 1 91 184 THR B O 1
ATOM 6495 N N . VAL B 1 185 ? 6.82 82.75 46.188 1 86.94 185 VAL B N 1
ATOM 6496 C CA . VAL B 1 185 ? 7.5 83.812 46.906 1 86.94 185 VAL B CA 1
ATOM 6497 C C . VAL B 1 185 ? 8.297 83.25 48.062 1 86.94 185 VAL B C 1
ATOM 6499 O O . VAL B 1 185 ? 9.438 83.625 48.312 1 86.94 185 VAL B O 1
ATOM 6502 N N . CYS B 1 186 ? 7.715 82.25 48.719 1 88.25 186 CYS B N 1
ATOM 6503 C CA . CYS B 1 186 ? 8.281 81.75 49.969 1 88.25 186 CYS B CA 1
ATOM 6504 C C . CYS B 1 186 ? 9.406 80.75 49.688 1 88.25 186 CYS B C 1
ATOM 6506 O O . CYS B 1 186 ? 10.438 80.75 50.375 1 88.25 186 CYS B O 1
ATOM 6508 N N . ASP B 1 187 ? 9.305 79.938 48.75 1 88.31 187 ASP B N 1
ATOM 6509 C CA . ASP B 1 187 ? 10.203 78.75 48.656 1 88.31 187 ASP B CA 1
ATOM 6510 C C . ASP B 1 187 ? 10.898 78.75 47.281 1 88.31 187 ASP B C 1
ATOM 6512 O O . ASP B 1 187 ? 11.945 78.125 47.125 1 88.31 187 ASP B O 1
ATOM 6516 N N . HIS B 1 188 ? 10.219 79.312 46.25 1 90.06 188 HIS B N 1
ATOM 6517 C CA . HIS B 1 188 ? 10.734 79.125 44.906 1 90.06 188 HIS B CA 1
ATOM 6518 C C . HIS B 1 188 ? 11.094 80.5 44.312 1 90.06 188 HIS B C 1
ATOM 6520 O O . HIS B 1 188 ? 10.547 80.875 43.281 1 90.06 188 HIS B O 1
ATOM 6526 N N . ASP B 1 189 ? 12 81 44.938 1 85.38 189 ASP B N 1
ATOM 6527 C CA . ASP B 1 189 ? 12.43 82.375 44.625 1 85.38 189 ASP B CA 1
ATOM 6528 C C . ASP B 1 189 ? 13.242 82.375 43.312 1 85.38 189 ASP B C 1
ATOM 6530 O O . ASP B 1 189 ? 14.164 81.625 43.156 1 85.38 189 ASP B O 1
ATOM 6534 N N . LYS B 1 190 ? 12.953 83.312 42.406 1 84.81 190 LYS B N 1
ATOM 6535 C CA . LYS B 1 190 ? 13.656 83.438 41.156 1 84.81 190 LYS B CA 1
ATOM 6536 C C . LYS B 1 190 ? 15.125 83.812 41.375 1 84.81 190 LYS B C 1
ATOM 6538 O O . LYS B 1 190 ? 15.984 83.375 40.594 1 84.81 190 LYS B O 1
ATOM 6543 N N . ASN B 1 191 ? 15.398 84.438 42.406 1 84.94 191 ASN B N 1
ATOM 6544 C CA . ASN B 1 191 ? 16.766 84.812 42.719 1 84.94 191 ASN B CA 1
ATOM 6545 C C . ASN B 1 191 ? 17.641 83.625 43.094 1 84.94 191 ASN B C 1
ATOM 6547 O O . ASN B 1 191 ? 18.875 83.688 43.031 1 84.94 191 ASN B O 1
ATOM 6551 N N . ARG B 1 192 ? 17.047 82.625 43.406 1 89.94 192 ARG B N 1
ATOM 6552 C CA . ARG B 1 192 ? 17.781 81.375 43.75 1 89.94 192 ARG B CA 1
ATOM 6553 C C . ARG B 1 192 ? 17.812 80.438 42.562 1 89.94 192 ARG B C 1
ATOM 6555 O O . ARG B 1 192 ? 18.062 79.25 42.75 1 89.94 192 ARG B O 1
ATOM 6562 N N . GLY B 1 193 ? 17.422 80.875 41.406 1 89.44 193 GLY B N 1
ATOM 6563 C CA . GLY B 1 193 ? 17.578 80.125 40.188 1 89.44 193 GLY B CA 1
ATOM 6564 C C . GLY B 1 193 ? 16.312 79.375 39.812 1 89.44 193 GLY B C 1
ATOM 6565 O O . GLY B 1 193 ? 16.297 78.625 38.812 1 89.44 193 GLY B O 1
ATOM 6566 N N . HIS B 1 194 ? 15.25 79.5 40.469 1 92.12 194 HIS B N 1
ATOM 6567 C CA . HIS B 1 194 ? 14 78.812 40.094 1 92.12 194 HIS B CA 1
ATOM 6568 C C . HIS B 1 194 ? 13.312 79.5 38.938 1 92.12 194 HIS B C 1
ATOM 6570 O O . HIS B 1 194 ? 13.336 80.75 38.844 1 92.12 194 HIS B O 1
ATOM 6576 N N . ILE B 1 195 ? 12.922 78.688 37.969 1 93 195 ILE B N 1
ATOM 6577 C CA . ILE B 1 195 ? 12.195 79.188 36.812 1 93 195 ILE B CA 1
ATOM 6578 C C . ILE B 1 195 ? 10.711 78.875 36.938 1 93 195 ILE B C 1
ATOM 6580 O O . ILE B 1 195 ? 10.32 77.688 36.844 1 93 195 ILE B O 1
ATOM 6584 N N . ILE B 1 196 ? 9.93 79.875 37.156 1 93.38 196 ILE B N 1
ATOM 6585 C CA . ILE B 1 196 ? 8.508 79.688 37.438 1 93.38 196 ILE B CA 1
ATOM 6586 C C . ILE B 1 196 ? 7.719 79.875 36.125 1 93.38 196 ILE B C 1
ATOM 6588 O O . ILE B 1 196 ? 7.891 80.938 35.438 1 93.38 196 ILE B O 1
ATOM 6592 N N . GLN B 1 197 ? 6.965 78.938 35.812 1 93.81 197 GLN B N 1
ATOM 6593 C CA . GLN B 1 197 ? 6.109 79 34.625 1 93.81 197 GLN B CA 1
ATOM 6594 C C . GLN B 1 197 ? 4.641 78.812 35 1 93.81 197 GLN B C 1
ATOM 6596 O O . GLN B 1 197 ? 4.324 78.188 36 1 93.81 197 GLN B O 1
ATOM 6601 N N . ASN B 1 198 ? 3.785 79.438 34.156 1 94.38 198 ASN B N 1
ATOM 6602 C CA . ASN B 1 198 ? 2.354 79.188 34.312 1 94.38 198 ASN B CA 1
ATOM 6603 C C . ASN B 1 198 ? 1.961 77.75 33.906 1 94.38 198 ASN B C 1
ATOM 6605 O O . ASN B 1 198 ? 2.473 77.25 32.906 1 94.38 198 ASN B O 1
ATOM 6609 N N . MET B 1 199 ? 1.086 77.25 34.531 1 93.44 199 MET B N 1
ATOM 6610 C CA . MET B 1 199 ? 0.696 75.812 34.312 1 93.44 199 MET B CA 1
ATOM 6611 C C . MET B 1 199 ? 0.147 75.688 32.875 1 93.44 199 MET B C 1
ATOM 6613 O O . MET B 1 199 ? 0.334 74.625 32.281 1 93.44 199 MET B O 1
ATOM 6617 N N . ASN B 1 200 ? -0.552 76.625 32.375 1 92.25 200 ASN B N 1
ATOM 6618 C CA . ASN B 1 200 ? -1.089 76.5 31.016 1 92.25 200 ASN B CA 1
ATOM 6619 C C . ASN B 1 200 ? 0.023 76.5 29.969 1 92.25 200 ASN B C 1
ATOM 6621 O O . ASN B 1 200 ? -0.092 75.75 28.969 1 92.25 200 ASN B O 1
ATOM 6625 N N . ASP B 1 201 ? 1.069 77.188 30.219 1 94.12 201 ASP B N 1
ATOM 6626 C CA . ASP B 1 201 ? 2.213 77.188 29.312 1 94.12 201 ASP B CA 1
ATOM 6627 C C . ASP B 1 201 ? 2.922 75.812 29.375 1 94.12 201 ASP B C 1
ATOM 6629 O O . ASP B 1 201 ? 3.359 75.312 28.344 1 94.12 201 ASP B O 1
ATOM 6633 N N . VAL B 1 202 ? 2.969 75.375 30.594 1 93.81 202 VAL B N 1
ATOM 6634 C CA . VAL B 1 202 ? 3.582 74.062 30.781 1 93.81 202 VAL B CA 1
ATOM 6635 C C . VAL B 1 202 ? 2.768 73 30.047 1 93.81 202 VAL B C 1
ATOM 6637 O O . VAL B 1 202 ? 3.332 72.125 29.438 1 93.81 202 VAL B O 1
ATOM 6640 N N . HIS B 1 203 ? 1.463 73.125 30.094 1 94.44 203 HIS B N 1
ATOM 6641 C CA . HIS B 1 203 ? 0.567 72.188 29.422 1 94.44 203 HIS B CA 1
ATOM 6642 C C . HIS B 1 203 ? 0.823 72.188 27.922 1 94.44 203 HIS B C 1
ATOM 6644 O O . HIS B 1 203 ? 0.917 71.062 27.312 1 94.44 203 HIS B O 1
ATOM 6650 N N . VAL B 1 204 ? 0.934 73.312 27.281 1 94.69 204 VAL B N 1
ATOM 6651 C CA . VAL B 1 204 ? 1.158 73.438 25.844 1 94.69 204 VAL B CA 1
ATOM 6652 C C . VAL B 1 204 ? 2.527 72.875 25.484 1 94.69 204 VAL B C 1
ATOM 6654 O O . VAL B 1 204 ? 2.664 72.125 24.5 1 94.69 204 VAL B O 1
ATOM 6657 N N . GLU B 1 205 ? 3.555 73.125 26.312 1 94.25 205 GLU B N 1
ATOM 6658 C CA . GLU B 1 205 ? 4.906 72.625 26.062 1 94.25 205 GLU B CA 1
ATOM 6659 C C . GLU B 1 205 ? 4.949 71.125 26.141 1 94.25 205 GLU B C 1
ATOM 6661 O O . GLU B 1 205 ? 5.551 70.438 25.281 1 94.25 205 GLU B O 1
ATOM 6666 N N . LYS B 1 206 ? 4.293 70.625 27.172 1 94.62 206 LYS B N 1
ATOM 6667 C CA . LYS B 1 206 ? 4.297 69.188 27.359 1 94.62 206 LYS B CA 1
ATOM 6668 C C . LYS B 1 206 ? 3.49 68.438 26.281 1 94.62 206 LYS B C 1
ATOM 6670 O O . LYS B 1 206 ? 3.838 67.375 25.859 1 94.62 206 LYS B O 1
ATOM 6675 N N . LYS B 1 207 ? 2.453 69.062 25.781 1 93.81 207 LYS B N 1
ATOM 6676 C CA . LYS B 1 207 ? 1.694 68.562 24.656 1 93.81 207 LYS B CA 1
ATOM 6677 C C . LYS B 1 207 ? 2.551 68.5 23.391 1 93.81 207 LYS B C 1
ATOM 6679 O O . LYS B 1 207 ? 2.525 67.5 22.656 1 93.81 207 LYS B O 1
ATOM 6684 N N . HIS B 1 208 ? 3.322 69.5 23.156 1 94.5 208 HIS B N 1
ATOM 6685 C CA . HIS B 1 208 ? 4.188 69.562 21.984 1 94.5 208 HIS B CA 1
ATOM 6686 C C . HIS B 1 208 ? 5.289 68.5 22.047 1 94.5 208 HIS B C 1
ATOM 6688 O O . HIS B 1 208 ? 5.652 67.938 21.031 1 94.5 208 HIS B O 1
ATOM 6694 N N . GLU B 1 209 ? 5.805 68.312 23.25 1 93.38 209 GLU B N 1
ATOM 6695 C CA . GLU B 1 209 ? 6.82 67.312 23.453 1 93.38 209 GLU B CA 1
ATOM 6696 C C . GLU B 1 209 ? 6.289 65.938 23.094 1 93.38 209 GLU B C 1
ATOM 6698 O O . GLU B 1 209 ? 6.973 65.125 22.422 1 93.38 209 GLU B O 1
ATOM 6703 N N . LEU B 1 210 ? 5.094 65.625 23.5 1 94.44 210 LEU B N 1
ATOM 6704 C CA . LEU B 1 210 ? 4.473 64.312 23.219 1 94.44 210 LEU B CA 1
ATOM 6705 C C . LEU B 1 210 ? 4.215 64.188 21.719 1 94.44 210 LEU B C 1
ATOM 6707 O O . LEU B 1 210 ? 4.469 63.094 21.141 1 94.44 210 LEU B O 1
ATOM 6711 N N . ASP B 1 211 ? 3.75 65.188 21.047 1 93.38 211 ASP B N 1
ATOM 6712 C CA . ASP B 1 211 ? 3.455 65.188 19.625 1 93.38 211 ASP B CA 1
ATOM 6713 C C . ASP B 1 211 ? 4.715 64.875 18.812 1 93.38 211 ASP B C 1
ATOM 6715 O O . ASP B 1 211 ? 4.664 64.125 17.812 1 93.38 211 ASP B O 1
ATOM 6719 N N . LYS B 1 212 ? 5.855 65.438 19.219 1 93.62 212 LYS B N 1
ATOM 6720 C CA . LYS B 1 212 ? 7.125 65.188 18.531 1 93.62 212 LYS B CA 1
ATOM 6721 C C . LYS B 1 212 ? 7.543 63.75 18.625 1 93.62 212 LYS B C 1
ATOM 6723 O O . LYS B 1 212 ? 7.945 63.156 17.625 1 93.62 212 LYS B O 1
ATOM 6728 N N . ILE B 1 213 ? 7.43 63.188 19.781 1 93.88 213 ILE B N 1
ATOM 6729 C CA . ILE B 1 213 ? 7.828 61.781 19.984 1 93.88 213 ILE B CA 1
ATOM 6730 C C . ILE B 1 213 ? 6.887 60.844 19.219 1 93.88 213 ILE B C 1
ATOM 6732 O O . ILE B 1 213 ? 7.328 59.875 18.609 1 93.88 213 ILE B O 1
ATOM 6736 N N . PHE B 1 214 ? 5.559 61.188 19.188 1 93.38 214 PHE B N 1
ATOM 6737 C CA . PHE B 1 214 ? 4.59 60.375 18.484 1 93.38 214 PHE B CA 1
ATOM 6738 C C . PHE B 1 214 ? 4.82 60.406 16.984 1 93.38 214 PHE B C 1
ATOM 6740 O O . PHE B 1 214 ? 4.613 59.406 16.281 1 93.38 214 PHE B O 1
ATOM 6747 N N . ARG B 1 215 ? 5.289 61.5 16.422 1 90.5 215 ARG B N 1
ATOM 6748 C CA . ARG B 1 215 ? 5.605 61.594 15.008 1 90.5 215 ARG B CA 1
ATOM 6749 C C . ARG B 1 215 ? 6.754 60.656 14.641 1 90.5 215 ARG B C 1
ATOM 6751 O O . ARG B 1 215 ? 6.715 60 13.602 1 90.5 215 ARG B O 1
ATOM 6758 N N . MET B 1 216 ? 7.727 60.594 15.562 1 87.88 216 MET B N 1
ATOM 6759 C CA . MET B 1 216 ? 8.859 59.688 15.344 1 87.88 216 MET B CA 1
ATOM 6760 C C . MET B 1 216 ? 8.438 58.219 15.445 1 87.88 216 MET B C 1
ATOM 6762 O O . MET B 1 216 ? 8.836 57.406 14.617 1 87.88 216 MET B O 1
ATOM 6766 N N . LEU B 1 217 ? 7.551 58 16.328 1 90.5 217 LEU B N 1
ATOM 6767 C CA . LEU B 1 217 ? 7.113 56.625 16.578 1 90.5 217 LEU B CA 1
ATOM 6768 C C . LEU B 1 217 ? 6.141 56.156 15.508 1 90.5 217 LEU B C 1
ATOM 6770 O O . LEU B 1 217 ? 6.004 54.938 15.266 1 90.5 217 LEU B O 1
ATOM 6774 N N . GLU B 1 218 ? 5.418 57.125 14.867 1 88.25 218 GLU B N 1
ATOM 6775 C CA . GLU B 1 218 ? 4.457 56.781 13.828 1 88.25 218 GLU B CA 1
ATOM 6776 C C . GLU B 1 218 ? 5.141 56.094 12.656 1 88.25 218 GLU B C 1
ATOM 6778 O O . GLU B 1 218 ? 4.602 55.125 12.094 1 88.25 218 GLU B O 1
ATOM 6783 N N . GLU B 1 219 ? 6.332 56.562 12.297 1 83.75 219 GLU B N 1
ATOM 6784 C CA . GLU B 1 219 ? 7.09 55.938 11.227 1 83.75 219 GLU B CA 1
ATOM 6785 C C . GLU B 1 219 ? 7.527 54.531 11.617 1 83.75 219 GLU B C 1
ATOM 6787 O O . GLU B 1 219 ? 7.465 53.594 10.812 1 83.75 219 GLU B O 1
ATOM 6792 N N . ASP B 1 220 ? 7.953 54.406 12.867 1 86.25 220 ASP B N 1
ATOM 6793 C CA . ASP B 1 220 ? 8.383 53.094 13.359 1 86.25 220 ASP B CA 1
ATOM 6794 C C . ASP B 1 220 ? 7.211 52.094 13.398 1 86.25 220 ASP B C 1
ATOM 6796 O O . ASP B 1 220 ? 7.383 50.906 13.117 1 86.25 220 ASP B O 1
ATOM 6800 N N . VAL B 1 221 ? 6.02 52.625 13.734 1 89.62 221 VAL B N 1
ATOM 6801 C CA . VAL B 1 221 ? 4.836 51.781 13.805 1 89.62 221 VAL B CA 1
ATOM 6802 C C . VAL B 1 221 ? 4.449 51.312 12.406 1 89.62 221 VAL B C 1
ATOM 6804 O O . VAL B 1 221 ? 4.066 50.156 12.219 1 89.62 221 VAL B O 1
ATOM 6807 N N . LYS B 1 222 ? 4.555 52.219 11.422 1 83.88 222 LYS B N 1
ATOM 6808 C CA . LYS B 1 222 ? 4.25 51.844 10.039 1 83.88 222 LYS B CA 1
ATOM 6809 C C . LYS B 1 222 ? 5.176 50.719 9.555 1 83.88 222 LYS B C 1
ATOM 6811 O O . LYS B 1 222 ? 4.719 49.75 8.961 1 83.88 222 LYS B O 1
ATOM 6816 N N . ILE B 1 223 ? 6.504 50.875 9.867 1 83.69 223 ILE B N 1
ATOM 6817 C CA . ILE B 1 223 ? 7.492 49.875 9.477 1 83.69 223 ILE B CA 1
ATOM 6818 C C . ILE B 1 223 ? 7.215 48.562 10.211 1 83.69 223 ILE B C 1
ATOM 6820 O O . ILE B 1 223 ? 7.246 47.5 9.602 1 83.69 223 ILE B O 1
ATOM 6824 N N . ALA B 1 224 ? 6.852 48.656 11.508 1 88.12 224 ALA B N 1
ATOM 6825 C CA . ALA B 1 224 ? 6.59 47.469 12.32 1 88.12 224 ALA B CA 1
ATOM 6826 C C . ALA B 1 224 ? 5.359 46.719 11.812 1 88.12 224 ALA B C 1
ATOM 6828 O O . ALA B 1 224 ? 5.332 45.469 11.82 1 88.12 224 ALA B O 1
ATOM 6829 N N . LYS B 1 225 ? 4.305 47.469 11.414 1 86.94 225 LYS B N 1
ATOM 6830 C CA . LYS B 1 225 ? 3.098 46.844 10.883 1 86.94 225 LYS B CA 1
ATOM 6831 C C . LYS B 1 225 ? 3.402 46.062 9.602 1 86.94 225 LYS B C 1
ATOM 6833 O O . LYS B 1 225 ? 2.926 44.969 9.414 1 86.94 225 LYS B O 1
ATOM 6838 N N . GLU B 1 226 ? 4.258 46.688 8.766 1 80.12 226 GLU B N 1
ATOM 6839 C CA . GLU B 1 226 ? 4.648 46 7.527 1 80.12 226 GLU B CA 1
ATOM 6840 C C . GLU B 1 226 ? 5.504 44.781 7.809 1 80.12 226 GLU B C 1
ATOM 6842 O O . GLU B 1 226 ? 5.312 43.719 7.188 1 80.12 226 GLU B O 1
ATOM 6847 N N . LEU B 1 227 ? 6.422 44.938 8.742 1 84.62 227 LEU B N 1
ATOM 6848 C CA . LEU B 1 227 ? 7.277 43.812 9.102 1 84.62 227 LEU B CA 1
ATOM 6849 C C . LEU B 1 227 ? 6.457 42.688 9.719 1 84.62 227 LEU B C 1
ATOM 6851 O O . LEU B 1 227 ? 6.742 41.531 9.492 1 84.62 227 LEU B O 1
ATOM 6855 N N . HIS B 1 228 ? 5.418 43.094 10.523 1 87.44 228 HIS B N 1
ATOM 6856 C CA . HIS B 1 228 ? 4.531 42.094 11.125 1 87.44 228 HIS B CA 1
ATOM 6857 C C . HIS B 1 228 ? 3.785 41.312 10.055 1 87.44 228 HIS B C 1
ATOM 6859 O O . HIS B 1 228 ? 3.723 40.062 10.125 1 87.44 228 HIS B O 1
ATOM 6865 N N . LYS B 1 229 ? 3.246 42.031 9.031 1 80.12 229 LYS B N 1
ATOM 6866 C CA . LYS B 1 229 ? 2.537 41.406 7.922 1 80.12 229 LYS B CA 1
ATOM 6867 C C . LYS B 1 229 ? 3.457 40.469 7.145 1 80.12 229 LYS B C 1
ATOM 6869 O O . LYS B 1 229 ? 3.08 39.312 6.832 1 80.12 229 LYS B O 1
ATOM 6874 N N . GLN B 1 230 ? 4.695 40.906 6.883 1 77.5 230 GLN B N 1
ATOM 6875 C CA . GLN B 1 230 ? 5.66 40.094 6.145 1 77.5 230 GLN B CA 1
ATOM 6876 C C . GLN B 1 230 ? 6.074 38.875 6.941 1 77.5 230 GLN B C 1
ATOM 6878 O O . GLN B 1 230 ? 6.242 37.781 6.375 1 77.5 230 GLN B O 1
ATOM 6883 N N . THR B 1 231 ? 6.23 39.062 8.25 1 84.44 231 THR B N 1
ATOM 6884 C CA . THR B 1 231 ? 6.602 37.969 9.117 1 84.44 231 THR B CA 1
ATOM 6885 C C . THR B 1 231 ? 5.52 36.875 9.117 1 84.44 231 THR B C 1
ATOM 6887 O O . THR B 1 231 ? 5.816 35.688 9.039 1 84.44 231 THR B O 1
ATOM 6890 N N . GLU B 1 232 ? 4.254 37.344 9.148 1 80 232 GLU B N 1
ATOM 6891 C CA . GLU B 1 232 ? 3.141 36.406 9.102 1 80 232 GLU B CA 1
ATOM 6892 C C . GLU B 1 232 ? 3.096 35.688 7.762 1 80 232 GLU B C 1
ATOM 6894 O O . GLU B 1 232 ? 2.818 34.469 7.711 1 80 232 GLU B O 1
ATOM 6899 N N . GLN B 1 233 ? 3.373 36.406 6.707 1 74.06 233 GLN B N 1
ATOM 6900 C CA . GLN B 1 233 ? 3.404 35.781 5.379 1 74.06 233 GLN B CA 1
ATOM 6901 C C . GLN B 1 233 ? 4.523 34.75 5.27 1 74.06 233 GLN B C 1
ATOM 6903 O O . GLN B 1 233 ? 4.348 33.719 4.652 1 74.06 233 GLN B O 1
ATOM 6908 N N . GLU B 1 234 ? 5.672 35.062 5.855 1 80.69 234 GLU B N 1
ATOM 6909 C CA . GLU B 1 234 ? 6.801 34.125 5.809 1 80.69 234 GLU B CA 1
ATOM 6910 C C . GLU B 1 234 ? 6.492 32.844 6.582 1 80.69 234 GLU B C 1
ATOM 6912 O O . GLU B 1 234 ? 6.945 31.766 6.203 1 80.69 234 GLU B O 1
ATOM 6917 N N . MET B 1 235 ? 5.68 33 7.652 1 79.5 235 MET B N 1
ATOM 6918 C CA . MET B 1 235 ? 5.262 31.812 8.398 1 79.5 235 MET B CA 1
ATOM 6919 C C . MET B 1 235 ? 4.426 30.891 7.523 1 79.5 235 MET B C 1
ATOM 6921 O O . MET B 1 235 ? 4.613 29.672 7.543 1 79.5 235 MET B O 1
ATOM 6925 N N . VAL B 1 236 ? 3.541 31.469 6.691 1 70.62 236 VAL B N 1
ATOM 6926 C CA . VAL B 1 236 ? 2.729 30.688 5.766 1 70.62 236 VAL B CA 1
ATOM 6927 C C . VAL B 1 236 ? 3.621 30.078 4.695 1 70.62 236 VAL B C 1
ATOM 6929 O O . VAL B 1 236 ? 3.457 28.906 4.34 1 70.62 236 VAL B O 1
ATOM 6932 N N . ASN B 1 237 ? 4.605 30.859 4.176 1 72.75 237 ASN B N 1
ATOM 6933 C CA . ASN B 1 237 ? 5.547 30.344 3.182 1 72.75 237 ASN B CA 1
ATOM 6934 C C . ASN B 1 237 ? 6.332 29.156 3.715 1 72.75 237 ASN B C 1
ATOM 6936 O O . ASN B 1 237 ? 6.629 28.219 2.969 1 72.75 237 ASN B O 1
ATOM 6940 N N . LEU B 1 238 ? 6.676 29.25 4.973 1 80.31 238 LEU B N 1
ATOM 6941 C CA . LEU B 1 238 ? 7.414 28.156 5.59 1 80.31 238 LEU B CA 1
ATOM 6942 C C . LEU B 1 238 ? 6.574 26.875 5.621 1 80.31 238 LEU B C 1
ATOM 6944 O O . LEU B 1 238 ? 7.098 25.781 5.434 1 80.31 238 LEU B O 1
ATOM 6948 N N . ASP B 1 239 ? 5.246 27.016 5.855 1 74.62 239 ASP B N 1
ATOM 6949 C CA . ASP B 1 239 ? 4.34 25.875 5.812 1 74.62 239 ASP B CA 1
ATOM 6950 C C . ASP B 1 239 ? 4.312 25.25 4.418 1 74.62 239 ASP B C 1
ATOM 6952 O O . ASP B 1 239 ? 4.367 24.016 4.281 1 74.62 239 ASP B O 1
ATOM 6956 N N . ILE B 1 240 ? 4.25 26.062 3.396 1 67.94 240 ILE B N 1
ATOM 6957 C CA . ILE B 1 240 ? 4.227 25.609 2.014 1 67.94 240 ILE B CA 1
ATOM 6958 C C . ILE B 1 240 ? 5.543 24.906 1.685 1 67.94 240 ILE B C 1
ATOM 6960 O O . ILE B 1 240 ? 5.543 23.828 1.086 1 67.94 240 ILE B O 1
ATOM 6964 N N . LYS B 1 241 ? 6.629 25.562 2.086 1 78.5 241 LYS B N 1
ATOM 6965 C CA . LYS B 1 241 ? 7.941 24.969 1.825 1 78.5 241 LYS B CA 1
ATOM 6966 C C . LYS B 1 241 ? 8.086 23.625 2.521 1 78.5 241 LYS B C 1
ATOM 6968 O O . LYS B 1 241 ? 8.672 22.688 1.967 1 78.5 241 LYS B O 1
ATOM 6973 N N . GLU B 1 242 ? 7.609 23.578 3.803 1 81.56 242 GLU B N 1
ATOM 6974 C CA . GLU B 1 242 ? 7.617 22.297 4.512 1 81.56 242 GLU B CA 1
ATOM 6975 C C . GLU B 1 242 ? 6.902 21.219 3.711 1 81.56 242 GLU B C 1
ATOM 6977 O O . GLU B 1 242 ? 7.418 20.109 3.553 1 81.56 242 GLU B O 1
ATOM 6982 N N . PHE B 1 243 ? 5.758 21.453 3.213 1 73.81 243 PHE B N 1
ATOM 6983 C CA . PHE B 1 243 ? 4.965 20.516 2.434 1 73.81 243 PHE B CA 1
ATOM 6984 C C . PHE B 1 243 ? 5.707 20.094 1.167 1 73.81 243 PHE B C 1
ATOM 6986 O O . PHE B 1 243 ? 5.746 18.906 0.821 1 73.81 243 PHE B O 1
ATOM 6993 N N . GLU B 1 244 ? 6.27 21.125 0.426 1 74.81 244 GLU B N 1
ATOM 6994 C CA . GLU B 1 244 ? 7.023 20.844 -0.792 1 74.81 244 GLU B CA 1
ATOM 6995 C C . GLU B 1 244 ? 8.188 19.891 -0.516 1 74.81 244 GLU B C 1
ATOM 6997 O O . GLU B 1 244 ? 8.414 18.953 -1.274 1 74.81 244 GLU B O 1
ATOM 7002 N N . VAL B 1 245 ? 8.891 20.25 0.52 1 86.12 245 VAL B N 1
ATOM 7003 C CA . VAL B 1 245 ? 10.039 19.422 0.886 1 86.12 245 VAL B CA 1
ATOM 7004 C C . VAL B 1 245 ? 9.578 18.016 1.23 1 86.12 245 VAL B C 1
ATOM 7006 O O . VAL B 1 245 ? 10.211 17.031 0.836 1 86.12 245 VAL B O 1
ATOM 7009 N N . GLU B 1 246 ? 8.469 17.906 1.954 1 85 246 GLU B N 1
ATOM 7010 C CA . GLU B 1 246 ? 7.914 16.594 2.287 1 85 246 GLU B CA 1
ATOM 7011 C C . GLU B 1 246 ? 7.523 15.828 1.03 1 85 246 GLU B C 1
ATOM 7013 O O . GLU B 1 246 ? 7.742 14.617 0.941 1 85 246 GLU B O 1
ATOM 7018 N N . GLN B 1 247 ? 6.953 16.516 0.081 1 79.62 247 GLN B N 1
ATOM 7019 C CA . GLN B 1 247 ? 6.57 15.875 -1.173 1 79.62 247 GLN B CA 1
ATOM 7020 C C . GLN B 1 247 ? 7.797 15.383 -1.936 1 79.62 247 GLN B C 1
ATOM 7022 O O . GLN B 1 247 ? 7.793 14.281 -2.482 1 79.62 247 GLN B O 1
ATOM 7027 N N . GLU B 1 248 ? 8.773 16.266 -1.995 1 83.31 248 GLU B N 1
ATOM 7028 C CA . GLU B 1 248 ? 10.016 15.859 -2.643 1 83.31 248 GLU B CA 1
ATOM 7029 C C . GLU B 1 248 ? 10.602 14.609 -1.988 1 83.31 248 GLU B C 1
ATOM 7031 O O . GLU B 1 248 ? 11.062 13.703 -2.68 1 83.31 248 GLU B O 1
ATOM 7036 N N . LEU B 1 249 ? 10.547 14.664 -0.658 1 91.88 249 LEU B N 1
ATOM 7037 C CA . LEU B 1 249 ? 11.023 13.523 0.115 1 91.88 249 LEU B CA 1
ATOM 7038 C C . LEU B 1 249 ? 10.219 12.266 -0.214 1 91.88 249 LEU B C 1
ATOM 7040 O O . LEU B 1 249 ? 10.789 11.211 -0.492 1 91.88 249 LEU B O 1
ATOM 7044 N N . ASP B 1 250 ? 8.883 12.352 -0.26 1 88.62 250 ASP B N 1
ATOM 7045 C CA . ASP B 1 250 ? 8.008 11.219 -0.551 1 88.62 250 ASP B CA 1
ATOM 7046 C C . ASP B 1 250 ? 8.234 10.695 -1.969 1 88.62 250 ASP B C 1
ATOM 7048 O O . ASP B 1 250 ? 8.242 9.484 -2.197 1 88.62 250 ASP B O 1
ATOM 7052 N N . ASP B 1 251 ? 8.445 11.594 -2.92 1 87.06 251 ASP B N 1
ATOM 7053 C CA . ASP B 1 251 ? 8.703 11.195 -4.301 1 87.06 251 ASP B CA 1
ATOM 7054 C C . ASP B 1 251 ? 10.008 10.414 -4.414 1 87.06 251 ASP B C 1
ATOM 7056 O O . ASP B 1 251 ? 10.078 9.406 -5.121 1 87.06 251 ASP B O 1
ATOM 7060 N N . ALA B 1 252 ? 11.023 11.031 -3.732 1 92.75 252 ALA B N 1
ATOM 7061 C CA . ALA B 1 252 ? 12.312 10.352 -3.748 1 92.75 252 ALA B CA 1
ATOM 7062 C C . ALA B 1 252 ? 12.195 8.945 -3.15 1 92.75 252 ALA B C 1
ATOM 7064 O O . ALA B 1 252 ? 12.742 7.988 -3.695 1 92.75 252 ALA B O 1
ATOM 7065 N N . VAL B 1 253 ? 11.438 8.781 -2.033 1 95.25 253 VAL B N 1
ATOM 7066 C CA . VAL B 1 253 ? 11.242 7.496 -1.365 1 95.25 253 VAL B CA 1
ATOM 7067 C C . VAL B 1 253 ? 10.453 6.559 -2.277 1 95.25 253 VAL B C 1
ATOM 7069 O O . VAL B 1 253 ? 10.766 5.367 -2.373 1 95.25 253 VAL B O 1
ATOM 7072 N N . LYS B 1 254 ? 9.438 7.066 -2.941 1 91.75 254 LYS B N 1
ATOM 7073 C CA . LYS B 1 254 ? 8.656 6.266 -3.873 1 91.75 254 LYS B CA 1
ATOM 7074 C C . LYS B 1 254 ? 9.531 5.707 -4.992 1 91.75 254 LYS B C 1
ATOM 7076 O O . LYS B 1 254 ? 9.391 4.543 -5.375 1 91.75 254 LYS B O 1
ATOM 7081 N N . ARG B 1 255 ? 10.422 6.496 -5.52 1 91.62 255 ARG B N 1
ATOM 7082 C CA . ARG B 1 255 ? 11.344 6.027 -6.551 1 91.62 255 ARG B CA 1
ATOM 7083 C C . ARG B 1 255 ? 12.227 4.898 -6.027 1 91.62 255 ARG B C 1
ATOM 7085 O O . ARG B 1 255 ? 12.5 3.936 -6.742 1 91.62 255 ARG B O 1
ATOM 7092 N N . CYS B 1 256 ? 12.656 5.074 -4.77 1 96.06 256 CYS B N 1
ATOM 7093 C CA . CYS B 1 256 ? 13.445 4.016 -4.152 1 96.06 256 CYS B CA 1
ATOM 7094 C C . CYS B 1 256 ? 12.641 2.729 -4.035 1 96.06 256 CYS B C 1
ATOM 7096 O O . CYS B 1 256 ? 13.148 1.646 -4.336 1 96.06 256 CYS B O 1
ATOM 7098 N N . HIS B 1 257 ? 11.375 2.857 -3.621 1 95.69 257 HIS B N 1
ATOM 7099 C CA . HIS B 1 257 ? 10.5 1.693 -3.555 1 95.69 257 HIS B CA 1
ATOM 7100 C C . HIS B 1 257 ? 10.359 1.029 -4.922 1 95.69 257 HIS B C 1
ATOM 7102 O O . HIS B 1 257 ? 10.414 -0.198 -5.027 1 95.69 257 HIS B O 1
ATOM 7108 N N . ASP B 1 258 ? 10.219 1.836 -5.945 1 93.62 258 ASP B N 1
ATOM 7109 C CA . ASP B 1 258 ? 10.055 1.316 -7.301 1 93.62 258 ASP B CA 1
ATOM 7110 C C . ASP B 1 258 ? 11.297 0.538 -7.738 1 93.62 258 ASP B C 1
ATOM 7112 O O . ASP B 1 258 ? 11.18 -0.494 -8.406 1 93.62 258 ASP B O 1
ATOM 7116 N N . MET B 1 259 ? 12.422 1.081 -7.391 1 96.25 259 MET B N 1
ATOM 7117 C CA . MET B 1 259 ? 13.656 0.398 -7.75 1 96.25 259 MET B CA 1
ATOM 7118 C C . MET B 1 259 ? 13.75 -0.959 -7.062 1 96.25 259 MET B C 1
ATOM 7120 O O . MET B 1 259 ? 14.18 -1.941 -7.672 1 96.25 259 MET B O 1
ATOM 7124 N N . ILE B 1 260 ? 13.297 -1.002 -5.797 1 97.12 260 ILE B N 1
ATOM 7125 C CA . ILE B 1 260 ? 13.297 -2.256 -5.051 1 97.12 260 ILE B CA 1
ATOM 7126 C C . ILE B 1 260 ? 12.305 -3.232 -5.676 1 97.12 260 ILE B C 1
ATOM 7128 O O . ILE B 1 260 ? 12.594 -4.426 -5.805 1 97.12 260 ILE B O 1
ATOM 7132 N N . GLU B 1 261 ? 11.18 -2.668 -6.133 1 95.19 261 GLU B N 1
ATOM 7133 C CA . GLU B 1 261 ? 10.164 -3.506 -6.766 1 95.19 261 GLU B CA 1
ATOM 7134 C C . GLU B 1 261 ? 10.672 -4.082 -8.086 1 95.19 261 GLU B C 1
ATOM 7136 O O . GLU B 1 261 ? 10.414 -5.242 -8.406 1 95.19 261 GLU B O 1
ATOM 7141 N N . ARG B 1 262 ? 11.336 -3.322 -8.867 1 95.06 262 ARG B N 1
ATOM 7142 C CA . ARG B 1 262 ? 11.906 -3.814 -10.117 1 95.06 262 ARG B CA 1
ATOM 7143 C C . ARG B 1 262 ? 12.922 -4.926 -9.852 1 95.06 262 ARG B C 1
ATOM 7145 O O . ARG B 1 262 ? 12.953 -5.922 -10.578 1 95.06 262 ARG B O 1
ATOM 7152 N N . ARG B 1 263 ? 13.656 -4.738 -8.773 1 96.94 263 ARG B N 1
ATOM 7153 C CA . ARG B 1 263 ? 14.617 -5.777 -8.398 1 96.94 263 ARG B CA 1
ATOM 7154 C C . ARG B 1 263 ? 13.906 -7.055 -7.977 1 96.94 263 ARG B C 1
ATOM 7156 O O . ARG B 1 263 ? 14.328 -8.156 -8.336 1 96.94 263 ARG B O 1
ATOM 7163 N N . ARG B 1 264 ? 12.875 -6.867 -7.207 1 95.81 264 ARG B N 1
ATOM 7164 C CA . ARG B 1 264 ? 12.047 -8.008 -6.816 1 95.81 264 ARG B CA 1
ATOM 7165 C C . ARG B 1 264 ? 11.578 -8.781 -8.047 1 95.81 264 ARG B C 1
ATOM 7167 O O . ARG B 1 264 ? 11.68 -10.016 -8.086 1 95.81 264 ARG B O 1
ATOM 7174 N N . GLU B 1 265 ? 11.094 -8.086 -9.047 1 94 265 GLU B N 1
ATOM 7175 C CA . GLU B 1 265 ? 10.594 -8.711 -10.273 1 94 265 GLU B CA 1
ATOM 7176 C C . GLU B 1 265 ? 11.711 -9.438 -11.016 1 94 265 GLU B C 1
ATOM 7178 O O . GLU B 1 265 ? 11.508 -10.539 -11.523 1 94 265 GLU B O 1
ATOM 7183 N N . ASP B 1 266 ? 12.859 -8.812 -11.023 1 96.44 266 ASP B N 1
ATOM 7184 C CA . ASP B 1 266 ? 14.016 -9.43 -11.664 1 96.44 266 ASP B CA 1
ATOM 7185 C C . ASP B 1 266 ? 14.367 -10.758 -10.992 1 96.44 266 ASP B C 1
ATOM 7187 O O . ASP B 1 266 ? 14.602 -11.758 -11.68 1 96.44 266 ASP B O 1
ATOM 7191 N N . LEU B 1 267 ? 14.391 -10.719 -9.672 1 96.69 267 LEU B N 1
ATOM 7192 C CA . LEU B 1 267 ? 14.75 -11.906 -8.906 1 96.69 267 LEU B CA 1
ATOM 7193 C C . LEU B 1 267 ? 13.68 -12.984 -9.047 1 96.69 267 LEU B C 1
ATOM 7195 O O . LEU B 1 267 ? 14 -14.172 -9.18 1 96.69 267 LEU B O 1
ATOM 7199 N N . ARG B 1 268 ? 12.406 -12.562 -9.031 1 93.88 268 ARG B N 1
ATOM 7200 C CA . ARG B 1 268 ? 11.312 -13.516 -9.227 1 93.88 268 ARG B CA 1
ATOM 7201 C C . ARG B 1 268 ? 11.398 -14.164 -10.602 1 93.88 268 ARG B C 1
ATOM 7203 O O . ARG B 1 268 ? 11.133 -15.367 -10.742 1 93.88 268 ARG B O 1
ATOM 7210 N N . GLU B 1 269 ? 11.758 -13.352 -11.586 1 93.75 269 GLU B N 1
ATOM 7211 C CA . GLU B 1 269 ? 11.914 -13.875 -12.938 1 93.75 269 GLU B CA 1
ATOM 7212 C C . GLU B 1 269 ? 13.047 -14.891 -13.008 1 93.75 269 GLU B C 1
ATOM 7214 O O . GLU B 1 269 ? 12.922 -15.93 -13.656 1 93.75 269 GLU B O 1
ATOM 7219 N N . LYS B 1 270 ? 14.133 -14.625 -12.305 1 96 270 LYS B N 1
ATOM 7220 C CA . LYS B 1 270 ? 15.258 -15.555 -12.273 1 96 270 LYS B CA 1
ATOM 7221 C C . LYS B 1 270 ? 14.867 -16.875 -11.617 1 96 270 LYS B C 1
ATOM 7223 O O . LYS B 1 270 ? 15.234 -17.953 -12.094 1 96 270 LYS B O 1
ATOM 7228 N N . VAL B 1 271 ? 14.078 -16.734 -10.492 1 94.19 271 VAL B N 1
ATOM 7229 C CA . VAL B 1 271 ? 13.594 -17.938 -9.812 1 94.19 271 VAL B CA 1
ATOM 7230 C C . VAL B 1 271 ? 12.711 -18.75 -10.758 1 94.19 271 VAL B C 1
ATOM 7232 O O . VAL B 1 271 ? 12.859 -19.969 -10.859 1 94.19 271 VAL B O 1
ATOM 7235 N N . ALA B 1 272 ? 11.828 -18.047 -11.492 1 91.12 272 ALA B N 1
ATOM 7236 C CA . ALA B 1 272 ? 10.906 -18.703 -12.414 1 91.12 272 ALA B CA 1
ATOM 7237 C C . ALA B 1 272 ? 11.656 -19.406 -13.539 1 91.12 272 ALA B C 1
ATOM 7239 O O . ALA B 1 272 ? 11.359 -20.562 -13.867 1 91.12 272 ALA B O 1
ATOM 7240 N N . ILE B 1 273 ? 12.68 -18.719 -14.109 1 94.19 273 ILE B N 1
ATOM 7241 C CA . ILE B 1 273 ? 13.453 -19.266 -15.219 1 94.19 273 ILE B CA 1
ATOM 7242 C C . ILE B 1 273 ? 14.195 -20.531 -14.758 1 94.19 273 ILE B C 1
ATOM 7244 O O . ILE B 1 273 ? 14.172 -21.547 -15.445 1 94.19 273 ILE B O 1
ATOM 7248 N N . LEU B 1 274 ? 14.797 -20.5 -13.555 1 93.38 274 LEU B N 1
ATOM 7249 C CA . LEU B 1 274 ? 15.539 -21.625 -13.023 1 93.38 274 LEU B CA 1
ATOM 7250 C C . LEU B 1 274 ? 14.617 -22.797 -12.727 1 93.38 274 LEU B C 1
ATOM 7252 O O . LEU B 1 274 ? 14.922 -23.953 -13.07 1 93.38 274 LEU B O 1
ATOM 7256 N N . THR B 1 275 ? 13.461 -22.469 -12.133 1 89.38 275 THR B N 1
ATOM 7257 C CA . THR B 1 275 ? 12.508 -23.516 -11.766 1 89.38 275 THR B CA 1
ATOM 7258 C C . THR B 1 275 ? 11.898 -24.156 -13.008 1 89.38 275 THR B C 1
ATOM 7260 O O . THR B 1 275 ? 11.75 -25.375 -13.078 1 89.38 275 THR B O 1
ATOM 7263 N N . ASP B 1 276 ? 11.625 -23.344 -14.031 1 90.56 276 ASP B N 1
ATOM 7264 C CA . ASP B 1 276 ? 11.047 -23.859 -15.273 1 90.56 276 ASP B CA 1
ATOM 7265 C C . ASP B 1 276 ? 12.023 -24.781 -15.992 1 90.56 276 ASP B C 1
ATOM 7267 O O . ASP B 1 276 ? 11.625 -25.812 -16.531 1 90.56 276 ASP B O 1
ATOM 7271 N N . ALA B 1 277 ? 13.281 -24.438 -16.016 1 92.62 277 ALA B N 1
ATOM 7272 C CA . ALA B 1 277 ? 14.305 -25.266 -16.641 1 92.62 277 ALA B CA 1
ATOM 7273 C C . ALA B 1 277 ? 14.422 -26.625 -15.945 1 92.62 277 ALA B C 1
ATOM 7275 O O . ALA B 1 277 ? 14.508 -27.656 -16.609 1 92.62 277 ALA B O 1
ATOM 7276 N N . LYS B 1 278 ? 14.289 -26.609 -14.633 1 90.5 278 LYS B N 1
ATOM 7277 C CA . LYS B 1 278 ? 14.406 -27.844 -13.859 1 90.5 278 LYS B CA 1
ATOM 7278 C C . LYS B 1 278 ? 13.148 -28.703 -14 1 90.5 278 LYS B C 1
ATOM 7280 O O . LYS B 1 278 ? 13.242 -29.922 -14.109 1 90.5 278 LYS B O 1
ATOM 7285 N N . LYS B 1 279 ? 12.016 -28.047 -14.055 1 87.25 279 LYS B N 1
ATOM 7286 C CA . LYS B 1 279 ? 10.758 -28.766 -14.266 1 87.25 279 LYS B CA 1
ATOM 7287 C C . LYS B 1 279 ? 10.734 -29.438 -15.633 1 87.25 279 LYS B C 1
ATOM 7289 O O . LYS B 1 279 ? 10.273 -30.578 -15.766 1 87.25 279 LYS B O 1
ATOM 7294 N N . SER B 1 280 ? 11.305 -28.688 -16.609 1 91.94 280 SER B N 1
ATOM 7295 C CA . SER B 1 280 ? 11.359 -29.234 -17.953 1 91.94 280 SER B CA 1
ATOM 7296 C C . SER B 1 280 ? 12.258 -30.469 -18.016 1 91.94 280 SER B C 1
ATOM 7298 O O . SER B 1 280 ? 11.93 -31.453 -18.672 1 91.94 280 SER B O 1
ATOM 7300 N N . SER B 1 281 ? 13.352 -30.438 -17.25 1 91.88 281 SER B N 1
ATOM 7301 C CA . SER B 1 281 ? 14.258 -31.578 -17.188 1 91.88 281 SER B CA 1
ATOM 7302 C C . SER B 1 281 ? 13.602 -32.781 -16.516 1 91.88 281 SER B C 1
ATOM 7304 O O . SER B 1 281 ? 13.719 -33.906 -17 1 91.88 281 SER B O 1
ATOM 7306 N N . LEU B 1 282 ? 12.836 -32.531 -15.445 1 89.62 282 LEU B N 1
ATOM 7307 C CA . LEU B 1 282 ? 12.156 -33.594 -14.719 1 89.62 282 LEU B CA 1
ATOM 7308 C C . LEU B 1 282 ? 11.016 -34.156 -15.555 1 89.62 282 LEU B C 1
ATOM 7310 O O . LEU B 1 282 ? 10.773 -35.375 -15.531 1 89.62 282 LEU B O 1
ATOM 7314 N N . ARG B 1 283 ? 10.383 -33.219 -16.312 1 90.56 283 ARG B N 1
ATOM 7315 C CA . ARG B 1 283 ? 9.32 -33.688 -17.203 1 90.56 283 ARG B CA 1
ATOM 7316 C C . ARG B 1 283 ? 9.875 -34.594 -18.297 1 90.56 283 ARG B C 1
ATOM 7318 O O . ARG B 1 283 ? 9.281 -35.625 -18.609 1 90.56 283 ARG B O 1
ATOM 7325 N N . ALA B 1 284 ? 11.062 -34.219 -18.828 1 92.31 284 ALA B N 1
ATOM 7326 C CA . ALA B 1 284 ? 11.711 -35.031 -19.844 1 92.31 284 ALA B CA 1
ATOM 7327 C C . ALA B 1 284 ? 12.094 -36.406 -19.297 1 92.31 284 ALA B C 1
ATOM 7329 O O . ALA B 1 284 ? 11.898 -37.438 -19.953 1 92.31 284 ALA B O 1
ATOM 7330 N N . ARG B 1 285 ? 12.562 -36.438 -18.062 1 91.06 285 ARG B N 1
ATOM 7331 C CA . ARG B 1 285 ? 12.922 -37.688 -17.422 1 91.06 285 ARG B CA 1
ATOM 7332 C C . ARG B 1 285 ? 11.688 -38.562 -17.172 1 91.06 285 ARG B C 1
ATOM 7334 O O . ARG B 1 285 ? 11.703 -39.75 -17.438 1 91.06 285 ARG B O 1
ATOM 7341 N N . ALA B 1 286 ? 10.586 -37.906 -16.688 1 89.5 286 ALA B N 1
ATOM 7342 C CA . ALA B 1 286 ? 9.344 -38.625 -16.438 1 89.5 286 ALA B CA 1
ATOM 7343 C C . ALA B 1 286 ? 8.797 -39.219 -17.719 1 89.5 286 ALA B C 1
ATOM 7345 O O . ALA B 1 286 ? 8.336 -40.375 -17.734 1 89.5 286 ALA B O 1
ATOM 7346 N N . GLU B 1 287 ? 8.93 -38.5 -18.812 1 90.94 287 GLU B N 1
ATOM 7347 C CA . GLU B 1 287 ? 8.453 -38.969 -20.109 1 90.94 287 GLU B CA 1
ATOM 7348 C C . GLU B 1 287 ? 9.281 -40.156 -20.594 1 90.94 287 GLU B C 1
ATOM 7350 O O . GLU B 1 287 ? 8.742 -41.094 -21.172 1 90.94 287 GLU B O 1
ATOM 7355 N N . GLN B 1 288 ? 10.594 -40.094 -20.297 1 91.12 288 GLN B N 1
ATOM 7356 C CA . GLN B 1 288 ? 11.477 -41.188 -20.703 1 91.12 288 GLN B CA 1
ATOM 7357 C C . GLN B 1 288 ? 11.156 -42.469 -19.922 1 91.12 288 GLN B C 1
ATOM 7359 O O . GLN B 1 288 ? 11.094 -43.531 -20.516 1 91.12 288 GLN B O 1
ATOM 7364 N N . LEU B 1 289 ? 10.914 -42.281 -18.625 1 90.75 289 LEU B N 1
ATOM 7365 C CA . LEU B 1 289 ? 10.57 -43.406 -17.797 1 90.75 289 LEU B CA 1
ATOM 7366 C C . LEU B 1 289 ? 9.227 -44 -18.219 1 90.75 289 LEU B C 1
ATOM 7368 O O . LEU B 1 289 ? 9.094 -45.219 -18.328 1 90.75 289 LEU B O 1
ATOM 7372 N N . GLU B 1 290 ? 8.289 -43.094 -18.516 1 90 290 GLU B N 1
ATOM 7373 C CA . GLU B 1 290 ? 6.965 -43.531 -18.938 1 90 290 GLU B CA 1
ATOM 7374 C C . GLU B 1 290 ? 7.035 -44.281 -20.281 1 90 290 GLU B C 1
ATOM 7376 O O . GLU B 1 290 ? 6.375 -45.312 -20.469 1 90 290 GLU B O 1
ATOM 7381 N N . SER B 1 291 ? 7.871 -43.75 -21.188 1 90.06 291 SER B N 1
ATOM 7382 C CA . SER B 1 291 ? 8.031 -44.375 -22.5 1 90.06 291 SER B CA 1
ATOM 7383 C C . SER B 1 291 ? 8.625 -45.781 -22.359 1 90.06 291 SER B C 1
ATOM 7385 O O . SER B 1 291 ? 8.195 -46.688 -23.047 1 90.06 291 SER B O 1
ATOM 7387 N N . PHE B 1 292 ? 9.602 -45.938 -21.422 1 92.12 292 PHE B N 1
ATOM 7388 C CA . PHE B 1 292 ? 10.211 -47.25 -21.172 1 92.12 292 PHE B CA 1
ATOM 7389 C C . PHE B 1 292 ? 9.18 -48.219 -20.609 1 92.12 292 PHE B C 1
ATOM 7391 O O . PHE B 1 292 ? 9.07 -49.344 -21.094 1 92.12 292 PHE B O 1
ATOM 7398 N N . ILE B 1 293 ? 8.383 -47.719 -19.609 1 91.62 293 ILE B N 1
ATOM 7399 C CA . ILE B 1 293 ? 7.371 -48.531 -18.953 1 91.62 293 ILE B CA 1
ATOM 7400 C C . ILE B 1 293 ? 6.34 -48.969 -20 1 91.62 293 ILE B C 1
ATOM 7402 O O . ILE B 1 293 ? 6.008 -50.156 -20.078 1 91.62 293 ILE B O 1
ATOM 7406 N N . GLN B 1 294 ? 5.926 -48.031 -20.859 1 90.12 294 GLN B N 1
ATOM 7407 C CA . GLN B 1 294 ? 4.934 -48.344 -21.891 1 90.12 294 GLN B CA 1
ATOM 7408 C C . GLN B 1 294 ? 5.508 -49.281 -22.953 1 90.12 294 GLN B C 1
ATOM 7410 O O . GLN B 1 294 ? 4.801 -50.156 -23.469 1 90.12 294 GLN B O 1
ATOM 7415 N N . GLY B 1 295 ? 6.785 -49.062 -23.203 1 90.75 295 GLY B N 1
ATOM 7416 C CA . GLY B 1 295 ? 7.441 -49.938 -24.172 1 90.75 295 GLY B CA 1
ATOM 7417 C C . GLY B 1 295 ? 7.484 -51.375 -23.75 1 90.75 295 GLY B C 1
ATOM 7418 O O . GLY B 1 295 ? 7.129 -52.281 -24.531 1 90.75 295 GLY B O 1
ATOM 7419 N N . VAL B 1 296 ? 7.797 -51.625 -22.484 1 93.31 296 VAL B N 1
ATOM 7420 C CA . VAL B 1 296 ? 7.898 -53 -21.984 1 93.31 296 VAL B CA 1
ATOM 7421 C C . VAL B 1 296 ? 6.5 -53.594 -21.812 1 93.31 296 VAL B C 1
ATOM 7423 O O . VAL B 1 296 ? 6.258 -54.75 -22.188 1 93.31 296 VAL B O 1
ATOM 7426 N N . THR B 1 297 ? 5.574 -52.75 -21.281 1 90.94 297 THR B N 1
ATOM 7427 C CA . THR B 1 297 ? 4.207 -53.219 -21.094 1 90.94 297 THR B CA 1
ATOM 7428 C C . THR B 1 297 ? 3.562 -53.594 -22.422 1 90.94 297 THR B C 1
ATOM 7430 O O . THR B 1 297 ? 2.896 -54.625 -22.547 1 90.94 297 THR B O 1
ATOM 7433 N N . GLY B 1 298 ? 3.783 -52.75 -23.469 1 90.06 298 GLY B N 1
ATOM 7434 C CA . GLY B 1 298 ? 3.277 -53.031 -24.812 1 90.06 298 GLY B CA 1
ATOM 7435 C C . GLY B 1 298 ? 3.871 -54.281 -25.422 1 90.06 298 GLY B C 1
ATOM 7436 O O . GLY B 1 298 ? 3.162 -55.062 -26.062 1 90.06 298 GLY B O 1
ATOM 7437 N N . ALA B 1 299 ? 5.156 -54.5 -25.141 1 94.19 299 ALA B N 1
ATOM 7438 C CA . ALA B 1 299 ? 5.832 -55.688 -25.641 1 94.19 299 ALA B CA 1
ATOM 7439 C C . ALA B 1 299 ? 5.293 -56.938 -24.969 1 94.19 299 ALA B C 1
ATOM 7441 O O . ALA B 1 299 ? 5.137 -57.969 -25.609 1 94.19 299 ALA B O 1
ATOM 7442 N N . ARG B 1 300 ? 5.031 -56.812 -23.672 1 93.12 300 ARG B N 1
ATOM 7443 C CA . ARG B 1 300 ? 4.477 -57.938 -22.938 1 93.12 300 ARG B CA 1
ATOM 7444 C C . ARG B 1 300 ? 3.1 -58.312 -23.469 1 93.12 300 ARG B C 1
ATOM 7446 O O . ARG B 1 300 ? 2.814 -59.5 -23.688 1 93.12 300 ARG B O 1
ATOM 7453 N N . GLU B 1 301 ? 2.287 -57.312 -23.703 1 90.06 301 GLU B N 1
ATOM 7454 C CA . GLU B 1 301 ? 0.959 -57.562 -24.266 1 90.06 301 GLU B CA 1
ATOM 7455 C C . GLU B 1 301 ? 1.051 -58.188 -25.656 1 90.06 301 GLU B C 1
ATOM 7457 O O . GLU B 1 301 ? 0.31 -59.125 -25.969 1 90.06 301 GLU B O 1
ATOM 7462 N N . PHE B 1 302 ? 1.963 -57.625 -26.422 1 92.44 302 PHE B N 1
ATOM 7463 C CA . PHE B 1 302 ? 2.191 -58.188 -27.766 1 92.44 302 PHE B CA 1
ATOM 7464 C C . PHE B 1 302 ? 2.613 -59.625 -27.688 1 92.44 302 PHE B C 1
ATOM 7466 O O . PHE B 1 302 ? 2.1 -60.469 -28.422 1 92.44 302 PHE B O 1
ATOM 7473 N N . SER B 1 303 ? 3.498 -59.906 -26.781 1 94.06 303 SER B N 1
ATOM 7474 C CA . SER B 1 303 ? 3.988 -61.281 -26.594 1 94.06 303 SER B CA 1
ATOM 7475 C C . SER B 1 303 ? 2.857 -62.219 -26.203 1 94.06 303 SER B C 1
ATOM 7477 O O . SER B 1 303 ? 2.727 -63.312 -26.766 1 94.06 303 SER B O 1
ATOM 7479 N N . GLU B 1 304 ? 2.031 -61.812 -25.328 1 90.44 304 GLU B N 1
ATOM 7480 C CA . GLU B 1 304 ? 0.909 -62.625 -24.891 1 90.44 304 GLU B CA 1
ATOM 7481 C C . GLU B 1 304 ? -0.06 -62.906 -26.031 1 90.44 304 GLU B C 1
ATOM 7483 O O . GLU B 1 304 ? -0.548 -64 -26.188 1 90.44 304 GLU B O 1
ATOM 7488 N N . ASN B 1 305 ? -0.248 -61.969 -26.859 1 89.25 305 ASN B N 1
ATOM 7489 C CA . ASN B 1 305 ? -1.173 -62.094 -27.969 1 89.25 305 ASN B CA 1
ATOM 7490 C C . ASN B 1 305 ? -0.647 -63.062 -29.016 1 89.25 305 ASN B C 1
ATOM 7492 O O . ASN B 1 305 ? -1.378 -63.969 -29.469 1 89.25 305 ASN B O 1
ATOM 7496 N N . ILE B 1 306 ? 0.614 -62.906 -29.359 1 92.19 306 ILE B N 1
ATOM 7497 C CA . ILE B 1 306 ? 1.133 -63.75 -30.438 1 92.19 306 ILE B CA 1
ATOM 7498 C C . ILE B 1 306 ? 1.287 -65.188 -29.938 1 92.19 306 ILE B C 1
ATOM 7500 O O . ILE B 1 306 ? 1.164 -66.125 -30.719 1 92.19 306 ILE B O 1
ATOM 7504 N N . MET B 1 307 ? 1.525 -65.375 -28.672 1 89.19 307 MET B N 1
ATOM 7505 C CA . MET B 1 307 ? 1.677 -66.688 -28.109 1 89.19 307 MET B CA 1
ATOM 7506 C C . MET B 1 307 ? 0.335 -67.438 -28.047 1 89.19 307 MET B C 1
ATOM 7508 O O . MET B 1 307 ? 0.27 -68.625 -28.234 1 89.19 307 MET B O 1
ATOM 7512 N N . THR B 1 308 ? -0.681 -66.688 -27.875 1 87.75 308 THR B N 1
ATOM 7513 C CA . THR B 1 308 ? -1.99 -67.25 -27.641 1 87.75 308 THR B CA 1
ATOM 7514 C C . THR B 1 308 ? -2.768 -67.375 -28.938 1 87.75 308 THR B C 1
ATOM 7516 O O . THR B 1 308 ? -3.48 -68.375 -29.156 1 87.75 308 THR B O 1
ATOM 7519 N N . HIS B 1 309 ? -2.596 -66.5 -29.938 1 88.12 309 HIS B N 1
ATOM 7520 C CA . HIS B 1 309 ? -3.566 -66.438 -31.031 1 88.12 309 HIS B CA 1
ATOM 7521 C C . HIS B 1 309 ? -2.916 -66.688 -32.375 1 88.12 309 HIS B C 1
ATOM 7523 O O . HIS B 1 309 ? -3.537 -66.5 -33.438 1 88.12 309 HIS B O 1
ATOM 7529 N N . THR B 1 310 ? -1.758 -67.125 -32.406 1 90.12 310 THR B N 1
ATOM 7530 C CA . THR B 1 310 ? -1.102 -67.375 -33.688 1 90.12 310 THR B CA 1
ATOM 7531 C C . THR B 1 310 ? -0.606 -68.812 -33.75 1 90.12 310 THR B C 1
ATOM 7533 O O . THR B 1 310 ? -0.292 -69.438 -32.719 1 90.12 310 THR B O 1
ATOM 7536 N N . ASP B 1 311 ? -0.67 -69.312 -35.031 1 91.44 311 ASP B N 1
ATOM 7537 C CA . ASP B 1 311 ? -0.051 -70.625 -35.281 1 91.44 311 ASP B CA 1
ATOM 7538 C C . ASP B 1 311 ? 1.468 -70.562 -35.125 1 91.44 311 ASP B C 1
ATOM 7540 O O . ASP B 1 311 ? 2.053 -69.5 -35.281 1 91.44 311 ASP B O 1
ATOM 7544 N N . VAL B 1 312 ? 2.072 -71.688 -34.875 1 92.25 312 VAL B N 1
ATOM 7545 C CA . VAL B 1 312 ? 3.508 -71.75 -34.625 1 92.25 312 VAL B CA 1
ATOM 7546 C C . VAL B 1 312 ? 4.273 -71.188 -35.844 1 92.25 312 VAL B C 1
ATOM 7548 O O . VAL B 1 312 ? 5.27 -70.5 -35.688 1 92.25 312 VAL B O 1
ATOM 7551 N N . SER B 1 313 ? 3.799 -71.5 -37.031 1 91.62 313 SER B N 1
ATOM 7552 C CA . SER B 1 313 ? 4.496 -71.062 -38.25 1 91.62 313 SER B CA 1
ATOM 7553 C C . SER B 1 313 ? 4.398 -69.562 -38.438 1 91.62 313 SER B C 1
ATOM 7555 O O . SER B 1 313 ? 5.285 -68.938 -39.031 1 91.62 313 SER B O 1
ATOM 7557 N N . GLU B 1 314 ? 3.365 -68.938 -37.906 1 92.06 314 GLU B N 1
ATOM 7558 C CA . GLU B 1 314 ? 3.209 -67.5 -38.031 1 92.06 314 GLU B CA 1
ATOM 7559 C C . GLU B 1 314 ? 3.834 -66.812 -36.812 1 92.06 314 GLU B C 1
ATOM 7561 O O . GLU B 1 314 ? 4.105 -65.562 -36.875 1 92.06 314 GLU B O 1
ATOM 7566 N N . PHE B 1 315 ? 4.008 -67.5 -35.75 1 93.31 315 PHE B N 1
ATOM 7567 C C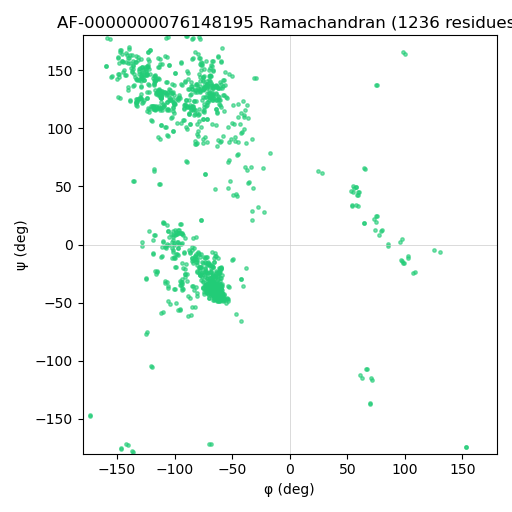A . PHE B 1 315 ? 4.582 -67 -34.531 1 93.31 315 PHE B CA 1
ATOM 7568 C C . PHE B 1 315 ? 6.059 -66.625 -34.719 1 93.31 315 PHE B C 1
ATOM 7570 O O . PHE B 1 315 ? 6.535 -65.625 -34.188 1 93.31 315 PHE B O 1
ATOM 7577 N N . VAL B 1 316 ? 6.773 -67.375 -35.469 1 92.25 316 VAL B N 1
ATOM 7578 C CA . VAL B 1 316 ? 8.227 -67.312 -35.531 1 92.25 316 VAL B CA 1
ATOM 7579 C C . VAL B 1 316 ? 8.672 -66 -36.094 1 92.25 316 VAL B C 1
ATOM 7581 O O . VAL B 1 316 ? 9.508 -65.312 -35.5 1 92.25 316 VAL B O 1
ATOM 7584 N N . PRO B 1 317 ? 8.078 -65.5 -37.219 1 90.38 317 PRO B N 1
ATOM 7585 C CA . PRO B 1 317 ? 8.492 -64.188 -37.688 1 90.38 317 PRO B CA 1
ATOM 7586 C C . PRO B 1 317 ? 8.156 -63.062 -36.719 1 90.38 317 PRO B C 1
ATOM 7588 O O . PRO B 1 317 ? 8.93 -62.125 -36.562 1 90.38 317 PRO B O 1
ATOM 7591 N N . LEU B 1 318 ? 7.043 -63.156 -36.062 1 93.94 318 LEU B N 1
ATOM 7592 C CA . LEU B 1 318 ? 6.633 -62.156 -35.062 1 93.94 318 LEU B CA 1
ATOM 7593 C C . LEU B 1 318 ? 7.535 -62.188 -33.844 1 93.94 318 LEU B C 1
ATOM 7595 O O . LEU B 1 318 ? 7.848 -61.156 -33.25 1 93.94 318 LEU B O 1
ATOM 7599 N N . HIS B 1 319 ? 7.938 -63.406 -33.5 1 94.06 319 HIS B N 1
ATOM 7600 C CA . HIS B 1 319 ? 8.875 -63.594 -32.375 1 94.06 319 HIS B CA 1
ATOM 7601 C C . HIS B 1 319 ? 10.188 -62.875 -32.656 1 94.06 319 HIS B C 1
ATOM 7603 O O . HIS B 1 319 ? 10.742 -62.219 -31.766 1 94.06 319 HIS B O 1
ATOM 7609 N N . THR B 1 320 ? 10.68 -62.969 -33.906 1 91.62 320 THR B N 1
ATOM 7610 C CA . THR B 1 320 ? 11.938 -62.344 -34.25 1 91.62 320 THR B CA 1
ATOM 7611 C C . THR B 1 320 ? 11.852 -60.812 -34.062 1 91.62 320 THR B C 1
ATOM 7613 O O . THR B 1 320 ? 12.758 -60.188 -33.5 1 91.62 320 THR B O 1
ATOM 7616 N N . THR B 1 321 ? 10.75 -60.25 -34.469 1 93.38 321 THR B N 1
ATOM 7617 C CA . THR B 1 321 ? 10.531 -58.812 -34.344 1 93.38 321 THR B CA 1
AT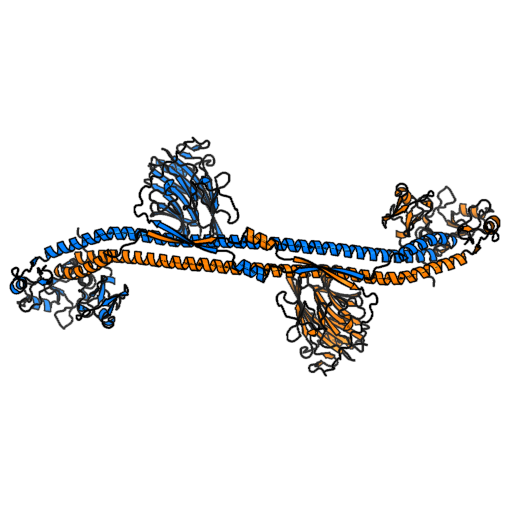OM 7618 C C . THR B 1 321 ? 10.438 -58.438 -32.844 1 93.38 321 THR B C 1
ATOM 7620 O O . THR B 1 321 ? 11.07 -57.469 -32.406 1 93.38 321 THR B O 1
ATOM 7623 N N . LEU B 1 322 ? 9.664 -59.156 -32.094 1 95.44 322 LEU B N 1
ATOM 7624 C CA . LEU B 1 322 ? 9.484 -58.906 -30.672 1 95.44 322 LEU B CA 1
ATOM 7625 C C . LEU B 1 322 ? 10.812 -59.062 -29.922 1 95.44 322 LEU B C 1
ATOM 7627 O O . LEU B 1 322 ? 11.156 -58.219 -29.094 1 95.44 322 LEU B O 1
ATOM 7631 N N . TYR B 1 323 ? 11.531 -60.125 -30.281 1 94.31 323 TYR B N 1
ATOM 7632 C CA . TYR B 1 323 ? 12.805 -60.406 -29.625 1 94.31 323 TYR B CA 1
ATOM 7633 C C . TYR B 1 323 ? 13.789 -59.25 -29.844 1 94.31 323 TYR B C 1
ATOM 7635 O O . TYR B 1 323 ? 14.477 -58.812 -28.922 1 94.31 323 TYR B O 1
ATOM 7643 N N . ARG B 1 324 ? 13.852 -58.688 -31 1 92.44 324 ARG B N 1
ATOM 7644 C CA . ARG B 1 324 ? 14.727 -57.562 -31.312 1 92.44 324 ARG B CA 1
ATOM 7645 C C . ARG B 1 324 ? 14.328 -56.312 -30.516 1 92.44 324 ARG B C 1
ATOM 7647 O O . ARG B 1 324 ? 15.188 -55.625 -30 1 92.44 324 ARG B O 1
ATOM 7654 N N . ARG B 1 325 ? 13.047 -56.094 -30.391 1 93.81 325 ARG B N 1
ATOM 7655 C CA . ARG B 1 325 ? 12.547 -54.969 -29.625 1 93.81 325 ARG B CA 1
ATOM 7656 C C . ARG B 1 325 ? 12.922 -55.094 -28.156 1 93.81 325 ARG B C 1
ATOM 7658 O O . ARG B 1 325 ? 13.344 -54.125 -27.516 1 93.81 325 ARG B O 1
ATOM 7665 N N . LEU B 1 326 ? 12.742 -56.281 -27.609 1 93.69 326 LEU B N 1
ATOM 7666 C CA . LEU B 1 326 ? 13.055 -56.531 -26.203 1 93.69 326 LEU B CA 1
ATOM 7667 C C . LEU B 1 326 ? 14.539 -56.344 -25.938 1 93.69 326 LEU B C 1
ATOM 7669 O O . LEU B 1 326 ? 14.922 -55.812 -24.875 1 93.69 326 LEU B O 1
ATOM 7673 N N . LYS B 1 327 ? 15.406 -56.688 -26.922 1 90.38 327 LYS B N 1
ATOM 7674 C CA . LYS B 1 327 ? 16.844 -56.469 -26.766 1 90.38 327 LYS B CA 1
ATOM 7675 C C . LYS B 1 327 ? 17.188 -54.969 -26.703 1 90.38 327 LYS B C 1
ATOM 7677 O O . LYS B 1 327 ? 18.047 -54.562 -25.922 1 90.38 327 LYS B O 1
ATOM 7682 N N . VAL B 1 328 ? 16.453 -54.188 -27.469 1 89.81 328 VAL B N 1
ATOM 7683 C CA . VAL B 1 328 ? 16.641 -52.719 -27.438 1 89.81 328 VAL B CA 1
ATOM 7684 C C . VAL B 1 328 ? 16.219 -52.188 -26.078 1 89.81 328 VAL B C 1
ATOM 7686 O O . VAL B 1 328 ? 16.891 -51.344 -25.5 1 89.81 328 VAL B O 1
ATOM 7689 N N . LEU B 1 329 ? 15.102 -52.719 -25.547 1 90.25 329 LEU B N 1
ATOM 7690 C CA . LEU B 1 329 ? 14.547 -52.25 -24.281 1 90.25 329 LEU B CA 1
ATOM 7691 C C . LEU B 1 329 ? 15.438 -52.656 -23.109 1 90.25 329 LEU B C 1
ATOM 7693 O O . LEU B 1 329 ? 15.523 -51.938 -22.109 1 90.25 329 LEU B O 1
ATOM 7697 N N . THR B 1 330 ? 16.156 -53.781 -23.219 1 88.81 330 THR B N 1
ATOM 7698 C CA . THR B 1 330 ? 17.031 -54.25 -22.156 1 88.81 330 THR B CA 1
ATOM 7699 C C . THR B 1 330 ? 18.281 -53.375 -22.078 1 88.81 330 THR B C 1
ATOM 7701 O O . THR B 1 330 ? 18.922 -53.281 -21.031 1 88.81 330 THR B O 1
ATOM 7704 N N . LYS B 1 331 ? 18.641 -52.688 -23.203 1 85.75 331 LYS B N 1
ATOM 7705 C CA . LYS B 1 331 ? 19.828 -51.844 -23.234 1 85.75 331 LYS B CA 1
ATOM 7706 C C . LYS B 1 331 ? 19.547 -50.5 -22.594 1 85.75 331 LYS B C 1
ATOM 7708 O O . LYS B 1 331 ? 20.484 -49.75 -22.25 1 85.75 331 LYS B O 1
ATOM 7713 N N . HIS B 1 332 ? 18.266 -50.25 -22.406 1 78.75 332 HIS B N 1
ATOM 7714 C CA . HIS B 1 332 ? 17.906 -48.969 -21.75 1 78.75 332 HIS B CA 1
ATOM 7715 C C . HIS B 1 332 ? 18.062 -49.094 -20.234 1 78.75 332 HIS B C 1
ATOM 7717 O O . HIS B 1 332 ? 17.281 -49.781 -19.578 1 78.75 332 HIS B O 1
ATOM 7723 N N . HIS B 1 333 ? 19.203 -48.688 -19.672 1 73.69 333 HIS B N 1
ATOM 7724 C CA . HIS B 1 333 ? 19.453 -48.719 -18.234 1 73.69 333 HIS B CA 1
ATOM 7725 C C . HIS B 1 333 ? 18.891 -47.5 -17.547 1 73.69 333 HIS B C 1
ATOM 7727 O O . HIS B 1 333 ? 19.156 -46.375 -17.984 1 73.69 333 HIS B O 1
ATOM 7733 N N . VAL B 1 334 ? 17.891 -47.781 -16.672 1 75.06 334 VAL B N 1
ATOM 7734 C CA . VAL B 1 334 ? 17.297 -46.688 -15.891 1 75.06 334 VAL B CA 1
ATOM 7735 C C . VAL B 1 334 ? 18.25 -46.281 -14.781 1 75.06 334 VAL B C 1
ATOM 7737 O O . VAL B 1 334 ? 18.719 -47.094 -14.008 1 75.06 334 VAL B O 1
ATOM 7740 N N . LYS B 1 335 ? 18.75 -45 -14.891 1 74.62 335 LYS B N 1
ATOM 7741 C CA . LYS B 1 335 ? 19.594 -44.469 -13.836 1 74.62 335 LYS B CA 1
ATOM 7742 C C . LYS B 1 335 ? 18.844 -44.344 -12.516 1 74.62 335 LYS B C 1
ATOM 7744 O O . LYS B 1 335 ? 17.781 -43.719 -12.453 1 74.62 335 LYS B O 1
ATOM 7749 N N . LYS B 1 336 ? 19.422 -45 -11.453 1 74.19 336 LYS B N 1
ATOM 7750 C CA . LYS B 1 336 ? 18.766 -45.062 -10.148 1 74.19 336 LYS B CA 1
ATOM 7751 C C . LYS B 1 336 ? 19.016 -43.781 -9.352 1 74.19 336 LYS B C 1
ATOM 7753 O O . LYS B 1 336 ? 18.406 -43.562 -8.305 1 74.19 336 LYS B O 1
ATOM 7758 N N . THR B 1 337 ? 19.922 -42.938 -9.805 1 75.12 337 THR B N 1
ATOM 7759 C CA . THR B 1 337 ? 20.219 -41.688 -9.102 1 75.12 337 THR B CA 1
ATOM 7760 C C . THR B 1 337 ? 19.547 -40.5 -9.781 1 75.12 337 THR B C 1
ATOM 7762 O O . THR B 1 337 ? 19.391 -40.5 -11.008 1 75.12 337 THR B O 1
ATOM 7765 N N . MET B 1 338 ? 18.875 -39.719 -8.922 1 74.12 338 MET B N 1
ATOM 7766 C CA . MET B 1 338 ? 18.25 -38.531 -9.453 1 74.12 338 MET B CA 1
ATOM 7767 C C . MET B 1 338 ? 18.875 -37.281 -8.844 1 74.12 338 MET B C 1
ATOM 7769 O O . MET B 1 338 ? 19.062 -37.188 -7.629 1 74.12 338 MET B O 1
ATOM 7773 N N . GLN B 1 339 ? 19.453 -36.5 -9.711 1 77.06 339 GLN B N 1
ATOM 7774 C CA . GLN B 1 339 ? 19.938 -35.219 -9.289 1 77.06 339 GLN B CA 1
ATOM 7775 C C . GLN B 1 339 ? 18.812 -34.188 -9.258 1 77.06 339 GLN B C 1
ATOM 7777 O O . GLN B 1 339 ? 18.141 -33.969 -10.266 1 77.06 339 GLN B O 1
ATOM 7782 N N . ILE B 1 340 ? 18.5 -33.75 -7.906 1 75.75 340 ILE B N 1
ATOM 7783 C CA . ILE B 1 340 ? 17.438 -32.75 -7.738 1 75.75 340 ILE B CA 1
ATOM 7784 C C . ILE B 1 340 ? 18.047 -31.375 -7.516 1 75.75 340 ILE B C 1
ATOM 7786 O O . ILE B 1 340 ? 18.906 -31.203 -6.648 1 75.75 340 ILE B O 1
ATOM 7790 N N . GLU B 1 341 ? 17.828 -30.5 -8.438 1 83.94 341 GLU B N 1
ATOM 7791 C CA . GLU B 1 341 ? 18.25 -29.109 -8.32 1 83.94 341 GLU B CA 1
ATOM 7792 C C . GLU B 1 341 ? 17.078 -28.203 -7.98 1 83.94 341 GLU B C 1
ATOM 7794 O O . GLU B 1 341 ? 15.969 -28.391 -8.492 1 83.94 341 GLU B O 1
ATOM 7799 N N . SER B 1 342 ? 17.234 -27.438 -6.852 1 82.19 342 SER B N 1
ATOM 7800 C CA . SER B 1 342 ? 16.203 -26.484 -6.449 1 82.19 342 SER B CA 1
ATOM 7801 C C . SER B 1 342 ? 16.766 -25.078 -6.316 1 82.19 342 SER B C 1
ATOM 7803 O O . SER B 1 342 ? 17.953 -24.891 -6.07 1 82.19 342 SER B O 1
ATOM 7805 N N . PRO B 1 343 ? 15.875 -24.109 -6.66 1 88.81 343 PRO B N 1
ATOM 7806 C CA . PRO B 1 343 ? 16.328 -22.719 -6.492 1 88.81 343 PRO B CA 1
ATOM 7807 C C . PRO B 1 343 ? 16.484 -22.328 -5.023 1 88.81 343 PRO B C 1
ATOM 7809 O O . PRO B 1 343 ? 15.852 -22.922 -4.152 1 88.81 343 PRO B O 1
ATOM 7812 N N . ALA B 1 344 ? 17.469 -21.484 -4.68 1 88.38 344 ALA B N 1
ATOM 7813 C CA . ALA B 1 344 ? 17.672 -20.922 -3.354 1 88.38 344 ALA B CA 1
ATOM 7814 C C . ALA B 1 344 ? 17.906 -19.406 -3.436 1 88.38 344 ALA B C 1
ATOM 7816 O O . ALA B 1 344 ? 18.453 -18.906 -4.418 1 88.38 344 ALA B O 1
ATOM 7817 N N . PHE B 1 345 ? 17.328 -18.719 -2.414 1 94.44 345 PHE B N 1
ATOM 7818 C CA . PHE B 1 345 ? 17.453 -17.266 -2.344 1 94.44 345 PHE B CA 1
ATOM 7819 C C . PHE B 1 345 ? 18.312 -16.859 -1.152 1 94.44 345 PHE B C 1
ATOM 7821 O O . PHE B 1 345 ? 18.109 -17.344 -0.037 1 94.44 345 PHE B O 1
ATOM 7828 N N . GLU B 1 346 ? 19.312 -16.078 -1.402 1 91.25 346 GLU B N 1
ATOM 7829 C CA . GLU B 1 346 ? 20.141 -15.461 -0.369 1 91.25 346 GLU B CA 1
ATOM 7830 C C . GLU B 1 346 ? 19.953 -13.945 -0.351 1 91.25 346 GLU B C 1
ATOM 7832 O O . GLU B 1 346 ? 20.219 -13.273 -1.35 1 91.25 346 GLU B O 1
ATOM 7837 N N . PRO B 1 347 ? 19.438 -13.391 0.796 1 92.94 347 PRO B N 1
ATOM 7838 C CA . PRO B 1 347 ? 19.219 -11.945 0.889 1 92.94 347 PRO B CA 1
ATOM 7839 C C . PRO B 1 347 ? 20.516 -11.164 1.044 1 92.94 347 PRO B C 1
ATOM 7841 O O . PRO B 1 347 ? 20.672 -10.398 2.002 1 92.94 347 PRO B O 1
ATOM 7844 N N . THR B 1 348 ? 21.375 -11.289 0.049 1 92.81 348 THR B N 1
ATOM 7845 C CA . THR B 1 348 ? 22.656 -10.578 0.049 1 92.81 348 THR B CA 1
ATOM 7846 C C . THR B 1 348 ? 22.422 -9.07 -0.01 1 92.81 348 THR B C 1
ATOM 7848 O O . THR B 1 348 ? 21.641 -8.586 -0.829 1 92.81 348 THR B O 1
ATOM 7851 N N . ARG B 1 349 ? 23.031 -8.211 0.858 1 94.38 349 ARG B N 1
ATOM 7852 C CA . ARG B 1 349 ? 23 -6.754 0.9 1 94.38 349 ARG B CA 1
ATOM 7853 C C . ARG B 1 349 ? 21.578 -6.246 1.19 1 94.38 349 ARG B C 1
ATOM 7855 O O . ARG B 1 349 ? 21.234 -5.133 0.797 1 94.38 349 ARG B O 1
ATOM 7862 N N . MET B 1 350 ? 20.625 -7.105 1.743 1 95 350 MET B N 1
ATOM 7863 C CA . MET B 1 350 ? 19.234 -6.703 1.949 1 95 350 MET B CA 1
ATOM 7864 C C . MET B 1 350 ? 18.938 -6.551 3.436 1 95 350 MET B C 1
ATOM 7866 O O . MET B 1 350 ? 17.797 -6.238 3.811 1 95 350 MET B O 1
ATOM 7870 N N . GLU B 1 351 ? 19.938 -6.742 4.312 1 91.06 351 GLU B N 1
ATOM 7871 C CA . GLU B 1 351 ? 19.75 -6.633 5.754 1 91.06 351 GLU B CA 1
ATOM 7872 C C . GLU B 1 351 ? 20.625 -5.539 6.352 1 91.06 351 GLU B C 1
ATOM 7874 O O . GLU B 1 351 ? 20.406 -4.352 6.098 1 91.06 351 GLU B O 1
ATOM 7879 N N . GLY B 1 352 ? 21.688 -5.93 7.031 1 90.69 352 GLY B N 1
ATOM 7880 C CA . GLY B 1 352 ? 22.547 -4.957 7.699 1 90.69 352 GLY B CA 1
ATOM 7881 C C . GLY B 1 352 ? 23.141 -3.943 6.75 1 90.69 352 GLY B C 1
ATOM 7882 O O . GLY B 1 352 ? 23.172 -2.746 7.043 1 90.69 352 GLY B O 1
ATOM 7883 N N . ASP B 1 353 ? 23.609 -4.453 5.609 1 92.44 353 ASP B N 1
ATOM 7884 C CA . ASP B 1 353 ? 24.203 -3.572 4.609 1 92.44 353 ASP B CA 1
ATOM 7885 C C . ASP B 1 353 ? 23.188 -2.559 4.094 1 92.44 353 ASP B C 1
ATOM 7887 O O . ASP B 1 353 ? 23.5 -1.377 3.939 1 92.44 353 ASP B O 1
ATOM 7891 N N . PHE B 1 354 ? 22.031 -3.055 3.947 1 96.75 354 PHE B N 1
ATOM 7892 C CA . PHE B 1 354 ? 20.969 -2.188 3.457 1 96.75 354 PHE B CA 1
ATOM 7893 C C . PHE B 1 354 ? 20.562 -1.169 4.52 1 96.75 354 PHE B C 1
ATOM 7895 O O . PHE B 1 354 ? 20.375 0.012 4.215 1 96.75 354 PHE B O 1
ATOM 7902 N N . HIS B 1 355 ? 20.484 -1.624 5.754 1 94.56 355 HIS B N 1
ATOM 7903 C CA . HIS B 1 355 ? 20.125 -0.737 6.859 1 94.56 355 HIS B CA 1
ATOM 7904 C C . HIS B 1 355 ? 21.141 0.399 6.992 1 94.56 355 HIS B C 1
ATOM 7906 O O . HIS B 1 355 ? 20.75 1.562 7.141 1 94.56 355 HIS B O 1
ATOM 7912 N N . ARG B 1 356 ? 22.438 0.071 6.902 1 94.69 356 ARG B N 1
ATOM 7913 C CA . ARG B 1 356 ? 23.484 1.076 6.996 1 94.69 356 ARG B CA 1
ATOM 7914 C C . ARG B 1 356 ? 23.406 2.062 5.836 1 94.69 356 ARG B C 1
ATOM 7916 O O . ARG B 1 356 ? 23.594 3.266 6.023 1 94.69 356 ARG B O 1
ATOM 7923 N N . PHE B 1 357 ? 23.062 1.515 4.617 1 96.94 357 PHE B N 1
ATOM 7924 C CA . PHE B 1 357 ? 22.938 2.363 3.438 1 96.94 357 PHE B CA 1
ATOM 7925 C C . PHE B 1 357 ? 21.766 3.324 3.58 1 96.94 357 PHE B C 1
ATOM 7927 O O . PHE B 1 357 ? 21.906 4.527 3.34 1 96.94 357 PHE B O 1
ATOM 7934 N N . VAL B 1 358 ? 20.641 2.785 4.086 1 96.31 358 VAL B N 1
ATOM 7935 C CA . VAL B 1 358 ? 19.391 3.535 4.18 1 96.31 358 VAL B CA 1
ATOM 7936 C C . VAL B 1 358 ? 19.516 4.633 5.23 1 96.31 358 VAL B C 1
ATOM 7938 O O . VAL B 1 358 ? 18.984 5.734 5.062 1 96.31 358 VAL B O 1
ATOM 7941 N N . LYS B 1 359 ? 20.312 4.398 6.301 1 94.69 359 LYS B N 1
ATOM 7942 C CA . LYS B 1 359 ? 20.484 5.375 7.371 1 94.69 359 LYS B CA 1
ATOM 7943 C C . LYS B 1 359 ? 21.156 6.641 6.848 1 94.69 359 LYS B C 1
ATOM 7945 O O . LYS B 1 359 ? 20.969 7.727 7.398 1 94.69 359 LYS B O 1
ATOM 7950 N N . GLY B 1 360 ? 21.906 6.488 5.742 1 94.25 360 GLY B N 1
ATOM 7951 C CA . GLY B 1 360 ? 22.625 7.625 5.188 1 94.25 360 GLY B CA 1
ATOM 7952 C C . GLY B 1 360 ? 21.906 8.266 4.02 1 94.25 360 GLY B C 1
ATOM 7953 O O . GLY B 1 360 ? 22.438 9.188 3.389 1 94.25 360 GLY B O 1
ATOM 7954 N N . MET B 1 361 ? 20.641 7.828 3.775 1 96.06 361 MET B N 1
ATOM 7955 C CA . MET B 1 361 ? 19.875 8.328 2.637 1 96.06 361 MET B CA 1
ATOM 7956 C C . MET B 1 361 ? 19.156 9.625 2.99 1 96.06 361 MET B C 1
ATOM 7958 O O . MET B 1 361 ? 18.547 9.734 4.055 1 96.06 361 MET B O 1
ATOM 7962 N N . GLY B 1 362 ? 19.234 10.547 2.059 1 95.5 362 GLY B N 1
ATOM 7963 C CA . GLY B 1 362 ? 18.5 11.789 2.221 1 95.5 362 GLY B CA 1
ATOM 7964 C C . GLY B 1 362 ? 19.125 12.727 3.234 1 95.5 362 GLY B C 1
ATOM 7965 O O . GLY B 1 362 ? 19.688 12.281 4.23 1 95.5 362 GLY B O 1
ATOM 7966 N N . ASN B 1 363 ? 19.188 14.023 2.904 1 94.12 363 ASN B N 1
ATOM 7967 C CA . ASN B 1 363 ? 19.719 15.062 3.789 1 94.12 363 ASN B CA 1
ATOM 7968 C C . ASN B 1 363 ? 18.781 16.266 3.848 1 94.12 363 ASN B C 1
ATOM 7970 O O . ASN B 1 363 ? 18.266 16.703 2.818 1 94.12 363 ASN B O 1
ATOM 7974 N N . VAL B 1 364 ? 18.438 16.562 5.102 1 94.69 364 VAL B N 1
ATOM 7975 C CA . VAL B 1 364 ? 17.625 17.75 5.312 1 94.69 364 VAL B CA 1
ATOM 7976 C C . VAL B 1 364 ? 18.516 18.906 5.805 1 94.69 364 VAL B C 1
ATOM 7978 O O . VAL B 1 364 ? 19.234 18.75 6.793 1 94.69 364 VAL B O 1
ATOM 7981 N N . THR B 1 365 ? 18.594 20.016 5.004 1 90.94 365 THR B N 1
ATOM 7982 C CA . THR B 1 365 ? 19.422 21.172 5.336 1 90.94 365 THR B CA 1
ATOM 7983 C C . THR B 1 365 ? 18.562 22.438 5.438 1 90.94 365 THR B C 1
ATOM 7985 O O . THR B 1 365 ? 17.344 22.375 5.289 1 90.94 365 THR B O 1
ATOM 7988 N N . THR B 1 366 ? 19.188 23.469 5.996 1 89.81 366 THR B N 1
ATOM 7989 C CA . THR B 1 366 ? 18.547 24.766 6.109 1 89.81 366 THR B CA 1
ATOM 7990 C C . THR B 1 366 ? 19.109 25.734 5.074 1 89.81 366 THR B C 1
ATOM 7992 O O . THR B 1 366 ? 20.328 25.797 4.867 1 89.81 366 THR B O 1
ATOM 7995 N N . VAL B 1 367 ? 18.234 26.297 4.258 1 82.19 367 VAL B N 1
ATOM 7996 C CA . VAL B 1 367 ? 18.609 27.328 3.305 1 82.19 367 VAL B CA 1
ATOM 7997 C C . VAL B 1 367 ? 18.234 28.703 3.854 1 82.19 367 VAL B C 1
ATOM 7999 O O . VAL B 1 367 ? 17.125 28.906 4.348 1 82.19 367 VAL B O 1
ATOM 8002 N N . THR B 1 368 ? 19.25 29.594 3.98 1 82.12 368 THR B N 1
ATOM 8003 C CA . THR B 1 368 ? 19.062 30.938 4.547 1 82.12 368 THR B CA 1
ATOM 8004 C C . THR B 1 368 ? 18.953 31.984 3.441 1 82.12 368 THR B C 1
ATOM 8006 O O . THR B 1 368 ? 19.734 31.969 2.496 1 82.12 368 THR B O 1
ATOM 8009 N N . HIS B 1 369 ? 17.781 32.688 3.441 1 68.88 369 HIS B N 1
ATOM 8010 C CA . HIS B 1 369 ? 17.594 33.812 2.547 1 68.88 369 HIS B CA 1
ATOM 8011 C C . HIS B 1 369 ? 17.406 35.094 3.332 1 68.88 369 HIS B C 1
ATOM 8013 O O . HIS B 1 369 ? 16.719 35.125 4.355 1 68.88 369 HIS B O 1
ATOM 8019 N N . ASN B 1 370 ? 18.375 36.031 3.176 1 66.38 370 ASN B N 1
ATOM 8020 C CA . ASN B 1 370 ? 18.203 37.344 3.777 1 66.38 370 ASN B CA 1
ATOM 8021 C C . ASN B 1 370 ? 17.266 38.219 2.955 1 66.38 370 ASN B C 1
ATOM 8023 O O . ASN B 1 370 ? 17.453 38.375 1.745 1 66.38 370 ASN B O 1
ATOM 8027 N N . LYS B 1 371 ? 16.109 38.375 3.48 1 57.38 371 LYS B N 1
ATOM 8028 C CA . LYS B 1 371 ? 15.156 39.219 2.785 1 57.38 371 LYS B CA 1
ATOM 8029 C C . LYS B 1 371 ? 15.148 40.625 3.375 1 57.38 371 LYS B C 1
ATOM 8031 O O . LYS B 1 371 ? 15.117 40.812 4.598 1 57.38 371 LYS B O 1
ATOM 8036 N N . GLN B 1 372 ? 15.766 41.562 2.654 1 53.53 372 GLN B N 1
ATOM 8037 C CA . GLN B 1 372 ? 15.617 42.969 3.061 1 53.53 372 GLN B CA 1
ATOM 8038 C C . GLN B 1 372 ? 14.164 43.406 2.941 1 53.53 372 GLN B C 1
ATOM 8040 O O . GLN B 1 372 ? 13.539 43.25 1.889 1 53.53 372 GLN B O 1
ATOM 8045 N N . LEU B 1 373 ? 13.594 43.438 4.156 1 46.25 373 LEU B N 1
ATOM 8046 C CA . LEU B 1 373 ? 12.188 43.781 4.168 1 46.25 373 LEU B CA 1
ATOM 8047 C C . LEU B 1 373 ? 11.984 45.188 3.625 1 46.25 373 LEU B C 1
ATOM 8049 O O . LEU B 1 373 ? 12.734 46.125 3.969 1 46.25 373 LEU B O 1
ATOM 8053 N N . CYS B 1 374 ? 11.797 45.281 2.355 1 38.41 374 CYS B N 1
ATOM 8054 C CA . CYS B 1 374 ? 11.586 46.562 1.668 1 38.41 374 CYS B CA 1
ATOM 8055 C C . CYS B 1 374 ? 10.539 47.406 2.391 1 38.41 374 CYS B C 1
ATOM 8057 O O . CYS B 1 374 ? 9.453 46.906 2.707 1 38.41 374 CYS B O 1
ATOM 8059 N N . THR B 1 375 ? 11.07 48.219 3.371 1 35.44 375 THR B N 1
ATOM 8060 C CA . THR B 1 375 ? 10.148 49.156 3.998 1 35.44 375 THR B CA 1
ATOM 8061 C C . THR B 1 375 ? 9.25 49.812 2.951 1 35.44 375 THR B C 1
ATOM 8063 O O . THR B 1 375 ? 8.227 50.406 3.291 1 35.44 375 THR B O 1
ATOM 8066 N N . THR B 1 376 ? 9.977 50.656 2.029 1 28.12 376 THR B N 1
ATOM 8067 C CA . THR B 1 376 ? 9.242 51.469 1.056 1 28.12 376 THR B CA 1
ATOM 8068 C C . THR B 1 376 ? 8.656 50.562 -0.036 1 28.12 376 THR B C 1
ATOM 8070 O O . THR B 1 376 ? 9.352 49.719 -0.598 1 28.12 376 THR B O 1
ATOM 8073 N N . ARG B 1 377 ? 7.516 50.094 0.201 1 29.02 377 ARG B N 1
ATOM 8074 C CA . ARG B 1 377 ? 6.789 49.531 -0.943 1 29.02 377 ARG B CA 1
ATOM 8075 C C . ARG B 1 377 ? 7.141 50.312 -2.221 1 29.02 377 ARG B C 1
ATOM 8077 O O . ARG B 1 377 ? 6.418 51.219 -2.629 1 29.02 377 ARG B O 1
ATOM 8084 N N . GLY B 1 378 ? 8.359 50.875 -2.254 1 24.44 378 GLY B N 1
ATOM 8085 C CA . GLY B 1 378 ? 8.484 51.594 -3.521 1 24.44 378 GLY B CA 1
ATOM 8086 C C . GLY B 1 378 ? 8.242 50.688 -4.723 1 24.44 378 GLY B C 1
ATOM 8087 O O . GLY B 1 378 ? 8.273 49.469 -4.609 1 24.44 378 GLY B O 1
ATOM 8088 N N . HIS B 1 379 ? 7.688 51.375 -5.75 1 23.88 379 HIS B N 1
ATOM 8089 C CA . HIS B 1 379 ? 7.25 51.188 -7.129 1 23.88 379 HIS B CA 1
ATOM 8090 C C . HIS B 1 379 ? 8.312 50.438 -7.945 1 23.88 379 HIS B C 1
ATOM 8092 O O . HIS B 1 379 ? 9.383 51 -8.203 1 23.88 379 HIS B O 1
ATOM 8098 N N . SER B 1 380 ? 8.844 49.469 -7.422 1 23.84 380 SER B N 1
ATOM 8099 C CA . SER B 1 380 ? 9.805 49.062 -8.445 1 23.84 380 SER B CA 1
ATOM 8100 C C . SER B 1 380 ? 9.18 49.125 -9.836 1 23.84 380 SER B C 1
ATOM 8102 O O . SER B 1 380 ? 8.016 48.781 -10.016 1 23.84 380 SER B O 1
ATOM 8104 N N . ASP B 1 381 ? 9.695 50.031 -10.586 1 21.88 381 ASP B N 1
ATOM 8105 C CA . ASP B 1 381 ? 9.5 50.281 -12.016 1 21.88 381 ASP B CA 1
ATOM 8106 C C . ASP B 1 381 ? 9.734 49 -12.828 1 21.88 381 ASP B C 1
ATOM 8108 O O . ASP B 1 381 ? 10.859 48.531 -12.914 1 21.88 381 ASP B O 1
ATOM 8112 N N . VAL B 1 382 ? 9.062 48 -12.484 1 27.41 382 VAL B N 1
ATOM 8113 C CA . VAL B 1 382 ? 9.211 46.938 -13.469 1 27.41 382 VAL B CA 1
ATOM 8114 C C . VAL B 1 382 ? 9.164 47.531 -14.883 1 27.41 382 VAL B C 1
ATOM 8116 O O . VAL B 1 382 ? 8.289 48.344 -15.188 1 27.41 382 VAL B O 1
ATOM 8119 N N . SER B 1 383 ? 10.258 47.75 -15.398 1 22.88 383 SER B N 1
ATOM 8120 C CA . SER B 1 383 ? 10.398 48.219 -16.766 1 22.88 383 SER B CA 1
ATOM 8121 C C . SER B 1 383 ? 9.359 47.594 -17.688 1 22.88 383 SER B C 1
ATOM 8123 O O . SER B 1 383 ? 8.914 46.469 -17.438 1 22.88 383 SER B O 1
ATOM 8125 N N . LEU B 1 384 ? 8.516 48.438 -18.328 1 23.45 384 LEU B N 1
ATOM 8126 C CA . LEU B 1 384 ? 7.527 48.312 -19.391 1 23.45 384 LEU B CA 1
ATOM 8127 C C . LEU B 1 384 ? 7.965 47.25 -20.406 1 23.45 384 LEU B C 1
ATOM 8129 O O . LEU B 1 384 ? 9 47.438 -21.062 1 23.45 384 LEU B O 1
ATOM 8133 N N . ALA B 1 385 ? 8.023 46.062 -20.078 1 25.08 385 ALA B N 1
ATOM 8134 C CA . ALA B 1 385 ? 8.281 45.312 -21.312 1 25.08 385 ALA B CA 1
ATOM 8135 C C . ALA B 1 385 ? 7.504 45.906 -22.484 1 25.08 385 ALA B C 1
ATOM 8137 O O . ALA B 1 385 ? 6.426 46.469 -22.297 1 25.08 385 ALA B O 1
ATOM 8138 N N . SER B 1 386 ? 8.156 46.406 -23.453 1 25.8 386 SER B N 1
ATOM 8139 C CA . SER B 1 386 ? 7.594 46.906 -24.703 1 25.8 386 SER B CA 1
ATOM 8140 C C . SER B 1 386 ? 6.344 46.094 -25.094 1 25.8 386 SER B C 1
ATOM 8142 O O . SER B 1 386 ? 6.375 44.875 -25.188 1 25.8 386 SER B O 1
ATOM 8144 N N . LEU B 1 387 ? 5.164 46.5 -24.672 1 29.42 387 LEU B N 1
ATOM 8145 C CA . LEU B 1 387 ? 3.836 46.188 -25.188 1 29.42 387 LEU B CA 1
ATOM 8146 C C . LEU B 1 387 ? 3.875 45.969 -26.703 1 29.42 387 LEU B C 1
ATOM 8148 O O . LEU B 1 387 ? 3.906 46.938 -27.469 1 29.42 387 LEU B O 1
ATOM 8152 N N . ARG B 1 388 ? 4.715 45.219 -27.281 1 27.08 388 ARG B N 1
ATOM 8153 C CA . ARG B 1 388 ? 4.426 45.156 -28.703 1 27.08 388 ARG B CA 1
ATOM 8154 C C . ARG B 1 388 ? 2.934 44.969 -28.953 1 27.08 388 ARG B C 1
ATOM 8156 O O . ARG B 1 388 ? 2.318 44.062 -28.422 1 27.08 388 ARG B O 1
ATOM 8163 N N . ASN B 1 389 ? 2.072 46 -29.062 1 29.75 389 ASN B N 1
ATOM 8164 C CA . ASN B 1 389 ? 0.749 46.219 -29.641 1 29.75 389 ASN B CA 1
ATOM 8165 C C . ASN B 1 389 ? 0.439 45.188 -30.719 1 29.75 389 ASN B C 1
ATOM 8167 O O . ASN B 1 389 ? 0.653 45.438 -31.906 1 29.75 389 ASN B O 1
ATOM 8171 N N . THR B 1 390 ? 0.954 44.062 -30.672 1 32.69 390 THR B N 1
ATOM 8172 C CA . THR B 1 390 ? 0.553 43.406 -31.906 1 32.69 390 THR B CA 1
ATOM 8173 C C . THR B 1 390 ? -0.963 43.438 -32.094 1 32.69 390 THR B C 1
ATOM 8175 O O . THR B 1 390 ? -1.706 43.188 -31.125 1 32.69 390 THR B O 1
ATOM 8178 N N . GLN B 1 391 ? -1.561 44.188 -32.812 1 36 391 GLN B N 1
ATOM 8179 C CA . GLN B 1 391 ? -2.898 44.25 -33.406 1 36 391 GLN B CA 1
ATOM 8180 C C . GLN B 1 391 ? -3.574 42.875 -33.344 1 36 391 GLN B C 1
ATOM 8182 O O . GLN B 1 391 ? -3.09 41.906 -33.938 1 36 391 GLN B O 1
ATOM 8187 N N . ALA B 1 392 ? -4.145 42.406 -32.219 1 44.53 392 ALA B N 1
ATOM 8188 C CA . ALA B 1 392 ? -4.559 41.062 -31.781 1 44.53 392 ALA B CA 1
ATOM 8189 C C . ALA B 1 392 ? -5.469 40.406 -32.812 1 44.53 392 ALA B C 1
ATOM 8191 O O . ALA B 1 392 ? -6.57 40.875 -33.062 1 44.53 392 ALA B O 1
ATOM 8192 N N . GLU B 1 393 ? -5.227 39.875 -33.562 1 52.44 393 GLU B N 1
ATOM 8193 C CA . GLU B 1 393 ? -5.871 38.844 -34.344 1 52.44 393 GLU B CA 1
ATOM 8194 C C . GLU B 1 393 ? -6.578 37.812 -33.438 1 52.44 393 GLU B C 1
ATOM 8196 O O . GLU B 1 393 ? -6 37.344 -32.469 1 52.44 393 GLU B O 1
ATOM 8201 N N . GLY B 1 394 ? -8.156 37.812 -33.438 1 67.94 394 GLY B N 1
ATOM 8202 C CA . GLY B 1 394 ? -8.977 36.812 -32.781 1 67.94 394 GLY B CA 1
ATOM 8203 C C . GLY B 1 394 ? -9.977 37.406 -31.812 1 67.94 394 GLY B C 1
ATOM 8204 O O . GLY B 1 394 ? -10.758 36.656 -31.203 1 67.94 394 GLY B O 1
ATOM 8205 N N . ASP B 1 395 ? -9.891 38.812 -31.609 1 75.69 395 ASP B N 1
ATOM 8206 C CA . ASP B 1 395 ? -10.914 39.438 -30.781 1 75.69 395 ASP B CA 1
ATOM 8207 C C . ASP B 1 395 ? -12.281 39.406 -31.469 1 75.69 395 ASP B C 1
ATOM 8209 O O . ASP B 1 395 ? -12.367 39.562 -32.688 1 75.69 395 ASP B O 1
ATOM 8213 N N . VAL B 1 396 ? -13.273 39.125 -30.688 1 84.62 396 VAL B N 1
ATOM 8214 C CA . VAL B 1 396 ? -14.633 39.125 -31.203 1 84.62 396 VAL B CA 1
ATOM 8215 C C . VAL B 1 396 ? -15.461 40.188 -30.484 1 84.62 396 VAL B C 1
ATOM 8217 O O . VAL B 1 396 ? -15.211 40.5 -29.312 1 84.62 396 VAL B O 1
ATOM 8220 N N . ARG B 1 397 ? -16.266 40.781 -31.297 1 83.31 397 ARG B N 1
ATOM 8221 C CA . ARG B 1 397 ? -17.125 41.844 -30.75 1 83.31 397 ARG B CA 1
ATOM 8222 C C . ARG B 1 397 ? -18.578 41.406 -30.766 1 83.31 397 ARG B C 1
ATOM 8224 O O . ARG B 1 397 ? -19.062 40.844 -31.75 1 83.31 397 ARG B O 1
ATOM 8231 N N . HIS B 1 398 ? -19.125 41.5 -29.625 1 83.38 398 HIS B N 1
ATOM 8232 C CA . HIS B 1 398 ? -20.562 41.281 -29.5 1 83.38 398 HIS B CA 1
ATOM 8233 C C . HIS B 1 398 ? -21.266 42.562 -29.078 1 83.38 398 HIS B C 1
ATOM 8235 O O . HIS B 1 398 ? -21.328 42.875 -27.891 1 83.38 398 HIS B O 1
ATOM 8241 N N . GLY B 1 399 ? -21.75 43.375 -29.969 1 77.81 399 GLY B N 1
ATOM 8242 C CA . GLY B 1 399 ? -22.297 44.688 -29.656 1 77.81 399 GLY B CA 1
ATOM 8243 C C . GLY B 1 399 ? -21.234 45.688 -29.234 1 77.81 399 GLY B C 1
ATOM 8244 O O . GLY B 1 399 ? -20.281 45.938 -29.969 1 77.81 399 GLY B O 1
ATOM 8245 N N . GLU B 1 400 ? -21.391 46.062 -27.984 1 83.06 400 GLU B N 1
ATOM 8246 C CA . GLU B 1 400 ? -20.438 47.031 -27.453 1 83.06 400 GLU B CA 1
ATOM 8247 C C . GLU B 1 400 ? -19.375 46.375 -26.609 1 83.06 400 GLU B C 1
ATOM 8249 O O . GLU B 1 400 ? -18.438 47 -26.141 1 83.06 400 GLU B O 1
ATOM 8254 N N . ILE B 1 401 ? -19.516 45.062 -26.562 1 90.12 401 ILE B N 1
ATOM 8255 C CA . ILE B 1 401 ? -18.625 44.344 -25.688 1 90.12 401 ILE B CA 1
ATOM 8256 C C . ILE B 1 401 ? -17.547 43.625 -26.516 1 90.12 401 ILE B C 1
ATOM 8258 O O . ILE B 1 401 ? -17.875 42.938 -27.484 1 90.12 401 ILE B O 1
ATOM 8262 N N . THR B 1 402 ? -16.344 43.844 -26.203 1 90.25 402 THR B N 1
ATOM 8263 C CA . THR B 1 402 ? -15.211 43.188 -26.844 1 90.25 402 THR B CA 1
ATOM 8264 C C . THR B 1 402 ? -14.781 41.969 -26.031 1 90.25 402 THR B C 1
ATOM 8266 O O . THR B 1 402 ? -14.586 42.062 -24.812 1 90.25 402 THR B O 1
ATOM 8269 N N . CYS B 1 403 ? -14.711 40.875 -26.672 1 92.75 403 CYS B N 1
ATOM 8270 C CA . CYS B 1 403 ? -14.148 39.688 -26.062 1 92.75 403 CYS B CA 1
ATOM 8271 C C . CYS B 1 403 ? -12.719 39.438 -26.531 1 92.75 403 CYS B C 1
ATOM 8273 O O . CYS B 1 403 ? -12.492 38.875 -27.594 1 92.75 403 CYS B O 1
ATOM 8275 N N . PRO B 1 404 ? -11.812 39.875 -25.688 1 89.56 404 PRO B N 1
ATOM 8276 C CA . PRO B 1 404 ? -10.406 39.781 -26.094 1 89.56 404 PRO B CA 1
ATOM 8277 C C . PRO B 1 404 ? -9.898 38.344 -26.125 1 89.56 404 PRO B C 1
ATOM 8279 O O . PRO B 1 404 ? -10.336 37.5 -25.328 1 89.56 404 PRO B O 1
ATOM 8282 N N . ASN B 1 405 ? -9.031 38.062 -27.062 1 88.31 405 ASN B N 1
ATOM 8283 C CA . ASN B 1 405 ? -8.359 36.781 -27.109 1 88.31 405 ASN B CA 1
ATOM 8284 C C . ASN B 1 405 ? -7.164 36.719 -26.156 1 88.31 405 ASN B C 1
ATOM 8286 O O . ASN B 1 405 ? -6.031 37 -26.562 1 88.31 405 ASN B O 1
ATOM 8290 N N . ILE B 1 406 ? -7.453 36.375 -24.969 1 89.56 406 ILE B N 1
ATOM 8291 C CA . ILE B 1 406 ? -6.391 36.312 -23.969 1 89.56 406 ILE B CA 1
ATOM 8292 C C . ILE B 1 406 ? -6.07 34.844 -23.672 1 89.56 406 ILE B C 1
ATOM 8294 O O . ILE B 1 406 ? -6.965 34 -23.672 1 89.56 406 ILE B O 1
ATOM 8298 N N . THR B 1 407 ? -4.816 34.625 -23.531 1 91.06 407 THR B N 1
ATOM 8299 C CA . THR B 1 407 ? -4.293 33.344 -23.062 1 91.06 407 THR B CA 1
ATOM 8300 C C . THR B 1 407 ? -3.434 33.531 -21.812 1 91.06 407 THR B C 1
ATOM 8302 O O . THR B 1 407 ? -3.195 34.656 -21.375 1 91.06 407 THR B O 1
ATOM 8305 N N . PHE B 1 408 ? -3.211 32.438 -21.234 1 92.81 408 PHE B N 1
ATOM 8306 C CA . PHE B 1 408 ? -2.225 32.531 -20.172 1 92.81 408 PHE B CA 1
ATOM 8307 C C . PHE B 1 408 ? -0.84 32.812 -20.734 1 92.81 408 PHE B C 1
ATOM 8309 O O . PHE B 1 408 ? -0.433 32.25 -21.734 1 92.81 408 PHE B O 1
ATOM 8316 N N . ASP B 1 409 ? -0.182 33.75 -20.219 1 85.69 409 ASP B N 1
ATOM 8317 C CA . ASP B 1 409 ? 1.205 34 -20.594 1 85.69 409 ASP B CA 1
ATOM 8318 C C . ASP B 1 409 ? 2.131 32.938 -20.047 1 85.69 409 ASP B C 1
ATOM 8320 O O . ASP B 1 409 ? 2.418 32.875 -18.859 1 85.69 409 ASP B O 1
ATOM 8324 N N . SER B 1 410 ? 2.588 32.156 -20.906 1 83.31 410 SER B N 1
ATOM 8325 C CA . SER B 1 410 ? 3.396 31.016 -20.531 1 83.31 410 SER B CA 1
ATOM 8326 C C . SER B 1 410 ? 4.668 31.453 -19.812 1 83.31 410 SER B C 1
ATOM 8328 O O . SER B 1 410 ? 5.227 30.688 -19.016 1 83.31 410 SER B O 1
ATOM 8330 N N . ASN B 1 411 ? 5 32.625 -20.016 1 77.88 411 ASN B N 1
ATOM 8331 C CA . ASN B 1 411 ? 6.242 33.094 -19.422 1 77.88 411 ASN B CA 1
ATOM 8332 C C . ASN B 1 411 ? 6.027 33.562 -17.969 1 77.88 411 ASN B C 1
ATOM 8334 O O . ASN B 1 411 ? 6.992 33.781 -17.25 1 77.88 411 ASN B O 1
ATOM 8338 N N . THR B 1 412 ? 4.742 33.688 -17.609 1 84.88 412 THR B N 1
ATOM 8339 C CA . THR B 1 412 ? 4.473 34.188 -16.281 1 84.88 412 THR B CA 1
ATOM 8340 C C . THR B 1 412 ? 4.012 33.062 -15.344 1 84.88 412 THR B C 1
ATOM 8342 O O . THR B 1 412 ? 3.787 33.312 -14.156 1 84.88 412 THR B O 1
ATOM 8345 N N . VAL B 1 413 ? 3.932 31.953 -15.805 1 87.5 413 VAL B N 1
ATOM 8346 C CA . VAL B 1 413 ? 3.348 30.859 -15.039 1 87.5 413 VAL B CA 1
ATOM 8347 C C . VAL B 1 413 ? 4.266 30.5 -13.867 1 87.5 413 VAL B C 1
ATOM 8349 O O . VAL B 1 413 ? 5.469 30.312 -14.055 1 87.5 413 VAL B O 1
ATOM 8352 N N . HIS B 1 414 ? 3.57 30.5 -12.797 1 83.62 414 HIS B N 1
ATOM 8353 C CA . HIS B 1 414 ? 4.309 30.109 -11.602 1 83.62 414 HIS B CA 1
ATOM 8354 C C . HIS B 1 414 ? 4.879 28.703 -11.734 1 83.62 414 HIS B C 1
ATOM 8356 O O . HIS B 1 414 ? 4.301 27.859 -12.414 1 83.62 414 HIS B O 1
ATOM 8362 N N . GLN B 1 415 ? 5.797 28.391 -11.062 1 74.06 415 GLN B N 1
ATOM 8363 C CA . GLN B 1 415 ? 6.547 27.156 -11.203 1 74.06 415 GLN B CA 1
ATOM 8364 C C . GLN B 1 415 ? 5.691 25.938 -10.836 1 74.06 415 GLN B C 1
ATOM 8366 O O . GLN B 1 415 ? 5.887 24.844 -11.367 1 74.06 415 GLN B O 1
ATOM 8371 N N . TYR B 1 416 ? 4.715 26.172 -9.945 1 74.75 416 TYR B N 1
ATOM 8372 C CA . TYR B 1 416 ? 3.912 25.047 -9.5 1 74.75 416 TYR B CA 1
ATOM 8373 C C . TYR B 1 416 ? 2.645 24.922 -10.336 1 74.75 416 TYR B C 1
ATOM 8375 O O . TYR B 1 416 ? 1.73 24.172 -9.977 1 74.75 416 TYR B O 1
ATOM 8383 N N . ARG B 1 417 ? 2.676 25.703 -11.359 1 85.56 417 ARG B N 1
ATOM 8384 C CA . ARG B 1 417 ? 1.497 25.672 -12.219 1 85.56 417 ARG B CA 1
ATOM 8385 C C . ARG B 1 417 ? 1.877 25.344 -13.656 1 85.56 417 ARG B C 1
ATOM 8387 O O . ARG B 1 417 ? 3.045 25.453 -14.039 1 85.56 417 ARG B O 1
ATOM 8394 N N . ASP B 1 418 ? 0.886 24.75 -14.328 1 85.12 418 ASP B N 1
ATOM 8395 C CA . ASP B 1 418 ? 1.087 24.406 -15.734 1 85.12 418 ASP B CA 1
ATOM 8396 C C . ASP B 1 418 ? -0.041 24.969 -16.609 1 85.12 418 ASP B C 1
ATOM 8398 O O . ASP B 1 418 ? -1.186 25.062 -16.156 1 85.12 418 ASP B O 1
ATOM 8402 N N . VAL B 1 419 ? 0.431 25.344 -17.781 1 89 419 VAL B N 1
ATOM 8403 C CA . VAL B 1 419 ? -0.533 25.828 -18.766 1 89 419 VAL B CA 1
ATOM 8404 C C . VAL B 1 419 ? -0.541 24.906 -19.984 1 89 419 VAL B C 1
ATOM 8406 O O . VAL B 1 419 ? 0.502 24.391 -20.375 1 89 419 VAL B O 1
ATOM 8409 N N . SER B 1 420 ? -1.608 24.688 -20.484 1 88.06 420 SER B N 1
ATOM 8410 C CA . SER B 1 420 ? -1.739 23.844 -21.672 1 88.06 420 SER B CA 1
ATOM 8411 C C . SER B 1 420 ? -0.995 24.438 -22.859 1 88.06 420 SER B C 1
ATOM 8413 O O . SER B 1 420 ? -0.668 25.641 -22.859 1 88.06 420 SER B O 1
ATOM 8415 N N . GLU B 1 421 ? -0.756 23.562 -23.859 1 82.81 421 GLU B N 1
ATOM 8416 C CA . GLU B 1 421 ? -0.022 23.984 -25.062 1 82.81 421 GLU B CA 1
ATOM 8417 C C . GLU B 1 421 ? -0.742 25.109 -25.781 1 82.81 421 GLU B C 1
ATOM 8419 O O . GLU B 1 421 ? -0.101 26.016 -26.328 1 82.81 421 GLU B O 1
ATOM 8424 N N . ASP B 1 422 ? -2.035 25.078 -25.672 1 84.12 422 ASP B N 1
ATOM 8425 C CA . ASP B 1 422 ? -2.811 26.109 -26.359 1 84.12 422 ASP B CA 1
ATOM 8426 C C . ASP B 1 422 ? -2.924 27.375 -25.5 1 84.12 422 ASP B C 1
ATOM 8428 O O . ASP B 1 422 ? -3.49 28.375 -25.938 1 84.12 422 ASP B O 1
ATOM 8432 N N . GLY B 1 423 ? -2.422 27.297 -24.297 1 88.5 423 GLY B N 1
ATOM 8433 C CA . GLY B 1 423 ? -2.412 28.438 -23.406 1 88.5 423 GLY B CA 1
ATOM 8434 C C . GLY B 1 423 ? -3.773 28.75 -22.812 1 88.5 423 GLY B C 1
ATOM 8435 O O . GLY B 1 423 ? -4.008 29.859 -22.328 1 88.5 423 GLY B O 1
ATOM 8436 N N . LYS B 1 424 ? -4.695 27.766 -22.703 1 92.5 424 LYS B N 1
ATOM 8437 C CA . LYS B 1 424 ? -6.066 28.078 -22.312 1 92.5 424 LYS B CA 1
ATOM 8438 C C . LYS B 1 424 ? -6.445 27.391 -21.016 1 92.5 424 LYS B C 1
ATOM 8440 O O . LYS B 1 424 ? -7.492 27.672 -20.422 1 92.5 424 LYS B O 1
ATOM 8445 N N . THR B 1 425 ? -5.641 26.562 -20.516 1 94.25 425 THR B N 1
ATOM 8446 C CA . THR B 1 425 ? -5.953 25.844 -19.281 1 94.25 425 THR B CA 1
ATOM 8447 C C . THR B 1 425 ? -4.793 25.938 -18.297 1 94.25 425 THR B C 1
ATOM 8449 O O . THR B 1 425 ? -3.648 25.641 -18.641 1 94.25 425 THR B O 1
ATOM 8452 N N . LEU B 1 426 ? -5.172 26.391 -17.156 1 93.31 426 LEU B N 1
ATOM 8453 C CA . LEU B 1 426 ? -4.23 26.453 -16.031 1 93.31 426 LEU B CA 1
ATOM 8454 C C . LEU B 1 426 ? -4.531 25.375 -15 1 93.31 426 LEU B C 1
ATOM 8456 O O . LEU B 1 426 ? -5.684 25.203 -14.602 1 93.31 426 LEU B O 1
ATOM 8460 N N . LYS B 1 427 ? -3.6 24.672 -14.625 1 88.94 427 LYS B N 1
ATOM 8461 C CA . LYS B 1 427 ? -3.789 23.609 -13.648 1 88.94 427 LYS B CA 1
ATOM 8462 C C . LYS B 1 427 ? -2.598 23.516 -12.695 1 88.94 427 LYS B C 1
ATOM 8464 O O . LYS B 1 427 ? -1.569 24.156 -12.914 1 88.94 427 LYS B O 1
ATOM 8469 N N . ASN B 1 428 ? -2.938 22.797 -11.68 1 81.81 428 ASN B N 1
ATOM 8470 C CA . ASN B 1 428 ? -1.821 22.5 -10.789 1 81.81 428 ASN B CA 1
ATOM 8471 C C . ASN B 1 428 ? -0.818 21.547 -11.445 1 81.81 428 ASN B C 1
ATOM 8473 O O . ASN B 1 428 ? -1.202 20.672 -12.211 1 81.81 428 ASN B O 1
ATOM 8477 N N . GLN B 1 429 ? 0.367 21.859 -11.484 1 66.81 429 GLN B N 1
ATOM 8478 C CA . GLN B 1 429 ? 1.366 20.953 -12.055 1 66.81 429 GLN B CA 1
ATOM 8479 C C . GLN B 1 429 ? 1.316 19.594 -11.391 1 66.81 429 GLN B C 1
ATOM 8481 O O . GLN B 1 429 ? 1.146 19.484 -10.172 1 66.81 429 GLN B O 1
ATOM 8486 N N . SER B 1 430 ? 1.179 18.656 -12.398 1 51.88 430 SER B N 1
ATOM 8487 C CA . SER B 1 430 ? 1.221 17.281 -11.883 1 51.88 430 SER B CA 1
ATOM 8488 C C . SER B 1 430 ? 2.549 17 -11.188 1 51.88 430 SER B C 1
ATOM 8490 O O . SER B 1 430 ? 3.592 17.516 -11.594 1 51.88 430 SER B O 1
ATOM 8492 N N . ILE B 1 431 ? 2.641 16.609 -10.062 1 46.94 431 ILE B N 1
ATOM 8493 C CA . ILE B 1 431 ? 3.807 16.406 -9.211 1 46.94 431 ILE B CA 1
ATOM 8494 C C . ILE B 1 431 ? 4.945 15.805 -10.031 1 46.94 431 ILE B C 1
ATOM 8496 O O . ILE B 1 431 ? 6.113 16.156 -9.836 1 46.94 431 ILE B O 1
ATOM 8500 N N . GLY B 1 432 ? 4.797 14.906 -11.031 1 40.88 432 GLY B N 1
ATOM 8501 C CA . GLY B 1 432 ? 5.824 14.117 -11.688 1 40.88 432 GLY B CA 1
ATOM 8502 C C . GLY B 1 432 ? 6.441 14.812 -12.883 1 40.88 432 GLY B C 1
ATOM 8503 O O . GLY B 1 432 ? 7.395 14.305 -13.484 1 40.88 432 GLY B O 1
ATOM 8504 N N . GLY B 1 433 ? 5.793 15.594 -13.594 1 40.38 433 GLY B N 1
ATOM 8505 C CA . GLY B 1 433 ? 6.328 16.031 -14.875 1 40.38 433 GLY B CA 1
ATOM 8506 C C . GLY B 1 433 ? 7.359 17.125 -14.742 1 40.38 433 GLY B C 1
ATOM 8507 O O . GLY B 1 433 ? 7.125 18.141 -14.062 1 40.38 433 GLY B O 1
ATOM 8508 N N . GLN B 1 434 ? 8.547 16.75 -14.773 1 36.56 434 GLN B N 1
ATOM 8509 C CA . GLN B 1 434 ? 9.727 17.594 -14.906 1 36.56 434 GLN B CA 1
ATOM 8510 C C . GLN B 1 434 ? 9.539 18.625 -16.016 1 36.56 434 GLN B C 1
ATOM 8512 O O . GLN B 1 434 ? 9.812 18.344 -17.188 1 36.56 434 GLN B O 1
ATOM 8517 N N . ARG B 1 435 ? 8.562 19.359 -16.375 1 42 435 ARG B N 1
ATOM 8518 C CA . ARG B 1 435 ? 8.891 20.266 -17.469 1 42 435 ARG B CA 1
ATOM 8519 C C . ARG B 1 435 ? 9.977 21.25 -17.031 1 42 435 ARG B C 1
ATOM 8521 O O . ARG B 1 435 ? 9.945 21.766 -15.922 1 42 435 ARG B O 1
ATOM 8528 N N . LEU B 1 436 ? 11.18 21.188 -17.594 1 39.03 436 LEU B N 1
ATOM 8529 C CA . LEU B 1 436 ? 12.273 22.156 -17.672 1 39.03 436 LEU B CA 1
ATOM 8530 C C . LEU B 1 436 ? 11.742 23.578 -17.797 1 39.03 436 LEU B C 1
ATOM 8532 O O . LEU B 1 436 ? 11.367 24.016 -18.875 1 39.03 436 LEU B O 1
ATOM 8536 N N . ILE B 1 437 ? 10.961 24 -17 1 42.72 437 ILE B N 1
ATOM 8537 C CA . ILE B 1 437 ? 10.562 25.375 -17.281 1 42.72 437 ILE B CA 1
ATOM 8538 C C . ILE B 1 437 ? 11.797 26.281 -17.266 1 42.72 437 ILE B C 1
ATOM 8540 O O . ILE B 1 437 ? 12.5 26.359 -16.25 1 42.72 437 ILE B O 1
ATOM 8544 N N . GLY B 1 438 ? 12.469 26.484 -18.281 1 42.91 438 GLY B N 1
ATOM 8545 C CA . GLY B 1 438 ? 13.523 27.453 -18.531 1 42.91 438 GLY B CA 1
ATOM 8546 C C . GLY B 1 438 ? 13.383 28.719 -17.719 1 42.91 438 GLY B C 1
ATOM 8547 O O . GLY B 1 438 ? 12.305 29.016 -17.203 1 42.91 438 GLY B O 1
ATOM 8548 N N . SER B 1 439 ? 14.438 29.328 -17.25 1 46.5 439 SER B N 1
ATOM 8549 C CA . SER B 1 439 ? 14.633 30.578 -16.531 1 46.5 439 SER B CA 1
ATOM 8550 C C . SER B 1 439 ? 14.008 31.75 -17.281 1 46.5 439 SER B C 1
ATOM 8552 O O . SER B 1 439 ? 14.484 32.125 -18.344 1 46.5 439 SER B O 1
ATOM 8554 N N . ASN B 1 440 ? 12.805 31.922 -17.375 1 56.25 440 ASN B N 1
ATOM 8555 C CA . ASN B 1 440 ? 12.156 33.094 -17.969 1 56.25 440 ASN B CA 1
ATOM 8556 C C . ASN B 1 440 ? 11.961 34.188 -16.938 1 56.25 440 ASN B C 1
ATOM 8558 O O . ASN B 1 440 ? 11.445 33.969 -15.844 1 56.25 440 ASN B O 1
ATOM 8562 N N . GLU B 1 441 ? 12.625 35.312 -17.031 1 60.5 441 GLU B N 1
ATOM 8563 C CA . GLU B 1 441 ? 12.609 36.5 -16.188 1 60.5 441 GLU B CA 1
ATOM 8564 C C . GLU B 1 441 ? 11.188 36.969 -15.922 1 60.5 441 GLU B C 1
ATOM 8566 O O . GLU B 1 441 ? 10.914 37.625 -14.914 1 60.5 441 GLU B O 1
ATOM 8571 N N . ARG B 1 442 ? 10.188 36.469 -16.625 1 73.12 442 ARG B N 1
ATOM 8572 C CA . ARG B 1 442 ? 8.82 36.969 -16.5 1 73.12 442 ARG B CA 1
ATOM 8573 C C . ARG B 1 442 ? 7.973 36 -15.672 1 73.12 442 ARG B C 1
ATOM 8575 O O . ARG B 1 442 ? 6.797 36.281 -15.406 1 73.12 442 ARG B O 1
ATOM 8582 N N . ARG B 1 443 ? 8.609 35.094 -15.117 1 80.44 443 ARG B N 1
ATOM 8583 C CA . ARG B 1 443 ? 7.859 34.094 -14.367 1 80.44 443 ARG B CA 1
ATOM 8584 C C . ARG B 1 443 ? 7.484 34.625 -12.984 1 80.44 443 ARG B C 1
ATOM 8586 O O . ARG B 1 443 ? 8.312 35.219 -12.305 1 80.44 443 ARG B O 1
ATOM 8593 N N . LEU B 1 444 ? 6.254 34.312 -12.656 1 81.06 444 LEU B N 1
ATOM 8594 C CA . LEU B 1 444 ? 5.777 34.75 -11.344 1 81.06 444 LEU B CA 1
ATOM 8595 C C . LEU B 1 444 ? 6.434 33.938 -10.234 1 81.06 444 LEU B C 1
ATOM 8597 O O . LEU B 1 444 ? 6.562 32.719 -10.352 1 81.06 444 LEU B O 1
ATOM 8601 N N . LYS B 1 445 ? 6.773 34.594 -9.289 1 72.5 445 LYS B N 1
ATOM 8602 C CA . LYS B 1 445 ? 7.488 33.938 -8.203 1 72.5 445 LYS B CA 1
ATOM 8603 C C . LYS B 1 445 ? 6.598 33.75 -6.977 1 72.5 445 LYS B C 1
ATOM 8605 O O . LYS B 1 445 ? 6.645 32.719 -6.309 1 72.5 445 LYS B O 1
ATOM 8610 N N . ASN B 1 446 ? 5.734 34.781 -6.727 1 74.62 446 ASN B N 1
ATOM 8611 C CA . ASN B 1 446 ? 4.91 34.75 -5.523 1 74.62 446 ASN B CA 1
ATOM 8612 C C . ASN B 1 446 ? 3.465 34.375 -5.84 1 74.62 446 ASN B C 1
ATOM 8614 O O . ASN B 1 446 ? 2.918 33.469 -5.25 1 74.62 446 ASN B O 1
ATOM 8618 N N . TYR B 1 447 ? 2.967 35.062 -6.746 1 85.38 447 TYR B N 1
ATOM 8619 C CA . TYR B 1 447 ? 1.582 34.75 -7.102 1 85.38 447 TYR B CA 1
ATOM 8620 C C . TYR B 1 447 ? 1.46 33.375 -7.734 1 85.38 447 TYR B C 1
ATOM 8622 O O . TYR B 1 447 ? 2.121 33.094 -8.734 1 85.38 447 TYR B O 1
ATOM 8630 N N . ARG B 1 448 ? 0.639 32.625 -7.184 1 85.5 448 ARG B N 1
ATOM 8631 C CA . ARG B 1 448 ? 0.524 31.234 -7.625 1 85.5 448 ARG B CA 1
ATOM 8632 C C . ARG B 1 448 ? -0.509 31.094 -8.734 1 85.5 448 ARG B C 1
ATOM 8634 O O . ARG B 1 448 ? -1.551 30.453 -8.547 1 85.5 448 ARG B O 1
ATOM 8641 N N . GLY B 1 449 ? -0.096 31.562 -9.75 1 91.19 449 GLY B N 1
ATOM 8642 C CA . GLY B 1 449 ? -0.984 31.562 -10.898 1 91.19 449 GLY B CA 1
ATOM 8643 C C . GLY B 1 449 ? -0.316 32.031 -12.172 1 91.19 449 GLY B C 1
ATOM 8644 O O . GLY B 1 449 ? 0.829 31.672 -12.453 1 91.19 449 GLY B O 1
ATOM 8645 N N . ALA B 1 450 ? -0.976 32.625 -12.969 1 91.88 450 ALA B N 1
ATOM 8646 C CA . ALA B 1 450 ? -0.51 33.156 -14.242 1 91.88 450 ALA B CA 1
ATOM 8647 C C . ALA B 1 450 ? -1.224 34.469 -14.594 1 91.88 450 ALA B C 1
ATOM 8649 O O . ALA B 1 450 ? -2.277 34.75 -14.023 1 91.88 450 ALA B O 1
ATOM 8650 N N . ILE B 1 451 ? -0.543 35.188 -15.445 1 91.44 451 ILE B N 1
ATOM 8651 C CA . ILE B 1 451 ? -1.094 36.438 -15.93 1 91.44 451 ILE B CA 1
ATOM 8652 C C . ILE B 1 451 ? -1.594 36.281 -17.359 1 91.44 451 ILE B C 1
ATOM 8654 O O . ILE B 1 451 ? -1.123 35.375 -18.094 1 91.44 451 ILE B O 1
ATOM 8658 N N . SER B 1 452 ? -2.469 37.062 -17.688 1 92.31 452 SER B N 1
ATOM 8659 C CA . SER B 1 452 ? -2.959 37.031 -19.062 1 92.31 452 SER B CA 1
ATOM 8660 C C . SER B 1 452 ? -1.874 37.469 -20.047 1 92.31 452 SER B C 1
ATOM 8662 O O . SER B 1 452 ? -0.951 38.188 -19.688 1 92.31 452 SER B O 1
ATOM 8664 N N . SER B 1 453 ? -1.94 36.938 -21.219 1 87.31 453 SER B N 1
ATOM 8665 C CA . SER B 1 453 ? -0.974 37.219 -22.266 1 87.31 453 SER B CA 1
ATOM 8666 C C . SER B 1 453 ? -1.009 38.688 -22.641 1 87.31 453 SER B C 1
ATOM 8668 O O . SER B 1 453 ? -0.011 39.25 -23.125 1 87.31 453 SER B O 1
ATOM 8670 N N . ARG B 1 454 ? -2.133 39.375 -22.438 1 85.25 454 ARG B N 1
ATOM 8671 C CA . ARG B 1 454 ? -2.258 40.812 -22.75 1 85.25 454 ARG B CA 1
ATOM 8672 C C . ARG B 1 454 ? -3.135 41.5 -21.719 1 85.25 454 ARG B C 1
ATOM 8674 O O . ARG B 1 454 ? -3.998 40.906 -21.094 1 85.25 454 ARG B O 1
ATOM 8681 N N . PRO B 1 455 ? -2.873 42.781 -21.469 1 87.25 455 PRO B N 1
ATOM 8682 C CA . PRO B 1 455 ? -3.723 43.562 -20.578 1 87.25 455 PRO B CA 1
ATOM 8683 C C . PRO B 1 455 ? -5.02 44.031 -21.25 1 87.25 455 PRO B C 1
ATOM 8685 O O . PRO B 1 455 ? -5.16 43.906 -22.469 1 87.25 455 PRO B O 1
ATOM 8688 N N . LEU B 1 456 ? -5.898 44.344 -20.422 1 88.19 456 LEU B N 1
ATOM 8689 C CA . LEU B 1 456 ? -7.09 45.062 -20.891 1 88.19 456 LEU B CA 1
ATOM 8690 C C . LEU B 1 456 ? -6.902 46.562 -20.797 1 88.19 456 LEU B C 1
ATOM 8692 O O . LEU B 1 456 ? -6.734 47.125 -19.703 1 88.19 456 LEU B O 1
ATOM 8696 N N . LYS B 1 457 ? -6.738 47.125 -21.938 1 79.06 457 LYS B N 1
ATOM 8697 C CA . LYS B 1 457 ? -6.449 48.562 -21.984 1 79.06 457 LYS B CA 1
ATOM 8698 C C . LYS B 1 457 ? -7.375 49.25 -22.969 1 79.06 457 LYS B C 1
ATOM 8700 O O . LYS B 1 457 ? -7.867 48.656 -23.922 1 79.06 457 LYS B O 1
ATOM 8705 N N . GLY B 1 458 ? -7.656 50.594 -22.688 1 78.12 458 GLY B N 1
ATOM 8706 C CA . GLY B 1 458 ? -8.438 51.438 -23.578 1 78.12 458 GLY B CA 1
ATOM 8707 C C . GLY B 1 458 ? -9.891 51.562 -23.172 1 78.12 458 GLY B C 1
ATOM 8708 O O . GLY B 1 458 ? -10.328 50.906 -22.219 1 78.12 458 GLY B O 1
ATOM 8709 N N . PRO B 1 459 ? -10.547 52.469 -23.719 1 82.81 459 PRO B N 1
ATOM 8710 C CA . PRO B 1 459 ? -11.969 52.656 -23.406 1 82.81 459 PRO B CA 1
ATOM 8711 C C . PRO B 1 459 ? -12.852 51.562 -24 1 82.81 459 PRO B C 1
ATOM 8713 O O . PRO B 1 459 ? -12.586 51.062 -25.109 1 82.81 459 PRO B O 1
ATOM 8716 N N . GLY B 1 460 ? -13.703 50.969 -23.281 1 88.62 460 GLY B N 1
ATOM 8717 C CA . GLY B 1 460 ? -14.648 49.969 -23.781 1 88.62 460 GLY B CA 1
ATOM 8718 C C . GLY B 1 460 ? -15.086 48.969 -22.734 1 88.62 460 GLY B C 1
ATOM 8719 O O . GLY B 1 460 ? -14.898 49.219 -21.531 1 88.62 460 GLY B O 1
ATOM 8720 N N . LYS B 1 461 ? -15.844 48 -23.234 1 90.88 461 LYS B N 1
ATOM 8721 C CA . LYS B 1 461 ? -16.312 46.875 -22.422 1 90.88 461 LYS B CA 1
ATOM 8722 C C . LYS B 1 461 ? -15.625 45.594 -22.844 1 90.88 461 LYS B C 1
ATOM 8724 O O . LYS B 1 461 ? -15.633 45.219 -24.016 1 90.88 461 LYS B O 1
ATOM 8729 N N . PHE B 1 462 ? -14.93 44.969 -21.922 1 93.31 462 PHE B N 1
ATOM 8730 C CA . PHE B 1 462 ? -14.195 43.75 -22.172 1 93.31 462 PHE B CA 1
ATOM 8731 C C . PHE B 1 462 ? -14.789 42.594 -21.375 1 93.31 462 PHE B C 1
ATOM 8733 O O . PHE B 1 462 ? -15.031 42.719 -20.172 1 93.31 462 PHE B O 1
ATOM 8740 N N . TYR B 1 463 ? -15.047 41.531 -22.078 1 93.81 463 TYR B N 1
ATOM 8741 C CA . TYR B 1 463 ? -15.68 40.375 -21.438 1 93.81 463 TYR B CA 1
ATOM 8742 C C . TYR B 1 463 ? -14.922 39.094 -21.734 1 93.81 463 TYR B C 1
ATOM 8744 O O . TYR B 1 463 ? -14.461 38.875 -22.844 1 93.81 463 TYR B O 1
ATOM 8752 N N . PHE B 1 464 ? -14.734 38.281 -20.719 1 94.25 464 PHE B N 1
ATOM 8753 C CA . PHE B 1 464 ? -14.234 36.906 -20.891 1 94.25 464 PHE B CA 1
ATOM 8754 C C . PHE B 1 464 ? -14.836 36 -19.844 1 94.25 464 PHE B C 1
ATOM 8756 O O . PHE B 1 464 ? -15.477 36.438 -18.891 1 94.25 464 PHE B O 1
ATOM 8763 N N . GLU B 1 465 ? -14.727 34.719 -20.016 1 94.69 465 GLU B N 1
ATOM 8764 C CA . GLU B 1 465 ? -15.25 33.688 -19.094 1 94.69 465 GLU B CA 1
ATOM 8765 C C . GLU B 1 465 ? -14.148 32.75 -18.641 1 94.69 465 GLU B C 1
ATOM 8767 O O . GLU B 1 465 ? -13.117 32.625 -19.312 1 94.69 465 GLU B O 1
ATOM 8772 N N . VAL B 1 466 ? -14.414 32.219 -17.484 1 95.94 466 VAL B N 1
ATOM 8773 C CA . VAL B 1 466 ? -13.492 31.25 -16.891 1 95.94 466 VAL B CA 1
ATOM 8774 C C . VAL B 1 466 ? -14.266 30.047 -16.375 1 95.94 466 VAL B C 1
ATOM 8776 O O . VAL B 1 466 ? -15.211 30.188 -15.594 1 95.94 466 VAL B O 1
ATOM 8779 N N . LEU B 1 467 ? -13.891 28.922 -16.891 1 95.56 467 LEU B N 1
ATOM 8780 C CA . LEU B 1 467 ? -14.414 27.672 -16.375 1 95.56 467 LEU B CA 1
ATOM 8781 C C . LEU B 1 467 ? -13.523 27.125 -15.266 1 95.56 467 LEU B C 1
ATOM 8783 O O . LEU B 1 467 ? -12.328 26.875 -15.492 1 95.56 467 LEU B O 1
ATOM 8787 N N . VAL B 1 468 ? -14.117 26.953 -14.117 1 95.19 468 VAL B N 1
ATOM 8788 C CA . VAL B 1 468 ? -13.367 26.422 -12.984 1 95.19 468 VAL B CA 1
ATOM 8789 C C . VAL B 1 468 ? -13.891 25.031 -12.625 1 95.19 468 VAL B C 1
ATOM 8791 O O . VAL B 1 468 ? -15.047 24.891 -12.219 1 95.19 468 VAL B O 1
ATOM 8794 N N . ASP B 1 469 ? -13.023 24.094 -12.797 1 94.31 469 ASP B N 1
ATOM 8795 C CA . ASP B 1 469 ? -13.297 22.703 -12.398 1 94.31 469 ASP B CA 1
ATOM 8796 C C . ASP B 1 469 ? -12.375 22.281 -11.25 1 94.31 469 ASP B C 1
ATOM 8798 O O . ASP B 1 469 ? -11.156 22.281 -11.391 1 94.31 469 ASP B O 1
ATOM 8802 N N . PHE B 1 470 ? -13.031 21.922 -10.094 1 92.25 470 PHE B N 1
ATOM 8803 C CA . PHE B 1 470 ? -12.133 21.5 -9.031 1 92.25 470 PHE B CA 1
ATOM 8804 C C . PHE B 1 470 ? -12.734 20.344 -8.242 1 92.25 470 PHE B C 1
ATOM 8806 O O . PHE B 1 470 ? -13.938 20.109 -8.297 1 92.25 470 PHE B O 1
ATOM 8813 N N . GLN B 1 471 ? -11.867 19.562 -7.57 1 93 471 GLN B N 1
ATOM 8814 C CA . GLN B 1 471 ? -12.18 18.469 -6.652 1 93 471 GLN B CA 1
ATOM 8815 C C . GLN B 1 471 ? -11.414 18.625 -5.34 1 93 471 GLN B C 1
ATOM 8817 O O . GLN B 1 471 ? -10.188 18.703 -5.34 1 93 471 GLN B O 1
ATOM 8822 N N . ILE B 1 472 ? -12.258 18.578 -4.344 1 88.25 472 ILE B N 1
ATOM 8823 C CA . ILE B 1 472 ? -11.625 18.641 -3.033 1 88.25 472 ILE B CA 1
ATOM 8824 C C . ILE B 1 472 ? -11.227 17.25 -2.582 1 88.25 472 ILE B C 1
ATOM 8826 O O . ILE B 1 472 ? -12.086 16.375 -2.418 1 88.25 472 ILE B O 1
ATOM 8830 N N . THR B 1 473 ? -9.953 17.078 -2.402 1 85.44 473 THR B N 1
ATOM 8831 C CA . THR B 1 473 ? -9.453 15.758 -2.062 1 85.44 473 THR B CA 1
ATOM 8832 C C . THR B 1 473 ? -9.297 15.609 -0.552 1 85.44 473 THR B C 1
ATOM 8834 O O . THR B 1 473 ? -9.398 14.5 -0.017 1 85.44 473 THR B O 1
ATOM 8837 N N . LYS B 1 474 ? -9.008 16.609 0.2 1 81.88 474 LYS B N 1
ATOM 8838 C CA . LYS B 1 474 ? -8.922 16.688 1.655 1 81.88 474 LYS B CA 1
ATOM 8839 C C . LYS B 1 474 ? -9.734 17.844 2.201 1 81.88 474 LYS B C 1
ATOM 8841 O O . LYS B 1 474 ? -9.836 18.891 1.557 1 81.88 474 LYS B O 1
ATOM 8846 N N . PRO B 1 475 ? -10.289 17.641 3.389 1 80.88 475 PRO B N 1
ATOM 8847 C CA . PRO B 1 475 ? -11.109 18.719 3.932 1 80.88 475 PRO B CA 1
ATOM 8848 C C . PRO B 1 475 ? -10.336 20.031 4.062 1 80.88 475 PRO B C 1
ATOM 8850 O O . PRO B 1 475 ? -9.156 20.031 4.422 1 80.88 475 PRO B O 1
ATOM 8853 N N . LEU B 1 476 ? -11.078 21.141 3.754 1 77.81 476 LEU B N 1
ATOM 8854 C CA . LEU B 1 476 ? -10.477 22.469 3.77 1 77.81 476 LEU B CA 1
ATOM 8855 C C . LEU B 1 476 ? -10.562 23.094 5.16 1 77.81 476 LEU B C 1
ATOM 8857 O O . LEU B 1 476 ? -11.484 22.797 5.918 1 77.81 476 LEU B O 1
ATOM 8861 N N . ASP B 1 477 ? -9.625 23.875 5.543 1 70.5 477 ASP B N 1
ATOM 8862 C CA . ASP B 1 477 ? -9.656 24.672 6.77 1 70.5 477 ASP B CA 1
ATOM 8863 C C . ASP B 1 477 ? -9.898 26.141 6.461 1 70.5 477 ASP B C 1
ATOM 8865 O O . ASP B 1 477 ? -10 26.531 5.297 1 70.5 477 ASP B O 1
ATOM 8869 N N . ASN B 1 478 ? -10 27.078 7.508 1 59.44 478 ASN B N 1
ATOM 8870 C CA . ASN B 1 478 ? -10.398 28.484 7.391 1 59.44 478 ASN B CA 1
ATOM 8871 C C . ASN B 1 478 ? -9.383 29.281 6.582 1 59.44 478 ASN B C 1
ATOM 8873 O O . ASN B 1 478 ? -9.711 30.359 6.062 1 59.44 478 ASN B O 1
ATOM 8877 N N . VAL B 1 479 ? -8.25 28.688 6.301 1 61.16 479 VAL B N 1
ATOM 8878 C CA . VAL B 1 479 ? -7.23 29.484 5.645 1 61.16 479 VAL B CA 1
ATOM 8879 C C . VAL B 1 479 ? -7.086 29.062 4.188 1 61.16 479 VAL B C 1
ATOM 8881 O O . VAL B 1 479 ? -6.402 29.719 3.402 1 61.16 479 VAL B O 1
ATOM 8884 N N . ASN B 1 480 ? -7.816 28.094 3.74 1 68.56 480 ASN B N 1
ATOM 8885 C CA . ASN B 1 480 ? -7.555 27.547 2.414 1 68.56 480 ASN B CA 1
ATOM 8886 C C . ASN B 1 480 ? -8.289 28.328 1.33 1 68.56 480 ASN B C 1
ATOM 8888 O O . ASN B 1 480 ? -9.508 28.484 1.388 1 68.56 480 ASN B O 1
ATOM 8892 N N . PHE B 1 481 ? -7.34 28.906 0.352 1 77.69 481 PHE B N 1
ATOM 8893 C CA . PHE B 1 481 ? -7.75 29.562 -0.884 1 77.69 481 PHE B CA 1
ATOM 8894 C C . PHE B 1 481 ? -7.805 28.562 -2.035 1 77.69 481 PHE B C 1
ATOM 8896 O O . PHE B 1 481 ? -6.844 27.828 -2.264 1 77.69 481 PHE B O 1
ATOM 8903 N N . VAL B 1 482 ? -8.992 28.375 -2.672 1 87.44 482 VAL B N 1
ATOM 8904 C CA . VAL B 1 482 ? -9.094 27.391 -3.75 1 87.44 482 VAL B CA 1
ATOM 8905 C C . VAL B 1 482 ? -8.648 28.031 -5.066 1 87.44 482 VAL B C 1
ATOM 8907 O O . VAL B 1 482 ? -7.762 27.5 -5.746 1 87.44 482 VAL B O 1
ATOM 8910 N N . PHE B 1 483 ? -9.227 29.125 -5.406 1 93.12 483 PHE B N 1
ATOM 8911 C CA . PHE B 1 483 ? -8.812 29.828 -6.613 1 93.12 483 PHE B CA 1
ATOM 8912 C C . PHE B 1 483 ? -9.008 31.328 -6.449 1 93.12 483 PHE B C 1
ATOM 8914 O O . PHE B 1 483 ? -9.672 31.781 -5.512 1 93.12 483 PHE B O 1
ATOM 8921 N N . GLU B 1 484 ? -8.336 32.031 -7.273 1 93.38 484 GLU B N 1
ATOM 8922 C CA . GLU B 1 484 ? -8.477 33.5 -7.367 1 93.38 484 GLU B CA 1
ATOM 8923 C C . GLU B 1 484 ? -8.461 33.969 -8.82 1 93.38 484 GLU B C 1
ATOM 8925 O O . GLU B 1 484 ? -7.605 33.531 -9.602 1 93.38 484 GLU B O 1
ATOM 8930 N N . ILE B 1 485 ? -9.477 34.656 -9.188 1 94.5 485 ILE B N 1
ATOM 8931 C CA . ILE B 1 485 ? -9.531 35.344 -10.469 1 94.5 485 ILE B CA 1
ATOM 8932 C C . ILE B 1 485 ? -9.68 36.844 -10.242 1 94.5 485 ILE B C 1
ATOM 8934 O O . ILE B 1 485 ? -10.617 37.281 -9.578 1 94.5 485 ILE B O 1
ATOM 8938 N N . GLY B 1 486 ? -8.695 37.531 -10.664 1 89.62 486 GLY B N 1
ATOM 8939 C CA . GLY B 1 486 ? -8.758 38.969 -10.359 1 89.62 486 GLY B CA 1
ATOM 8940 C C . GLY B 1 486 ? -8.133 39.812 -11.438 1 89.62 486 GLY B C 1
ATOM 8941 O O . GLY B 1 486 ? -7.883 39.344 -12.555 1 89.62 486 GLY B O 1
ATOM 8942 N N . PHE B 1 487 ? -8.086 41.125 -11.148 1 94.12 487 PHE B N 1
ATOM 8943 C CA . PHE B 1 487 ? -7.484 42.188 -11.961 1 94.12 487 PHE B CA 1
ATOM 8944 C C . PHE B 1 487 ? -6.445 42.969 -11.156 1 94.12 487 PHE B C 1
ATOM 8946 O O . PHE B 1 487 ? -6.68 43.281 -10 1 94.12 487 PHE B O 1
ATOM 8953 N N . SER B 1 488 ? -5.312 43.031 -11.727 1 91.06 488 SER B N 1
ATOM 8954 C CA . SER B 1 488 ? -4.254 43.75 -11.023 1 91.06 488 SER B CA 1
ATOM 8955 C C . SER B 1 488 ? -3.311 44.438 -12.008 1 91.06 488 SER B C 1
ATOM 8957 O O . SER B 1 488 ? -3.449 44.281 -13.219 1 91.06 488 SER B O 1
ATOM 8959 N N . ARG B 1 489 ? -2.537 45.281 -11.469 1 85.06 489 ARG B N 1
ATOM 8960 C CA . ARG B 1 489 ? -1.434 45.812 -12.25 1 85.06 489 ARG B CA 1
ATOM 8961 C C . ARG B 1 489 ? -0.308 44.812 -12.391 1 85.06 489 ARG B C 1
ATOM 8963 O O . ARG B 1 489 ? -0.036 44.031 -11.461 1 85.06 489 ARG B O 1
ATOM 8970 N N . ARG B 1 490 ? 0.24 44.812 -13.562 1 81.12 490 ARG B N 1
ATOM 8971 C CA . ARG B 1 490 ? 1.238 43.812 -13.875 1 81.12 490 ARG B CA 1
ATOM 8972 C C . ARG B 1 490 ? 2.34 43.781 -12.828 1 81.12 490 ARG B C 1
ATOM 8974 O O . ARG B 1 490 ? 2.77 42.688 -12.398 1 81.12 490 ARG B O 1
ATOM 8981 N N . HIS B 1 491 ? 2.66 45 -12.344 1 74.19 491 HIS B N 1
ATOM 8982 C CA . HIS B 1 491 ? 3.801 45.094 -11.438 1 74.19 491 HIS B CA 1
ATOM 8983 C C . HIS B 1 491 ? 3.404 44.688 -10.016 1 74.19 491 HIS B C 1
ATOM 8985 O O . HIS B 1 491 ? 4.262 44.344 -9.195 1 74.19 491 HIS B O 1
ATOM 8991 N N . ASP B 1 492 ? 2.094 44.688 -9.797 1 80.94 492 ASP B N 1
ATOM 8992 C CA . ASP B 1 492 ? 1.633 44.469 -8.43 1 80.94 492 ASP B CA 1
ATOM 8993 C C . ASP B 1 492 ? 1.257 43 -8.203 1 80.94 492 ASP B C 1
ATOM 8995 O O . ASP B 1 492 ? 1.044 42.594 -7.062 1 80.94 492 ASP B O 1
ATOM 8999 N N . VAL B 1 493 ? 1.218 42.188 -9.242 1 87.81 493 VAL B N 1
ATOM 9000 C CA . VAL B 1 493 ? 0.676 40.844 -9.156 1 87.81 493 VAL B CA 1
ATOM 9001 C C . VAL B 1 493 ? 1.564 39.969 -8.258 1 87.81 493 VAL B C 1
ATOM 9003 O O . VAL B 1 493 ? 1.066 39.25 -7.395 1 87.81 493 VAL B O 1
ATOM 9006 N N . ASP B 1 494 ? 2.83 40.188 -8.445 1 79.44 494 ASP B N 1
ATOM 9007 C CA . ASP B 1 494 ? 3.76 39.25 -7.832 1 79.44 494 ASP B CA 1
ATOM 9008 C C . ASP B 1 494 ? 4.238 39.75 -6.469 1 79.44 494 ASP B C 1
ATOM 9010 O O . ASP B 1 494 ? 5.246 39.25 -5.945 1 79.44 494 ASP B O 1
ATOM 9014 N N . ILE B 1 495 ? 3.434 40.75 -5.938 1 72.12 495 ILE B N 1
ATOM 9015 C CA . ILE B 1 495 ? 3.779 41.312 -4.641 1 72.12 495 ILE B CA 1
ATOM 9016 C C . ILE B 1 495 ? 3.477 40.312 -3.539 1 72.12 495 ILE B C 1
ATOM 9018 O O . ILE B 1 495 ? 4.195 40.219 -2.539 1 72.12 495 ILE B O 1
ATOM 9022 N N . GLY B 1 496 ? 2.373 39.562 -3.721 1 74.31 496 GLY B N 1
ATOM 9023 C CA . GLY B 1 496 ? 1.954 38.594 -2.75 1 74.31 496 GLY B CA 1
ATOM 9024 C C . GLY B 1 496 ? 1.422 37.312 -3.391 1 74.31 496 GLY B C 1
ATOM 9025 O O . GLY B 1 496 ? 1.542 37.125 -4.602 1 74.31 496 GLY B O 1
ATOM 9026 N N . HIS B 1 497 ? 0.886 36.5 -2.453 1 76.69 497 HIS B N 1
ATOM 9027 C CA . HIS B 1 497 ? 0.359 35.219 -2.93 1 76.69 497 HIS B CA 1
ATOM 9028 C C . HIS B 1 497 ? -1.029 35.406 -3.537 1 76.69 497 HIS B C 1
ATOM 9030 O O . HIS B 1 497 ? -1.495 34.531 -4.285 1 76.69 497 HIS B O 1
ATOM 9036 N N . TYR B 1 498 ? -1.516 36.469 -3.016 1 82.56 498 TYR B N 1
ATOM 9037 C CA . TYR B 1 498 ? -2.852 36.812 -3.49 1 82.56 498 TYR B CA 1
ATOM 9038 C C . TYR B 1 498 ? -2.926 38.281 -3.883 1 82.56 498 TYR B C 1
ATOM 9040 O O . TYR B 1 498 ? -2.076 39.094 -3.484 1 82.56 498 TYR B O 1
ATOM 9048 N N . VAL B 1 499 ? -3.883 38.562 -4.617 1 87.75 499 VAL B N 1
ATOM 9049 C CA . VAL B 1 499 ? -3.992 39.969 -5.02 1 87.75 499 VAL B CA 1
ATOM 9050 C C . VAL B 1 499 ? -5.156 40.625 -4.281 1 87.75 499 VAL B C 1
ATOM 9052 O O . VAL B 1 499 ? -5.332 41.844 -4.352 1 87.75 499 VAL B O 1
ATOM 9055 N N . TYR B 1 500 ? -5.887 39.844 -3.475 1 83.25 500 TYR B N 1
ATOM 9056 C CA . TYR B 1 500 ? -7.129 40.375 -2.926 1 83.25 500 TYR B CA 1
ATOM 9057 C C . TYR B 1 500 ? -6.855 41.5 -1.912 1 83.25 500 TYR B C 1
ATOM 9059 O O . TYR B 1 500 ? -7.738 42.281 -1.605 1 83.25 500 TYR B O 1
ATOM 9067 N N . ASP B 1 501 ? -5.688 41.625 -1.332 1 75.44 501 ASP B N 1
ATOM 9068 C CA . ASP B 1 501 ? -5.379 42.594 -0.285 1 75.44 501 ASP B CA 1
ATOM 9069 C C . ASP B 1 501 ? -4.777 43.875 -0.876 1 75.44 501 ASP B C 1
ATOM 9071 O O . ASP B 1 501 ? -4.484 44.812 -0.148 1 75.44 501 ASP B O 1
ATOM 9075 N N . GLN B 1 502 ? -4.676 43.875 -2.15 1 80.81 502 GLN B N 1
ATOM 9076 C CA . GLN B 1 502 ? -4.027 45.031 -2.807 1 80.81 502 GLN B CA 1
ATOM 9077 C C . GLN B 1 502 ? -5.047 46.094 -3.162 1 80.81 502 GLN B C 1
ATOM 9079 O O . GLN B 1 502 ? -6.172 45.781 -3.562 1 80.81 502 GLN B O 1
ATOM 9084 N N . SER B 1 503 ? -4.629 47.344 -2.967 1 83.31 503 SER B N 1
ATOM 9085 C CA . SER B 1 503 ? -5.504 48.469 -3.301 1 83.31 503 SER B CA 1
ATOM 9086 C C . SER B 1 503 ? -5.652 48.625 -4.809 1 83.31 503 SER B C 1
ATOM 9088 O O . SER B 1 503 ? -6.578 49.281 -5.281 1 83.31 503 SER B O 1
ATOM 9090 N N . THR B 1 504 ? -4.738 47.969 -5.512 1 85.56 504 THR B N 1
ATOM 9091 C CA . THR B 1 504 ? -4.762 48.125 -6.965 1 85.56 504 THR B CA 1
ATOM 9092 C C . THR B 1 504 ? -5.324 46.875 -7.625 1 85.56 504 THR B C 1
ATOM 9094 O O . THR B 1 504 ? -5.152 46.656 -8.828 1 85.56 504 THR B O 1
ATOM 9097 N N . ALA B 1 505 ? -5.926 45.969 -6.754 1 91.38 505 ALA B N 1
ATOM 9098 C CA . ALA B 1 505 ? -6.418 44.719 -7.32 1 91.38 505 ALA B CA 1
ATOM 9099 C C . ALA B 1 505 ? -7.867 44.469 -6.91 1 91.38 505 ALA B C 1
ATOM 9101 O O . ALA B 1 505 ? -8.328 45 -5.891 1 91.38 505 ALA B O 1
ATOM 9102 N N . TRP B 1 506 ? -8.625 43.906 -7.738 1 94.31 506 TRP B N 1
ATOM 9103 C CA . TRP B 1 506 ? -9.992 43.438 -7.531 1 94.31 506 TRP B CA 1
ATOM 9104 C C . TRP B 1 506 ? -10.086 41.906 -7.684 1 94.31 506 TRP B C 1
ATOM 9106 O O . TRP B 1 506 ? -9.836 41.375 -8.766 1 94.31 506 TRP B O 1
ATOM 9116 N N . SER B 1 507 ? -10.508 41.25 -6.605 1 94.06 507 SER B N 1
ATOM 9117 C CA . SER B 1 507 ? -10.328 39.812 -6.566 1 94.06 507 SER B CA 1
ATOM 9118 C C . SER B 1 507 ? -11.656 39.094 -6.344 1 94.06 507 SER B C 1
ATOM 9120 O O . SER B 1 507 ? -12.469 39.531 -5.527 1 94.06 507 SER B O 1
ATOM 9122 N N . PHE B 1 508 ? -11.891 38.062 -7.199 1 94.88 508 PHE B N 1
ATOM 9123 C CA . PHE B 1 508 ? -12.906 37.031 -7 1 94.88 508 PHE B CA 1
ATOM 9124 C C . PHE B 1 508 ? -12.273 35.719 -6.598 1 94.88 508 PHE B C 1
ATOM 9126 O O . PHE B 1 508 ? -11.438 35.188 -7.328 1 94.88 508 PHE B O 1
ATOM 9133 N N . CYS B 1 509 ? -12.602 35.281 -5.391 1 92.56 509 CYS B N 1
ATOM 9134 C CA . CYS B 1 509 ? -11.891 34.094 -4.93 1 92.56 509 CYS B CA 1
ATOM 9135 C C . CYS B 1 509 ? -12.828 33.156 -4.172 1 92.56 509 CYS B C 1
ATOM 9137 O O . CYS B 1 509 ? -13.953 33.531 -3.84 1 92.56 509 CYS B O 1
ATOM 9139 N N . ALA B 1 510 ? -12.477 31.938 -4.047 1 92.06 510 ALA B N 1
ATOM 9140 C CA . ALA B 1 510 ? -13.195 30.938 -3.252 1 92.06 510 ALA B CA 1
ATOM 9141 C C . ALA B 1 510 ? -12.367 30.516 -2.043 1 92.06 510 ALA B C 1
ATOM 9143 O O . ALA B 1 510 ? -11.211 30.109 -2.186 1 92.06 510 ALA B O 1
ATOM 9144 N N . GLN B 1 511 ? -12.984 30.625 -0.891 1 86.88 511 GLN B N 1
ATOM 9145 C CA . GLN B 1 511 ? -12.32 30.281 0.364 1 86.88 511 GLN B CA 1
ATOM 9146 C C . GLN B 1 511 ? -13.32 29.734 1.374 1 86.88 511 GLN B C 1
ATOM 9148 O O . GLN B 1 511 ? -14.508 30.047 1.32 1 86.88 511 GLN B O 1
ATOM 9153 N N . GLN B 1 512 ? -12.781 29.016 2.227 1 81.12 512 GLN B N 1
ATOM 9154 C CA . GLN B 1 512 ? -13.625 28.469 3.289 1 81.12 512 GLN B CA 1
ATOM 9155 C C . GLN B 1 512 ? -14.203 29.594 4.152 1 81.12 512 GLN B C 1
ATOM 9157 O O . GLN B 1 512 ? -13.516 30.562 4.469 1 81.12 512 GLN B O 1
ATOM 9162 N N . CYS B 1 513 ? -15.523 29.469 4.477 1 77.88 513 CYS B N 1
ATOM 9163 C CA . CYS B 1 513 ? -16.25 30.438 5.281 1 77.88 513 CYS B CA 1
ATOM 9164 C C . CYS B 1 513 ? -16.656 29.859 6.625 1 77.88 513 CYS B C 1
ATOM 9166 O O . CYS B 1 513 ? -17.328 28.828 6.684 1 77.88 513 CYS B O 1
ATOM 9168 N N . ASP B 1 514 ? -16.344 30.484 7.66 1 71.94 514 ASP B N 1
ATOM 9169 C CA . ASP B 1 514 ? -16.625 30 9.008 1 71.94 514 ASP B CA 1
ATOM 9170 C C . ASP B 1 514 ? -18.109 30.188 9.352 1 71.94 514 ASP B C 1
ATOM 9172 O O . ASP B 1 514 ? -18.656 29.422 10.148 1 71.94 514 ASP B O 1
ATOM 9176 N N . GLU B 1 515 ? -18.641 31.172 8.727 1 71.12 515 GLU B N 1
ATOM 9177 C CA . GLU B 1 515 ? -20.047 31.453 9 1 71.12 515 GLU B CA 1
ATOM 9178 C C . GLU B 1 515 ? -20.953 30.375 8.383 1 71.12 515 GLU B C 1
ATOM 9180 O O . GLU B 1 515 ? -21.875 29.891 9.039 1 71.12 515 GLU B O 1
ATOM 9185 N N . HIS B 1 516 ? -20.625 29.938 7.199 1 82.94 516 HIS B N 1
ATOM 9186 C CA . HIS B 1 516 ? -21.469 28.984 6.492 1 82.94 516 HIS B CA 1
ATOM 9187 C C . HIS B 1 516 ? -20.938 27.562 6.625 1 82.94 516 HIS B C 1
ATOM 9189 O O . HIS B 1 516 ? -21.594 26.609 6.234 1 82.94 516 HIS B O 1
ATOM 9195 N N . LYS B 1 517 ? -19.672 27.422 7.137 1 79.12 517 LYS B N 1
ATOM 9196 C CA . LYS B 1 517 ? -18.969 26.141 7.246 1 79.12 517 LYS B CA 1
ATOM 9197 C C . LYS B 1 517 ? -18.922 25.438 5.898 1 79.12 517 LYS B C 1
ATOM 9199 O O . LYS B 1 517 ? -19.109 24.219 5.82 1 79.12 517 LYS B O 1
ATOM 9204 N N . GLN B 1 518 ? -18.828 26.156 4.812 1 87.88 518 GLN B N 1
ATOM 9205 C CA . GLN B 1 518 ? -18.734 25.703 3.428 1 87.88 518 GLN B CA 1
ATOM 9206 C C . GLN B 1 518 ? -17.734 26.547 2.643 1 87.88 518 GLN B C 1
ATOM 9208 O O . GLN B 1 518 ? -17.156 27.5 3.18 1 87.88 518 GLN B O 1
ATOM 9213 N N . LEU B 1 519 ? -17.469 26.062 1.478 1 90.25 519 LEU B N 1
ATOM 9214 C CA . LEU B 1 519 ? -16.688 26.891 0.565 1 90.25 519 LEU B CA 1
ATOM 9215 C C . LEU B 1 519 ? -17.547 28.016 0 1 90.25 519 LEU B C 1
ATOM 9217 O O . LEU B 1 519 ? -18.609 27.766 -0.555 1 90.25 519 LEU B O 1
ATOM 9221 N N . CYS B 1 520 ? -17.094 29.234 0.25 1 89.12 520 CYS B N 1
ATOM 9222 C CA . CYS B 1 520 ? -17.828 30.375 -0.261 1 89.12 520 CYS B CA 1
ATOM 9223 C C . CYS B 1 520 ? -17 31.141 -1.299 1 89.12 520 CYS B C 1
ATOM 9225 O O . CYS B 1 520 ? -15.781 31.047 -1.31 1 89.12 520 CYS B O 1
ATOM 9227 N N . GLN B 1 521 ? -17.703 31.797 -2.186 1 91.06 521 GLN B N 1
ATOM 9228 C CA . GLN B 1 521 ? -17.094 32.719 -3.141 1 91.06 521 GLN B CA 1
ATOM 9229 C C . GLN B 1 521 ? -17.125 34.156 -2.617 1 91.06 521 GLN B C 1
ATOM 9231 O O . GLN B 1 521 ? -18.094 34.562 -1.99 1 91.06 521 GLN B O 1
ATOM 9236 N N . TRP B 1 522 ? -15.992 34.844 -2.838 1 89.56 522 TRP B N 1
ATOM 9237 C CA . TRP B 1 522 ? -15.82 36.156 -2.273 1 89.56 522 TRP B CA 1
ATOM 9238 C C . TRP B 1 522 ? -15.375 37.156 -3.346 1 89.56 522 TRP B C 1
ATOM 9240 O O . TRP B 1 522 ? -14.609 36.812 -4.25 1 89.56 522 TRP B O 1
ATOM 9250 N N . CYS B 1 523 ? -15.883 38.406 -3.225 1 92.94 523 CYS B N 1
ATOM 9251 C CA . CYS B 1 523 ? -15.281 39.562 -3.902 1 92.94 523 CYS B CA 1
ATOM 9252 C C . CYS B 1 523 ? -14.547 40.469 -2.914 1 92.94 523 CYS B C 1
ATOM 9254 O O . CYS B 1 523 ? -15.125 40.875 -1.916 1 92.94 523 CYS B O 1
ATOM 9256 N N . ARG B 1 524 ? -13.336 40.625 -3.213 1 90.25 524 ARG B N 1
ATOM 9257 C CA . ARG B 1 524 ? -12.484 41.344 -2.264 1 90.25 524 ARG B CA 1
ATOM 9258 C C . ARG B 1 524 ? -11.703 42.469 -2.953 1 90.25 524 ARG B C 1
ATOM 9260 O O . ARG B 1 524 ? -11.344 42.344 -4.125 1 90.25 524 ARG B O 1
ATOM 9267 N N . HIS B 1 525 ? -11.523 43.594 -2.25 1 87.12 525 HIS B N 1
ATOM 9268 C CA . HIS B 1 525 ? -10.734 44.75 -2.693 1 87.12 525 HIS B CA 1
ATOM 9269 C C . HIS B 1 525 ? -10.102 45.469 -1.511 1 87.12 525 HIS B C 1
ATOM 9271 O O . HIS B 1 525 ? -10.773 45.781 -0.528 1 87.12 525 HIS B O 1
ATOM 9277 N N . ASN B 1 526 ? -8.859 45.625 -1.618 1 77.38 526 ASN B N 1
ATOM 9278 C CA . ASN B 1 526 ? -8.117 46.375 -0.599 1 77.38 526 ASN B CA 1
ATOM 9279 C C . ASN B 1 526 ? -8.289 45.719 0.781 1 77.38 526 ASN B C 1
ATOM 9281 O O . ASN B 1 526 ? -8.531 46.438 1.764 1 77.38 526 ASN B O 1
ATOM 9285 N N . GLY B 1 527 ? -8.398 44.406 0.736 1 73.88 527 GLY B N 1
ATOM 9286 C CA . GLY B 1 527 ? -8.484 43.656 1.983 1 73.88 527 GLY B CA 1
ATOM 9287 C C . GLY B 1 527 ? -9.891 43.562 2.531 1 73.88 527 GLY B C 1
ATOM 9288 O O . GLY B 1 527 ? -10.117 43 3.594 1 73.88 527 GLY B O 1
ATOM 9289 N N . ARG B 1 528 ? -10.836 44.156 1.862 1 77.62 528 ARG B N 1
ATOM 9290 C CA . ARG B 1 528 ? -12.211 44.156 2.342 1 77.62 528 ARG B CA 1
ATOM 9291 C C . ARG B 1 528 ? -13.055 43.125 1.624 1 77.62 528 ARG B C 1
ATOM 9293 O O . ARG B 1 528 ? -12.891 42.906 0.423 1 77.62 528 ARG B O 1
ATOM 9300 N N . ASN B 1 529 ? -13.859 42.438 2.393 1 85.75 529 ASN B N 1
ATOM 9301 C CA . ASN B 1 529 ? -14.875 41.562 1.824 1 85.75 529 ASN B CA 1
ATOM 9302 C C . ASN B 1 529 ? -16.094 42.344 1.356 1 85.75 529 ASN B C 1
ATOM 9304 O O . ASN B 1 529 ? -16.844 42.875 2.174 1 85.75 529 ASN B O 1
ATOM 9308 N N . LEU B 1 530 ? -16.281 42.375 0.127 1 86.19 530 LEU B N 1
ATOM 9309 C CA . LEU B 1 530 ? -17.344 43.188 -0.433 1 86.19 530 LEU B CA 1
ATOM 9310 C C . LEU B 1 530 ? -18.625 42.406 -0.6 1 86.19 530 LEU B C 1
ATOM 9312 O O . LEU B 1 530 ? -19.734 42.938 -0.465 1 86.19 530 LEU B O 1
ATOM 9316 N N . ALA B 1 531 ? -18.484 41.125 -1.001 1 87.56 531 ALA B N 1
ATOM 9317 C CA . ALA B 1 531 ? -19.625 40.219 -1.201 1 87.56 531 ALA B CA 1
ATOM 9318 C C . ALA B 1 531 ? -19.203 38.75 -1.026 1 87.56 531 ALA B C 1
ATOM 9320 O O . ALA B 1 531 ? -18.031 38.406 -1.228 1 87.56 531 ALA B O 1
ATOM 9321 N N . HIS B 1 532 ? -20 37.906 -0.504 1 85.88 532 HIS B N 1
ATOM 9322 C CA . HIS B 1 532 ? -19.719 36.469 -0.49 1 85.88 532 HIS B CA 1
ATOM 9323 C C . HIS B 1 532 ? -21 35.656 -0.542 1 85.88 532 HIS B C 1
ATOM 9325 O O . HIS B 1 532 ? -22.062 36.156 -0.175 1 85.88 532 HIS B O 1
ATOM 9331 N N . ALA B 1 533 ? -20.984 34.5 -1.175 1 88.31 533 ALA B N 1
ATOM 9332 C CA . ALA B 1 533 ? -22.078 33.531 -1.315 1 88.31 533 ALA B CA 1
ATOM 9333 C C . ALA B 1 533 ? -21.562 32.094 -1.257 1 88.31 533 ALA B C 1
ATOM 9335 O O . ALA B 1 533 ? -20.438 31.828 -1.683 1 88.31 533 ALA B O 1
ATOM 9336 N N . PRO B 1 534 ? -22.391 31.203 -0.671 1 88.44 534 PRO B N 1
ATOM 9337 C CA . PRO B 1 534 ? -21.953 29.812 -0.64 1 88.44 534 PRO B CA 1
ATOM 9338 C C . PRO B 1 534 ? -21.75 29.219 -2.035 1 88.44 534 PRO B C 1
ATOM 9340 O O . PRO B 1 534 ? -22.5 29.531 -2.959 1 88.44 534 PRO B O 1
ATOM 9343 N N . LEU B 1 535 ? -20.688 28.406 -2.221 1 91 535 LEU B N 1
ATOM 9344 C CA . LEU B 1 535 ? -20.359 27.781 -3.496 1 91 535 LEU B CA 1
ATOM 9345 C C . LEU B 1 535 ? -20.562 26.281 -3.432 1 91 535 LEU B C 1
ATOM 9347 O O . LEU B 1 535 ? -21.281 25.703 -4.254 1 91 535 LEU B O 1
ATOM 9351 N N . SER B 1 536 ? -19.875 25.625 -2.543 1 90.62 536 SER B N 1
ATOM 9352 C CA . SER B 1 536 ? -19.938 24.172 -2.408 1 90.62 536 SER B CA 1
ATOM 9353 C C . SER B 1 536 ? -19.547 23.719 -1.002 1 90.62 536 SER B C 1
ATOM 9355 O O . SER B 1 536 ? -19.172 24.547 -0.168 1 90.62 536 SER B O 1
ATOM 9357 N N . SER B 1 537 ? -19.641 22.359 -0.771 1 89.56 537 SER B N 1
ATOM 9358 C CA . SER B 1 537 ? -19.125 21.797 0.473 1 89.56 537 SER B CA 1
ATOM 9359 C C . SER B 1 537 ? -17.609 21.859 0.53 1 89.56 537 SER B C 1
ATOM 9361 O O . SER B 1 537 ? -16.938 21.859 -0.508 1 89.56 537 SER B O 1
ATOM 9363 N N . ALA B 1 538 ? -17.156 21.938 1.685 1 86.44 538 ALA B N 1
ATOM 9364 C CA . ALA B 1 538 ? -15.711 21.969 1.899 1 86.44 538 ALA B CA 1
ATOM 9365 C C . ALA B 1 538 ? -15.18 20.578 2.254 1 86.44 538 ALA B C 1
ATOM 9367 O O . ALA B 1 538 ? -14.008 20.422 2.584 1 86.44 538 ALA B O 1
ATOM 9368 N N . SER B 1 539 ? -15.969 19.609 2.15 1 87.75 539 SER B N 1
ATOM 9369 C CA . SER B 1 539 ? -15.602 18.25 2.539 1 87.75 539 SER B CA 1
ATOM 9370 C C . SER B 1 539 ? -14.852 17.547 1.419 1 87.75 539 SER B C 1
ATOM 9372 O O . SER B 1 539 ? -14.984 17.906 0.249 1 87.75 539 SER B O 1
ATOM 9374 N N . ALA B 1 540 ? -14.156 16.5 1.848 1 86.69 540 ALA B N 1
ATOM 9375 C CA . ALA B 1 540 ? -13.406 15.703 0.882 1 86.69 540 ALA B CA 1
ATOM 9376 C C . ALA B 1 540 ? -14.344 14.969 -0.067 1 86.69 540 ALA B C 1
ATOM 9378 O O . ALA B 1 540 ? -15.375 14.438 0.358 1 86.69 540 ALA B O 1
ATOM 9379 N N . GLY B 1 541 ? -13.969 15.039 -1.371 1 86.62 541 GLY B N 1
ATOM 9380 C CA . GLY B 1 541 ? -14.781 14.359 -2.373 1 86.62 541 GLY B CA 1
ATOM 9381 C C . GLY B 1 541 ? -15.68 15.305 -3.15 1 86.62 541 GLY B C 1
ATOM 9382 O O . GLY B 1 541 ? -16.266 14.914 -4.164 1 86.62 541 GLY B O 1
ATOM 9383 N N . THR B 1 542 ? -15.797 16.484 -2.699 1 90.81 542 THR B N 1
ATOM 9384 C CA . THR B 1 542 ? -16.656 17.453 -3.363 1 90.81 542 THR B CA 1
ATOM 9385 C C . THR B 1 542 ? -16.109 17.797 -4.746 1 90.81 542 THR B C 1
ATOM 9387 O O . THR B 1 542 ? -14.922 18.078 -4.898 1 90.81 542 THR B O 1
ATOM 9390 N N . VAL B 1 543 ? -16.938 17.641 -5.719 1 92.94 543 VAL B N 1
ATOM 9391 C CA . VAL B 1 543 ? -16.609 18.031 -7.082 1 92.94 543 VAL B CA 1
ATOM 9392 C C . VAL B 1 543 ? -17.516 19.188 -7.523 1 92.94 543 VAL B C 1
ATOM 9394 O O . VAL B 1 543 ? -18.719 19.172 -7.258 1 92.94 543 VAL B O 1
ATOM 9397 N N . SER B 1 544 ? -16.938 20.203 -8.102 1 92.38 544 SER B N 1
ATOM 9398 C CA . SER B 1 544 ? -17.719 21.344 -8.555 1 92.38 544 SER B CA 1
ATOM 9399 C C . SER B 1 544 ? -17.203 21.859 -9.898 1 92.38 544 SER B C 1
ATOM 9401 O O . SER B 1 544 ? -15.992 21.875 -10.141 1 92.38 544 SER B O 1
ATOM 9403 N N . GLN B 1 545 ? -18.062 22.141 -10.805 1 93.62 545 GLN B N 1
ATOM 9404 C CA . GLN B 1 545 ? -17.781 22.766 -12.094 1 93.62 545 GLN B CA 1
ATOM 9405 C C . GLN B 1 545 ? -18.609 24.047 -12.273 1 93.62 545 GLN B C 1
ATOM 9407 O O . GLN B 1 545 ? -19.828 24 -12.32 1 93.62 545 GLN B O 1
ATOM 9412 N N . ASN B 1 546 ? -17.922 25.188 -12.344 1 93.62 546 ASN B N 1
ATOM 9413 C CA . ASN B 1 546 ? -18.594 26.484 -12.438 1 93.62 546 ASN B CA 1
ATOM 9414 C C . ASN B 1 546 ? -17.969 27.359 -13.516 1 93.62 546 ASN B C 1
ATOM 9416 O O . ASN B 1 546 ? -16.75 27.359 -13.703 1 93.62 546 ASN B O 1
ATOM 9420 N N . THR B 1 547 ? -18.812 28.094 -14.195 1 94.12 547 THR B N 1
ATOM 9421 C CA . THR B 1 547 ? -18.344 29.062 -15.172 1 94.12 547 THR B CA 1
ATOM 9422 C C . THR B 1 547 ? -18.625 30.484 -14.68 1 94.12 547 THR B C 1
ATOM 9424 O O . THR B 1 547 ? -19.75 30.797 -14.273 1 94.12 547 THR B O 1
ATOM 9427 N N . TYR B 1 548 ? -17.578 31.312 -14.703 1 94.19 548 TYR B N 1
ATOM 9428 C CA . TYR B 1 548 ? -17.734 32.719 -14.281 1 94.19 548 TYR B CA 1
ATOM 9429 C C . TYR B 1 548 ? -17.438 33.656 -15.438 1 94.19 548 TYR B C 1
ATOM 9431 O O . TYR B 1 548 ? -16.562 33.375 -16.266 1 94.19 548 TYR B O 1
ATOM 9439 N N . GLY B 1 549 ? -18.156 34.75 -15.453 1 93.56 549 GLY B N 1
ATOM 9440 C CA . GLY B 1 549 ? -17.938 35.812 -16.406 1 93.56 549 GLY B CA 1
ATOM 9441 C C . GLY B 1 549 ? -17.438 37.094 -15.766 1 93.56 549 GLY B C 1
ATOM 9442 O O . GLY B 1 549 ? -17.859 37.438 -14.664 1 93.56 549 GLY B O 1
ATOM 9443 N N . PHE B 1 550 ? -16.547 37.75 -16.469 1 95 550 PHE B N 1
ATOM 9444 C CA . PHE B 1 550 ? -15.992 39.031 -15.984 1 95 550 PHE B CA 1
ATOM 9445 C C . PHE B 1 550 ? -16.141 40.125 -17.031 1 95 550 PHE B C 1
ATOM 9447 O O . PHE B 1 550 ? -15.672 39.969 -18.172 1 95 550 PHE B O 1
ATOM 9454 N N . LEU B 1 551 ? -16.766 41.156 -16.609 1 94 551 LEU B N 1
ATOM 9455 C CA . LEU B 1 551 ? -16.969 42.281 -17.5 1 94 551 LEU B CA 1
ATOM 9456 C C . LEU B 1 551 ? -16.281 43.531 -16.953 1 94 551 LEU B C 1
ATOM 9458 O O . LEU B 1 551 ? -16.609 44 -15.859 1 94 551 LEU B O 1
ATOM 9462 N N . LEU B 1 552 ? -15.344 44 -17.688 1 94.19 552 LEU B N 1
ATOM 9463 C CA . LEU B 1 552 ? -14.688 45.25 -17.359 1 94.19 552 LEU B CA 1
ATOM 9464 C C . LEU B 1 552 ? -15.242 46.406 -18.219 1 94.19 552 LEU B C 1
ATOM 9466 O O . LEU B 1 552 ? -15.234 46.344 -19.438 1 94.19 552 LEU B O 1
ATOM 9470 N N . GLU B 1 553 ? -15.75 47.375 -17.516 1 91.75 553 GLU B N 1
ATOM 9471 C CA . GLU B 1 553 ? -16.219 48.594 -18.156 1 91.75 553 GLU B CA 1
ATOM 9472 C C . GLU B 1 553 ? -15.336 49.781 -17.797 1 91.75 553 GLU B C 1
ATOM 9474 O O . GLU B 1 553 ? -15.5 50.375 -16.734 1 91.75 553 GLU B O 1
ATOM 9479 N N . THR B 1 554 ? -14.484 50.188 -18.688 1 90.81 554 THR B N 1
ATOM 9480 C CA . THR B 1 554 ? -13.469 51.188 -18.375 1 90.81 554 THR B CA 1
ATOM 9481 C C . THR B 1 554 ? -14.094 52.562 -18.234 1 90.81 554 THR B C 1
ATOM 9483 O O . THR B 1 554 ? -13.648 53.375 -17.422 1 90.81 554 THR B O 1
ATOM 9486 N N . GLU B 1 555 ? -15.062 52.875 -18.953 1 89.44 555 GLU B N 1
ATOM 9487 C CA . GLU B 1 555 ? -15.68 54.188 -18.891 1 89.44 555 GLU B CA 1
ATOM 9488 C C . GLU B 1 555 ? -16.453 54.375 -17.578 1 89.44 555 GLU B C 1
ATOM 9490 O O . GLU B 1 555 ? -16.406 55.438 -16.969 1 89.44 555 GLU B O 1
ATOM 9495 N N . GLN B 1 556 ? -17.172 53.344 -17.125 1 90.75 556 GLN B N 1
ATOM 9496 C CA . GLN B 1 556 ? -17.938 53.406 -15.883 1 90.75 556 GLN B CA 1
ATOM 9497 C C . GLN B 1 556 ? -17.047 53.031 -14.688 1 90.75 556 GLN B C 1
ATOM 9499 O O . GLN B 1 556 ? -17.484 53.125 -13.539 1 90.75 556 GLN B O 1
ATOM 9504 N N . LYS B 1 557 ? -15.859 52.594 -14.977 1 91.94 557 LYS B N 1
ATOM 9505 C CA . LYS B 1 557 ? -14.898 52.219 -13.945 1 91.94 557 LYS B CA 1
ATOM 9506 C C . LYS B 1 557 ? -15.477 51.125 -13.031 1 91.94 557 LYS B C 1
ATOM 9508 O O . LYS B 1 557 ? -15.461 51.281 -11.812 1 91.94 557 LYS B O 1
ATOM 9513 N N . ARG B 1 558 ? -15.984 50.125 -13.672 1 94.5 558 ARG B N 1
ATOM 9514 C CA . ARG B 1 558 ? -16.562 49.031 -12.875 1 94.5 558 ARG B CA 1
ATOM 9515 C C . ARG B 1 558 ? -16.156 47.688 -13.438 1 94.5 558 ARG B C 1
ATOM 9517 O O . ARG B 1 558 ? -15.875 47.562 -14.633 1 94.5 558 ARG B O 1
ATOM 9524 N N . ILE B 1 559 ? -16.031 46.656 -12.617 1 94.88 559 ILE B N 1
ATOM 9525 C CA . ILE B 1 559 ? -15.852 45.25 -12.945 1 94.88 559 ILE B CA 1
ATOM 9526 C C . ILE B 1 559 ? -17.016 44.438 -12.383 1 94.88 559 ILE B C 1
ATOM 9528 O O . ILE B 1 559 ? -17.266 44.438 -11.172 1 94.88 559 ILE B O 1
ATOM 9532 N N . THR B 1 560 ? -17.703 43.812 -13.25 1 93.88 560 THR B N 1
ATOM 9533 C CA . THR B 1 560 ? -18.828 43 -12.812 1 93.88 560 THR B CA 1
ATOM 9534 C C . THR B 1 560 ? -18.516 41.531 -12.945 1 93.88 560 THR B C 1
ATOM 9536 O O . THR B 1 560 ? -18.031 41.062 -13.984 1 93.88 560 THR B O 1
ATOM 9539 N N . VAL B 1 561 ? -18.781 40.781 -11.891 1 94.5 561 VAL B N 1
ATOM 9540 C CA . VAL B 1 561 ? -18.594 39.344 -11.859 1 94.5 561 VAL B CA 1
ATOM 9541 C C . VAL B 1 561 ? -19.938 38.656 -12.016 1 94.5 561 VAL B C 1
ATOM 9543 O O . VAL B 1 561 ? -20.906 38.969 -11.312 1 94.5 561 VAL B O 1
ATOM 9546 N N . TYR B 1 562 ? -19.922 37.688 -12.977 1 92.06 562 TYR B N 1
ATOM 9547 C CA . TYR B 1 562 ? -21.141 36.938 -13.227 1 92.06 562 TYR B CA 1
ATOM 9548 C C . TYR B 1 562 ? -20.922 35.469 -12.922 1 92.06 562 TYR B C 1
ATOM 9550 O O . TYR B 1 562 ? -19.875 34.906 -13.227 1 92.06 562 TYR B O 1
ATOM 9558 N N . ASP B 1 563 ? -21.875 34.844 -12.297 1 89.69 563 ASP B N 1
ATOM 9559 C CA . ASP B 1 563 ? -21.969 33.375 -12.227 1 89.69 563 ASP B CA 1
ATOM 9560 C C . ASP B 1 563 ? -22.781 32.844 -13.391 1 89.69 563 ASP B C 1
ATOM 9562 O O . ASP B 1 563 ? -24.016 32.781 -13.336 1 89.69 563 ASP B O 1
ATOM 9566 N N . CYS B 1 564 ? -22.078 32.375 -14.297 1 88.38 564 CYS B N 1
ATOM 9567 C CA . CYS B 1 564 ? -22.734 31.938 -15.523 1 88.38 564 CYS B CA 1
ATOM 9568 C C . CYS B 1 564 ? -23.422 30.594 -15.312 1 88.38 564 CYS B C 1
ATOM 9570 O O . CYS B 1 564 ? -24.344 30.234 -16.062 1 88.38 564 CYS B O 1
ATOM 9572 N N . THR B 1 565 ? -22.953 29.906 -14.398 1 86.81 565 THR B N 1
ATOM 9573 C CA . THR B 1 565 ? -23.578 28.625 -14.086 1 86.81 565 THR B CA 1
ATOM 9574 C C . THR B 1 565 ? -25 28.812 -13.562 1 86.81 565 THR B C 1
ATOM 9576 O O . THR B 1 565 ? -25.922 28.141 -14 1 86.81 565 THR B O 1
ATOM 9579 N N . PHE B 1 566 ? -25.125 29.734 -12.703 1 83.12 566 PHE B N 1
ATOM 9580 C CA . PHE B 1 566 ? -26.438 30 -12.125 1 83.12 566 PHE B CA 1
ATOM 9581 C C . PHE B 1 566 ? -27.078 31.219 -12.766 1 83.12 566 PHE B C 1
ATOM 9583 O O . PHE B 1 566 ? -28.109 31.719 -12.289 1 83.12 566 PHE B O 1
ATOM 9590 N N . LYS B 1 567 ? -26.484 31.797 -13.719 1 83.94 567 LYS B N 1
ATOM 9591 C CA . LYS B 1 567 ? -27 32.906 -14.531 1 83.94 567 LYS B CA 1
ATOM 9592 C C . LYS B 1 567 ? -27.375 34.094 -13.664 1 83.94 567 LYS B C 1
ATOM 9594 O O . LYS B 1 567 ? -28.484 34.625 -13.766 1 83.94 567 LYS B O 1
ATOM 9599 N N . LYS B 1 568 ? -26.516 34.5 -12.805 1 86.94 568 LYS B N 1
ATOM 9600 C CA . LYS B 1 568 ? -26.766 35.656 -11.93 1 86.94 568 LYS B CA 1
ATOM 9601 C C . LYS B 1 568 ? -25.531 36.531 -11.828 1 86.94 568 LYS B C 1
ATOM 9603 O O . LYS B 1 568 ? -24.406 36.094 -12.023 1 86.94 568 LYS B O 1
ATOM 9608 N N . LYS B 1 569 ? -25.844 37.812 -11.594 1 89.38 569 LYS B N 1
ATOM 9609 C CA . LYS B 1 569 ? -24.797 38.781 -11.273 1 89.38 569 LYS B CA 1
ATOM 9610 C C . LYS B 1 569 ? -24.312 38.594 -9.828 1 89.38 569 LYS B C 1
ATOM 9612 O O . LYS B 1 569 ? -25.125 38.531 -8.906 1 89.38 569 LYS B O 1
ATOM 9617 N N . PHE B 1 570 ? -23.141 38.469 -9.711 1 90.25 570 PHE B N 1
ATOM 9618 C CA . PHE B 1 570 ? -22.625 38.25 -8.367 1 90.25 570 PHE B CA 1
ATOM 9619 C C . PHE B 1 570 ? -22.344 39.562 -7.66 1 90.25 570 PHE B C 1
ATOM 9621 O O . PHE B 1 570 ? -22.891 39.844 -6.594 1 90.25 570 PHE B O 1
ATOM 9628 N N . TYR B 1 571 ? -21.422 40.312 -8.258 1 92.81 571 TYR B N 1
ATOM 9629 C CA . TYR B 1 571 ? -21.031 41.562 -7.633 1 92.81 571 TYR B CA 1
ATOM 9630 C C . TYR B 1 571 ? -20.391 42.5 -8.656 1 92.81 571 TYR B C 1
ATOM 9632 O O . TYR B 1 571 ? -19.828 42.062 -9.656 1 92.81 571 TYR B O 1
ATOM 9640 N N . THR B 1 572 ? -20.484 43.844 -8.375 1 93.25 572 THR B N 1
ATOM 9641 C CA . THR B 1 572 ? -19.844 44.844 -9.211 1 93.25 572 THR B CA 1
ATOM 9642 C C . THR B 1 572 ? -18.891 45.719 -8.391 1 93.25 572 THR B C 1
ATOM 9644 O O . THR B 1 572 ? -19.297 46.344 -7.414 1 93.25 572 THR B O 1
ATOM 9647 N N . PHE B 1 573 ? -17.641 45.625 -8.773 1 93.75 573 PHE B N 1
ATOM 9648 C CA . PHE B 1 573 ? -16.672 46.531 -8.211 1 93.75 573 PHE B CA 1
ATOM 9649 C C . PHE B 1 573 ? -16.828 47.938 -8.805 1 93.75 573 PHE B C 1
ATOM 9651 O O . PHE B 1 573 ? -16.953 48.094 -10.023 1 93.75 573 PHE B O 1
ATOM 9658 N N . HIS B 1 574 ? -16.766 48.906 -7.91 1 91.44 574 HIS B N 1
ATOM 9659 C CA . HIS B 1 574 ? -16.906 50.281 -8.391 1 91.44 574 HIS B CA 1
ATOM 9660 C C . HIS B 1 574 ? -15.617 51.062 -8.188 1 91.44 574 HIS B C 1
ATOM 9662 O O . HIS B 1 574 ? -14.75 50.656 -7.406 1 91.44 574 HIS B O 1
ATOM 9668 N N . ASN B 1 575 ? -15.461 52.156 -8.914 1 89.69 575 ASN B N 1
ATOM 9669 C CA . ASN B 1 575 ? -14.32 53.062 -8.836 1 89.69 575 ASN B CA 1
ATOM 9670 C C . ASN B 1 575 ? -13.008 52.344 -9.133 1 89.69 575 ASN B C 1
ATOM 9672 O O . ASN B 1 575 ? -12.039 52.5 -8.391 1 89.69 575 ASN B O 1
ATOM 9676 N N . VAL B 1 576 ? -13.109 51.531 -10.148 1 93 576 VAL B N 1
ATOM 9677 C CA . VAL B 1 576 ? -11.922 50.812 -10.586 1 93 576 VAL B CA 1
ATOM 9678 C C . VAL B 1 576 ? -10.969 51.75 -11.305 1 93 576 VAL B C 1
ATOM 9680 O O . VAL B 1 576 ? -11.375 52.5 -12.203 1 93 576 VAL B O 1
ATOM 9683 N N . ASP B 1 577 ? -9.773 51.781 -10.891 1 88.25 577 ASP B N 1
ATOM 9684 C CA . ASP B 1 577 ? -8.773 52.625 -11.531 1 88.25 577 ASP B CA 1
ATOM 9685 C C . ASP B 1 577 ? -8.328 52.031 -12.867 1 88.25 577 ASP B C 1
ATOM 9687 O O . ASP B 1 577 ? -7.562 51.062 -12.898 1 88.25 577 ASP B O 1
ATOM 9691 N N . VAL B 1 578 ? -8.742 52.656 -13.938 1 87.44 578 VAL B N 1
ATOM 9692 C CA . VAL B 1 578 ? -8.422 52.156 -15.273 1 87.44 578 VAL B CA 1
ATOM 9693 C C . VAL B 1 578 ? -7.418 53.094 -15.945 1 87.44 578 VAL B C 1
ATOM 9695 O O . VAL B 1 578 ? -7.301 53.125 -17.172 1 87.44 578 VAL B O 1
ATOM 9698 N N . SER B 1 579 ? -6.789 53.875 -15.117 1 82.5 579 SER B N 1
ATOM 9699 C CA . SER B 1 579 ? -5.82 54.812 -15.664 1 82.5 579 SER B CA 1
ATOM 9700 C C . SER B 1 579 ? -4.621 54.094 -16.266 1 82.5 579 SER B C 1
ATOM 9702 O O . SER B 1 579 ? -3.945 54.625 -17.141 1 82.5 579 SER B O 1
ATOM 9704 N N . ARG B 1 580 ? -4.348 52.906 -15.781 1 82.19 580 ARG B N 1
ATOM 9705 C CA . ARG B 1 580 ? -3.291 52.031 -16.297 1 82.19 580 ARG B CA 1
ATOM 9706 C C . ARG B 1 580 ? -3.857 50.688 -16.734 1 82.19 580 ARG B C 1
ATOM 9708 O O . ARG B 1 580 ? -4.953 50.281 -16.328 1 82.19 580 ARG B O 1
ATOM 9715 N N . PRO B 1 581 ? -3.109 50.031 -17.609 1 84.44 581 PRO B N 1
ATOM 9716 C CA . PRO B 1 581 ? -3.59 48.719 -18.062 1 84.44 581 PRO B CA 1
ATOM 9717 C C . PRO B 1 581 ? -3.834 47.75 -16.906 1 84.44 581 PRO B C 1
ATOM 9719 O O . PRO B 1 581 ? -3.066 47.719 -15.938 1 84.44 581 PRO B O 1
ATOM 9722 N N . ILE B 1 582 ? -4.977 47.062 -17.078 1 89.25 582 ILE B N 1
ATOM 9723 C CA . ILE B 1 582 ? -5.359 46.094 -16.078 1 89.25 582 ILE B CA 1
ATOM 9724 C C . ILE B 1 582 ? -5.109 44.688 -16.609 1 89.25 582 ILE B C 1
ATOM 9726 O O . ILE B 1 582 ? -5.438 44.375 -17.766 1 89.25 582 ILE B O 1
ATOM 9730 N N . TRP B 1 583 ? -4.508 43.875 -15.805 1 91.38 583 TRP B N 1
ATOM 9731 C CA . TRP B 1 583 ? -4.18 42.5 -16.203 1 91.38 583 TRP B CA 1
ATOM 9732 C C . TRP B 1 583 ? -5.059 41.5 -15.461 1 91.38 583 TRP B C 1
ATOM 9734 O O . TRP B 1 583 ? -5.102 41.5 -14.227 1 91.38 583 TRP B O 1
ATOM 9744 N N . PRO B 1 584 ? -5.812 40.719 -16.219 1 94.75 584 PRO B N 1
ATOM 9745 C CA . PRO B 1 584 ? -6.422 39.562 -15.547 1 94.75 584 PRO B CA 1
ATOM 9746 C C . PRO B 1 584 ? -5.387 38.594 -14.961 1 94.75 584 PRO B C 1
ATOM 9748 O O . PRO B 1 584 ? -4.363 38.344 -15.594 1 94.75 584 PRO B O 1
ATOM 9751 N N . VAL B 1 585 ? -5.641 38.188 -13.742 1 94.94 585 VAL B N 1
ATOM 9752 C CA . VAL B 1 585 ? -4.75 37.25 -13.055 1 94.94 585 VAL B CA 1
ATOM 9753 C C . VAL B 1 585 ? -5.535 36.031 -12.57 1 94.94 585 VAL B C 1
ATOM 9755 O O . VAL B 1 585 ? -6.719 36.156 -12.227 1 94.94 585 VAL B O 1
ATOM 9758 N N . PHE B 1 586 ? -4.875 34.906 -12.602 1 95.12 586 PHE B N 1
ATOM 9759 C CA . PHE B 1 586 ? -5.52 33.625 -12.289 1 95.12 586 PHE B CA 1
ATOM 9760 C C . PHE B 1 586 ? -4.66 32.812 -11.328 1 95.12 586 PHE B C 1
ATOM 9762 O O . PHE B 1 586 ? -3.516 32.469 -11.648 1 95.12 586 PHE B O 1
ATOM 9769 N N . GLY B 1 587 ? -5.305 32.5 -10.219 1 92 587 GLY B N 1
ATOM 9770 C CA . GLY B 1 587 ? -4.551 31.75 -9.227 1 92 587 GLY B CA 1
ATOM 9771 C C . GLY B 1 587 ? -5.207 30.438 -8.859 1 92 587 GLY B C 1
ATOM 9772 O O . GLY B 1 587 ? -6.438 30.344 -8.805 1 92 587 GLY B O 1
ATOM 9773 N N . CYS B 1 588 ? -4.43 29.406 -8.727 1 86.69 588 CYS B N 1
ATOM 9774 C CA . CYS B 1 588 ? -4.816 28.109 -8.172 1 86.69 588 CYS B CA 1
ATOM 9775 C C . CYS B 1 588 ? -4.027 27.797 -6.91 1 86.69 588 CYS B C 1
ATOM 9777 O O . CYS B 1 588 ? -2.801 27.922 -6.895 1 86.69 588 CYS B O 1
ATOM 9779 N N . HIS B 1 589 ? -4.793 27.375 -5.926 1 79.62 589 HIS B N 1
ATOM 9780 C CA . HIS B 1 589 ? -4.098 27.281 -4.648 1 79.62 589 HIS B CA 1
ATOM 9781 C C . HIS B 1 589 ? -4.285 25.906 -4.012 1 79.62 589 HIS B C 1
ATOM 9783 O O . HIS B 1 589 ? -5.227 25.188 -4.352 1 79.62 589 HIS B O 1
ATOM 9789 N N . TRP B 1 590 ? -3.414 25.422 -3.225 1 73.81 590 TRP B N 1
ATOM 9790 C CA . TRP B 1 590 ? -3.414 24.234 -2.367 1 73.81 590 TRP B CA 1
ATOM 9791 C C . TRP B 1 590 ? -3.498 22.969 -3.199 1 73.81 590 TRP B C 1
ATOM 9793 O O . TRP B 1 590 ? -4.473 22.219 -3.102 1 73.81 590 TRP B O 1
ATOM 9803 N N . PRO B 1 591 ? -2.482 22.719 -3.967 1 72.88 591 PRO B N 1
ATOM 9804 C CA . PRO B 1 591 ? -2.502 21.531 -4.832 1 72.88 591 PRO B CA 1
ATOM 9805 C C . PRO B 1 591 ? -2.641 20.234 -4.047 1 72.88 591 PRO B C 1
ATOM 9807 O O . PRO B 1 591 ? -3.082 19.219 -4.598 1 72.88 591 PRO B O 1
ATOM 9810 N N . SER B 1 592 ? -2.34 20.203 -2.799 1 71.88 592 SER B N 1
ATOM 9811 C CA . SER B 1 592 ? -2.404 19 -1.988 1 71.88 592 SER B CA 1
ATOM 9812 C C . SER B 1 592 ? -3.838 18.672 -1.581 1 71.88 592 SER B C 1
ATOM 9814 O O . SER B 1 592 ? -4.156 17.531 -1.255 1 71.88 592 SER B O 1
ATOM 9816 N N . LYS B 1 593 ? -4.656 19.672 -1.637 1 78.94 593 LYS B N 1
ATOM 9817 C CA . LYS B 1 593 ? -6.016 19.469 -1.146 1 78.94 593 LYS B CA 1
ATOM 9818 C C . LYS B 1 593 ? -7.031 19.609 -2.273 1 78.94 593 LYS B C 1
ATOM 9820 O O . LYS B 1 593 ? -8.156 19.125 -2.166 1 78.94 593 LYS B O 1
ATOM 9825 N N . VAL B 1 594 ? -6.625 20.359 -3.334 1 85.25 594 VAL B N 1
ATOM 9826 C CA . VAL B 1 594 ? -7.594 20.672 -4.379 1 85.25 594 VAL B CA 1
ATOM 9827 C C . VAL B 1 594 ? -6.98 20.391 -5.75 1 85.25 594 VAL B C 1
ATOM 9829 O O . VAL B 1 594 ? -5.906 20.906 -6.074 1 85.25 594 VAL B O 1
ATOM 9832 N N . LYS B 1 595 ? -7.598 19.469 -6.527 1 87.19 595 LYS B N 1
ATOM 9833 C CA . LYS B 1 595 ? -7.32 19.375 -7.957 1 87.19 595 LYS B CA 1
ATOM 9834 C C . LYS B 1 595 ? -8.164 20.359 -8.75 1 87.19 595 LYS B C 1
ATOM 9836 O O . LYS B 1 595 ? -9.398 20.328 -8.688 1 87.19 595 LYS B O 1
ATOM 9841 N N . ILE B 1 596 ? -7.5 21.297 -9.453 1 90.69 596 ILE B N 1
ATOM 9842 C CA . ILE B 1 596 ? -8.273 22.359 -10.078 1 90.69 596 ILE B CA 1
ATOM 9843 C C . ILE B 1 596 ? -7.777 22.594 -11.508 1 90.69 596 ILE B C 1
ATOM 9845 O O . ILE B 1 596 ? -6.574 22.516 -11.766 1 90.69 596 ILE B O 1
ATOM 9849 N N . ASP B 1 597 ? -8.711 22.781 -12.453 1 92.44 597 ASP B N 1
ATOM 9850 C CA . ASP B 1 597 ? -8.484 23.234 -13.82 1 92.44 597 ASP B CA 1
ATOM 9851 C C . ASP B 1 597 ? -9.242 24.531 -14.102 1 92.44 597 ASP B C 1
ATOM 9853 O O . ASP B 1 597 ? -10.469 24.578 -13.977 1 92.44 597 ASP B O 1
ATOM 9857 N N . ILE B 1 598 ? -8.453 25.562 -14.438 1 94.5 598 ILE B N 1
ATOM 9858 C CA . ILE B 1 598 ? -9.055 26.812 -14.852 1 94.5 598 ILE B CA 1
ATOM 9859 C C . ILE B 1 598 ? -8.914 26.984 -16.359 1 94.5 598 ILE B C 1
ATOM 9861 O O . ILE B 1 598 ? -7.805 27.047 -16.891 1 94.5 598 ILE B O 1
ATOM 9865 N N . THR B 1 599 ? -10 27.031 -17.078 1 95.56 599 THR B N 1
ATOM 9866 C CA . THR B 1 599 ? -9.992 27.125 -18.531 1 95.56 599 THR B CA 1
ATOM 9867 C C . THR B 1 599 ? -10.562 28.469 -18.984 1 95.56 599 THR B C 1
ATOM 9869 O O . THR B 1 599 ? -11.664 28.859 -18.578 1 95.56 599 THR B O 1
ATOM 9872 N N . LEU B 1 600 ? -9.797 29.125 -19.844 1 94.44 600 LEU B N 1
ATOM 9873 C CA . LEU B 1 600 ? -10.219 30.422 -20.359 1 94.44 600 LEU B CA 1
ATOM 9874 C C . LEU B 1 600 ? -11.125 30.25 -21.578 1 94.44 600 LEU B C 1
ATOM 9876 O O . LEU B 1 600 ? -10.828 29.453 -22.469 1 94.44 600 LEU B O 1
ATOM 9880 N N . LYS B 1 601 ? -12.18 30.875 -21.531 1 93.31 601 LYS B N 1
ATOM 9881 C CA . LYS B 1 601 ? -13.031 31.078 -22.703 1 93.31 601 LYS B CA 1
ATOM 9882 C C . LYS B 1 601 ? -12.977 32.531 -23.172 1 93.31 601 LYS B C 1
ATOM 9884 O O . LYS B 1 601 ? -13.633 33.406 -22.594 1 93.31 601 LYS B O 1
ATOM 9889 N N . THR B 1 602 ? -12.219 32.719 -24.172 1 90.81 602 THR B N 1
ATOM 9890 C CA . THR B 1 602 ? -11.945 34.062 -24.609 1 90.81 602 THR B CA 1
ATOM 9891 C C . THR B 1 602 ? -12.07 34.188 -26.125 1 90.81 602 THR B C 1
ATOM 9893 O O . THR B 1 602 ? -12.125 33.156 -26.828 1 90.81 602 THR B O 1
ATOM 9896 N N . GLY B 1 603 ? -12.297 35.344 -26.562 1 88.88 603 GLY B N 1
ATOM 9897 C CA . GLY B 1 603 ? -12.352 35.594 -28 1 88.88 603 GLY B CA 1
ATOM 9898 C C . GLY B 1 603 ? -13.461 34.844 -28.703 1 88.88 603 GLY B C 1
ATOM 9899 O O . GLY B 1 603 ? -14.625 34.938 -28.328 1 88.88 603 GLY B O 1
ATOM 9900 N N . ALA B 1 604 ? -13.016 33.938 -29.578 1 85.69 604 ALA B N 1
ATOM 9901 C CA . ALA B 1 604 ? -13.961 33.219 -30.438 1 85.69 604 ALA B CA 1
ATOM 9902 C C . ALA B 1 604 ? -14.656 32.094 -29.656 1 85.69 604 ALA B C 1
ATOM 9904 O O . ALA B 1 604 ? -15.695 31.594 -30.094 1 85.69 604 ALA B O 1
ATOM 9905 N N . ASP B 1 605 ? -14.133 31.875 -28.531 1 87.38 605 ASP B N 1
ATOM 9906 C CA . ASP B 1 605 ? -14.719 30.797 -27.734 1 87.38 605 ASP B CA 1
ATOM 9907 C C . ASP B 1 605 ? -16.031 31.25 -27.094 1 87.38 605 ASP B C 1
ATOM 9909 O O . ASP B 1 605 ? -16.828 30.422 -26.641 1 87.38 605 ASP B O 1
ATOM 9913 N N . ILE B 1 606 ? -16.156 32.5 -27.031 1 88.19 606 ILE B N 1
ATOM 9914 C CA . ILE B 1 606 ? -17.406 33.062 -26.5 1 88.19 606 ILE B CA 1
ATOM 9915 C C . ILE B 1 606 ? -18.422 33.188 -27.625 1 88.19 606 ILE B C 1
ATOM 9917 O O . ILE B 1 606 ? -18.344 34.125 -28.422 1 88.19 606 ILE B O 1
ATOM 9921 N N . VAL B 1 607 ? -19.375 32.344 -27.719 1 80.69 607 VAL B N 1
ATOM 9922 C CA . VAL B 1 607 ? -20.344 32.281 -28.812 1 80.69 607 VAL B CA 1
ATOM 9923 C C . VAL B 1 607 ? -21.422 33.344 -28.578 1 80.69 607 VAL B C 1
ATOM 9925 O O . VAL B 1 607 ? -21.906 33.969 -29.531 1 80.69 607 VAL B O 1
ATOM 9928 N N . SER B 1 608 ? -21.891 33.438 -27.312 1 81.94 608 SER B N 1
ATOM 9929 C CA . SER B 1 608 ? -22.891 34.469 -27 1 81.94 608 SER B CA 1
ATOM 9930 C C . SER B 1 608 ? -22.75 34.969 -25.578 1 81.94 608 SER B C 1
ATOM 9932 O O . SER B 1 608 ? -22.281 34.219 -24.688 1 81.94 608 SER B O 1
ATOM 9934 N N . ILE B 1 609 ? -23 36.219 -25.469 1 79.69 609 ILE B N 1
ATOM 9935 C CA . ILE B 1 609 ? -23 36.844 -24.141 1 79.69 609 ILE B CA 1
ATOM 9936 C C . ILE B 1 609 ? -24.422 36.75 -23.547 1 79.69 609 ILE B C 1
ATOM 9938 O O . ILE B 1 609 ? -25.391 37.156 -24.203 1 79.69 609 ILE B O 1
ATOM 9942 N N . PRO B 1 610 ? -24.578 36.125 -22.484 1 71.5 610 PRO B N 1
ATOM 9943 C CA . PRO B 1 610 ? -25.906 35.906 -21.922 1 71.5 610 PRO B CA 1
ATOM 9944 C C . PRO B 1 610 ? -26.703 37.219 -21.781 1 71.5 610 PRO B C 1
ATOM 9946 O O . PRO B 1 610 ? -26.109 38.281 -21.484 1 71.5 610 PRO B O 1
ATOM 9949 N N . ASN B 1 611 ? -27.969 37.219 -21.922 1 67.5 611 ASN B N 1
ATOM 9950 C CA . ASN B 1 611 ? -28.891 38.375 -21.938 1 67.5 611 ASN B CA 1
ATOM 9951 C C . ASN B 1 611 ? -28.938 39.062 -20.578 1 67.5 611 ASN B C 1
ATOM 9953 O O . ASN B 1 611 ? -29.141 40.281 -20.5 1 67.5 611 ASN B O 1
ATOM 9957 N N . TYR B 1 612 ? -28.75 38.281 -19.5 1 65.31 612 TYR B N 1
ATOM 9958 C CA . TYR B 1 612 ? -28.828 38.844 -18.156 1 65.31 612 TYR B CA 1
ATOM 9959 C C . TYR B 1 612 ? -27.688 39.844 -17.906 1 65.31 612 TYR B C 1
ATOM 9961 O O . TYR B 1 612 ? -27.719 40.594 -16.938 1 65.31 612 TYR B O 1
ATOM 9969 N N . MET B 1 613 ? -26.781 39.812 -18.812 1 68.31 613 MET B N 1
ATOM 9970 C CA . MET B 1 613 ? -25.656 40.75 -18.688 1 68.31 613 MET B CA 1
ATOM 9971 C C . MET B 1 613 ? -25.969 42.062 -19.375 1 68.31 613 MET B C 1
ATOM 9973 O O . MET B 1 613 ? -25.344 43.094 -19.062 1 68.31 613 MET B O 1
ATOM 9977 N N . ARG B 1 614 ? -26.875 42.094 -20.406 1 57.84 614 ARG B N 1
ATOM 9978 C CA . ARG B 1 614 ? -27.219 43.25 -21.219 1 57.84 614 ARG B CA 1
ATOM 9979 C C . ARG B 1 614 ? -28.125 44.219 -20.438 1 57.84 614 ARG B C 1
ATOM 9981 O O . ARG B 1 614 ? -28.047 45.438 -20.625 1 57.84 614 ARG B O 1
ATOM 9988 N N . THR B 1 615 ? -29.031 43.688 -19.609 1 48.81 615 THR B N 1
ATOM 9989 C CA . THR B 1 615 ? -30.047 44.562 -19.016 1 48.81 615 THR B CA 1
ATOM 9990 C C . THR B 1 615 ? -29.438 45.469 -17.953 1 48.81 615 THR B C 1
ATOM 9992 O O . THR B 1 615 ? -30.094 46.375 -17.469 1 48.81 615 THR B O 1
ATOM 9995 N N . SER B 1 616 ? -28.406 45.156 -17.359 1 43.47 616 SER B N 1
ATOM 9996 C CA . SER B 1 616 ? -28.016 46.031 -16.25 1 43.47 616 SER B CA 1
ATOM 9997 C C . SER B 1 616 ? -27.562 47.406 -16.75 1 43.47 616 SER B C 1
ATOM 9999 O O . SER B 1 616 ? -27.281 48.281 -15.938 1 43.47 616 SER B O 1
ATOM 10001 N N . SER B 1 617 ? -27.266 47.531 -17.969 1 38.16 617 SER B N 1
ATOM 10002 C CA . SER B 1 617 ? -26.781 48.844 -18.406 1 38.16 617 SER B CA 1
ATOM 10003 C C . SER B 1 617 ? -27.922 49.844 -18.516 1 38.16 617 SER B C 1
ATOM 10005 O O . SER B 1 617 ? -27.703 51.031 -18.703 1 38.16 617 SER B O 1
ATOM 10007 N N . THR B 1 618 ? -29.109 49.5 -18.844 1 33.69 618 THR B N 1
ATOM 10008 C CA . THR B 1 618 ? -30.109 50.5 -19.141 1 33.69 618 THR B CA 1
ATOM 10009 C C . THR B 1 618 ? -30.656 51.125 -17.844 1 33.69 618 THR B C 1
ATOM 10011 O O . THR B 1 618 ? -31.453 52.062 -17.891 1 33.69 618 THR B O 1
ATOM 10014 N N . MET B 1 619 ? -30.688 50.375 -16.75 1 29.42 619 MET B N 1
ATOM 10015 C CA . MET B 1 619 ? -31.344 51.062 -15.648 1 29.42 619 MET B CA 1
ATOM 10016 C C . MET B 1 619 ? -30.422 52.094 -15.031 1 29.42 619 MET B C 1
ATOM 10018 O O . MET B 1 619 ? -30.688 52.625 -13.953 1 29.42 619 MET B O 1
ATOM 10022 N N . ALA B 1 620 ? -29.375 52.562 -15.773 1 27.03 620 ALA B N 1
ATOM 10023 C CA . ALA B 1 620 ? -29 53.906 -15.336 1 27.03 620 ALA B CA 1
ATOM 10024 C C . ALA B 1 620 ? -29.859 54.969 -16.016 1 27.03 620 ALA B C 1
ATOM 10026 O O . ALA B 1 620 ? -30.109 54.906 -17.219 1 27.03 620 ALA B O 1
#

Radius of gyration: 58.19 Å; Cα contacts (8 Å, |Δi|>4): 2264; chains: 2; bounding box: 57×169×117 Å

Secondary structure (DSSP, 8-state):
------GGGS-GGGGB-TTT-PBP-SSSS-EEE-TTS-EEEHHHHHHH-BTTEEE-TTT--EEE--TTGGGGSPB-HHHHHHHHHHHHHH-GGGPBPSS-TT-PBP-EEETTTTEEE-HHHHHHHHHSTTTTTS-EEEHHHHTTS-GGGG----B--STT-TT-B--EEE-STTT--EE-HHHHHHT--GGGT--EEEHHHHHHHHHHHHHHHHHHHHHHHHHHHHHHHHHHHHHHHHHHHHHHHHHHHHHHHHHHHHHHHHHHHHHHHHHHHHHHHHHHHHHHHHHHHHHHHHHHHHHHHHHHHHHHHS-HHHHHHHHHHHHHHHHHHHH-----EEEEEEEEEE-TTSSHHHHHHHHT--EEEEEEEEEE--SS----------------TT-EEETTEEE----B-TTT--TTEEE-TTS-EEEEPPTT--------TT--SSSSEEEBSS-B-SSSEEEEEEEEEEEE-S---TT-EEEEEEEE-HHHHTTSS-STT-TT-EEEEEEEETTTTEEEEEEEETTEEEEEEEEE--STT-EEEEEEEEEEETTTTEEEEEETTTTEEEEEE-S---SS-BEEEEEE--TTTEEEEEEEE-GGG-----GGGTGGGTT-/------GGGS-GGGGB-TTT-PBP-SSSS-EEE-TTS-EEEHHHHHHH-BTTEEE-TTT--EEE--TTGGGGSPB-HHHHHHHHHHHHHH-GGGPBPSS-TT-PBP-EEETTTTEEE-HHHHHHHHHSTTTTTS-EEEHHHHTTS-GGGG----B--STT-TT-B--EEE-STTT-EEE-HHHHHHT--GGGT--EEEHHHHHHHHHHHHHHHHHHHHHHHHHHHHHHHHHHHHHHHHHHHHHHHHHHHHHHHHHHHHHHHHHHHHHHHHHHHHHHHHHHHHHHHHHHHHHHHHHHHHHHHHHHHHHHHS-HHHHHHHHHHHHHHHHHHHH-----EEEEEEEEEE-TTSSHHHHHHHHT--EEEEEEEEEE--SS----------------TT-EEETTEEE----B-TTT--TTEEE-TTS-EEEEPPTT--------TT--SSSSEEEBSS-B-SSSEEEEEEEEEEEE-S---TT-EEEEEEEE-HHHHTTSS-STT-TT-EEEEEEEETTTTEEEEEEEETTEEEEEEEEE--STT-EEEEEEEEEEETTTTEEEEEETTTTEEEEEEES---SS-BEEEEEE--TTTEEEEEEEE-GGG-----GGGTGGGTT-

InterPro domains:
  IPR000315 B-box-type zinc finger [PS50119] (92-139)
  IPR000315 B-box-type zinc finger [SM00336] (92-139)
  IPR000315 B-box-type zinc finger [SM00336] (151-199)
  IPR001841 Zinc finger, RING-type [PF13639] (17-60)
  IPR001841 Zinc finger, RING-type [PS50089] (17-60)
  IPR001841 Zinc finger, RING-type [SM00184] (17-59)
  IPR001870 B30.2/SPRY domain [PS50188] (386-605)
  IPR013083 Zinc finger, RING/FYVE/PHD-type [G3DSA:3.30.40.10] (4-76)
  IPR013320 Concanavalin A-like lectin/glucanase domain superfamily [SSF49899] (404-591)
  IPR017907 Zinc finger, RING-type, conserved site [PS00518] (36-45)
  IPR043136 B30.2/SPRY domain superfamily [G3DSA:2.60.120.920] (402-601)
  IPR047153 TRIM45/56/19-like [PTHR25462] (12-567)

Solvent-accessible surface area (backbone atoms only — not comparable to full-atom values): 67024 Å² total; per-residue (Å²): 128,80,76,67,80,50,70,83,72,54,62,71,68,66,44,33,25,88,83,82,63,43,63,58,40,92,72,61,24,28,39,26,36,44,67,88,68,52,65,41,22,48,53,58,53,57,70,56,43,52,90,51,37,37,58,37,89,86,82,64,52,73,41,78,49,61,96,71,42,77,70,72,37,43,65,40,52,38,50,53,19,47,43,55,41,38,34,49,63,74,40,45,83,71,37,52,16,71,81,50,91,80,65,42,56,34,45,31,33,33,68,75,77,68,42,36,21,19,69,68,52,45,52,50,40,52,67,33,87,90,42,42,85,54,57,68,41,42,51,74,58,52,54,76,48,57,52,68,74,55,42,55,78,47,58,33,83,50,90,89,42,67,81,34,49,37,54,28,29,32,67,27,90,90,65,65,43,74,29,21,76,66,40,46,66,74,75,46,35,58,90,78,64,36,40,77,40,50,37,67,59,50,45,55,51,54,51,50,54,50,52,55,54,48,57,59,46,48,56,53,39,52,52,34,53,50,49,30,54,50,39,55,49,48,48,54,49,46,54,52,44,50,51,50,37,49,47,53,50,50,51,46,50,48,51,43,49,49,50,50,49,53,42,48,50,51,52,51,48,51,49,48,53,54,47,50,56,46,44,50,53,42,48,51,50,34,49,52,34,49,48,51,44,48,50,52,53,52,48,49,53,50,49,55,43,40,68,70,45,34,28,63,61,53,29,52,60,50,46,55,40,51,53,53,38,50,55,56,57,68,67,60,73,80,74,60,62,43,79,46,67,40,70,39,70,44,71,43,63,46,48,70,59,33,51,60,52,44,73,64,39,50,43,79,47,77,47,78,43,78,43,72,55,67,78,68,82,65,76,75,78,67,76,76,70,80,73,76,75,67,83,65,88,54,57,34,71,61,85,75,33,32,16,51,64,54,31,46,23,78,51,20,36,9,84,67,40,37,64,42,96,84,22,39,36,40,28,58,45,63,94,77,69,78,72,82,74,70,94,47,93,60,36,30,81,43,21,42,23,32,34,40,58,52,61,57,68,72,85,47,30,38,38,42,34,38,37,40,37,37,33,26,67,39,64,63,50,77,80,44,48,49,36,35,45,32,38,23,34,76,79,56,42,51,72,31,67,57,47,32,61,31,81,68,17,46,21,39,31,33,31,38,32,83,89,75,69,22,22,20,35,34,33,25,42,50,64,36,82,75,47,72,46,84,70,46,69,38,43,54,70,36,70,49,76,43,35,34,31,41,36,39,28,46,80,77,15,29,40,37,38,28,34,57,70,76,68,41,77,70,50,70,46,69,79,46,79,64,88,51,58,34,22,46,34,41,32,62,35,54,68,88,31,31,52,45,40,40,32,56,34,28,9,72,65,52,84,72,79,65,65,82,65,61,58,67,64,64,80,105,127,81,74,65,78,50,70,84,73,54,61,70,69,67,41,34,24,88,84,82,64,42,63,59,41,92,72,62,26,28,39,25,36,42,67,87,67,52,64,40,22,49,53,59,54,59,69,57,42,54,90,51,38,36,57,39,88,87,82,63,51,72,41,77,49,61,94,69,42,79,71,73,37,42,66,40,52,38,50,55,19,48,44,54,43,40,35,46,64,75,40,44,81,72,38,50,16,72,80,53,92,80,64,42,57,32,44,31,35,31,69,76,77,70,42,38,21,20,69,68,53,44,52,51,40,52,64,34,87,90,41,43,85,52,57,68,40,42,52,73,58,51,54,74,52,56,52,68,74,55,41,54,78,49,54,34,85,49,89,89,40,69,81,34,48,36,56,27,31,32,67,26,88,91,64,65,44,74,30,23,76,66,39,47,65,74,74,44,35,57,90,77,64,38,40,79,40,52,36,69,60,51,46,55,52,52,51,51,54,51,52,55,53,48,58,59,46,48,58,53,40,53,48,34,52,52,50,32,53,50,38,53,50,49,49,53,50,47,53,52,44,51,51,50,36,50,48,52,50,51,51,46,51,49,51,43,50,49,51,50,49,53,41,51,52,51,51,50,49,52,50,49,54,54,48,49,55,47,43,52,50,41,48,52,50,34,50,51,34,49,49,49,45,49,50,52,52,50,48,49,52,50,49,53,44,40,68,70,44,33,27,64,60,54,30,53,60,51,44,55,39,51,52,54,38,52,55,57,56,67,67,59,76,80,75,62,63,45,81,44,69,39,74,40,68,42,71,43,64,48,47,72,58,33,52,60,52,45,73,64,39,49,45,81,47,76,47,78,43,79,41,71,53,68,75,67,82,62,74,68,72,63,73,72,67,79,72,74,73,64,82,69,81,56,57,33,72,60,88,76,33,33,16,51,62,56,31,49,24,78,52,22,35,9,86,68,40,37,62,42,95,84,22,40,36,39,29,58,44,63,89,77,67,77,72,82,74,70,92,46,93,59,36,32,82,44,22,44,24,33,34,41,59,54,60,55,68,72,84,47,30,38,36,42,35,37,38,40,37,37,32,26,68,39,66,64,51,81,80,44,48,50,37,37,44,30,36,22,34,76,76,56,43,50,72,29,68,56,48,32,62,31,81,69,17,47,22,39,31,33,31,40,31,82,87,74,69,20,22,20,35,34,34,26,42,51,64,36,81,76,46,71,47,84,71,46,70,40,45,55,68,37,70,50,78,43,35,36,34,42,37,39,30,45,81,76,14,30,41,37,37,28,35,56,69,76,69,41,78,70,49,70,48,70,81,45,81,63,89,51,59,35,23,46,34,41,33,62,36,54,69,88,31,31,53,45,40,40,32,57,34,28,10,73,66,52,84,73,78,63,67,84,67,61,59,68,64,64,81,107

Nearest PDB structures (foldseek):
  2fbe-assembly3_C  TM=6.668E-01  e=1.032E-10  Homo sapiens
  2fbe-assembly4_D  TM=6.646E-01  e=1.366E-10  Homo sapiens
  8igt-assembly1_A  TM=6.928E-01  e=1.906E-09  Homo sapiens
  7qs1-assembly2_B  TM=7.564E-01  e=2.124E-08  Homo sapiens
  3nv2-assembly1_A  TM=3.931E-01  e=1.491E-03  Homo sapiens

Organism: Mytilus galloprovincialis (NCBI:txid29158)

Foldseek 3Di:
DPPFDDLVNDDVVLQAFPPPRDGQDPPQFFWFADPVRDIGGPNVQVVQDDPQWHADPPPRDIDGHDPVGRPVTDTPQVSVLSNVLNCLQPPQQCFFFPPDPPRHRFFKAWLLVLTTHHPVVVVVQCPDPVRVPTDMGTSVVSNVDGSVSNDDFDADPDPPRPSFGQFKFWPDVPRGDGDGPVCCPPPQDVVVPTDIGTPVVVVVVVVVVVVVVVVVVVVVVLLVVLVVVVVVVVVVVVVVVVVVVVLVVVVVVVVVVVVVVVVVVVVVVVQVVVVVVQVVVVVVLVVVVVCLVCLVVVLVVQLVCLVVPHDPVVSVVVCVVSVVSVVVSVPDDDDPDDDHDHDDDDCPCVPPVVVVVVVPPDDDDDDDDDDPSPPPPDDPCPDPPPQPPPVDDFWDDDDQEIFDDKFFDLLAAEPQWDADPVRFKIWGDDSPDPPCSDPRPNYQHAAHFTWIPHFDADATKYKWKKKKKKFFAAFADQVDWAKKKKKADSVCRNVHNDCQLPQQMWIWTWGQDPVVQAIKIFIGHNRDTDFIDHDGHRHHGDIDIWMKMWMDGVVQQKIWIATVVVGDTGDIDGPNDNVDTMIIIMHGDDVVGMTMMMGIQTRPSCPDDDPSVVVVVPVD/DPPFDDLVNDDCVLQAFPPPRDGQDDPQFFWFADPVRDTGGPNVQVVQDDPQWHADPPPRDIDGHDPVGRPVTDTPQVSVLSNVLNCLQPPQQCDFFPPDPPRHRFFKAWLLVRTTHHPVVVVVQCVDPVRVPTDMGTSVVSNVDGSVSNDDFDADPDPPRPSFGQFKFWPDPPRGDGDGPVCCVPPQDVVVPTDIDTVVVVVVVVVVVVVVVVVVVVLVVLLVVLVVVVVVQVVVVVVVVVVVVVLVVVVVVVVVVVVVVVVVVVVVVVQVVVVVVQVVVVVVLVVVVVCLVCLVVVLVVQLVCLVPPHDPVVSVVVCVVSVVSVVVSVPDDDDPDDDHDHDDDDCPCVPPVVVVVVVPPDDDDDDDDDDPSPSPPDDPCPDDPPPPPPVDDQWDDDDQEIFGDKFFDQLAAEPQWDADPVRFKIWGDDSPDPPPPPDRPNYAHAAHFTWIPDFDADATKYKWKKKKKKFFAAFADQPDWAKKKKKADSSCRNVHNHCQLPQQMWIWTWGQDPVVQAIKIFIGHNRDTDFIDHDGHRHHGDIDIWMKMWMDGVVQQKIWIATVVVGGTGDMDGPRDNVDTMIIIMHGDDVVGMTMMMGIQTRPSCPDDDPSVVPVVPVD